Protein AF-A0A661VFE4-F1 (afdb_monomer)

Solvent-accessible surface area (backbone atoms only — not comparable to full-atom values): 43475 Å² total; per-residue (Å²): 133,80,76,56,65,61,62,65,55,52,48,54,53,46,51,54,51,51,53,50,30,51,55,43,28,48,50,41,43,52,26,38,53,48,42,45,53,54,50,52,63,56,60,64,73,55,56,63,56,96,65,20,28,38,39,48,95,72,30,42,71,54,50,55,58,47,53,76,40,45,63,58,50,42,50,72,30,40,44,46,44,54,51,48,54,50,53,46,51,57,38,50,52,54,46,48,32,49,53,35,42,71,66,75,36,89,49,80,80,51,70,69,55,51,49,52,51,48,51,54,34,52,53,52,48,51,52,54,50,53,53,53,48,57,52,49,53,55,50,50,51,52,52,50,50,30,28,64,68,37,33,44,46,67,56,52,51,49,52,53,38,13,48,33,60,42,88,44,98,44,101,59,88,14,48,37,55,52,52,36,40,50,37,37,40,50,56,46,29,51,48,30,51,54,45,49,52,52,29,52,77,64,70,43,52,30,29,34,32,42,62,84,89,54,96,88,63,50,60,74,46,42,42,36,53,74,26,31,31,20,52,67,34,44,69,70,38,83,64,88,31,83,92,49,85,74,53,33,68,50,41,62,63,24,82,70,45,78,56,45,74,42,79,39,57,78,90,53,55,60,92,86,53,52,73,46,67,53,77,89,61,84,68,74,46,60,71,75,32,50,76,55,69,65,99,64,82,77,53,67,76,56,48,74,72,39,56,71,70,53,46,53,54,56,81,68,63,73,80,81,50,71,68,53,46,54,54,31,56,52,48,50,48,47,57,17,62,58,56,74,24,57,67,46,88,69,97,62,86,44,47,25,37,45,102,55,41,35,28,39,66,45,64,35,72,69,83,92,62,67,48,75,52,56,68,70,58,48,48,59,37,50,55,47,27,63,73,71,74,39,47,49,30,32,36,37,36,33,51,74,81,40,59,92,90,73,32,44,40,28,39,41,86,41,88,64,67,47,44,62,96,78,33,49,79,41,89,48,43,67,53,45,47,47,64,70,54,59,92,62,76,86,74,76,88,79,74,74,99,41,58,90,82,63,74,78,51,93,48,51,68,50,31,53,48,42,38,40,69,73,55,62,23,77,39,78,54,62,93,67,62,56,48,70,55,46,44,50,46,51,30,50,52,51,42,41,28,79,72,68,74,57,65,56,40,36,41,51,76,64,49,88,37,61,47,93,88,51,89,66,59,66,50,50,52,57,66,92,85,78,79,75,72,50,59,93,67,89,70,92,50,68,70,54,47,35,52,48,17,41,49,36,26,54,74,37,47,34,60,55,51,49,78,57,39,62,56,36,25,54,50,17,42,52,56,46,41,75,39,45,44,44,78,61,56,28,66,36,58,59,47,77,53,57,57,50,52,53,53,76,57,35,87,86,50,30,55,71,75,48,18,66,42,28,65,57,15,47,32,45,30,46,6,50,51,42,18,36,49,79,67,73,45,85,72,51,71,62,56,54,49,53,44,52,60,48,49,54,54,23,44,50,46,34,52,52,47,54,56,29,51,75,73,74,40,37,64,60,58,52,49,33,56,66,70,64,45,62,70,61,29,54,48,51,53,36,56,59,27,52,78,73,40,47,70,59,25,44,52,54,49,51,58,48,49,58,63,54,72,71,70,73,70,96,64,85,78,60,76,63,53,62,56,48,38,54,74,58,71,51,86,87,84,80,79,83,78,77,73,83,90,67,88,86,62,103,67,90,75,84,92,68,87,80,80,93,78,85,88,79,89,82,135

Structure (mmCIF, N/CA/C/O backbone):
data_AF-A0A661VFE4-F1
#
_entry.id   AF-A0A661VFE4-F1
#
loop_
_atom_site.group_PDB
_atom_site.id
_atom_site.type_symbol
_atom_site.label_atom_id
_atom_site.label_alt_id
_atom_site.label_comp_id
_atom_site.label_asym_id
_atom_site.label_entity_id
_atom_site.label_seq_id
_atom_site.pdbx_PDB_ins_code
_atom_site.Cartn_x
_atom_site.Cartn_y
_atom_site.Cartn_z
_atom_site.occupancy
_atom_site.B_iso_or_equiv
_atom_site.auth_seq_id
_atom_site.auth_comp_id
_atom_site.auth_asym_id
_atom_site.auth_atom_id
_atom_site.pdbx_PDB_model_num
ATOM 1 N N . MET A 1 1 ? 15.286 -4.289 -36.364 1.00 44.66 1 MET A N 1
ATOM 2 C CA . MET A 1 1 ? 14.701 -4.050 -35.025 1.00 44.66 1 MET A CA 1
ATOM 3 C C . MET A 1 1 ? 15.507 -2.955 -34.356 1.00 44.66 1 MET A C 1
ATOM 5 O O . MET A 1 1 ? 16.729 -3.015 -34.435 1.00 44.66 1 MET A O 1
ATOM 9 N N . THR A 1 2 ? 14.849 -1.971 -33.752 1.00 53.34 2 THR A N 1
ATOM 10 C CA . THR A 1 2 ? 15.491 -0.965 -32.894 1.00 53.34 2 THR A CA 1
ATOM 11 C C . THR A 1 2 ? 16.020 -1.601 -31.606 1.00 53.34 2 THR A C 1
ATOM 13 O O . THR A 1 2 ? 15.553 -2.663 -31.187 1.00 53.34 2 THR A O 1
ATOM 16 N N . THR A 1 3 ? 17.007 -0.964 -30.977 1.00 62.25 3 THR A N 1
ATOM 17 C CA . THR A 1 3 ? 17.424 -1.308 -29.612 1.00 62.25 3 THR A CA 1
ATOM 18 C C . THR A 1 3 ? 16.289 -0.954 -28.643 1.00 62.25 3 THR A C 1
ATOM 20 O O . THR A 1 3 ? 15.757 0.152 -28.754 1.00 62.25 3 THR A O 1
ATOM 23 N N . PRO A 1 4 ? 15.875 -1.850 -27.726 1.00 73.38 4 PRO A N 1
ATOM 24 C CA . PRO A 1 4 ? 14.864 -1.519 -26.729 1.00 73.38 4 PRO A CA 1
ATOM 25 C C . PRO A 1 4 ? 15.422 -0.517 -25.711 1.00 73.38 4 PRO A C 1
ATOM 27 O O . PRO A 1 4 ? 16.558 -0.665 -25.261 1.00 73.38 4 PRO A O 1
ATOM 30 N N . ASP A 1 5 ? 14.612 0.466 -25.317 1.00 82.19 5 ASP A N 1
ATOM 31 C CA . ASP A 1 5 ? 14.948 1.404 -24.242 1.00 82.19 5 ASP A CA 1
ATOM 32 C C . ASP A 1 5 ? 14.908 0.678 -22.888 1.00 82.19 5 ASP A C 1
ATOM 34 O O . ASP A 1 5 ? 13.859 0.518 -22.255 1.00 82.19 5 ASP A O 1
ATOM 38 N N . ILE A 1 6 ? 16.080 0.212 -22.451 1.00 83.94 6 ILE A N 1
ATOM 39 C CA . ILE A 1 6 ? 16.243 -0.491 -21.176 1.00 83.94 6 ILE A CA 1
ATOM 40 C C . ILE A 1 6 ? 15.958 0.409 -19.968 1.00 83.94 6 ILE A C 1
ATOM 42 O O . ILE A 1 6 ? 15.633 -0.117 -18.904 1.00 83.94 6 ILE A O 1
ATOM 46 N N . TYR A 1 7 ? 16.046 1.736 -20.106 1.00 81.00 7 TYR A N 1
ATOM 47 C CA . TYR A 1 7 ? 15.844 2.680 -19.010 1.00 81.00 7 TYR A CA 1
ATOM 48 C C . TYR A 1 7 ? 14.367 2.986 -18.793 1.00 81.00 7 TYR A C 1
ATOM 50 O O . TYR A 1 7 ? 13.910 2.893 -17.655 1.00 81.00 7 TYR A O 1
ATOM 58 N N . SER A 1 8 ? 13.596 3.240 -19.855 1.00 77.12 8 SER A N 1
ATOM 59 C CA . SER A 1 8 ? 12.138 3.386 -19.754 1.00 77.12 8 SER A CA 1
ATOM 60 C C . SER A 1 8 ? 11.495 2.126 -19.168 1.00 77.12 8 SER A C 1
ATOM 62 O O . SER A 1 8 ? 10.645 2.230 -18.285 1.00 77.12 8 SER A O 1
ATOM 64 N N . VAL A 1 9 ? 11.936 0.937 -19.594 1.00 82.56 9 VAL A N 1
ATOM 65 C CA . VAL A 1 9 ? 11.483 -0.346 -19.032 1.00 82.56 9 VAL A CA 1
ATOM 66 C C . VAL A 1 9 ? 11.879 -0.486 -17.553 1.00 82.56 9 VAL A C 1
ATOM 68 O O . VAL A 1 9 ? 11.065 -0.877 -16.711 1.00 82.56 9 VAL A O 1
ATOM 71 N N . ALA A 1 10 ? 13.114 -0.119 -17.201 1.00 83.19 10 ALA A N 1
ATOM 72 C CA . ALA A 1 10 ? 13.590 -0.179 -15.825 1.00 83.19 10 ALA A CA 1
ATOM 73 C C . ALA A 1 10 ? 12.817 0.765 -14.879 1.00 83.19 10 ALA A C 1
ATOM 75 O O . ALA A 1 10 ? 12.535 0.375 -13.735 1.00 83.19 10 ALA A O 1
ATOM 76 N N . ASP A 1 11 ? 12.446 1.960 -15.357 1.00 77.19 11 ASP A N 1
ATOM 77 C CA . ASP A 1 11 ? 11.656 2.957 -14.625 1.00 77.19 11 ASP A CA 1
ATOM 78 C C . ASP A 1 11 ? 10.185 2.544 -14.457 1.00 77.19 11 ASP A C 1
ATOM 80 O O . ASP A 1 11 ? 9.675 2.612 -13.336 1.00 77.19 11 ASP A O 1
ATOM 84 N N . GLU A 1 12 ? 9.520 2.025 -15.499 1.00 78.69 12 GLU A N 1
ATOM 85 C CA . GLU A 1 12 ? 8.139 1.517 -15.384 1.00 78.69 12 GLU A CA 1
ATOM 86 C C . GLU A 1 12 ? 8.027 0.428 -14.303 1.00 78.69 12 GLU A C 1
ATOM 88 O O . GLU A 1 12 ? 7.130 0.464 -13.453 1.00 78.69 12 GLU A O 1
ATOM 93 N N . GLY A 1 13 ? 8.975 -0.515 -14.267 1.00 83.12 13 GLY A N 1
ATOM 94 C CA . GLY A 1 13 ? 8.996 -1.564 -13.246 1.00 83.12 13 GLY A CA 1
ATOM 95 C C . GLY A 1 13 ? 9.384 -1.050 -11.860 1.00 83.12 13 GLY A C 1
ATOM 96 O O . GLY A 1 13 ? 8.880 -1.547 -10.850 1.00 83.12 13 GLY A O 1
ATOM 97 N N . ASN A 1 14 ? 10.206 0.003 -11.780 1.00 84.19 14 ASN A N 1
ATOM 98 C CA . ASN A 1 14 ? 10.438 0.725 -10.529 1.00 84.19 14 ASN A CA 1
ATOM 99 C C . ASN A 1 14 ? 9.148 1.384 -10.015 1.00 84.19 14 ASN A C 1
ATOM 101 O O . ASN A 1 14 ? 8.880 1.306 -8.814 1.00 84.19 14 ASN A O 1
ATOM 105 N N . GLU A 1 15 ? 8.347 2.020 -10.874 1.00 79.06 15 GLU A N 1
ATOM 106 C CA . GLU A 1 15 ? 7.072 2.630 -10.482 1.00 79.06 15 GLU A CA 1
ATOM 107 C C . GLU A 1 15 ? 6.051 1.563 -10.056 1.00 79.06 15 GLU A C 1
ATOM 109 O O . GLU A 1 15 ? 5.450 1.687 -8.983 1.00 79.06 15 GLU A O 1
ATOM 114 N N . PHE A 1 16 ? 5.924 0.466 -10.809 1.00 85.81 16 PHE A N 1
ATOM 115 C CA . PHE A 1 16 ? 5.080 -0.679 -10.450 1.00 85.81 16 PHE A CA 1
ATOM 116 C C . PHE A 1 16 ? 5.457 -1.286 -9.085 1.00 85.81 16 PHE A C 1
ATOM 118 O O . PHE A 1 16 ? 4.590 -1.492 -8.228 1.00 85.81 16 PHE A O 1
ATOM 125 N N . LEU A 1 17 ? 6.748 -1.528 -8.832 1.00 88.31 17 LEU A N 1
ATOM 126 C CA . LEU A 1 17 ? 7.213 -2.081 -7.557 1.00 88.31 17 LEU A CA 1
ATOM 127 C C . LEU A 1 17 ? 7.037 -1.085 -6.404 1.00 88.31 17 LEU A C 1
ATOM 129 O O . LEU A 1 17 ? 6.501 -1.454 -5.359 1.00 88.31 17 LEU A O 1
ATOM 133 N N . ASN A 1 18 ? 7.424 0.185 -6.574 1.00 82.00 18 ASN A N 1
ATOM 134 C CA . ASN A 1 18 ? 7.297 1.187 -5.509 1.00 82.00 18 ASN A CA 1
ATOM 135 C C . ASN A 1 18 ? 5.829 1.466 -5.148 1.00 82.00 18 ASN A C 1
ATOM 137 O O . ASN A 1 18 ? 5.513 1.564 -3.961 1.00 82.00 18 ASN A O 1
ATOM 141 N N . SER A 1 19 ? 4.932 1.565 -6.134 1.00 78.62 19 SER A N 1
ATOM 142 C CA . SER A 1 19 ? 3.494 1.757 -5.897 1.00 78.62 19 SER A CA 1
ATOM 143 C C . SER A 1 19 ? 2.868 0.549 -5.194 1.00 78.62 19 SER A C 1
ATOM 145 O O . SER A 1 19 ? 2.152 0.723 -4.204 1.00 78.62 19 SER A O 1
ATOM 147 N N . SER A 1 20 ? 3.216 -0.673 -5.614 1.00 84.06 20 SER A N 1
ATOM 148 C CA . SER A 1 20 ? 2.823 -1.914 -4.932 1.00 84.06 20 SER A CA 1
ATOM 149 C C . SER A 1 20 ? 3.279 -1.918 -3.470 1.00 84.06 20 SER A C 1
ATOM 151 O O . SER A 1 20 ? 2.460 -2.079 -2.563 1.00 84.06 20 SER A O 1
ATOM 153 N N . ILE A 1 21 ? 4.568 -1.664 -3.216 1.00 86.94 21 ILE A N 1
ATOM 154 C CA . ILE A 1 21 ? 5.157 -1.641 -1.868 1.00 86.94 21 ILE A CA 1
ATOM 155 C C . ILE A 1 21 ? 4.464 -0.605 -0.981 1.00 86.94 21 ILE A C 1
ATOM 157 O O . ILE A 1 21 ? 4.054 -0.946 0.126 1.00 86.94 21 ILE A O 1
ATOM 161 N N . VAL A 1 22 ? 4.270 0.629 -1.458 1.00 80.81 22 VAL A N 1
ATOM 162 C CA . VAL A 1 22 ? 3.572 1.681 -0.698 1.00 80.81 22 VAL A CA 1
ATOM 163 C C . VAL A 1 22 ? 2.131 1.268 -0.382 1.00 80.81 22 VAL A C 1
ATOM 165 O O . VAL A 1 22 ? 1.692 1.408 0.761 1.00 80.81 22 VAL A O 1
ATOM 168 N N . ASN A 1 23 ? 1.408 0.685 -1.342 1.00 81.12 23 ASN A N 1
ATOM 169 C CA . ASN A 1 23 ? 0.038 0.213 -1.132 1.00 81.12 23 ASN A CA 1
ATOM 170 C C . ASN A 1 23 ? -0.061 -0.960 -0.146 1.00 81.12 23 ASN A C 1
ATOM 172 O O . ASN A 1 23 ? -1.050 -1.050 0.584 1.00 81.12 23 ASN A O 1
ATOM 176 N N . HIS A 1 24 ? 0.926 -1.856 -0.093 1.00 89.00 24 HIS A N 1
ATOM 177 C CA . HIS A 1 24 ? 0.970 -2.940 0.893 1.00 89.00 24 HIS A CA 1
ATOM 178 C C . HIS A 1 24 ? 1.425 -2.453 2.279 1.00 89.00 24 HIS A C 1
ATOM 180 O O . HIS A 1 24 ? 0.799 -2.800 3.280 1.00 89.00 24 HIS A O 1
ATOM 186 N N . GLN A 1 25 ? 2.441 -1.585 2.351 1.00 88.12 25 GLN A N 1
ATOM 187 C CA . GLN A 1 25 ? 2.897 -0.954 3.596 1.00 88.12 25 GLN A CA 1
ATOM 188 C C . GLN A 1 25 ? 1.782 -0.138 4.265 1.00 88.12 25 GLN A C 1
ATOM 190 O O . GLN A 1 25 ? 1.592 -0.244 5.480 1.00 88.12 25 GLN A O 1
ATOM 195 N N . ARG A 1 26 ? 1.016 0.633 3.481 1.00 88.06 26 ARG A N 1
ATOM 196 C CA . ARG A 1 26 ? -0.134 1.410 3.962 1.00 88.06 26 ARG A CA 1
ATOM 197 C C . ARG A 1 26 ? -1.221 0.501 4.541 1.00 88.06 26 ARG A C 1
ATOM 199 O O . ARG A 1 26 ? -1.540 0.634 5.719 1.00 88.06 26 ARG A O 1
ATOM 206 N N . ARG A 1 27 ? -1.724 -0.460 3.755 1.00 84.75 27 ARG A N 1
ATOM 207 C CA . ARG A 1 27 ? -2.814 -1.365 4.169 1.00 84.75 27 ARG A CA 1
ATOM 208 C C . ARG A 1 27 ? -2.469 -2.197 5.403 1.00 84.75 27 ARG A C 1
ATOM 210 O O . ARG A 1 27 ? -3.283 -2.295 6.314 1.00 84.75 27 ARG A O 1
ATOM 217 N N . LEU A 1 28 ? -1.244 -2.722 5.491 1.00 91.62 28 LEU A N 1
ATOM 218 C CA . LEU A 1 28 ? -0.790 -3.416 6.700 1.00 91.62 28 LEU A CA 1
ATOM 219 C C . LEU A 1 28 ? -0.782 -2.489 7.921 1.00 91.62 28 LEU A C 1
ATOM 221 O O . LEU A 1 28 ? -1.293 -2.874 8.968 1.00 91.62 28 LEU A O 1
ATOM 225 N N . THR A 1 29 ? -0.276 -1.260 7.787 1.00 88.56 29 THR A N 1
ATOM 226 C CA . THR A 1 29 ? -0.259 -0.283 8.893 1.00 88.56 29 THR A CA 1
ATOM 227 C C . THR A 1 29 ? -1.677 0.085 9.346 1.00 88.56 29 THR A C 1
ATOM 229 O O . THR A 1 29 ? -1.948 0.107 10.544 1.00 88.56 29 THR A O 1
ATOM 232 N N . GLU A 1 30 ? -2.602 0.299 8.406 1.00 84.31 30 GLU A N 1
ATOM 233 C CA . GLU A 1 30 ? -4.024 0.550 8.684 1.00 84.31 30 GLU A CA 1
ATOM 234 C C . GLU A 1 30 ? -4.689 -0.642 9.395 1.00 84.31 30 GLU A C 1
ATOM 236 O O . GLU A 1 30 ? -5.365 -0.449 10.407 1.00 84.31 30 GLU A O 1
ATOM 241 N N . SER A 1 31 ? -4.439 -1.873 8.927 1.00 92.81 31 SER A N 1
ATOM 242 C CA . SER A 1 31 ? -4.982 -3.100 9.532 1.00 92.81 31 SER A CA 1
ATOM 243 C C . SER A 1 31 ? -4.446 -3.363 10.944 1.00 92.81 31 SER A C 1
ATOM 245 O O . SER A 1 31 ? -5.195 -3.814 11.805 1.00 92.81 31 SER A O 1
ATOM 247 N N . ILE A 1 32 ? -3.181 -3.017 11.220 1.00 94.62 32 ILE A N 1
ATOM 248 C CA . ILE A 1 32 ? -2.570 -3.134 12.553 1.00 94.62 32 ILE A CA 1
ATOM 249 C C . ILE A 1 32 ? -3.127 -2.061 13.497 1.00 94.62 32 ILE A C 1
ATOM 251 O O . ILE A 1 32 ? -3.397 -2.356 14.658 1.00 94.62 32 ILE A O 1
ATOM 255 N N . ALA A 1 33 ? -3.392 -0.847 13.005 1.00 89.19 33 ALA A N 1
ATOM 256 C CA . ALA A 1 33 ? -4.090 0.173 13.786 1.00 89.19 33 ALA A CA 1
ATOM 257 C C . ALA A 1 33 ? -5.560 -0.209 14.068 1.00 89.19 33 ALA A C 1
ATOM 259 O O . ALA A 1 33 ? -6.108 0.168 15.102 1.00 89.19 33 ALA A O 1
ATOM 260 N N . GLU A 1 34 ? -6.221 -0.959 13.179 1.00 92.12 34 GLU A N 1
ATOM 261 C CA . GLU A 1 34 ? -7.553 -1.521 13.445 1.00 92.12 34 GLU A CA 1
ATOM 262 C C . GLU A 1 34 ? -7.514 -2.660 14.467 1.00 92.12 34 GLU A C 1
ATOM 264 O O . GLU A 1 34 ? -8.301 -2.658 15.414 1.00 92.12 34 GLU A O 1
ATOM 269 N N . LEU A 1 35 ? -6.553 -3.573 14.331 1.00 95.69 35 LEU A N 1
ATOM 270 C CA . LEU A 1 35 ? -6.276 -4.635 15.292 1.00 95.69 35 LEU A CA 1
ATOM 271 C C . LEU A 1 35 ? -6.008 -4.074 16.697 1.00 95.69 35 LEU A C 1
ATOM 273 O O . LEU A 1 35 ? -6.601 -4.543 17.666 1.00 95.69 35 LEU A O 1
ATOM 277 N N . GLU A 1 36 ? -5.198 -3.016 16.799 1.00 95.75 36 GLU A N 1
ATOM 278 C CA . GLU A 1 36 ? -4.948 -2.284 18.043 1.00 95.75 36 GLU A CA 1
ATOM 279 C C . GLU A 1 36 ? -6.245 -1.730 18.648 1.00 95.75 36 GLU A C 1
ATOM 281 O O . GLU A 1 36 ? -6.544 -2.018 19.806 1.00 95.75 36 GLU A O 1
ATOM 286 N N . ARG A 1 37 ? -7.070 -1.010 17.870 1.00 95.19 37 ARG A N 1
ATOM 287 C CA . ARG A 1 37 ? -8.371 -0.503 18.350 1.00 95.19 37 ARG A CA 1
ATOM 288 C C . ARG A 1 37 ? -9.288 -1.630 18.831 1.00 95.19 37 ARG A C 1
ATOM 290 O O . ARG A 1 37 ? -9.942 -1.476 19.862 1.00 95.19 37 ARG A O 1
ATOM 297 N N . ASN A 1 38 ? -9.325 -2.755 18.120 1.00 95.75 38 ASN A N 1
ATOM 298 C CA . ASN A 1 38 ? -10.153 -3.908 18.472 1.00 95.75 38 ASN A CA 1
ATOM 299 C C . ASN A 1 38 ? -9.688 -4.562 19.785 1.00 95.75 38 ASN A C 1
ATOM 301 O O . ASN A 1 38 ? -10.514 -4.826 20.659 1.00 95.75 38 ASN A O 1
ATOM 305 N N . ILE A 1 39 ? -8.378 -4.740 19.975 1.00 96.44 39 ILE A N 1
ATOM 306 C CA . ILE A 1 39 ? -7.798 -5.299 21.207 1.00 96.44 39 ILE A CA 1
ATOM 307 C C . ILE A 1 39 ? -7.974 -4.335 22.386 1.00 96.44 39 ILE A C 1
ATOM 309 O O . ILE A 1 39 ? -8.432 -4.759 23.447 1.00 96.44 39 ILE A O 1
ATOM 313 N N . ILE A 1 40 ? -7.710 -3.036 22.198 1.00 95.56 40 ILE A N 1
ATOM 314 C CA . ILE A 1 40 ? -7.955 -1.995 23.210 1.00 95.56 40 ILE A CA 1
ATOM 315 C C . ILE A 1 40 ? -9.426 -2.002 23.646 1.00 95.56 40 ILE A C 1
ATOM 317 O O . ILE A 1 40 ? -9.721 -1.968 24.839 1.00 95.56 40 ILE A O 1
ATOM 321 N N . ASN A 1 41 ? -10.364 -2.106 22.702 1.00 96.06 41 ASN A N 1
ATOM 322 C CA . ASN A 1 41 ? -11.790 -2.185 23.015 1.00 96.06 41 ASN A CA 1
ATOM 323 C C . ASN A 1 41 ? -12.195 -3.487 23.726 1.00 96.06 41 ASN A C 1
ATOM 325 O O . ASN A 1 41 ? -13.207 -3.491 24.421 1.00 96.06 41 ASN A O 1
ATOM 329 N N . GLN A 1 42 ? -11.415 -4.565 23.610 1.00 96.00 42 GLN A N 1
ATOM 330 C CA . GLN A 1 42 ? -11.625 -5.796 24.374 1.00 96.00 42 GLN A CA 1
ATOM 331 C C . GLN A 1 42 ? -11.038 -5.731 25.793 1.00 96.00 42 GLN A C 1
ATOM 333 O O . GLN A 1 42 ? -11.710 -6.165 26.729 1.00 96.00 42 GLN A O 1
ATOM 338 N N . VAL A 1 43 ? -9.849 -5.148 26.001 1.00 95.19 43 VAL A N 1
ATOM 339 C CA . VAL A 1 43 ? -9.286 -4.991 27.362 1.00 95.19 43 VAL A CA 1
ATOM 340 C C . VAL A 1 43 ? -10.002 -3.917 28.190 1.00 95.19 43 VAL A C 1
ATOM 342 O O . VAL A 1 43 ? -9.994 -4.004 29.412 1.00 95.19 43 VAL A O 1
ATOM 345 N N . LYS A 1 44 ? -10.718 -2.970 27.561 1.00 94.50 44 LYS A N 1
ATOM 346 C CA . LYS A 1 44 ? -11.669 -2.062 28.247 1.00 94.50 44 LYS A CA 1
ATOM 347 C C . LYS A 1 44 ? -12.803 -2.786 28.992 1.00 94.50 44 LYS A C 1
ATOM 349 O O . LYS A 1 44 ? -13.453 -2.167 29.826 1.00 94.50 44 LYS A O 1
ATOM 354 N N . GLU A 1 45 ? -13.065 -4.066 28.712 1.00 94.94 45 GLU A N 1
ATOM 355 C CA . GLU A 1 45 ? -14.029 -4.865 29.486 1.00 94.94 45 GLU A CA 1
ATOM 356 C C . GLU A 1 45 ? -13.486 -5.270 30.881 1.00 94.94 45 GLU A C 1
ATOM 358 O O . GLU A 1 45 ? -14.255 -5.771 31.706 1.00 94.94 45 GLU A O 1
ATOM 363 N N . PHE A 1 46 ? -12.191 -5.062 31.170 1.00 97.62 46 PHE A N 1
ATOM 364 C CA . PHE A 1 46 ? -11.612 -5.307 32.495 1.00 97.62 46 PHE A CA 1
ATOM 365 C C . PHE A 1 46 ? -12.129 -4.330 33.558 1.00 97.62 46 PHE A C 1
ATOM 367 O O . PHE A 1 46 ? -12.350 -3.147 33.310 1.00 97.62 46 PHE A O 1
ATOM 374 N N . LYS A 1 47 ? -12.285 -4.838 34.782 1.00 97.88 47 LYS A N 1
ATOM 375 C CA . LYS A 1 47 ? -12.681 -4.057 35.956 1.00 97.88 47 LYS A CA 1
ATOM 376 C C . LYS A 1 47 ? -11.470 -3.434 36.639 1.00 97.88 47 LYS A C 1
ATOM 378 O O . LYS A 1 47 ? -10.425 -4.078 36.774 1.00 97.88 47 LYS A O 1
ATOM 383 N N . THR A 1 48 ? -11.644 -2.205 37.105 1.00 97.69 48 THR A N 1
ATOM 384 C CA . THR A 1 48 ? -10.619 -1.398 37.767 1.00 97.69 48 THR A CA 1
ATOM 385 C C . THR A 1 48 ? -11.137 -0.799 39.073 1.00 97.69 48 THR A C 1
ATOM 387 O O . THR A 1 48 ? -12.342 -0.638 39.260 1.00 97.69 48 THR A O 1
ATOM 390 N N . THR A 1 49 ? -10.200 -0.439 39.944 1.00 96.88 49 THR A N 1
ATOM 391 C CA . THR A 1 49 ? -10.376 0.465 41.088 1.00 96.88 49 THR A CA 1
ATOM 392 C C . THR A 1 49 ? -9.270 1.507 40.969 1.00 96.88 49 THR A C 1
ATOM 394 O O . THR A 1 49 ? -8.131 1.136 40.704 1.00 96.88 49 THR A O 1
ATOM 397 N N . ASP A 1 50 ? -9.602 2.796 41.054 1.00 94.06 50 ASP A N 1
ATOM 398 C CA . ASP A 1 50 ? -8.644 3.913 40.968 1.00 94.06 50 ASP A CA 1
ATOM 399 C C . ASP A 1 50 ? -7.698 3.818 39.751 1.00 94.06 50 ASP A C 1
ATOM 401 O O . ASP A 1 50 ? -6.474 3.888 39.843 1.00 94.06 50 ASP A O 1
ATOM 405 N N . GLY A 1 51 ? -8.283 3.537 38.577 1.00 93.38 51 GLY A N 1
ATOM 406 C CA . GLY A 1 51 ? -7.561 3.329 37.309 1.00 93.38 51 GLY A CA 1
ATOM 407 C C . GLY A 1 51 ? -6.726 2.039 37.225 1.00 93.38 51 GLY A C 1
ATOM 408 O O . GLY A 1 51 ? -6.177 1.728 36.165 1.00 93.38 51 GLY A O 1
ATOM 409 N N . THR A 1 52 ? -6.656 1.265 38.304 1.00 97.12 52 THR A N 1
ATOM 410 C CA . THR A 1 52 ? -5.782 0.103 38.488 1.00 97.12 52 THR A CA 1
ATOM 411 C C . THR A 1 52 ? -6.552 -1.203 38.306 1.00 97.12 52 THR A C 1
ATOM 413 O O . THR A 1 52 ? -7.690 -1.324 38.757 1.00 97.12 52 THR A O 1
ATOM 416 N N . LEU A 1 53 ? -5.977 -2.187 37.603 1.00 96.88 53 LEU A N 1
ATOM 417 C CA . LEU A 1 53 ? -6.665 -3.447 37.293 1.00 96.88 53 LEU A CA 1
ATOM 418 C C . LEU A 1 53 ? -6.968 -4.267 38.552 1.00 96.88 53 LEU A C 1
ATOM 420 O O . LEU A 1 53 ? -6.083 -4.558 39.357 1.00 96.88 53 LEU A O 1
ATOM 424 N N . LEU A 1 54 ? -8.214 -4.732 38.674 1.00 96.75 54 LEU A N 1
ATOM 425 C CA . LEU A 1 54 ? -8.560 -5.743 39.669 1.00 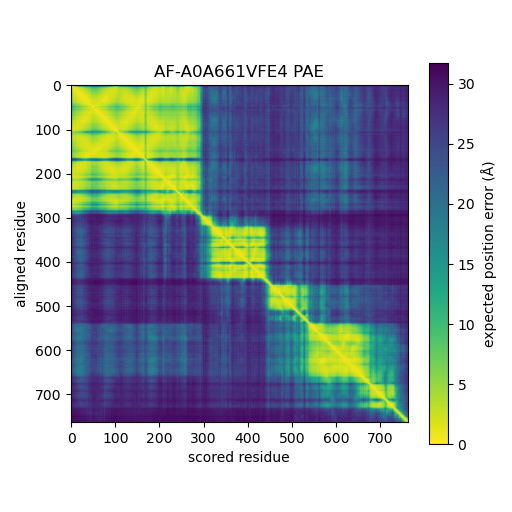96.75 54 LEU A CA 1
ATOM 426 C C . LEU A 1 54 ? -7.896 -7.087 39.331 1.00 96.75 54 LEU A C 1
ATOM 428 O O . LEU A 1 54 ? -7.734 -7.452 38.164 1.00 96.75 54 LEU A O 1
ATOM 432 N N . GLY A 1 55 ? -7.510 -7.820 40.376 1.00 93.62 55 GLY A N 1
ATOM 433 C CA . GLY A 1 55 ? -6.688 -9.026 40.253 1.00 93.62 55 GLY A CA 1
ATOM 434 C C . GLY A 1 55 ? -7.383 -10.233 39.595 1.00 93.62 55 GLY A C 1
ATOM 435 O O . GLY A 1 55 ? -8.558 -10.164 39.208 1.00 93.62 55 GLY A O 1
ATOM 436 N N . PRO A 1 56 ? -6.697 -11.393 39.530 1.00 96.31 56 PRO A N 1
ATOM 437 C CA . PRO A 1 56 ? -7.148 -12.563 38.772 1.00 96.31 56 PRO A CA 1
ATOM 438 C C . PRO A 1 56 ? -8.573 -13.039 39.081 1.00 96.31 56 PRO A C 1
ATOM 440 O O . PRO A 1 56 ? -9.300 -13.380 38.150 1.00 96.31 56 PRO A O 1
ATOM 443 N N . ARG A 1 57 ? -9.017 -12.987 40.349 1.00 96.81 57 ARG A N 1
ATOM 444 C CA . ARG A 1 57 ? -10.388 -13.373 40.757 1.00 96.81 57 ARG A CA 1
ATOM 445 C C . ARG A 1 57 ? -11.496 -12.622 40.002 1.00 96.81 57 ARG A C 1
ATOM 447 O O . ARG A 1 57 ? -12.592 -13.157 39.883 1.00 96.81 57 ARG A O 1
ATOM 454 N N . VAL A 1 58 ? -11.223 -11.416 39.496 1.00 97.38 58 VAL A N 1
ATOM 455 C CA . VAL A 1 58 ? -12.191 -10.597 38.746 1.00 97.38 58 VAL A CA 1
ATOM 456 C C . VAL A 1 58 ? -11.921 -10.655 37.240 1.00 97.38 58 VAL A C 1
ATOM 458 O O . VAL A 1 58 ? -12.830 -10.932 36.460 1.00 97.38 58 VAL A O 1
ATOM 461 N N . ASN A 1 59 ? -10.674 -10.423 36.815 1.00 97.94 59 ASN A N 1
ATOM 462 C CA . ASN A 1 59 ? -10.360 -10.194 35.400 1.00 97.94 59 ASN A CA 1
ATOM 463 C C . ASN A 1 59 ? -9.865 -11.431 34.623 1.00 97.94 59 ASN A C 1
ATOM 465 O O . ASN A 1 59 ? -9.887 -11.406 33.392 1.00 97.94 59 ASN A O 1
ATOM 469 N N . MET A 1 60 ? -9.470 -12.535 35.275 1.00 97.12 60 MET A N 1
ATOM 470 C CA . MET A 1 60 ? -8.850 -13.679 34.574 1.00 97.12 60 MET A CA 1
ATOM 471 C C . MET A 1 60 ? -9.788 -14.346 33.553 1.00 97.12 60 MET A C 1
ATOM 473 O O . MET A 1 60 ? -9.378 -14.621 32.425 1.00 97.12 60 MET A O 1
ATOM 477 N N . LYS A 1 61 ? -11.074 -14.523 33.893 1.00 96.88 61 LYS A N 1
ATOM 478 C CA . LYS A 1 61 ? -12.087 -15.081 32.974 1.00 96.88 61 LYS A CA 1
ATOM 479 C C . LYS A 1 61 ? -12.272 -14.213 31.722 1.00 96.88 61 LYS A C 1
ATOM 481 O O . LYS A 1 61 ? -12.494 -14.733 30.629 1.00 96.88 61 LYS A O 1
ATOM 486 N N . GLN A 1 62 ? -12.150 -12.892 31.866 1.00 97.25 62 GLN A N 1
ATOM 487 C CA . GLN A 1 62 ? -12.170 -11.973 30.730 1.00 97.25 62 GLN A CA 1
ATOM 488 C C . GLN A 1 62 ? -10.870 -12.075 29.919 1.00 97.25 62 GLN A C 1
ATOM 490 O O . GLN A 1 62 ? -10.940 -12.133 28.698 1.00 97.25 62 GLN A O 1
ATOM 495 N N . ALA A 1 63 ? -9.700 -12.180 30.557 1.00 96.81 63 ALA A N 1
ATOM 496 C CA . ALA A 1 63 ? -8.421 -12.315 29.854 1.00 96.81 63 ALA A CA 1
ATOM 497 C C . ALA A 1 63 ? -8.376 -13.593 28.992 1.00 96.81 63 ALA A C 1
ATOM 499 O O . ALA A 1 63 ? -8.027 -13.535 27.815 1.00 96.81 63 ALA A O 1
ATOM 500 N N . GLN A 1 64 ? -8.860 -14.722 29.517 1.00 96.81 64 GLN A N 1
ATOM 501 C CA . GLN A 1 64 ? -9.031 -15.978 28.769 1.00 96.81 64 GLN A CA 1
ATOM 502 C C . GLN A 1 64 ? -9.992 -15.825 27.566 1.00 96.81 64 GLN A C 1
ATOM 504 O O . GLN A 1 64 ? -9.716 -16.304 26.460 1.00 96.81 64 GLN A O 1
ATOM 509 N N . LYS A 1 65 ? -11.106 -15.101 27.746 1.00 97.06 65 LYS A N 1
ATOM 510 C CA . LYS A 1 65 ? -12.065 -14.767 26.675 1.00 97.06 65 LYS A CA 1
ATOM 511 C C . LYS A 1 65 ? -11.457 -13.852 25.599 1.00 97.06 65 LYS A C 1
ATOM 513 O O . LYS A 1 65 ? -11.821 -13.980 24.435 1.00 97.06 65 LYS A O 1
ATOM 518 N N . ILE A 1 66 ? -10.534 -12.956 25.950 1.00 96.88 66 ILE A N 1
ATOM 519 C CA . ILE A 1 66 ? -9.803 -12.125 24.977 1.00 96.88 66 ILE A CA 1
ATOM 520 C C . ILE A 1 66 ? -8.747 -12.965 24.248 1.00 96.88 66 ILE A C 1
ATOM 522 O O . ILE A 1 66 ? -8.677 -12.915 23.023 1.00 96.88 66 ILE A O 1
ATOM 526 N N . HIS A 1 67 ? -7.988 -13.796 24.967 1.00 97.00 67 HIS A N 1
ATOM 527 C CA . HIS A 1 67 ? -6.970 -14.686 24.400 1.00 97.00 67 HIS A CA 1
ATOM 528 C C . HIS A 1 67 ? -7.557 -15.604 23.315 1.00 97.00 67 HIS A C 1
ATOM 530 O O . HIS A 1 67 ? -7.095 -15.592 22.177 1.00 97.00 67 HIS A O 1
ATOM 536 N N . THR A 1 68 ? -8.653 -16.306 23.611 1.00 95.56 68 THR A N 1
ATOM 537 C CA . THR A 1 68 ? -9.358 -17.156 22.625 1.00 95.56 68 THR A CA 1
ATOM 538 C C . THR A 1 68 ? -9.886 -16.394 21.398 1.00 95.56 68 THR A C 1
ATOM 540 O O . THR A 1 68 ? -10.113 -16.999 20.351 1.00 95.56 68 THR A O 1
ATOM 543 N N . ARG A 1 69 ? -10.041 -15.064 21.482 1.00 95.75 69 ARG A N 1
ATOM 544 C CA . ARG A 1 69 ? -10.431 -14.185 20.365 1.00 95.75 69 ARG A CA 1
ATOM 545 C C . ARG A 1 69 ? -9.245 -13.590 19.599 1.00 95.75 69 ARG A C 1
ATOM 547 O O . ARG A 1 69 ? -9.440 -13.219 18.442 1.00 95.75 69 ARG A O 1
ATOM 554 N N . LEU A 1 70 ? -8.046 -13.498 20.190 1.00 94.62 70 LEU A N 1
ATOM 555 C CA . LEU A 1 70 ? -6.882 -12.831 19.581 1.00 94.62 70 LEU A CA 1
ATOM 556 C C . LEU A 1 70 ? -6.549 -13.403 18.202 1.00 94.62 70 LEU A C 1
ATOM 558 O O . LEU A 1 70 ? -6.463 -12.630 17.250 1.00 94.62 70 LEU A O 1
ATOM 562 N N . LYS A 1 71 ? -6.483 -14.735 18.064 1.00 94.38 71 LYS A N 1
ATOM 563 C CA . LYS A 1 71 ? -6.250 -15.389 16.767 1.00 94.38 71 LYS A CA 1
ATOM 564 C C . LYS A 1 71 ? -7.226 -14.914 15.697 1.00 94.38 71 LYS A C 1
ATOM 566 O O . LYS A 1 71 ? -6.794 -14.499 14.628 1.00 94.38 71 LYS A O 1
ATOM 571 N N . LYS A 1 72 ? -8.530 -14.901 15.999 1.00 94.50 72 LYS A N 1
ATOM 572 C CA . LYS A 1 72 ? -9.540 -14.445 15.037 1.00 94.50 72 LYS A CA 1
ATOM 573 C C . LYS A 1 72 ? -9.393 -12.954 14.722 1.00 94.50 72 LYS A C 1
ATOM 575 O O . LYS A 1 72 ? -9.498 -12.581 13.562 1.00 94.50 72 LYS A O 1
ATOM 580 N N . MET A 1 73 ? -9.109 -12.108 15.716 1.00 96.38 73 MET A N 1
ATOM 581 C CA . MET A 1 73 ? -8.888 -10.674 15.482 1.00 96.38 73 MET A CA 1
ATOM 582 C C . MET A 1 73 ? -7.680 -10.424 14.568 1.00 96.38 73 MET A C 1
ATOM 584 O O . MET A 1 73 ? -7.779 -9.605 13.656 1.00 96.38 73 MET A O 1
ATOM 588 N N . PHE A 1 74 ? -6.578 -11.159 14.751 1.00 96.88 74 PHE A N 1
ATOM 589 C CA . PHE A 1 74 ? -5.422 -11.131 13.849 1.00 96.88 74 PHE A CA 1
ATOM 590 C C . PHE A 1 74 ? -5.779 -11.648 12.447 1.00 96.88 74 PHE A C 1
ATOM 592 O O . PHE A 1 74 ? -5.473 -10.976 11.462 1.00 96.88 74 PHE A O 1
ATOM 599 N N . ASP A 1 75 ? -6.446 -12.801 12.340 1.00 90.75 75 ASP A N 1
ATOM 600 C CA . ASP A 1 75 ? -6.834 -13.409 11.060 1.00 90.75 75 ASP A CA 1
ATOM 601 C C . ASP A 1 75 ? -7.815 -12.547 10.252 1.00 90.75 75 ASP A C 1
ATOM 603 O O . ASP A 1 75 ? -7.681 -12.478 9.030 1.00 90.75 75 ASP A O 1
ATOM 607 N N . ASP A 1 76 ? -8.761 -11.873 10.914 1.00 92.25 76 ASP A N 1
ATOM 608 C CA . ASP A 1 76 ? -9.767 -10.996 10.298 1.00 92.25 76 ASP A CA 1
ATOM 609 C C . ASP A 1 76 ? -9.183 -9.656 9.806 1.00 92.25 76 ASP A C 1
ATOM 611 O O . ASP A 1 76 ? -9.771 -9.027 8.929 1.00 92.25 76 ASP A O 1
ATOM 615 N N . THR A 1 77 ? -8.049 -9.206 10.361 1.00 94.19 77 THR A N 1
ATOM 616 C CA . THR A 1 77 ? -7.462 -7.878 10.087 1.00 94.19 77 THR A CA 1
ATOM 617 C C . THR A 1 77 ? -6.097 -7.990 9.397 1.00 94.19 77 THR A C 1
ATOM 619 O O . THR A 1 77 ? -6.022 -8.077 8.171 1.00 94.19 77 THR A O 1
ATOM 622 N N . TYR A 1 78 ? -5.007 -8.036 10.167 1.00 94.75 78 TYR A N 1
ATOM 623 C CA . TYR A 1 78 ? -3.631 -8.172 9.685 1.00 94.75 78 TYR A CA 1
ATOM 624 C C . TYR A 1 78 ? -3.452 -9.366 8.735 1.00 94.75 78 TYR A C 1
ATOM 626 O O . TYR A 1 78 ? -2.815 -9.241 7.687 1.00 94.75 78 TYR A O 1
ATOM 634 N N . GLY A 1 79 ? -4.051 -10.513 9.068 1.00 93.94 79 GLY A N 1
ATOM 635 C CA . GLY A 1 79 ? -3.990 -11.730 8.265 1.00 93.94 79 GLY A CA 1
ATOM 636 C C . GLY A 1 79 ? -4.592 -11.551 6.871 1.00 93.94 79 GLY A C 1
ATOM 637 O O . GLY A 1 79 ? -4.060 -12.101 5.907 1.00 93.94 79 GLY A O 1
ATOM 638 N N . VAL A 1 80 ? -5.655 -10.748 6.723 1.00 92.56 80 VAL A N 1
ATOM 639 C CA . VAL A 1 80 ? -6.238 -10.431 5.409 1.00 92.56 80 VAL A CA 1
ATOM 640 C C . VAL A 1 80 ? -5.222 -9.688 4.548 1.00 92.56 80 VAL A C 1
ATOM 642 O O . VAL A 1 80 ? -4.916 -10.153 3.450 1.00 92.56 80 VAL A O 1
ATOM 645 N N . GLU A 1 81 ? -4.641 -8.595 5.043 1.00 93.38 81 GLU A N 1
ATOM 646 C CA . GLU A 1 81 ? -3.713 -7.783 4.245 1.00 93.38 81 GLU A CA 1
ATOM 647 C C . GLU A 1 81 ? -2.347 -8.448 4.032 1.00 93.38 81 GLU A C 1
ATOM 649 O O . GLU A 1 81 ? -1.779 -8.327 2.946 1.00 93.38 81 GLU A O 1
ATOM 654 N N . ALA A 1 82 ? -1.864 -9.259 4.978 1.00 94.88 82 ALA A N 1
ATOM 655 C CA . ALA A 1 82 ? -0.704 -10.124 4.764 1.00 94.88 82 ALA A CA 1
ATOM 656 C C . ALA A 1 82 ? -0.951 -11.134 3.623 1.00 94.88 82 ALA A C 1
ATOM 658 O O . ALA A 1 82 ? -0.097 -11.304 2.748 1.00 94.88 82 ALA A O 1
ATOM 659 N N . ARG A 1 83 ? -2.153 -11.729 3.543 1.00 93.88 83 ARG A N 1
ATOM 660 C CA . ARG A 1 83 ? -2.563 -12.561 2.394 1.00 93.88 83 ARG A CA 1
ATOM 661 C C . ARG A 1 83 ? -2.694 -11.745 1.099 1.00 93.88 83 ARG A C 1
ATOM 663 O O . ARG A 1 83 ? -2.416 -12.289 0.030 1.00 93.88 83 ARG A O 1
ATOM 670 N N . GLN A 1 84 ? -3.029 -10.450 1.153 1.00 91.56 84 GLN A N 1
ATOM 671 C CA . GLN A 1 84 ? -2.993 -9.586 -0.038 1.00 91.56 84 GLN A CA 1
ATOM 672 C C . GLN A 1 84 ? -1.562 -9.327 -0.543 1.00 91.56 84 GLN A C 1
ATOM 674 O O . GLN A 1 84 ? -1.375 -9.300 -1.758 1.00 91.56 84 GLN A O 1
ATOM 679 N N . VAL A 1 85 ? -0.544 -9.198 0.326 1.00 92.94 85 VAL A N 1
ATOM 680 C CA . VAL A 1 85 ? 0.874 -9.116 -0.116 1.00 92.94 85 VAL A CA 1
ATOM 681 C C . VAL A 1 85 ? 1.254 -10.349 -0.938 1.00 92.94 85 VAL A C 1
ATOM 683 O O . VAL A 1 85 ? 1.762 -10.232 -2.051 1.00 92.94 85 VAL A O 1
ATOM 686 N N . VAL A 1 86 ? 0.923 -11.536 -0.424 1.00 94.69 86 VAL A N 1
ATOM 687 C CA . VAL A 1 86 ? 1.205 -12.828 -1.074 1.00 94.69 86 VAL A CA 1
ATOM 688 C C . VAL A 1 86 ? 0.443 -12.990 -2.400 1.00 94.69 86 VAL A C 1
ATOM 690 O O . VAL A 1 86 ? 0.957 -13.588 -3.345 1.00 94.69 86 VAL A O 1
ATOM 693 N N . ARG A 1 87 ? -0.764 -12.420 -2.522 1.00 91.50 87 ARG A N 1
ATOM 694 C CA . ARG A 1 87 ? -1.514 -12.367 -3.793 1.00 91.50 87 ARG A CA 1
ATOM 695 C C . ARG A 1 87 ? -0.895 -11.406 -4.812 1.00 91.50 87 ARG A C 1
ATOM 697 O O . ARG A 1 87 ? -0.909 -11.720 -6.002 1.00 91.50 87 ARG A O 1
ATOM 704 N N . GLY A 1 88 ? -0.299 -10.296 -4.365 1.00 89.50 88 GLY A N 1
ATOM 705 C CA . GLY A 1 88 ? 0.390 -9.318 -5.221 1.00 89.50 88 GLY A CA 1
ATOM 706 C C . GLY A 1 88 ? 1.514 -9.919 -6.077 1.00 89.50 88 GLY A C 1
ATOM 707 O O . GLY A 1 88 ? 1.805 -9.419 -7.163 1.00 89.50 88 GLY A O 1
ATOM 708 N N . PHE A 1 89 ? 2.070 -11.061 -5.661 1.00 94.75 89 PHE A N 1
ATOM 709 C CA . PHE A 1 89 ? 3.047 -11.834 -6.434 1.00 94.75 89 PHE A CA 1
ATOM 710 C C . PHE A 1 89 ? 2.511 -12.283 -7.811 1.00 94.75 89 PHE A C 1
ATOM 712 O O . PHE A 1 89 ? 3.294 -12.428 -8.744 1.00 94.75 89 PHE A O 1
ATOM 719 N N . ASN A 1 90 ? 1.190 -12.449 -7.986 1.00 89.88 90 ASN A N 1
ATOM 720 C CA . ASN A 1 90 ? 0.593 -12.702 -9.308 1.00 89.88 90 ASN A CA 1
ATOM 721 C C . ASN A 1 90 ? 0.796 -11.511 -10.257 1.00 89.88 90 ASN A C 1
ATOM 723 O O . ASN A 1 90 ? 1.196 -11.696 -11.405 1.00 89.88 90 ASN A O 1
ATOM 727 N N . GLY A 1 91 ? 0.547 -10.292 -9.766 1.00 89.38 91 GLY A N 1
ATOM 728 C CA . GLY A 1 91 ? 0.759 -9.060 -10.525 1.00 89.38 91 GLY A CA 1
ATOM 729 C C . GLY A 1 91 ? 2.234 -8.862 -10.865 1.00 89.38 91 GLY A C 1
ATOM 730 O O . GLY A 1 91 ? 2.559 -8.560 -12.007 1.00 89.38 91 GLY A O 1
ATOM 731 N N . ALA A 1 92 ? 3.135 -9.127 -9.913 1.00 92.38 92 ALA A N 1
ATOM 732 C CA . ALA A 1 92 ? 4.577 -9.044 -10.143 1.00 92.38 92 ALA A CA 1
ATOM 733 C C . ALA A 1 92 ? 5.099 -10.094 -11.144 1.00 92.38 92 ALA A C 1
ATOM 735 O O . ALA A 1 92 ? 5.931 -9.759 -11.981 1.00 92.38 92 ALA A O 1
ATOM 736 N N . ALA A 1 93 ? 4.585 -11.330 -11.129 1.00 93.06 93 ALA A N 1
ATOM 737 C CA . ALA A 1 93 ? 4.937 -12.338 -12.135 1.00 93.06 93 ALA A CA 1
ATOM 738 C C . ALA A 1 93 ? 4.452 -11.943 -13.543 1.00 93.06 93 ALA A C 1
ATOM 740 O O . ALA A 1 93 ? 5.218 -12.026 -14.501 1.00 93.06 93 ALA A O 1
ATOM 741 N N . LYS A 1 94 ? 3.212 -11.440 -13.662 1.00 91.19 94 LYS A N 1
ATOM 742 C CA . LYS A 1 94 ? 2.683 -10.902 -14.928 1.00 91.19 94 LYS A CA 1
ATOM 743 C C . LYS A 1 94 ? 3.478 -9.679 -15.402 1.00 91.19 94 LYS A C 1
ATOM 745 O O . LYS A 1 94 ? 3.715 -9.539 -16.597 1.00 91.19 94 LYS A O 1
ATOM 750 N N . TYR A 1 95 ? 3.924 -8.821 -14.483 1.00 92.31 95 TYR A N 1
ATOM 751 C CA . TYR A 1 95 ? 4.789 -7.692 -14.817 1.00 92.31 95 TYR A CA 1
ATOM 752 C C . TYR A 1 95 ? 6.137 -8.162 -15.391 1.00 92.31 95 TYR A C 1
ATOM 754 O O . TYR A 1 95 ? 6.511 -7.712 -16.466 1.00 92.31 95 TYR A O 1
ATOM 762 N N . ILE A 1 96 ? 6.814 -9.121 -14.748 1.00 94.25 96 ILE A N 1
ATOM 763 C CA . ILE A 1 96 ? 8.080 -9.704 -15.240 1.00 94.25 96 ILE A CA 1
ATOM 764 C C . ILE A 1 96 ? 7.906 -10.346 -16.625 1.00 94.25 96 ILE A C 1
ATOM 766 O O . ILE A 1 96 ? 8.752 -10.164 -17.500 1.00 94.25 96 ILE A O 1
ATOM 770 N N . GLN A 1 97 ? 6.796 -11.060 -16.852 1.00 92.06 97 GLN A N 1
ATOM 771 C CA . GLN A 1 97 ? 6.468 -11.617 -18.167 1.00 92.06 97 GLN A CA 1
ATOM 772 C C . GLN A 1 97 ? 6.359 -10.523 -19.239 1.00 92.06 97 GLN A C 1
ATOM 774 O O . GLN A 1 97 ? 6.938 -10.659 -20.319 1.00 92.06 97 GLN A O 1
ATOM 779 N N . ASN A 1 98 ? 5.634 -9.443 -18.939 1.00 90.44 98 ASN A N 1
ATOM 780 C CA . ASN A 1 98 ? 5.461 -8.315 -19.849 1.00 90.44 98 ASN A CA 1
ATOM 781 C C . ASN A 1 98 ? 6.788 -7.580 -20.100 1.00 90.44 98 ASN A C 1
ATOM 783 O O . ASN A 1 98 ? 7.124 -7.342 -21.253 1.00 90.44 98 ASN A O 1
ATOM 787 N N . GLU A 1 99 ? 7.557 -7.271 -19.050 1.00 90.81 99 GLU A N 1
ATOM 788 C CA . GLU A 1 99 ? 8.852 -6.582 -19.142 1.00 90.81 99 GLU A CA 1
ATOM 789 C C . GLU A 1 99 ? 9.818 -7.318 -20.079 1.00 90.81 99 GLU A C 1
ATOM 791 O O . GLU A 1 99 ? 10.341 -6.732 -21.027 1.00 90.81 99 GLU A O 1
ATOM 796 N N . LEU A 1 100 ? 10.028 -8.616 -19.848 1.00 91.62 100 LEU A N 1
ATOM 797 C CA . LEU A 1 100 ? 10.917 -9.417 -20.687 1.00 91.62 100 LEU A CA 1
ATOM 798 C C . LEU A 1 100 ? 10.391 -9.495 -22.132 1.00 91.62 100 LEU A C 1
ATOM 800 O O . LEU A 1 100 ? 11.171 -9.366 -23.075 1.00 91.62 100 LEU A O 1
ATOM 804 N N . SER A 1 101 ? 9.071 -9.589 -22.321 1.00 90.38 101 SER A N 1
ATOM 805 C CA . SER A 1 101 ? 8.462 -9.563 -23.659 1.00 90.38 101 SER A CA 1
ATOM 806 C C . SER A 1 101 ? 8.717 -8.235 -24.392 1.00 90.38 101 SER A C 1
ATOM 808 O O . SER A 1 101 ? 9.070 -8.260 -25.570 1.00 90.38 101 SER A O 1
ATOM 810 N N . THR A 1 102 ? 8.640 -7.088 -23.703 1.00 88.62 102 THR A N 1
ATOM 811 C CA . THR A 1 102 ? 8.994 -5.758 -24.246 1.00 88.62 102 THR A CA 1
ATOM 812 C C . THR A 1 102 ? 10.469 -5.672 -24.654 1.00 88.62 102 THR A C 1
ATOM 814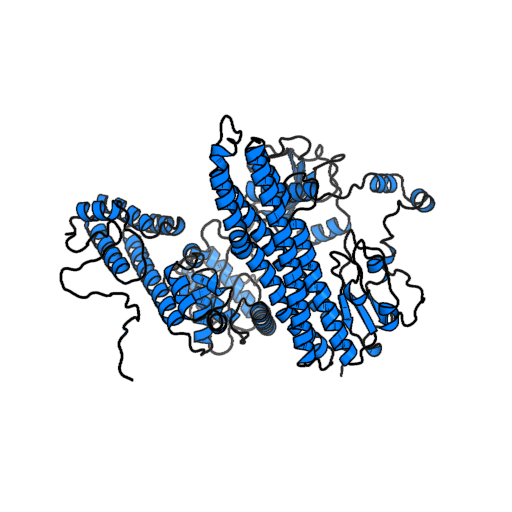 O O . THR A 1 102 ? 10.797 -5.053 -25.664 1.00 88.62 102 THR A O 1
ATOM 817 N N . LEU A 1 103 ? 11.365 -6.353 -23.933 1.00 86.69 103 LEU A N 1
ATOM 818 C CA . LEU A 1 103 ? 12.786 -6.484 -24.288 1.00 86.69 103 LEU A CA 1
ATOM 819 C C . LEU A 1 103 ? 13.049 -7.504 -25.422 1.00 86.69 103 LEU A C 1
ATOM 821 O O . LEU A 1 103 ? 14.203 -7.801 -25.740 1.00 86.69 103 LEU A O 1
ATOM 825 N N . GLY A 1 104 ? 12.007 -8.068 -26.044 1.00 88.25 104 GLY A N 1
ATOM 826 C CA . GLY A 1 104 ? 12.135 -9.090 -27.087 1.00 88.25 104 GLY A CA 1
ATOM 827 C C . GLY A 1 104 ? 12.636 -10.435 -26.549 1.00 88.25 104 GLY A C 1
ATOM 828 O O . GLY A 1 104 ? 13.420 -11.120 -27.212 1.00 88.25 104 GLY A O 1
ATOM 829 N N . VAL A 1 105 ? 12.237 -10.792 -25.325 1.00 87.69 105 VAL A N 1
ATOM 830 C CA . VAL A 1 105 ? 12.628 -12.022 -24.627 1.00 87.69 105 VAL A CA 1
ATOM 831 C C . VAL A 1 105 ? 11.382 -12.855 -24.305 1.00 87.69 105 VAL A C 1
ATOM 833 O O . VAL A 1 105 ? 10.595 -12.461 -23.443 1.00 87.69 105 VAL A O 1
ATOM 836 N N . PRO A 1 106 ? 11.185 -14.020 -24.952 1.00 81.75 106 PRO A N 1
ATOM 837 C CA . PRO A 1 106 ? 10.066 -14.911 -24.653 1.00 81.75 106 PRO A CA 1
ATOM 838 C C . PRO A 1 106 ? 10.103 -15.414 -23.201 1.00 81.75 106 PRO A C 1
ATOM 840 O O . PRO A 1 106 ? 10.916 -16.260 -22.840 1.00 81.75 106 PRO A O 1
ATOM 843 N N . ALA A 1 107 ? 9.205 -14.896 -22.361 1.00 79.88 107 ALA A N 1
ATOM 844 C CA . ALA A 1 107 ? 9.147 -15.188 -20.927 1.00 79.88 107 ALA A CA 1
ATOM 845 C C . ALA A 1 107 ? 7.891 -15.988 -20.542 1.00 79.88 107 ALA A C 1
ATOM 847 O O . ALA A 1 107 ? 7.131 -15.610 -19.651 1.00 79.88 107 ALA A O 1
ATOM 848 N N . THR A 1 108 ? 7.638 -17.105 -21.226 1.00 84.25 108 THR A N 1
ATOM 849 C CA . THR A 1 108 ? 6.535 -18.015 -20.879 1.00 84.25 108 THR A CA 1
ATOM 850 C C . THR A 1 108 ? 6.780 -18.701 -19.532 1.00 84.25 108 THR A C 1
ATOM 852 O O . THR A 1 108 ? 7.851 -19.262 -19.292 1.00 84.25 108 THR A O 1
ATOM 855 N N . PHE A 1 109 ? 5.768 -18.682 -18.659 1.00 86.44 109 PHE A N 1
ATOM 856 C CA . PHE A 1 109 ? 5.809 -19.317 -17.339 1.00 86.44 109 PHE A CA 1
ATOM 857 C C . PHE A 1 109 ? 5.344 -20.779 -17.413 1.00 86.44 109 PHE A C 1
ATOM 859 O O . PHE A 1 109 ? 4.165 -21.068 -17.651 1.00 86.44 109 PHE A O 1
ATOM 866 N N . THR A 1 110 ? 6.289 -21.691 -17.189 1.00 88.38 110 THR A N 1
ATOM 867 C CA . THR A 1 110 ? 6.108 -23.152 -17.166 1.00 88.38 110 THR A CA 1
ATOM 868 C C . THR A 1 110 ? 5.314 -23.622 -15.935 1.00 88.38 110 THR A C 1
ATOM 870 O O . THR A 1 110 ? 4.902 -22.813 -15.102 1.00 88.38 110 THR A O 1
ATOM 873 N N . SER A 1 111 ? 5.082 -24.933 -15.796 1.00 85.75 111 SER A N 1
ATOM 874 C CA . SER A 1 111 ? 4.652 -25.540 -14.522 1.00 85.75 111 SER A CA 1
ATOM 875 C C . SER A 1 111 ? 5.663 -25.251 -13.409 1.00 85.75 111 SER A C 1
ATOM 877 O O . SER A 1 111 ? 5.307 -24.622 -12.420 1.00 85.75 111 SER A O 1
ATOM 879 N N . VAL A 1 112 ? 6.941 -25.564 -13.643 1.00 87.94 112 VAL A N 1
ATOM 880 C CA . VAL A 1 112 ? 8.042 -25.373 -12.683 1.00 87.94 112 VAL A CA 1
ATOM 881 C C . VAL A 1 112 ? 8.142 -23.921 -12.190 1.00 87.94 112 VAL A C 1
ATOM 883 O O . VAL A 1 112 ? 8.355 -23.680 -11.003 1.00 87.94 112 VAL A O 1
ATOM 886 N N . ASP A 1 113 ? 7.924 -22.931 -13.065 1.00 90.19 113 ASP A N 1
ATOM 887 C CA . ASP A 1 113 ? 7.898 -21.521 -12.647 1.00 90.19 113 ASP A CA 1
ATOM 888 C C . ASP A 1 113 ? 6.698 -21.201 -11.732 1.00 90.19 113 ASP A C 1
ATOM 890 O O . ASP A 1 113 ? 6.822 -20.401 -10.802 1.00 90.19 113 ASP A O 1
ATOM 894 N N . LYS A 1 114 ? 5.532 -21.823 -11.964 1.00 91.31 114 LYS A N 1
ATOM 895 C CA . LYS A 1 114 ? 4.335 -21.674 -11.113 1.00 91.31 114 LYS A CA 1
ATOM 896 C C . LYS A 1 114 ? 4.531 -22.353 -9.759 1.00 91.31 114 LYS A C 1
ATOM 898 O O . LYS A 1 114 ? 4.127 -21.776 -8.749 1.00 91.31 114 LYS A O 1
ATOM 903 N N . ASP A 1 115 ? 5.199 -23.502 -9.726 1.00 92.44 115 ASP A N 1
ATOM 904 C CA . ASP A 1 115 ? 5.516 -24.240 -8.500 1.00 92.44 115 ASP A CA 1
ATOM 905 C C . ASP A 1 115 ? 6.537 -23.474 -7.645 1.00 92.44 115 ASP A C 1
ATOM 907 O O . ASP A 1 115 ? 6.324 -23.276 -6.446 1.00 92.44 115 ASP A O 1
ATOM 911 N N . MET A 1 116 ? 7.576 -22.904 -8.271 1.00 92.94 116 MET A N 1
ATOM 912 C CA . MET A 1 116 ? 8.504 -21.962 -7.630 1.00 92.94 116 MET A CA 1
ATOM 913 C C . MET A 1 116 ? 7.763 -20.744 -7.050 1.00 92.94 116 MET A C 1
ATOM 915 O O . MET A 1 116 ? 7.988 -20.363 -5.899 1.00 92.94 116 MET A O 1
ATOM 919 N N . ILE A 1 117 ? 6.843 -20.137 -7.812 1.00 93.88 117 ILE A N 1
ATOM 920 C CA . ILE A 1 117 ? 5.992 -19.042 -7.321 1.00 93.88 117 ILE A CA 1
ATOM 921 C C . ILE A 1 117 ? 5.122 -19.507 -6.139 1.00 93.88 117 ILE A C 1
ATOM 923 O O . ILE A 1 117 ? 4.939 -18.749 -5.185 1.00 93.88 117 ILE A O 1
ATOM 927 N N . GLY A 1 118 ? 4.598 -20.735 -6.174 1.00 95.31 118 GLY A N 1
ATOM 928 C CA . GLY A 1 118 ? 3.855 -21.361 -5.080 1.00 95.31 118 GLY A CA 1
ATOM 929 C C . GLY A 1 118 ? 4.690 -21.479 -3.805 1.00 95.31 118 GLY A C 1
ATOM 930 O O . GLY A 1 118 ? 4.274 -20.994 -2.753 1.00 95.31 118 GLY A O 1
ATOM 931 N N . ALA A 1 119 ? 5.904 -22.021 -3.903 1.00 95.00 119 ALA A N 1
ATOM 932 C CA . ALA A 1 119 ? 6.838 -22.131 -2.783 1.00 95.00 119 ALA A CA 1
ATOM 933 C C . ALA A 1 119 ? 7.206 -20.755 -2.191 1.00 95.00 119 ALA A C 1
ATOM 935 O O . ALA A 1 119 ? 7.150 -20.567 -0.972 1.00 95.00 119 ALA A O 1
ATOM 936 N N . LEU A 1 120 ? 7.501 -19.760 -3.039 1.00 94.62 120 LEU A N 1
ATOM 937 C CA . LEU A 1 120 ? 7.796 -18.386 -2.607 1.00 94.62 120 LEU A CA 1
ATOM 938 C C . LEU A 1 120 ? 6.605 -17.733 -1.883 1.00 94.62 120 LEU A C 1
ATOM 940 O O . LEU A 1 120 ? 6.798 -17.055 -0.868 1.00 94.62 120 LEU A O 1
ATOM 944 N N . LYS A 1 121 ? 5.371 -17.962 -2.355 1.00 96.31 121 LYS A N 1
ATOM 945 C CA . LYS A 1 121 ? 4.137 -17.514 -1.683 1.00 96.31 121 LYS A CA 1
ATOM 946 C C . LYS A 1 121 ? 3.964 -18.173 -0.317 1.00 96.31 121 LYS A C 1
ATOM 948 O O . LYS A 1 121 ? 3.730 -17.467 0.661 1.00 96.31 121 LYS A O 1
ATOM 953 N N . THR A 1 122 ? 4.110 -19.495 -0.238 1.00 96.06 122 THR A N 1
ATOM 954 C CA . THR A 1 122 ? 3.958 -20.271 1.004 1.00 96.06 122 THR A CA 1
ATOM 955 C C . THR A 1 122 ? 4.994 -19.865 2.052 1.00 96.06 122 THR A C 1
ATOM 957 O O . THR A 1 122 ? 4.631 -19.608 3.197 1.00 96.06 122 THR A O 1
ATOM 960 N N . SER A 1 123 ? 6.260 -19.699 1.657 1.00 94.31 123 SER A N 1
ATOM 961 C CA . SER A 1 123 ? 7.335 -19.207 2.532 1.00 94.31 123 SER A CA 1
ATOM 962 C C . SER A 1 123 ? 7.082 -17.771 3.026 1.00 94.31 123 SER A C 1
ATOM 964 O O . SER A 1 123 ? 7.214 -17.468 4.218 1.00 94.31 123 SER A O 1
ATOM 966 N N . THR A 1 124 ? 6.610 -16.887 2.138 1.00 94.56 124 THR A N 1
ATOM 967 C CA . THR A 1 124 ? 6.240 -15.506 2.498 1.00 94.56 124 THR A CA 1
ATOM 968 C C . THR A 1 124 ? 5.057 -15.471 3.471 1.00 94.56 124 THR A C 1
ATOM 970 O O . THR A 1 124 ? 5.106 -14.757 4.473 1.00 94.56 124 THR A O 1
ATOM 973 N N . TRP A 1 125 ? 4.011 -16.268 3.225 1.00 95.06 125 TRP A N 1
ATOM 974 C CA . TRP A 1 125 ? 2.879 -16.400 4.144 1.00 95.06 125 TRP A CA 1
ATOM 975 C C . TRP A 1 125 ? 3.314 -16.959 5.502 1.00 95.06 125 TRP A C 1
ATOM 977 O O . TRP A 1 125 ? 2.963 -16.384 6.527 1.00 95.06 125 TRP A O 1
ATOM 987 N N . GLY A 1 126 ? 4.134 -18.015 5.523 1.00 93.88 126 GLY A N 1
ATOM 988 C CA . GLY A 1 126 ? 4.687 -18.586 6.753 1.00 93.88 126 GLY A CA 1
ATOM 989 C C . GLY A 1 126 ? 5.474 -17.564 7.581 1.00 93.88 126 GLY A C 1
ATOM 990 O O . GLY A 1 126 ? 5.338 -17.532 8.802 1.00 93.88 126 GLY A O 1
ATOM 991 N N . THR A 1 127 ? 6.213 -16.668 6.919 1.00 91.38 127 THR A N 1
ATOM 992 C CA . THR A 1 127 ? 6.941 -15.561 7.563 1.00 91.38 127 THR A CA 1
ATOM 993 C C . THR A 1 127 ? 5.988 -14.564 8.234 1.00 91.38 127 THR A C 1
ATOM 995 O O . THR A 1 127 ? 6.146 -14.275 9.421 1.00 91.38 127 THR A O 1
ATOM 998 N N . PHE A 1 128 ? 4.963 -14.076 7.521 1.00 93.56 128 PHE A N 1
ATOM 999 C CA . PHE A 1 128 ? 3.951 -13.183 8.104 1.0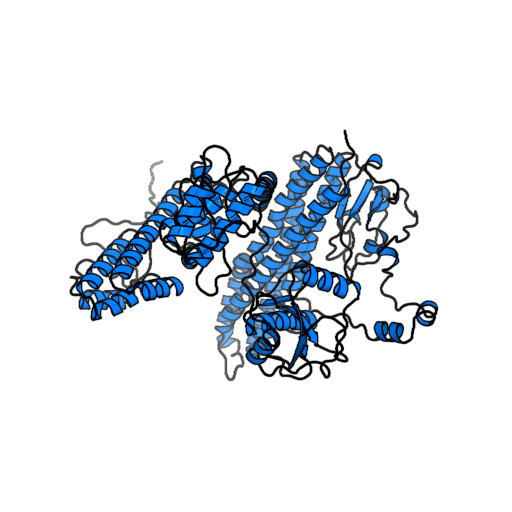0 93.56 128 PHE A CA 1
ATOM 1000 C C . PHE A 1 128 ? 3.143 -13.869 9.222 1.00 93.56 128 PHE A C 1
ATOM 1002 O O . PHE A 1 128 ? 2.899 -13.266 10.264 1.00 93.56 128 PHE A O 1
ATOM 1009 N N . ASN A 1 129 ? 2.767 -15.138 9.044 1.00 93.38 129 ASN A N 1
ATOM 1010 C CA . ASN A 1 129 ? 2.007 -15.903 10.030 1.00 93.38 129 ASN A CA 1
ATOM 1011 C C . ASN A 1 129 ? 2.811 -16.139 11.319 1.00 93.38 129 ASN A C 1
ATOM 1013 O O . ASN A 1 129 ? 2.300 -15.874 12.404 1.00 93.38 129 ASN A O 1
ATOM 1017 N N . LYS A 1 130 ? 4.085 -16.554 11.217 1.00 91.25 130 LYS A N 1
ATOM 1018 C CA . LYS A 1 130 ? 4.986 -16.689 12.375 1.00 91.25 130 LYS A CA 1
ATOM 1019 C C . LYS A 1 130 ? 5.090 -15.376 13.148 1.00 91.25 130 LYS A C 1
ATOM 1021 O O . LYS A 1 130 ? 4.956 -15.374 14.367 1.00 91.25 130 LYS A O 1
ATOM 1026 N N . PHE A 1 131 ? 5.269 -14.260 12.445 1.00 89.38 131 PHE A N 1
ATOM 1027 C CA . PHE A 1 131 ? 5.360 -12.950 13.081 1.00 89.38 131 PHE A CA 1
ATOM 1028 C C . PHE A 1 131 ? 4.039 -12.518 13.751 1.00 89.38 131 PHE A C 1
ATOM 1030 O O . PHE A 1 131 ? 4.039 -11.985 14.863 1.00 89.38 131 PHE A O 1
ATOM 1037 N N . GLY A 1 132 ? 2.899 -12.812 13.119 1.00 92.31 132 GLY A N 1
ATOM 1038 C CA . GLY A 1 132 ? 1.573 -12.614 13.706 1.00 92.31 132 GLY A CA 1
ATOM 1039 C C . GLY A 1 132 ? 1.340 -13.442 14.974 1.00 92.31 132 GLY A C 1
ATOM 1040 O O . GLY A 1 132 ? 0.732 -12.932 15.912 1.00 92.31 132 GLY A O 1
ATOM 1041 N N . LEU A 1 133 ? 1.833 -14.683 15.033 1.00 91.94 133 LEU A N 1
ATOM 1042 C CA . LEU A 1 133 ? 1.757 -15.544 16.224 1.00 91.94 133 LEU A CA 1
ATOM 1043 C C . LEU A 1 133 ? 2.642 -15.017 17.363 1.00 91.94 133 LEU A C 1
ATOM 1045 O O . LEU A 1 133 ? 2.137 -14.795 18.458 1.00 91.94 133 LEU A O 1
ATOM 1049 N N . GLN A 1 134 ? 3.901 -14.673 17.079 1.00 91.19 134 GLN A N 1
ATOM 1050 C CA . GLN A 1 134 ? 4.812 -14.073 18.069 1.00 91.19 134 GLN A CA 1
ATOM 1051 C C . GLN A 1 134 ? 4.266 -12.764 18.663 1.00 91.19 134 GLN A C 1
ATOM 1053 O O . GLN A 1 134 ? 4.465 -12.470 19.840 1.00 91.19 134 GLN A O 1
ATOM 1058 N N . THR A 1 135 ? 3.536 -11.979 17.865 1.00 94.00 135 THR A N 1
ATOM 1059 C CA . THR A 1 135 ? 2.869 -10.763 18.356 1.00 94.00 135 THR A CA 1
ATOM 1060 C C . THR A 1 135 ? 1.657 -11.094 19.244 1.00 94.00 135 THR A C 1
ATOM 1062 O O . THR A 1 135 ? 1.404 -10.388 20.217 1.00 94.00 135 THR A O 1
ATOM 1065 N N . GLN A 1 136 ? 0.910 -12.168 18.952 1.00 95.31 136 GLN A N 1
ATOM 1066 C CA . GLN A 1 136 ? -0.186 -12.639 19.813 1.00 95.31 136 GLN A CA 1
ATOM 1067 C C . GLN A 1 136 ? 0.334 -13.130 21.166 1.00 95.31 136 GLN A C 1
ATOM 1069 O O . GLN A 1 136 ? -0.220 -12.735 22.186 1.00 95.31 136 GLN A O 1
ATOM 1074 N N . GLU A 1 137 ? 1.407 -13.923 21.175 1.00 92.44 137 GLU A N 1
ATOM 1075 C CA . GLU A 1 137 ? 2.080 -14.414 22.388 1.00 92.44 137 GLU A CA 1
ATOM 1076 C C . GLU A 1 137 ? 2.468 -13.241 23.306 1.00 92.44 137 GLU A C 1
ATOM 1078 O O . GLU A 1 137 ? 2.004 -13.162 24.443 1.00 92.44 137 GLU A O 1
ATOM 1083 N N . GLN A 1 138 ? 3.174 -12.236 22.772 1.00 93.56 138 GLN A N 1
ATOM 1084 C CA . GLN A 1 138 ? 3.549 -11.030 23.524 1.00 93.56 138 GLN A CA 1
ATOM 1085 C C . GLN A 1 138 ? 2.346 -10.269 24.110 1.00 93.56 138 GLN A C 1
ATOM 1087 O O . GLN A 1 138 ? 2.418 -9.759 25.229 1.00 93.56 138 GLN A O 1
ATOM 1092 N N . LEU A 1 139 ? 1.228 -10.181 23.380 1.00 95.50 139 LEU A N 1
ATOM 1093 C CA . LEU A 1 139 ? 0.007 -9.527 23.867 1.00 95.50 139 LEU A CA 1
ATOM 1094 C C . LEU A 1 139 ? -0.697 -10.339 24.962 1.00 95.50 139 LEU A C 1
ATOM 1096 O O . LEU A 1 139 ? -1.236 -9.750 25.901 1.00 95.50 139 LEU A O 1
ATOM 1100 N N . VAL A 1 140 ? -0.687 -11.671 24.859 1.00 96.25 140 VAL A N 1
ATOM 1101 C CA . VAL A 1 140 ? -1.215 -12.585 25.883 1.00 96.25 140 VAL A CA 1
ATOM 1102 C C . VAL A 1 140 ? -0.410 -12.452 27.175 1.00 96.25 140 VAL A C 1
ATOM 1104 O O . VAL A 1 140 ? -1.006 -12.261 28.238 1.00 96.25 140 VAL A O 1
ATOM 1107 N N . ASP A 1 141 ? 0.920 -12.447 27.080 1.00 94.31 141 ASP A N 1
ATOM 1108 C CA . ASP A 1 141 ? 1.813 -12.281 28.228 1.00 94.31 141 ASP A CA 1
ATOM 1109 C C . ASP A 1 141 ? 1.611 -10.927 28.915 1.00 94.31 141 ASP A C 1
ATOM 1111 O O . ASP A 1 141 ? 1.450 -10.868 30.135 1.00 94.31 141 ASP A O 1
ATOM 1115 N N . GLN A 1 142 ? 1.569 -9.822 28.158 1.00 93.50 142 GLN A N 1
ATOM 1116 C CA . GLN A 1 142 ? 1.308 -8.497 28.736 1.00 93.50 142 GLN A CA 1
ATOM 1117 C C . GLN A 1 142 ? -0.068 -8.422 29.407 1.00 93.50 142 GLN A C 1
ATOM 1119 O O . GLN A 1 142 ? -0.190 -7.863 30.497 1.00 93.50 142 GLN A O 1
ATOM 1124 N N . MET A 1 143 ? -1.098 -9.013 28.798 1.00 96.44 143 MET A N 1
ATOM 1125 C CA . MET A 1 143 ? -2.453 -9.029 29.346 1.00 96.44 143 MET A CA 1
ATOM 1126 C C . MET A 1 143 ? -2.545 -9.826 30.655 1.00 96.44 143 MET A C 1
ATOM 1128 O O . MET A 1 143 ? -3.132 -9.338 31.623 1.00 96.44 143 MET A O 1
ATOM 1132 N N . TYR A 1 144 ? -1.976 -11.034 30.714 1.00 97.12 144 TYR A N 1
ATOM 1133 C CA . TYR A 1 144 ? -2.016 -11.845 31.932 1.00 97.12 144 TYR A CA 1
ATOM 1134 C C . TYR A 1 144 ? -1.146 -11.256 33.044 1.00 97.12 144 TYR A C 1
ATOM 1136 O O . TYR A 1 144 ? -1.619 -11.155 34.177 1.00 97.12 144 TYR A O 1
ATOM 1144 N N . ASN A 1 145 ? 0.068 -10.789 32.733 1.00 94.25 145 ASN A N 1
ATOM 1145 C CA . ASN A 1 145 ? 0.931 -10.136 33.719 1.00 94.25 145 ASN A CA 1
ATOM 1146 C C . ASN A 1 145 ? 0.280 -8.866 34.291 1.00 94.25 145 ASN A C 1
ATOM 1148 O O . ASN A 1 145 ? 0.324 -8.662 35.502 1.00 94.25 145 ASN A O 1
ATOM 1152 N N . ALA A 1 146 ? -0.412 -8.070 33.466 1.00 96.25 146 ALA A N 1
ATOM 1153 C CA . ALA A 1 146 ? -1.139 -6.889 33.935 1.00 96.25 146 ALA A CA 1
ATOM 1154 C C . ALA A 1 146 ? -2.311 -7.225 34.879 1.00 96.25 146 ALA A C 1
ATOM 1156 O O . ALA A 1 146 ? -2.556 -6.500 35.845 1.00 96.25 146 ALA A O 1
ATOM 1157 N N . VAL A 1 147 ? -3.020 -8.334 34.635 1.00 97.06 147 VAL A N 1
ATOM 1158 C CA . VAL A 1 147 ? -4.106 -8.820 35.509 1.00 97.06 147 VAL A CA 1
ATOM 1159 C C . VAL A 1 147 ? -3.571 -9.430 36.809 1.00 97.06 147 VAL A C 1
ATOM 1161 O O . VAL A 1 147 ? -4.178 -9.241 37.862 1.00 97.06 147 VAL A O 1
ATOM 1164 N N . ILE A 1 148 ? -2.446 -10.149 36.767 1.00 96.00 148 ILE A N 1
ATOM 1165 C CA . ILE A 1 148 ? -1.814 -10.750 37.953 1.00 96.00 148 ILE A CA 1
ATOM 1166 C C . ILE A 1 148 ? -1.199 -9.662 38.842 1.00 96.00 148 ILE A C 1
ATOM 1168 O O . ILE A 1 148 ? -1.513 -9.588 40.029 1.00 96.00 148 ILE A O 1
ATOM 1172 N N . GLY A 1 149 ? -0.385 -8.782 38.256 1.00 95.50 149 GLY A N 1
ATOM 1173 C CA . GLY A 1 149 ? 0.323 -7.705 38.948 1.00 95.50 149 GLY A CA 1
ATOM 1174 C C . GLY A 1 149 ? -0.525 -6.479 39.298 1.00 95.50 149 GLY A C 1
ATOM 1175 O O . GLY A 1 149 ? 0.041 -5.492 39.757 1.00 95.50 149 GLY A O 1
ATOM 1176 N N . LYS A 1 150 ? -1.851 -6.510 39.069 1.00 97.31 150 LYS A N 1
ATOM 1177 C CA . LYS A 1 150 ? -2.775 -5.373 39.270 1.00 97.31 150 LYS A CA 1
ATOM 1178 C C . LYS A 1 150 ? -2.241 -4.076 38.644 1.00 97.31 150 LYS A C 1
ATOM 1180 O O . LYS A 1 150 ? -2.154 -3.040 39.291 1.00 97.31 150 LYS A O 1
ATOM 1185 N N . THR A 1 151 ? -1.803 -4.135 37.392 1.00 95.94 151 THR A N 1
ATOM 1186 C CA . THR A 1 151 ? -1.151 -3.001 36.723 1.00 95.94 151 THR A CA 1
ATOM 1187 C C . THR A 1 151 ? -2.157 -1.873 36.420 1.00 95.94 151 THR A C 1
ATOM 1189 O O . THR A 1 151 ? -3.329 -2.161 36.153 1.00 95.94 151 THR A O 1
ATOM 1192 N N . PRO A 1 152 ? -1.752 -0.586 36.415 1.00 97.94 152 PRO A N 1
ATOM 1193 C CA . PRO A 1 152 ? -2.597 0.505 35.928 1.00 97.94 152 PRO A CA 1
ATOM 1194 C C . PRO A 1 152 ? -3.115 0.243 34.509 1.00 97.94 152 PRO A C 1
ATOM 1196 O O . PRO A 1 152 ? -2.354 -0.137 33.616 1.00 97.94 152 PRO A O 1
ATOM 1199 N N . PHE A 1 153 ? -4.410 0.467 34.271 1.00 97.12 153 PHE A N 1
ATOM 1200 C CA . PHE A 1 153 ? -5.033 0.174 32.975 1.00 97.12 153 PHE A CA 1
ATOM 1201 C C . PHE A 1 153 ? -4.391 0.969 31.826 1.00 97.12 153 PHE A C 1
ATOM 1203 O O . PHE A 1 153 ? -4.192 0.432 30.736 1.00 97.12 153 PHE A O 1
ATOM 1210 N N . ALA A 1 154 ? -3.988 2.216 32.090 1.00 94.62 154 ALA A N 1
ATOM 1211 C CA . ALA A 1 154 ? -3.258 3.043 31.132 1.00 94.62 154 ALA A CA 1
ATOM 1212 C C . ALA A 1 154 ? -1.934 2.390 30.688 1.00 94.62 154 ALA A C 1
ATOM 1214 O O . ALA A 1 154 ? -1.610 2.405 29.504 1.00 94.62 154 ALA A O 1
ATOM 1215 N N . THR A 1 155 ? -1.201 1.749 31.604 1.00 94.00 155 THR A N 1
ATOM 1216 C CA . THR A 1 155 ? 0.047 1.033 31.295 1.00 94.00 155 THR A CA 1
ATOM 1217 C C . THR A 1 155 ? -0.206 -0.214 30.446 1.00 94.00 155 THR A C 1
ATOM 1219 O O . THR A 1 155 ? 0.546 -0.463 29.508 1.00 94.00 155 THR A O 1
ATOM 1222 N N . LEU A 1 156 ? -1.291 -0.964 30.690 1.00 94.94 156 LEU A N 1
ATOM 1223 C CA . LEU A 1 156 ? -1.676 -2.077 29.809 1.00 94.94 156 LEU A CA 1
ATOM 1224 C C . LEU A 1 156 ? -1.979 -1.586 28.383 1.00 94.94 156 LEU A C 1
ATOM 1226 O O . LEU A 1 156 ? -1.495 -2.180 27.421 1.00 94.94 156 LEU A O 1
ATOM 1230 N N . VAL A 1 157 ? -2.742 -0.495 28.237 1.00 94.69 157 VAL A N 1
ATOM 1231 C CA . VAL A 1 157 ? -3.018 0.108 26.921 1.00 94.69 157 VAL A CA 1
ATOM 1232 C C . VAL A 1 157 ? -1.709 0.524 26.244 1.00 94.69 157 VAL A C 1
ATOM 1234 O O . VAL A 1 157 ? -1.449 0.088 25.125 1.00 94.69 157 VAL A O 1
ATOM 1237 N N . THR A 1 158 ? -0.842 1.259 26.944 1.00 92.06 158 THR A N 1
ATOM 1238 C CA . THR A 1 158 ? 0.498 1.643 26.470 1.00 92.06 158 THR A CA 1
ATOM 1239 C C . THR A 1 158 ? 1.321 0.449 25.979 1.00 92.06 158 THR A C 1
ATOM 1241 O O . THR A 1 158 ? 1.915 0.524 24.903 1.00 92.06 158 THR A O 1
ATOM 1244 N N . ASN A 1 159 ? 1.323 -0.677 26.699 1.00 91.06 159 ASN A N 1
ATOM 1245 C CA . ASN A 1 159 ? 2.083 -1.866 26.302 1.00 91.06 159 ASN A CA 1
ATOM 1246 C C . ASN A 1 159 ? 1.503 -2.526 25.036 1.00 91.06 159 ASN A C 1
ATOM 1248 O O . ASN A 1 159 ? 2.263 -2.914 24.148 1.00 91.06 159 ASN A O 1
ATOM 1252 N N . VAL A 1 160 ? 0.171 -2.591 24.901 1.00 92.94 160 VAL A N 1
ATOM 1253 C CA . VAL A 1 160 ? -0.505 -3.065 23.675 1.00 92.94 160 VAL A CA 1
ATOM 1254 C C . VAL A 1 160 ? -0.154 -2.179 22.473 1.00 92.94 160 VAL A C 1
ATOM 1256 O O . VAL A 1 160 ? 0.173 -2.698 21.403 1.00 92.94 160 VAL A O 1
ATOM 1259 N N . GLN A 1 161 ? -0.159 -0.853 22.647 1.00 92.19 161 GLN A N 1
ATOM 1260 C CA . GLN A 1 161 ? 0.208 0.095 21.589 1.00 92.19 161 GLN A CA 1
ATOM 1261 C C . GLN A 1 161 ? 1.698 0.018 21.232 1.00 92.19 161 GLN A C 1
ATOM 1263 O O . GLN A 1 161 ? 2.053 0.046 20.055 1.00 92.19 161 GLN A O 1
ATOM 1268 N N . GLY A 1 162 ? 2.579 -0.146 22.223 1.00 89.50 162 GLY A N 1
ATOM 1269 C CA . GLY A 1 162 ? 4.013 -0.356 22.014 1.00 89.50 162 GLY A CA 1
ATOM 1270 C C . GLY A 1 162 ? 4.315 -1.604 21.177 1.00 89.50 162 GLY A C 1
ATOM 1271 O O . GLY A 1 162 ? 5.134 -1.543 20.260 1.00 89.50 162 GLY A O 1
ATOM 1272 N N . ILE A 1 163 ? 3.608 -2.712 21.435 1.00 91.31 163 ILE A N 1
ATOM 1273 C CA . ILE A 1 163 ? 3.731 -3.955 20.658 1.00 91.31 163 ILE A CA 1
ATOM 1274 C C . ILE A 1 163 ? 3.192 -3.781 19.230 1.00 91.31 163 ILE A C 1
ATOM 1276 O O . ILE A 1 163 ? 3.859 -4.181 18.277 1.00 91.31 163 ILE A O 1
ATOM 1280 N N . LEU A 1 164 ? 2.005 -3.190 19.048 1.00 92.19 164 LEU A N 1
ATOM 1281 C CA . LEU A 1 164 ? 1.319 -3.157 17.749 1.00 92.19 164 LEU A CA 1
ATOM 1282 C C . LEU A 1 164 ? 1.770 -1.997 16.852 1.00 92.19 164 LEU A C 1
ATOM 1284 O O . LEU A 1 164 ? 2.445 -2.213 15.838 1.00 92.19 164 LEU A O 1
ATOM 1288 N N . SER A 1 165 ? 1.409 -0.760 17.190 1.00 85.44 165 SER A N 1
ATOM 1289 C CA . SER A 1 165 ? 1.765 0.417 16.390 1.00 85.44 165 SER A CA 1
ATOM 1290 C C . SER A 1 165 ? 3.205 0.869 16.622 1.00 85.44 165 SER A C 1
ATOM 1292 O O . SER A 1 165 ? 3.924 1.128 15.652 1.00 85.44 165 SER A O 1
ATOM 1294 N N . GLY A 1 166 ? 3.665 0.898 17.873 1.00 79.12 166 GLY A N 1
ATOM 1295 C CA . GLY A 1 166 ? 4.915 1.544 18.284 1.00 79.12 166 GLY A CA 1
ATOM 1296 C C . GLY A 1 166 ? 4.773 3.058 18.474 1.00 79.12 166 GLY A C 1
ATOM 1297 O O . GLY A 1 166 ? 5.716 3.794 18.202 1.00 79.12 166 GLY A O 1
ATOM 1298 N N . HIS A 1 167 ? 3.596 3.535 18.898 1.00 62.12 167 HIS A N 1
ATOM 1299 C CA . HIS A 1 167 ? 3.368 4.947 19.243 1.00 62.12 167 HIS A CA 1
ATOM 1300 C C . HIS A 1 167 ? 3.953 5.374 20.608 1.00 62.12 167 HIS A C 1
ATOM 1302 O O . HIS A 1 167 ? 3.844 6.541 20.974 1.00 62.12 167 HIS A O 1
ATOM 1308 N N . VAL A 1 168 ? 4.590 4.455 21.342 1.00 48.91 168 VAL A N 1
ATOM 1309 C CA . VAL A 1 168 ? 5.247 4.687 22.640 1.00 48.91 168 VAL A CA 1
ATOM 1310 C C . VAL A 1 168 ? 6.613 3.986 22.643 1.00 48.91 168 VAL A C 1
ATOM 1312 O O . VAL A 1 168 ? 6.802 3.040 21.874 1.00 48.91 168 VAL A O 1
ATOM 1315 N N . ASP A 1 169 ? 7.547 4.432 23.491 1.00 47.12 169 ASP A N 1
ATOM 1316 C CA . ASP A 1 169 ? 8.937 3.947 23.597 1.00 47.12 169 ASP A CA 1
ATOM 1317 C C . ASP A 1 169 ? 9.048 2.497 24.122 1.00 47.12 169 ASP A C 1
ATOM 1319 O O . ASP A 1 169 ? 9.517 2.212 25.227 1.00 47.12 169 ASP A O 1
ATOM 1323 N N . ALA A 1 170 ? 8.607 1.543 23.304 1.00 52.28 170 ALA A N 1
ATOM 1324 C CA . ALA A 1 170 ? 8.786 0.120 23.534 1.00 52.28 170 ALA A CA 1
ATOM 1325 C C . ALA A 1 170 ? 10.270 -0.270 23.430 1.00 52.28 170 ALA A C 1
ATOM 1327 O O . ALA A 1 170 ? 10.991 0.170 22.535 1.00 52.28 170 ALA A O 1
ATOM 1328 N N . ARG A 1 171 ? 10.717 -1.200 24.285 1.00 53.62 171 ARG A N 1
ATOM 1329 C CA . ARG A 1 171 ? 12.092 -1.749 24.293 1.00 53.62 171 ARG A CA 1
ATOM 1330 C C . ARG A 1 171 ? 12.405 -2.671 23.092 1.00 53.62 171 ARG A C 1
ATOM 1332 O O . ARG A 1 171 ? 13.326 -3.479 23.150 1.00 53.62 171 ARG A O 1
ATOM 1339 N N . GLY A 1 172 ? 11.629 -2.583 22.012 1.00 66.75 172 GLY A N 1
ATOM 1340 C CA . GLY A 1 172 ? 11.715 -3.418 20.817 1.00 66.75 172 GLY A CA 1
ATOM 1341 C C . GLY A 1 172 ? 10.924 -2.821 19.648 1.00 66.75 172 GLY A C 1
ATOM 1342 O O . GLY A 1 172 ? 10.136 -1.895 19.818 1.00 66.75 172 GLY A O 1
ATOM 1343 N N . ARG A 1 173 ? 11.143 -3.338 18.432 1.00 78.12 173 ARG A N 1
ATOM 1344 C CA . ARG A 1 173 ? 10.440 -2.870 17.221 1.00 78.12 173 ARG A CA 1
ATOM 1345 C C . ARG A 1 173 ? 9.004 -3.405 17.185 1.00 78.12 173 ARG A C 1
ATOM 1347 O O . ARG A 1 173 ? 8.806 -4.609 17.317 1.00 78.12 173 ARG A O 1
ATOM 1354 N N . SER A 1 174 ? 8.036 -2.525 16.940 1.00 88.38 174 SER A N 1
ATOM 1355 C CA . SER A 1 174 ? 6.608 -2.863 16.898 1.00 88.38 174 SER A CA 1
ATOM 1356 C C . SER A 1 174 ? 6.191 -3.661 15.655 1.00 88.38 174 SER A C 1
ATOM 1358 O O . SER A 1 174 ? 6.879 -3.684 14.624 1.00 88.38 174 SER A O 1
ATOM 1360 N N . MET A 1 175 ? 5.003 -4.267 15.729 1.00 91.44 175 MET A N 1
ATOM 1361 C CA . MET A 1 175 ? 4.373 -5.027 14.652 1.00 91.44 175 MET A CA 1
ATOM 1362 C C . MET A 1 175 ? 4.282 -4.220 13.354 1.00 91.44 175 MET A C 1
ATOM 1364 O O . MET A 1 175 ? 4.604 -4.733 12.281 1.00 91.44 175 MET A O 1
ATOM 1368 N N . SER A 1 176 ? 3.917 -2.937 13.440 1.00 89.75 176 SER A N 1
ATOM 1369 C CA . SER A 1 176 ? 3.800 -2.059 12.273 1.00 89.75 176 SER A CA 1
ATOM 1370 C C . SER A 1 176 ? 5.139 -1.826 11.559 1.00 89.75 176 SER A C 1
ATOM 1372 O O . SER A 1 176 ? 5.161 -1.659 10.338 1.00 89.75 176 SER A O 1
ATOM 1374 N N . VAL A 1 177 ? 6.266 -1.811 12.282 1.00 87.38 177 VAL A N 1
ATOM 1375 C CA . VAL A 1 177 ? 7.607 -1.616 11.701 1.00 87.38 177 VAL A CA 1
ATOM 1376 C C . VAL A 1 177 ? 8.041 -2.868 10.944 1.00 87.38 177 VAL A C 1
ATOM 1378 O O . VAL A 1 177 ? 8.430 -2.778 9.778 1.00 87.38 177 VAL A O 1
ATOM 1381 N N . TYR A 1 178 ? 7.906 -4.043 11.563 1.00 88.25 178 TYR A N 1
ATOM 1382 C CA . TYR A 1 178 ? 8.221 -5.318 10.917 1.00 88.25 178 TYR A CA 1
ATOM 1383 C C . TYR A 1 178 ? 7.297 -5.618 9.730 1.00 88.25 178 TYR A C 1
ATOM 1385 O O . TYR A 1 178 ? 7.783 -5.994 8.665 1.00 88.25 178 TYR A O 1
ATOM 1393 N N . ALA A 1 179 ? 5.986 -5.390 9.853 1.00 90.19 179 ALA A N 1
ATOM 1394 C CA . ALA A 1 179 ? 5.044 -5.596 8.753 1.00 90.19 179 ALA A CA 1
ATOM 1395 C C . ALA A 1 179 ? 5.385 -4.724 7.530 1.00 90.19 179 ALA A C 1
ATOM 1397 O O . ALA A 1 179 ? 5.376 -5.215 6.401 1.00 90.19 179 ALA A O 1
ATOM 1398 N N . ARG A 1 180 ? 5.769 -3.455 7.745 1.00 89.31 180 ARG A N 1
ATOM 1399 C CA . ARG A 1 180 ? 6.236 -2.564 6.669 1.00 89.31 180 ARG A CA 1
ATOM 1400 C C . ARG A 1 180 ? 7.548 -3.039 6.037 1.00 89.31 180 ARG A C 1
ATOM 1402 O O . ARG A 1 180 ? 7.682 -2.961 4.814 1.00 89.31 180 ARG A O 1
ATOM 1409 N N . LEU A 1 181 ? 8.488 -3.552 6.834 1.00 90.00 181 LEU A N 1
ATOM 1410 C CA . LEU A 1 181 ? 9.748 -4.122 6.344 1.00 90.00 181 LEU A CA 1
ATOM 1411 C C . LEU A 1 181 ? 9.504 -5.357 5.463 1.00 90.00 181 LEU A C 1
ATOM 1413 O O . LEU A 1 181 ? 9.935 -5.389 4.310 1.00 90.00 181 LEU A O 1
ATOM 1417 N N . TYR A 1 182 ? 8.754 -6.340 5.970 1.00 90.81 182 TYR A N 1
ATOM 1418 C CA . TYR A 1 182 ? 8.437 -7.561 5.229 1.00 90.81 182 TYR A CA 1
ATOM 1419 C C . TYR A 1 182 ? 7.591 -7.288 3.978 1.00 90.81 182 TYR A C 1
ATOM 1421 O O . TYR A 1 182 ? 7.759 -7.990 2.986 1.00 90.81 182 TYR A O 1
ATOM 1429 N N . ALA A 1 183 ? 6.747 -6.252 3.956 1.00 91.56 183 ALA A N 1
ATOM 1430 C CA . ALA A 1 183 ? 6.016 -5.851 2.750 1.00 91.56 183 ALA A CA 1
ATOM 1431 C C . ALA A 1 183 ? 6.929 -5.340 1.620 1.00 91.56 183 ALA A C 1
ATOM 1433 O O . ALA A 1 183 ? 6.697 -5.680 0.464 1.00 91.56 183 ALA A O 1
ATOM 1434 N N . ASN A 1 184 ? 7.982 -4.571 1.934 1.00 93.06 184 ASN A N 1
ATOM 1435 C CA . ASN A 1 184 ? 8.996 -4.196 0.938 1.00 93.06 184 ASN A CA 1
ATOM 1436 C C . ASN A 1 184 ? 9.767 -5.438 0.475 1.00 93.06 184 ASN A C 1
ATOM 1438 O O . ASN A 1 184 ? 9.875 -5.721 -0.718 1.00 93.06 184 ASN A O 1
ATOM 1442 N N . ASP A 1 185 ? 10.301 -6.189 1.436 1.00 92.56 185 ASP A N 1
ATOM 1443 C CA . ASP A 1 185 ? 11.304 -7.202 1.138 1.00 92.56 185 ASP A CA 1
ATOM 1444 C C . ASP A 1 185 ? 10.705 -8.464 0.519 1.00 92.56 185 ASP A C 1
ATOM 1446 O O . ASP A 1 185 ? 11.350 -9.058 -0.335 1.00 92.56 185 ASP A O 1
ATOM 1450 N N . SER A 1 186 ? 9.477 -8.860 0.862 1.00 94.19 186 SER A N 1
ATOM 1451 C CA . SER A 1 186 ? 8.804 -9.992 0.206 1.00 94.19 186 SER A CA 1
ATOM 1452 C C . SER A 1 186 ? 8.589 -9.738 -1.288 1.00 94.19 186 SER A C 1
ATOM 1454 O O . SER A 1 186 ? 9.025 -10.547 -2.103 1.00 94.19 186 SER A O 1
ATOM 1456 N N . ILE A 1 187 ? 8.012 -8.586 -1.653 1.00 94.56 187 ILE A N 1
ATOM 1457 C CA . ILE A 1 187 ? 7.772 -8.178 -3.046 1.00 94.56 187 ILE A CA 1
ATOM 1458 C C . ILE A 1 187 ? 9.092 -8.071 -3.815 1.00 94.56 187 ILE A C 1
ATOM 1460 O O . ILE A 1 187 ? 9.216 -8.620 -4.909 1.00 94.56 187 ILE A O 1
ATOM 1464 N N . MET A 1 188 ? 10.099 -7.404 -3.242 1.00 93.94 188 MET A N 1
ATOM 1465 C CA . MET A 1 188 ? 11.374 -7.197 -3.932 1.00 93.94 188 MET A CA 1
ATOM 1466 C C . MET A 1 188 ? 12.211 -8.477 -4.042 1.00 93.94 188 MET A C 1
ATOM 1468 O O . MET A 1 188 ? 12.832 -8.695 -5.081 1.00 93.94 188 MET A O 1
ATOM 1472 N N . ASN A 1 189 ? 12.231 -9.343 -3.023 1.00 92.69 189 ASN A N 1
ATOM 1473 C CA . ASN A 1 189 ? 12.916 -10.635 -3.124 1.00 92.69 189 ASN A CA 1
ATOM 1474 C C . ASN A 1 189 ? 12.198 -11.525 -4.152 1.00 92.69 189 ASN A C 1
ATOM 1476 O O . ASN A 1 189 ? 12.859 -12.051 -5.039 1.00 92.69 189 ASN A O 1
ATOM 1480 N N . PHE A 1 190 ? 10.860 -11.614 -4.100 1.00 95.12 190 PHE A N 1
ATOM 1481 C CA . PHE A 1 190 ? 10.059 -12.350 -5.085 1.00 95.12 190 PHE A CA 1
ATOM 1482 C C . PHE A 1 190 ? 10.349 -11.887 -6.513 1.00 95.12 190 PHE A C 1
ATOM 1484 O O . PHE A 1 190 ? 10.673 -12.716 -7.363 1.00 95.12 190 PHE A O 1
ATOM 1491 N N . HIS A 1 191 ? 10.288 -10.571 -6.760 1.00 94.94 191 HIS A N 1
ATOM 1492 C CA . HIS A 1 191 ? 10.562 -10.008 -8.077 1.00 94.94 191 HIS A CA 1
ATOM 1493 C C . HIS A 1 191 ? 11.923 -10.469 -8.590 1.00 94.94 191 HIS A C 1
ATOM 1495 O O . HIS A 1 191 ? 12.019 -10.999 -9.687 1.00 94.94 191 HIS A O 1
ATOM 1501 N N . ASN A 1 192 ? 12.983 -10.299 -7.797 1.00 93.06 192 ASN A N 1
ATOM 1502 C CA . ASN A 1 192 ? 14.334 -10.573 -8.274 1.00 93.06 192 ASN A CA 1
ATOM 1503 C C . ASN A 1 192 ? 14.627 -12.078 -8.385 1.00 93.06 192 ASN A C 1
ATOM 1505 O O . ASN A 1 192 ? 15.279 -12.471 -9.344 1.00 93.06 192 ASN A O 1
ATOM 1509 N N . SER A 1 193 ? 14.090 -12.936 -7.509 1.00 91.69 193 SER A N 1
ATOM 1510 C CA . SER A 1 193 ? 14.205 -14.395 -7.668 1.00 91.69 193 SER A CA 1
ATOM 1511 C C . SER A 1 193 ? 13.530 -14.892 -8.953 1.00 91.69 193 SER A C 1
ATOM 1513 O O . SER A 1 193 ? 14.128 -15.667 -9.696 1.00 91.69 193 SER A O 1
ATOM 1515 N N . VAL A 1 194 ? 12.309 -14.426 -9.245 1.00 93.94 194 VAL A N 1
ATOM 1516 C CA . VAL A 1 194 ? 11.570 -14.820 -10.458 1.00 93.94 194 VAL A CA 1
ATOM 1517 C C . VAL A 1 194 ? 12.197 -14.208 -11.714 1.00 93.94 194 VAL A C 1
ATOM 1519 O O . VAL A 1 194 ? 12.400 -14.911 -12.701 1.00 93.94 194 VAL A O 1
ATOM 1522 N N . HIS A 1 195 ? 12.549 -12.921 -11.671 1.00 93.75 195 HIS A N 1
ATOM 1523 C CA . HIS A 1 195 ? 13.154 -12.204 -12.794 1.00 93.75 195 HIS A CA 1
ATOM 1524 C C . HIS A 1 195 ? 14.506 -12.795 -13.188 1.00 93.75 195 HIS A C 1
ATOM 1526 O O . HIS A 1 195 ? 14.727 -13.056 -14.367 1.00 93.75 195 HIS A O 1
ATOM 1532 N N . MET A 1 196 ? 15.376 -13.087 -12.212 1.00 91.44 196 MET A N 1
ATOM 1533 C CA . MET A 1 196 ? 16.639 -13.778 -12.476 1.00 91.44 196 MET A CA 1
ATOM 1534 C C . MET A 1 196 ? 16.403 -15.152 -13.103 1.00 91.44 196 MET A C 1
ATOM 1536 O O . MET A 1 196 ? 16.991 -15.440 -14.137 1.00 91.44 196 MET A O 1
ATOM 1540 N N . LYS A 1 197 ? 15.492 -15.972 -12.554 1.00 92.25 197 LYS A N 1
ATOM 1541 C CA . LYS A 1 197 ? 15.186 -17.297 -13.118 1.00 92.25 197 LYS A CA 1
ATOM 1542 C C . LYS A 1 197 ? 14.742 -17.213 -14.583 1.00 92.25 197 LYS A C 1
ATOM 1544 O O . LYS A 1 197 ? 15.267 -17.953 -15.409 1.00 92.25 197 LYS A O 1
ATOM 1549 N N . LYS A 1 198 ? 13.831 -16.295 -14.933 1.00 93.44 198 LYS A N 1
ATOM 1550 C CA . LYS A 1 198 ? 13.376 -16.136 -16.328 1.00 93.44 198 LYS A CA 1
ATOM 1551 C C . LYS A 1 198 ? 14.433 -15.505 -17.242 1.00 93.44 198 LYS A C 1
ATOM 1553 O O . LYS A 1 198 ? 14.446 -15.802 -18.431 1.00 93.44 198 LYS A O 1
ATOM 1558 N N . ALA A 1 199 ? 15.331 -14.681 -16.706 1.00 92.06 199 ALA A N 1
ATOM 1559 C CA . ALA A 1 199 ? 16.471 -14.151 -17.446 1.00 92.06 199 ALA A CA 1
ATOM 1560 C C . ALA A 1 199 ? 17.530 -15.231 -17.737 1.00 92.06 199 ALA A C 1
ATOM 1562 O O . ALA A 1 199 ? 18.017 -15.314 -18.863 1.00 92.06 199 ALA A O 1
ATOM 1563 N N . ASP A 1 200 ? 17.832 -16.092 -16.763 1.00 91.00 200 ASP A N 1
ATOM 1564 C CA . ASP A 1 200 ? 18.743 -17.226 -16.930 1.00 91.00 200 ASP A CA 1
ATOM 1565 C C . ASP A 1 200 ? 18.188 -18.273 -17.907 1.00 91.00 200 ASP A C 1
ATOM 1567 O O . ASP A 1 200 ? 18.938 -18.724 -18.775 1.00 91.00 200 ASP A O 1
ATOM 1571 N N . ASP A 1 201 ? 16.883 -18.578 -17.844 1.00 92.00 201 ASP A N 1
ATOM 1572 C CA . ASP A 1 201 ? 16.181 -19.412 -18.839 1.00 92.00 201 ASP A CA 1
ATOM 1573 C C . ASP A 1 201 ? 16.293 -18.836 -20.263 1.00 92.00 201 ASP A C 1
ATOM 1575 O O . ASP A 1 201 ? 16.363 -19.574 -21.241 1.00 92.00 201 ASP A O 1
ATOM 1579 N N . ALA A 1 202 ? 16.327 -17.506 -20.383 1.00 91.38 202 ALA A N 1
ATOM 1580 C CA . ALA A 1 202 ? 16.486 -16.783 -21.642 1.00 91.38 202 ALA A CA 1
ATOM 1581 C C . ALA A 1 202 ? 17.955 -16.569 -22.068 1.00 91.38 202 ALA A C 1
ATOM 1583 O O . ALA A 1 202 ? 18.222 -15.818 -23.012 1.00 91.38 202 ALA A O 1
ATOM 1584 N N . GLY A 1 203 ? 18.920 -17.171 -21.362 1.00 92.44 203 GLY A N 1
ATOM 1585 C CA . GLY A 1 203 ? 20.350 -17.026 -21.646 1.00 92.44 203 GLY A CA 1
ATOM 1586 C C . GLY A 1 203 ? 20.918 -15.623 -21.379 1.00 92.44 203 GLY A C 1
ATOM 1587 O O . GLY A 1 203 ? 22.010 -15.303 -21.848 1.00 92.44 203 GLY A O 1
ATOM 1588 N N . LEU A 1 204 ? 20.208 -14.764 -20.641 1.00 93.94 204 LEU A N 1
ATOM 1589 C CA . LEU A 1 204 ? 20.677 -13.426 -20.282 1.00 93.94 204 LEU A CA 1
ATOM 1590 C C . LEU A 1 204 ? 21.659 -13.525 -19.111 1.00 93.94 204 LEU A C 1
ATOM 1592 O O . LEU A 1 204 ? 21.299 -13.959 -18.021 1.00 93.94 204 LEU A O 1
ATOM 1596 N N . LYS A 1 205 ? 22.908 -13.109 -19.338 1.00 95.62 205 LYS A N 1
ATOM 1597 C CA . LYS A 1 205 ? 23.998 -13.215 -18.349 1.00 95.62 205 LYS A CA 1
ATOM 1598 C C . LYS A 1 205 ? 24.492 -11.882 -17.793 1.00 95.62 205 LYS A C 1
ATOM 1600 O O . LYS A 1 205 ? 25.498 -11.873 -17.095 1.00 95.62 205 LYS A O 1
ATOM 1605 N N . HIS A 1 206 ? 23.803 -10.776 -18.084 1.00 96.06 206 HIS A N 1
ATOM 1606 C CA . HIS A 1 206 ? 24.192 -9.435 -17.640 1.00 96.06 206 HIS A CA 1
ATOM 1607 C C . HIS A 1 206 ? 22.976 -8.672 -17.118 1.00 96.06 206 HIS A C 1
ATOM 1609 O O . HIS A 1 206 ? 21.878 -8.790 -17.669 1.00 96.06 206 HIS A O 1
ATOM 1615 N N . PHE A 1 207 ? 23.170 -7.895 -16.054 1.00 95.94 207 PHE A N 1
ATOM 1616 C CA . PHE A 1 207 ? 22.083 -7.239 -15.336 1.00 95.94 207 PHE A CA 1
ATOM 1617 C C . PHE A 1 207 ? 22.449 -5.813 -14.933 1.00 95.94 207 PHE A C 1
ATOM 1619 O O . PHE A 1 207 ? 23.456 -5.586 -14.264 1.00 95.94 207 PHE A O 1
ATOM 1626 N N . LEU A 1 208 ? 21.600 -4.858 -15.308 1.00 93.88 208 LEU A N 1
ATOM 1627 C CA . LEU A 1 208 ? 21.650 -3.477 -14.835 1.00 93.88 208 LEU A CA 1
ATOM 1628 C C . LEU A 1 208 ? 21.154 -3.431 -13.382 1.00 93.88 208 LEU A C 1
ATOM 1630 O O . LEU A 1 208 ? 20.050 -3.903 -13.090 1.00 93.88 208 LEU A O 1
ATOM 1634 N N . TYR A 1 209 ? 21.943 -2.852 -12.474 1.00 93.31 209 TYR A N 1
ATOM 1635 C CA . TYR A 1 209 ? 21.499 -2.576 -11.106 1.00 93.31 209 TYR A CA 1
ATOM 1636 C C . TYR A 1 209 ? 20.765 -1.234 -11.073 1.00 93.31 209 TYR A C 1
ATOM 1638 O O . TYR A 1 209 ? 21.377 -0.163 -11.115 1.00 93.31 209 TYR A O 1
ATOM 1646 N N . TYR A 1 210 ? 19.435 -1.282 -11.025 1.00 89.44 210 TYR A N 1
ATOM 1647 C CA . TYR A 1 210 ? 18.587 -0.107 -11.203 1.00 89.44 210 TYR A CA 1
ATOM 1648 C C . TYR A 1 210 ? 17.829 0.277 -9.931 1.00 89.44 210 TYR A C 1
ATOM 1650 O O . TYR A 1 210 ? 17.424 -0.575 -9.141 1.00 89.44 210 TYR A O 1
ATOM 1658 N N . GLY A 1 211 ? 17.622 1.576 -9.720 1.00 83.19 211 GLY A N 1
ATOM 1659 C CA . GLY A 1 211 ? 16.934 2.111 -8.548 1.00 83.19 211 GLY A CA 1
ATOM 1660 C C . GLY A 1 211 ? 17.204 3.598 -8.339 1.00 83.19 211 GLY A C 1
ATOM 1661 O O . GLY A 1 211 ? 18.138 4.164 -8.895 1.00 83.19 211 GLY A O 1
ATOM 1662 N N . ASN A 1 212 ? 16.368 4.240 -7.524 1.00 76.62 212 ASN A N 1
ATOM 1663 C CA . ASN A 1 212 ? 16.568 5.631 -7.125 1.00 76.62 212 ASN A CA 1
ATOM 1664 C C . ASN A 1 212 ? 17.493 5.700 -5.898 1.00 76.62 212 ASN A C 1
ATOM 1666 O O . ASN A 1 212 ? 17.183 5.100 -4.864 1.00 76.62 212 ASN A O 1
ATOM 1670 N N . LEU A 1 213 ? 18.563 6.500 -5.967 1.00 75.50 213 LEU A N 1
ATOM 1671 C CA . LEU A 1 213 ? 19.327 6.871 -4.774 1.00 75.50 213 LEU A CA 1
ATOM 1672 C C . LEU A 1 213 ? 18.503 7.793 -3.863 1.00 75.50 213 LEU A C 1
ATOM 1674 O O . LEU A 1 213 ? 17.811 8.712 -4.304 1.00 75.50 213 LEU A O 1
ATOM 1678 N N . MET A 1 214 ? 18.598 7.541 -2.562 1.00 67.25 214 MET A N 1
ATOM 1679 C CA . MET A 1 214 ? 17.921 8.284 -1.497 1.00 67.25 214 MET A CA 1
ATOM 1680 C C . MET A 1 214 ? 18.815 8.421 -0.258 1.00 67.25 214 MET A C 1
ATOM 1682 O O . MET A 1 214 ? 19.773 7.667 -0.093 1.00 67.25 214 MET A O 1
ATOM 1686 N N . ASN A 1 215 ? 18.496 9.350 0.647 1.00 57.78 215 ASN A N 1
ATOM 1687 C CA . ASN A 1 215 ? 19.202 9.454 1.928 1.00 57.78 215 ASN A CA 1
ATOM 1688 C C . ASN A 1 215 ? 19.078 8.130 2.715 1.00 57.78 215 ASN A C 1
ATOM 1690 O O . ASN A 1 215 ? 17.971 7.607 2.854 1.00 57.78 215 ASN A O 1
ATOM 1694 N N . GLY A 1 216 ? 20.201 7.589 3.197 1.00 68.94 216 GLY A N 1
ATOM 1695 C CA . GLY A 1 216 ? 20.280 6.242 3.777 1.00 68.94 216 GLY A CA 1
ATOM 1696 C C . GLY A 1 216 ? 20.439 5.103 2.756 1.00 68.94 216 GLY A C 1
ATOM 1697 O O . GLY A 1 216 ? 20.273 3.939 3.122 1.00 68.94 216 GLY A O 1
ATOM 1698 N N . SER A 1 217 ? 20.755 5.401 1.489 1.00 76.31 217 SER A N 1
ATOM 1699 C CA . SER A 1 217 ? 21.275 4.383 0.561 1.00 76.31 217 SER A CA 1
ATOM 1700 C C . SER A 1 217 ? 22.615 3.865 1.073 1.00 76.31 217 SER A C 1
ATOM 1702 O O . SER A 1 217 ? 23.428 4.642 1.560 1.00 76.31 217 SER A O 1
ATOM 1704 N N . ARG A 1 218 ? 22.835 2.554 0.968 1.00 81.38 218 ARG A N 1
ATOM 1705 C CA . ARG A 1 218 ? 24.070 1.898 1.421 1.00 81.38 218 ARG A CA 1
ATOM 1706 C C . ARG A 1 218 ? 25.119 1.918 0.317 1.00 81.38 218 ARG A C 1
ATOM 1708 O O . ARG A 1 218 ? 24.757 1.824 -0.856 1.00 81.38 218 ARG A O 1
ATOM 1715 N N . ASP A 1 219 ? 26.387 1.926 0.700 1.00 83.00 219 ASP A N 1
ATOM 1716 C CA . ASP A 1 219 ? 27.561 1.994 -0.181 1.00 83.00 219 ASP A CA 1
ATOM 1717 C C . ASP A 1 219 ? 27.502 0.963 -1.313 1.00 83.00 219 ASP A C 1
ATOM 1719 O O . ASP A 1 219 ? 27.697 1.308 -2.477 1.00 83.00 219 ASP A O 1
ATOM 1723 N N . PHE A 1 220 ? 27.093 -0.274 -0.990 1.00 86.19 220 PHE A N 1
ATOM 1724 C CA . PHE A 1 220 ? 26.847 -1.335 -1.970 1.00 86.19 220 PHE A CA 1
ATOM 1725 C C . PHE A 1 220 ? 25.963 -0.857 -3.133 1.00 86.19 220 PHE A C 1
ATOM 1727 O O . PHE A 1 220 ? 26.275 -1.111 -4.293 1.00 86.19 220 PHE A O 1
ATOM 1734 N N . CYS A 1 221 ? 24.861 -0.164 -2.821 1.00 85.81 221 CYS A N 1
ATOM 1735 C CA . CYS A 1 221 ? 23.917 0.340 -3.815 1.00 85.81 221 CYS A CA 1
ATOM 1736 C C . CYS A 1 221 ? 24.482 1.545 -4.568 1.00 85.81 221 CYS A C 1
ATOM 1738 O O . CYS A 1 221 ? 24.318 1.628 -5.780 1.00 85.81 221 CYS A O 1
ATOM 1740 N N . ILE A 1 222 ? 25.143 2.457 -3.849 1.00 83.38 222 ILE A N 1
ATOM 1741 C CA . ILE A 1 222 ? 25.723 3.686 -4.401 1.00 83.38 222 ILE A CA 1
ATOM 1742 C C . ILE A 1 222 ? 26.778 3.340 -5.462 1.00 83.38 222 ILE A C 1
ATOM 1744 O O . ILE A 1 222 ? 26.684 3.811 -6.588 1.00 83.38 222 ILE A O 1
ATOM 1748 N N . GLN A 1 223 ? 27.708 2.433 -5.155 1.00 84.94 223 GLN A N 1
ATOM 1749 C CA . GLN A 1 223 ? 28.756 1.970 -6.079 1.00 84.94 223 GLN A CA 1
ATOM 1750 C C . GLN A 1 223 ? 28.215 1.305 -7.360 1.00 84.94 223 GLN A C 1
ATOM 1752 O O . GLN A 1 223 ? 28.911 1.263 -8.374 1.00 84.94 223 GLN A O 1
ATOM 1757 N N . ARG A 1 224 ? 27.005 0.730 -7.304 1.00 89.38 224 ARG A N 1
ATOM 1758 C CA . ARG A 1 224 ? 26.475 -0.175 -8.339 1.00 89.38 224 ARG A CA 1
ATOM 1759 C C . ARG A 1 224 ? 25.351 0.422 -9.179 1.00 89.38 224 ARG A C 1
ATOM 1761 O O . ARG A 1 224 ? 25.106 -0.083 -10.268 1.00 89.38 224 ARG A O 1
ATOM 1768 N N . VAL A 1 225 ? 24.655 1.456 -8.703 1.00 87.44 225 VAL A N 1
ATOM 1769 C CA . VAL A 1 225 ? 23.496 2.015 -9.417 1.00 87.44 225 VAL A CA 1
ATOM 1770 C C . VAL A 1 225 ? 23.881 2.510 -10.815 1.00 87.44 225 VAL A C 1
ATOM 1772 O O . VAL A 1 225 ? 24.889 3.186 -10.998 1.00 87.4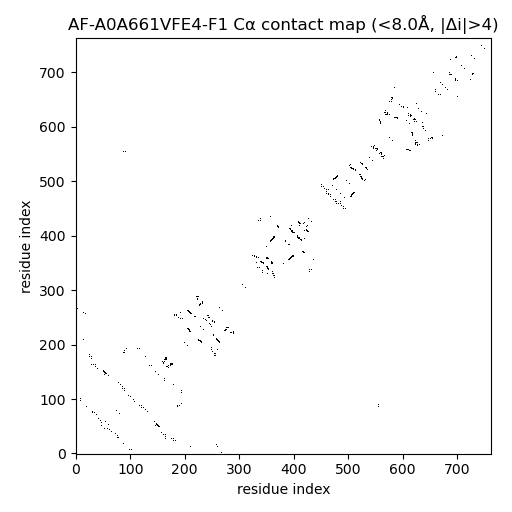4 225 VAL A O 1
ATOM 1775 N N . GLY A 1 226 ? 23.089 2.129 -11.817 1.00 86.44 226 GLY A N 1
ATOM 1776 C CA . GLY A 1 226 ? 23.335 2.482 -13.217 1.00 86.44 226 GLY A CA 1
ATOM 1777 C C . GLY A 1 226 ? 24.420 1.656 -13.920 1.00 86.44 226 GLY A C 1
ATOM 1778 O O . GLY A 1 226 ? 24.562 1.798 -15.129 1.00 86.44 226 GLY A O 1
ATOM 1779 N N . LYS A 1 227 ? 25.146 0.774 -13.216 1.00 90.69 227 LYS A N 1
ATOM 1780 C CA . LYS A 1 227 ? 26.129 -0.145 -13.816 1.00 90.69 227 LYS A CA 1
ATOM 1781 C C . LYS A 1 227 ? 25.515 -1.497 -14.173 1.00 90.69 227 LYS A C 1
ATOM 1783 O O . LYS A 1 227 ? 24.528 -1.931 -13.571 1.00 90.69 227 LYS A O 1
ATOM 1788 N N . VAL A 1 228 ? 26.144 -2.183 -15.123 1.00 95.31 228 VAL A N 1
ATOM 1789 C CA . VAL A 1 228 ? 25.780 -3.533 -15.568 1.00 95.31 228 VAL A CA 1
ATOM 1790 C C . VAL A 1 228 ? 26.801 -4.540 -15.047 1.00 95.31 228 VAL A C 1
ATOM 1792 O O . VAL A 1 228 ? 28.000 -4.293 -15.110 1.00 95.31 228 VAL A O 1
ATOM 1795 N N . PHE A 1 229 ? 26.338 -5.684 -14.550 1.00 95.81 229 PHE A N 1
ATOM 1796 C CA . PHE A 1 229 ? 27.181 -6.730 -13.962 1.00 95.81 229 PHE A CA 1
ATOM 1797 C C . PHE A 1 229 ? 26.898 -8.084 -14.612 1.00 95.81 229 PHE A C 1
ATOM 1799 O O . PHE A 1 229 ? 25.741 -8.378 -14.927 1.00 95.81 229 PHE A O 1
ATOM 1806 N N . SER A 1 230 ? 27.923 -8.918 -14.798 1.00 95.56 230 SER A N 1
ATOM 1807 C CA . SER A 1 230 ? 27.727 -10.315 -15.200 1.00 95.56 230 SER A CA 1
ATOM 1808 C C . SER A 1 230 ? 27.078 -11.138 -14.077 1.00 95.56 230 SER A C 1
ATOM 1810 O O . SER A 1 230 ? 27.186 -10.813 -12.892 1.00 95.56 230 SER A O 1
ATOM 1812 N N . ARG A 1 231 ? 26.395 -12.228 -14.446 1.00 93.38 231 ARG A N 1
ATOM 1813 C CA . ARG A 1 231 ? 25.792 -13.194 -13.509 1.00 93.38 231 ARG A CA 1
ATOM 1814 C C . ARG A 1 231 ? 26.827 -13.706 -12.499 1.00 93.38 231 ARG A C 1
ATOM 1816 O O . ARG A 1 231 ? 26.572 -13.692 -11.302 1.00 93.38 231 ARG A O 1
ATOM 1823 N N . GLU A 1 232 ? 28.007 -14.062 -12.999 1.00 92.94 232 GLU A N 1
ATOM 1824 C CA . GLU A 1 232 ? 29.161 -14.541 -12.232 1.00 92.94 232 GLU A CA 1
ATOM 1825 C C . GLU A 1 232 ? 29.652 -13.506 -11.206 1.00 92.94 232 GLU A C 1
ATOM 1827 O O . GLU A 1 232 ? 29.845 -13.836 -10.037 1.00 92.94 232 GLU A O 1
ATOM 1832 N N . VAL A 1 233 ? 29.750 -12.227 -11.593 1.00 94.19 233 VAL A N 1
ATOM 1833 C CA . VAL A 1 233 ? 30.092 -11.142 -10.660 1.00 94.19 233 VAL A CA 1
ATOM 1834 C C . VAL A 1 233 ? 29.035 -10.988 -9.563 1.00 94.19 233 VAL A C 1
ATOM 1836 O O . VAL A 1 233 ? 29.400 -10.837 -8.398 1.00 94.19 233 VAL A O 1
ATOM 1839 N N . ILE A 1 234 ? 27.742 -11.064 -9.893 1.00 92.88 234 ILE A N 1
ATOM 1840 C CA . ILE A 1 234 ? 26.658 -10.938 -8.902 1.00 92.88 234 ILE A CA 1
ATOM 1841 C C . ILE A 1 234 ? 26.656 -12.122 -7.928 1.00 92.88 234 ILE A C 1
ATOM 1843 O O . ILE A 1 234 ? 26.404 -11.927 -6.739 1.00 92.88 234 ILE A O 1
ATOM 1847 N N . ASP A 1 235 ? 26.941 -13.333 -8.407 1.00 90.94 235 ASP A N 1
ATOM 1848 C CA . ASP A 1 235 ? 26.986 -14.530 -7.561 1.00 90.94 235 ASP A CA 1
ATOM 1849 C C . ASP A 1 235 ? 28.274 -14.647 -6.731 1.00 90.94 235 ASP A C 1
ATOM 1851 O O . ASP A 1 235 ? 28.236 -15.231 -5.652 1.00 90.94 235 ASP A O 1
ATOM 1855 N N . SER A 1 236 ? 29.379 -14.017 -7.150 1.00 90.38 236 SER A N 1
ATOM 1856 C CA . SER A 1 236 ? 30.615 -13.920 -6.350 1.00 90.38 236 SER A CA 1
ATOM 1857 C C . SER A 1 236 ? 30.485 -13.073 -5.073 1.00 90.38 236 SER A C 1
ATOM 1859 O O . SER A 1 236 ? 31.390 -13.041 -4.240 1.00 90.38 236 SER A O 1
ATOM 1861 N N . TRP A 1 237 ? 29.379 -12.340 -4.923 1.00 87.69 237 TRP A N 1
ATOM 1862 C CA . TRP A 1 237 ? 29.166 -11.391 -3.835 1.00 87.69 237 TRP A CA 1
ATOM 1863 C C . TRP A 1 237 ? 28.444 -12.013 -2.635 1.00 87.69 237 TRP A C 1
ATOM 1865 O O . TRP A 1 237 ? 27.221 -11.883 -2.495 1.00 87.69 237 TRP A O 1
ATOM 1875 N N . ASP A 1 238 ? 29.218 -12.582 -1.712 1.00 75.00 238 ASP A N 1
ATOM 1876 C CA . ASP A 1 238 ? 28.769 -12.731 -0.327 1.00 75.00 238 ASP A CA 1
ATOM 1877 C C . ASP A 1 238 ? 29.078 -11.449 0.469 1.00 75.00 238 ASP A C 1
ATOM 1879 O O . ASP A 1 238 ? 30.219 -10.992 0.535 1.00 75.00 238 ASP A O 1
ATOM 1883 N N . PHE A 1 239 ? 28.044 -10.836 1.048 1.00 68.56 239 PHE A N 1
ATOM 1884 C CA . PHE A 1 239 ? 28.157 -9.643 1.889 1.00 68.56 239 PHE A CA 1
ATOM 1885 C C . PHE A 1 239 ? 27.314 -9.825 3.156 1.00 68.56 239 PHE A C 1
ATOM 1887 O O . PHE A 1 239 ? 26.185 -10.314 3.079 1.00 68.56 239 PHE A O 1
ATOM 1894 N N . PRO A 1 240 ? 27.765 -9.326 4.321 1.00 61.59 240 PRO A N 1
ATOM 1895 C CA . PRO A 1 240 ? 26.932 -9.279 5.515 1.00 61.59 240 PRO A CA 1
ATOM 1896 C C . PRO A 1 240 ? 25.797 -8.256 5.325 1.00 61.59 240 PRO A C 1
ATOM 1898 O O . PRO A 1 240 ? 25.959 -7.063 5.583 1.00 61.59 240 PRO A O 1
ATOM 1901 N N . TRP A 1 241 ? 24.612 -8.708 4.897 1.00 68.38 241 TRP A N 1
ATOM 1902 C CA . TRP A 1 241 ? 23.461 -7.856 4.538 1.00 68.38 241 TRP A CA 1
ATOM 1903 C C . TRP A 1 241 ? 22.733 -7.205 5.736 1.00 68.38 241 TRP A C 1
ATOM 1905 O O . TRP A 1 241 ? 21.502 -7.110 5.749 1.00 68.38 241 TRP A O 1
ATOM 1915 N N . GLY A 1 242 ? 23.467 -6.769 6.763 1.00 53.66 242 GLY A N 1
ATOM 1916 C CA . GLY A 1 242 ? 22.923 -6.092 7.944 1.00 53.66 242 GLY A CA 1
ATOM 1917 C C . GLY A 1 242 ? 21.947 -6.958 8.745 1.00 53.66 242 GLY A C 1
ATOM 1918 O O . GLY A 1 242 ? 20.870 -6.489 9.109 1.00 53.66 242 GLY A O 1
ATOM 1919 N N . GLY A 1 243 ? 22.293 -8.231 8.971 1.00 57.19 243 GLY A N 1
ATOM 1920 C CA . GLY A 1 243 ? 21.438 -9.208 9.662 1.00 57.19 243 GLY A CA 1
ATOM 1921 C C . GLY A 1 243 ? 20.507 -10.013 8.744 1.00 57.19 243 GLY A C 1
ATOM 1922 O O . GLY A 1 243 ? 19.465 -10.493 9.194 1.00 57.19 243 GLY A O 1
ATOM 1923 N N . LYS A 1 244 ? 20.839 -10.133 7.454 1.00 67.38 244 LYS A N 1
ATOM 1924 C CA . LYS A 1 244 ? 20.193 -11.037 6.488 1.00 67.38 244 LYS A CA 1
ATOM 1925 C C . LYS A 1 244 ? 21.280 -11.888 5.814 1.00 67.38 244 LYS A C 1
ATOM 1927 O O . LYS A 1 244 ? 22.398 -11.413 5.647 1.00 67.38 244 LYS A O 1
ATOM 1932 N N . SER A 1 245 ? 20.953 -13.122 5.440 1.00 63.88 245 SER A N 1
ATOM 1933 C CA . SER A 1 245 ? 21.843 -14.049 4.719 1.00 63.88 245 SER A CA 1
ATOM 1934 C C . SER A 1 245 ? 21.266 -14.392 3.336 1.00 63.88 245 SER A C 1
ATOM 1936 O O . SER A 1 245 ? 20.106 -14.070 3.049 1.00 63.88 245 SER A O 1
ATOM 1938 N N . GLY A 1 246 ? 22.073 -14.995 2.462 1.00 75.50 246 GLY A N 1
ATOM 1939 C CA . GLY A 1 246 ? 21.724 -15.370 1.089 1.00 75.50 246 GLY A CA 1
ATOM 1940 C C . GLY A 1 246 ? 22.304 -14.438 0.009 1.00 75.50 246 GLY A C 1
ATOM 1941 O O . GLY A 1 246 ? 22.903 -13.411 0.327 1.00 75.50 246 GLY A O 1
ATOM 1942 N N . PRO A 1 247 ? 22.117 -14.773 -1.278 1.00 84.75 247 PRO A N 1
ATOM 1943 C CA . PRO A 1 247 ? 22.894 -14.204 -2.381 1.00 84.75 247 PRO A CA 1
ATOM 1944 C C . PRO A 1 247 ? 22.482 -12.779 -2.779 1.00 84.75 247 PRO A C 1
ATOM 1946 O O . PRO A 1 247 ? 21.318 -12.373 -2.634 1.00 84.75 247 PRO A O 1
ATOM 1949 N N . ALA A 1 248 ? 23.425 -12.036 -3.369 1.00 87.56 248 ALA A N 1
ATOM 1950 C CA . ALA A 1 248 ? 23.241 -10.643 -3.781 1.00 87.56 248 ALA A CA 1
ATOM 1951 C C . ALA A 1 248 ? 22.117 -10.426 -4.808 1.00 87.56 248 ALA A C 1
ATOM 1953 O O . ALA A 1 248 ? 21.478 -9.371 -4.796 1.00 87.56 248 ALA A O 1
ATOM 1954 N N . TYR A 1 249 ? 21.799 -11.410 -5.657 1.00 87.19 249 TYR A N 1
ATOM 1955 C CA . TYR A 1 249 ? 20.680 -11.266 -6.592 1.00 87.19 249 TYR A CA 1
ATOM 1956 C C . TYR A 1 249 ? 19.322 -11.150 -5.870 1.00 87.19 249 TYR A C 1
ATOM 1958 O O . TYR A 1 249 ? 18.494 -10.311 -6.227 1.00 87.19 249 TYR A O 1
ATOM 1966 N N . THR A 1 250 ? 19.122 -11.917 -4.792 1.00 87.06 250 THR A N 1
ATOM 1967 C CA . THR A 1 250 ? 17.921 -11.837 -3.942 1.00 87.06 250 THR A CA 1
ATOM 1968 C C . THR A 1 250 ? 17.987 -10.622 -3.015 1.00 87.06 250 THR A C 1
ATOM 1970 O O . THR A 1 250 ? 17.025 -9.856 -2.894 1.00 87.06 250 THR A O 1
ATOM 1973 N N . ASN A 1 251 ? 19.125 -10.435 -2.341 1.00 86.75 251 ASN A N 1
ATOM 1974 C CA . ASN A 1 251 ? 19.259 -9.485 -1.236 1.00 86.75 251 ASN A CA 1
ATOM 1975 C C . ASN A 1 251 ? 19.531 -8.047 -1.681 1.00 86.75 251 ASN A C 1
ATOM 1977 O O . ASN A 1 251 ? 19.067 -7.120 -1.014 1.00 86.75 251 ASN A O 1
ATOM 1981 N N . ARG A 1 252 ? 20.189 -7.852 -2.827 1.00 90.56 252 ARG A N 1
ATOM 1982 C CA . ARG A 1 252 ? 20.495 -6.561 -3.461 1.00 90.56 252 ARG A CA 1
ATOM 1983 C C . ARG A 1 252 ? 21.258 -5.640 -2.522 1.00 90.56 252 ARG A C 1
ATOM 1985 O O . ARG A 1 252 ? 22.459 -5.761 -2.418 1.00 90.56 252 ARG A O 1
ATOM 1992 N N . GLY A 1 253 ? 20.570 -4.759 -1.802 1.00 87.75 253 GLY A N 1
ATOM 1993 C CA . GLY A 1 253 ? 21.178 -3.877 -0.803 1.00 87.75 253 GLY A CA 1
ATOM 1994 C C . GLY A 1 253 ? 20.902 -4.281 0.644 1.00 87.75 253 GLY A C 1
ATOM 1995 O O . GLY A 1 253 ? 21.071 -3.445 1.524 1.00 87.75 253 GLY A O 1
ATOM 1996 N N . GLY A 1 254 ? 20.381 -5.481 0.905 1.00 88.69 254 GLY A N 1
ATOM 1997 C CA . GLY A 1 254 ? 19.857 -5.888 2.212 1.00 88.69 254 GLY A CA 1
ATOM 1998 C C . GLY A 1 254 ? 18.476 -5.292 2.529 1.00 88.69 254 GLY A C 1
ATOM 1999 O O . GLY A 1 254 ? 17.733 -4.880 1.634 1.00 88.69 254 GLY A O 1
ATOM 2000 N N . TYR A 1 255 ? 18.127 -5.247 3.818 1.00 87.12 255 TYR A N 1
ATOM 2001 C CA . TYR A 1 255 ? 16.795 -4.863 4.311 1.00 87.12 255 TYR A CA 1
ATOM 2002 C C . TYR A 1 255 ? 16.254 -3.535 3.755 1.00 87.12 255 TYR A C 1
ATOM 2004 O O . TYR A 1 255 ? 16.970 -2.527 3.733 1.00 87.12 255 TYR A O 1
ATOM 2012 N N . ASN A 1 256 ? 14.973 -3.517 3.372 1.00 86.06 256 ASN A N 1
ATOM 2013 C CA . ASN A 1 256 ? 14.256 -2.368 2.797 1.00 86.06 256 ASN A CA 1
ATOM 2014 C C . ASN A 1 256 ? 14.890 -1.807 1.500 1.00 86.06 256 ASN A C 1
ATOM 2016 O O . ASN A 1 256 ? 14.651 -0.655 1.133 1.00 86.06 256 ASN A O 1
ATOM 2020 N N . CYS A 1 257 ? 15.721 -2.586 0.792 1.00 88.88 257 CYS A N 1
ATOM 2021 C CA . CYS A 1 257 ? 16.304 -2.133 -0.471 1.00 88.88 257 CYS A CA 1
ATOM 2022 C C . CYS A 1 257 ? 15.250 -2.102 -1.590 1.00 88.88 257 CYS A C 1
ATOM 2024 O O . CYS A 1 257 ? 14.560 -3.096 -1.841 1.00 88.88 257 CYS A O 1
ATOM 2026 N N . ARG A 1 258 ? 15.181 -0.962 -2.287 1.00 86.94 258 ARG A N 1
ATOM 2027 C CA . ARG A 1 258 ? 14.285 -0.688 -3.424 1.00 86.94 258 ARG A CA 1
ATOM 2028 C C . ARG A 1 258 ? 14.959 -0.790 -4.795 1.00 86.94 258 ARG A C 1
ATOM 2030 O O . ARG A 1 258 ? 14.286 -0.623 -5.803 1.00 86.94 258 ARG A O 1
ATOM 2037 N N . HIS A 1 259 ? 16.260 -1.073 -4.836 1.00 90.50 259 HIS A N 1
ATOM 2038 C CA . HIS A 1 259 ? 16.948 -1.399 -6.084 1.00 90.50 259 HIS A CA 1
ATOM 2039 C C . HIS A 1 259 ? 16.531 -2.789 -6.574 1.00 90.50 259 HIS A C 1
ATOM 2041 O O . HIS A 1 259 ? 16.163 -3.662 -5.775 1.00 90.50 259 HIS A O 1
ATOM 2047 N N . ARG A 1 260 ? 16.618 -2.983 -7.887 1.00 92.81 260 ARG A N 1
ATOM 2048 C CA . ARG A 1 260 ? 16.226 -4.173 -8.642 1.00 92.81 260 ARG A CA 1
ATOM 2049 C C . ARG A 1 260 ? 17.301 -4.515 -9.673 1.00 92.81 260 ARG A C 1
ATOM 2051 O O . ARG A 1 260 ? 18.038 -3.642 -10.125 1.00 92.81 260 ARG A O 1
ATOM 2058 N N . TRP A 1 261 ? 17.340 -5.775 -10.069 1.00 94.12 261 TRP A N 1
ATOM 2059 C CA . TRP A 1 261 ? 18.058 -6.227 -11.251 1.00 94.12 261 TRP A CA 1
ATOM 2060 C C . TRP A 1 261 ? 17.140 -6.120 -12.475 1.00 94.12 261 TRP A C 1
ATOM 2062 O O . TRP A 1 261 ? 15.949 -6.433 -12.392 1.00 94.12 261 TRP A O 1
ATOM 2072 N N . VAL A 1 262 ? 17.690 -5.650 -13.594 1.00 93.56 262 VAL A N 1
ATOM 2073 C CA . VAL A 1 262 ? 17.027 -5.587 -14.908 1.00 93.56 262 VAL A CA 1
ATOM 2074 C C . VAL A 1 262 ? 17.899 -6.361 -15.886 1.00 93.56 262 VAL A C 1
ATOM 2076 O O . VAL A 1 262 ? 19.112 -6.167 -15.904 1.00 93.56 262 VAL A O 1
ATOM 2079 N N . ALA A 1 263 ? 17.318 -7.281 -16.651 1.00 94.50 263 ALA A N 1
ATOM 2080 C CA . ALA A 1 263 ? 18.099 -8.227 -17.448 1.00 94.50 263 ALA A CA 1
ATOM 2081 C C . ALA A 1 263 ? 18.434 -7.630 -18.818 1.00 94.50 263 ALA A C 1
ATOM 2083 O O . ALA A 1 263 ? 17.540 -7.161 -19.517 1.00 94.50 263 ALA A O 1
ATOM 2084 N N . VAL A 1 264 ? 19.712 -7.650 -19.205 1.00 94.50 264 VAL A N 1
ATOM 2085 C CA . VAL A 1 264 ? 20.197 -6.966 -20.411 1.00 94.50 264 VAL A CA 1
ATOM 2086 C C . VAL A 1 264 ? 21.115 -7.843 -21.265 1.00 94.50 264 VAL A C 1
ATOM 2088 O O . VAL A 1 264 ? 21.853 -8.701 -20.780 1.00 94.50 264 VAL A O 1
ATOM 2091 N N . LYS A 1 265 ? 21.106 -7.597 -22.577 1.00 93.50 265 LYS A N 1
ATOM 2092 C CA . LYS A 1 265 ? 22.159 -8.034 -23.505 1.00 93.50 265 LYS A CA 1
ATOM 2093 C C . LYS A 1 265 ? 23.137 -6.867 -23.656 1.00 93.50 265 LYS A C 1
ATOM 2095 O O . LYS A 1 265 ? 22.680 -5.737 -23.778 1.00 93.50 265 LYS A O 1
ATOM 2100 N N . LYS A 1 266 ? 24.455 -7.109 -23.720 1.00 91.50 266 LYS A N 1
ATOM 2101 C CA . LYS A 1 266 ? 25.466 -6.026 -23.831 1.00 91.50 266 LYS A CA 1
ATOM 2102 C C . LYS A 1 266 ? 25.184 -5.046 -24.980 1.00 91.50 266 LYS A C 1
ATOM 2104 O O . LYS A 1 266 ? 25.393 -3.856 -24.832 1.00 91.50 266 LYS A O 1
ATOM 2109 N N . LYS A 1 267 ? 24.622 -5.531 -26.093 1.00 91.00 267 LYS A N 1
ATOM 2110 C CA . LYS A 1 267 ? 24.219 -4.710 -27.252 1.00 91.00 267 LYS A CA 1
ATOM 2111 C C . LYS A 1 267 ? 22.974 -3.822 -27.052 1.00 91.00 267 LYS A C 1
ATOM 2113 O O . LYS A 1 267 ? 22.538 -3.196 -28.012 1.00 91.00 267 LYS A O 1
ATOM 2118 N N . TRP A 1 268 ? 22.355 -3.835 -25.872 1.00 89.69 268 TRP A N 1
ATOM 2119 C CA . TRP A 1 268 ? 21.276 -2.915 -25.480 1.00 89.69 268 TRP A CA 1
ATOM 2120 C C . TRP A 1 268 ? 21.740 -1.830 -24.505 1.00 89.69 268 TRP A C 1
ATOM 2122 O O . TRP A 1 268 ? 20.939 -1.004 -24.090 1.00 89.69 268 TRP A O 1
ATOM 2132 N N . VAL A 1 269 ? 22.999 -1.897 -24.080 1.00 87.31 269 VAL A N 1
ATOM 2133 C CA . VAL A 1 269 ? 23.585 -1.033 -23.061 1.00 87.31 269 VAL A CA 1
ATOM 2134 C C . VAL A 1 269 ? 24.359 0.070 -23.780 1.00 87.31 269 VAL A C 1
ATOM 2136 O O . VAL A 1 269 ? 25.128 -0.225 -24.699 1.00 87.31 269 VAL A O 1
ATOM 2139 N N . ASP A 1 270 ? 24.137 1.325 -23.393 1.00 83.75 270 ASP A N 1
ATOM 2140 C CA . ASP A 1 270 ? 24.808 2.471 -24.010 1.00 83.75 270 ASP A CA 1
ATOM 2141 C C . ASP A 1 270 ? 26.323 2.462 -23.742 1.00 83.75 270 ASP A C 1
ATOM 2143 O O . ASP A 1 270 ? 26.807 1.903 -22.757 1.00 83.75 270 ASP A O 1
ATOM 2147 N N . LYS A 1 271 ? 27.102 3.043 -24.663 1.00 83.56 271 LYS A N 1
ATOM 2148 C CA . LYS A 1 271 ? 28.569 2.864 -24.717 1.00 83.56 271 LYS A CA 1
ATOM 2149 C C . LYS A 1 271 ? 29.334 3.480 -23.538 1.00 83.56 271 LYS A C 1
ATOM 2151 O O . LYS A 1 271 ? 30.488 3.124 -23.321 1.00 83.56 271 LYS A O 1
ATOM 2156 N N . ASP A 1 272 ? 28.727 4.422 -22.828 1.00 81.06 272 ASP A N 1
ATOM 2157 C CA . ASP A 1 272 ? 29.257 5.094 -21.639 1.00 81.06 272 ASP A CA 1
ATOM 2158 C C . ASP A 1 272 ? 28.922 4.355 -20.328 1.00 81.06 272 ASP A C 1
ATOM 2160 O O . ASP A 1 272 ? 29.528 4.623 -19.282 1.00 81.06 272 ASP A O 1
ATOM 2164 N N . VAL A 1 273 ? 27.999 3.391 -20.382 1.00 83.94 273 VAL A N 1
ATOM 2165 C CA . VAL A 1 273 ? 27.577 2.583 -19.237 1.00 83.94 273 VAL A CA 1
ATOM 2166 C C . VAL A 1 273 ? 28.636 1.535 -18.910 1.00 83.94 273 VAL A C 1
ATOM 2168 O O . VAL A 1 273 ? 29.119 0.784 -19.755 1.00 83.94 273 VAL A O 1
ATOM 2171 N N . GLU A 1 274 ? 28.992 1.460 -17.634 1.00 89.44 274 GLU A N 1
ATOM 2172 C CA . GLU A 1 274 ? 30.057 0.586 -17.165 1.00 89.44 274 GLU A CA 1
ATOM 2173 C C . GLU A 1 274 ? 29.577 -0.862 -17.014 1.00 89.44 274 GLU A C 1
ATOM 2175 O O . GLU A 1 274 ? 28.650 -1.144 -16.246 1.00 89.44 274 GLU A O 1
ATOM 2180 N N . ILE A 1 275 ? 30.238 -1.774 -17.733 1.00 93.75 275 ILE A N 1
ATOM 2181 C CA . ILE A 1 275 ? 30.008 -3.218 -17.666 1.00 93.75 275 ILE A CA 1
ATOM 2182 C C . ILE A 1 275 ? 31.120 -3.864 -16.825 1.00 93.75 275 ILE A C 1
ATOM 2184 O O . ILE A 1 275 ? 32.308 -3.766 -17.142 1.00 93.75 275 ILE A O 1
ATOM 2188 N N . ILE A 1 276 ? 30.718 -4.528 -15.743 1.00 94.69 276 ILE A N 1
ATOM 2189 C CA . ILE A 1 276 ? 31.578 -5.283 -14.833 1.00 94.69 276 ILE A CA 1
ATOM 2190 C C . ILE A 1 276 ? 31.399 -6.770 -15.136 1.00 94.69 276 ILE A C 1
ATOM 2192 O O . ILE A 1 276 ? 30.408 -7.386 -14.739 1.00 94.69 276 ILE A O 1
ATOM 2196 N N . ASP A 1 277 ? 32.348 -7.335 -15.875 1.00 94.56 277 ASP A N 1
ATOM 2197 C CA . ASP A 1 277 ? 32.258 -8.706 -16.379 1.00 94.56 277 ASP A CA 1
ATOM 2198 C C . ASP A 1 277 ? 32.999 -9.723 -15.510 1.00 94.56 277 ASP A C 1
ATOM 2200 O O . ASP A 1 277 ? 32.574 -10.876 -15.442 1.00 94.56 277 ASP A O 1
ATOM 2204 N N . LYS A 1 278 ? 34.092 -9.305 -14.857 1.00 93.69 278 LYS A N 1
ATOM 2205 C CA . LYS A 1 278 ? 35.020 -10.192 -14.142 1.00 93.69 278 LYS A CA 1
ATOM 2206 C C . LYS A 1 278 ? 34.930 -10.018 -12.629 1.00 93.69 278 LYS A C 1
ATOM 2208 O O . LYS A 1 278 ? 34.876 -8.895 -12.126 1.00 93.69 278 LYS A O 1
ATOM 2213 N N . VAL A 1 279 ? 34.981 -11.130 -11.897 1.00 90.19 279 VAL A N 1
ATOM 2214 C CA . VAL A 1 279 ? 35.110 -11.125 -10.431 1.00 90.19 279 VAL A CA 1
ATOM 2215 C C . VAL A 1 279 ? 36.379 -10.359 -10.034 1.00 90.19 279 VAL A C 1
ATOM 2217 O O . VAL A 1 279 ? 37.417 -10.489 -10.679 1.00 90.19 279 VAL A O 1
ATOM 2220 N N . GLY A 1 280 ? 36.286 -9.512 -9.006 1.00 86.62 280 GLY A N 1
ATOM 2221 C CA . GLY A 1 280 ? 37.397 -8.666 -8.546 1.00 86.62 280 GLY A CA 1
ATOM 2222 C C . GLY A 1 280 ? 37.677 -7.405 -9.381 1.00 86.62 280 GLY A C 1
ATOM 2223 O O . GLY A 1 280 ? 38.521 -6.607 -8.983 1.00 86.62 280 GLY A O 1
ATOM 2224 N N . GLN A 1 281 ? 36.972 -7.171 -10.496 1.00 87.12 281 GLN A N 1
ATOM 2225 C CA . GLN A 1 281 ? 37.077 -5.915 -11.253 1.00 87.12 281 GLN A CA 1
ATOM 2226 C C . GLN A 1 281 ? 36.652 -4.713 -10.370 1.00 87.12 281 GLN A C 1
ATOM 2228 O O . GLN A 1 281 ? 35.564 -4.763 -9.786 1.00 87.12 281 GLN A O 1
ATOM 2233 N N . PRO A 1 282 ? 37.458 -3.632 -10.266 1.00 83.12 282 PRO A N 1
ATOM 2234 C CA . PRO A 1 282 ? 37.132 -2.464 -9.441 1.00 83.12 282 PRO A CA 1
ATOM 2235 C C . PRO A 1 282 ? 35.791 -1.813 -9.802 1.00 83.12 282 PRO A C 1
ATOM 2237 O O . PRO A 1 282 ? 35.423 -1.728 -10.973 1.00 83.12 282 PRO A O 1
ATOM 2240 N N . ILE A 1 283 ? 35.064 -1.326 -8.789 1.00 83.81 283 ILE A N 1
ATOM 2241 C CA . ILE A 1 283 ? 33.718 -0.747 -8.936 1.00 83.81 283 ILE A CA 1
ATOM 2242 C C . ILE A 1 283 ? 33.739 0.725 -8.492 1.00 83.81 283 ILE A C 1
ATOM 2244 O O . ILE A 1 283 ? 33.202 1.085 -7.445 1.00 83.81 283 ILE A O 1
ATOM 2248 N N . GLU A 1 284 ? 34.330 1.591 -9.315 1.00 72.25 284 GLU A N 1
ATOM 2249 C CA . GLU A 1 284 ? 34.470 3.024 -9.006 1.00 72.25 284 GLU A CA 1
ATOM 2250 C C . GLU A 1 284 ? 33.128 3.779 -9.064 1.00 72.25 284 GLU A C 1
ATOM 2252 O O . GLU A 1 284 ? 32.446 3.721 -10.092 1.00 72.25 284 GLU A O 1
ATOM 2257 N N . PRO A 1 285 ? 32.692 4.497 -8.014 1.00 60.78 285 PRO A N 1
ATOM 2258 C CA . PRO A 1 285 ? 31.439 5.247 -8.060 1.00 60.78 285 PRO A CA 1
ATOM 2259 C C . PRO A 1 285 ? 31.522 6.395 -9.085 1.00 60.78 285 PRO A C 1
ATOM 2261 O O . PRO A 1 285 ? 32.513 7.119 -9.140 1.00 60.78 285 PRO A O 1
ATOM 2264 N N . LYS A 1 286 ? 30.465 6.587 -9.887 1.00 56.00 286 LYS A N 1
ATOM 2265 C CA . LYS A 1 286 ? 30.392 7.603 -10.959 1.00 56.00 286 LYS A CA 1
ATOM 2266 C C . LYS A 1 286 ? 29.218 8.568 -10.780 1.00 56.00 286 LYS A C 1
ATOM 2268 O O . LYS A 1 286 ? 28.183 8.216 -10.215 1.00 56.00 286 LYS A O 1
ATOM 2273 N N . GLY A 1 287 ? 29.365 9.793 -11.291 1.00 57.78 287 GLY A N 1
ATOM 2274 C CA . GLY A 1 287 ? 28.327 10.830 -11.237 1.00 57.78 287 GLY A CA 1
ATOM 2275 C C . GLY A 1 287 ? 27.855 11.114 -9.806 1.00 57.78 287 GLY A C 1
ATOM 2276 O O . GLY A 1 287 ? 28.664 11.185 -8.884 1.00 57.78 287 GLY A O 1
ATOM 2277 N N . LEU A 1 288 ? 26.536 11.196 -9.599 1.00 44.88 288 LEU A N 1
ATOM 2278 C CA . LEU A 1 288 ? 25.930 11.446 -8.281 1.00 44.88 288 LEU A CA 1
ATOM 2279 C C . LEU A 1 288 ? 26.339 10.411 -7.209 1.00 44.88 288 LEU A C 1
ATOM 2281 O O . LEU A 1 288 ? 26.307 10.719 -6.021 1.00 44.88 288 LEU A O 1
ATOM 2285 N N . ALA A 1 289 ? 26.749 9.197 -7.597 1.00 48.59 289 ALA A N 1
ATOM 2286 C CA . ALA A 1 289 ? 27.276 8.211 -6.655 1.00 48.59 289 ALA A CA 1
ATOM 2287 C C . ALA A 1 289 ? 28.692 8.552 -6.149 1.00 48.59 289 ALA A C 1
ATOM 2289 O O . ALA A 1 289 ? 29.028 8.206 -5.021 1.00 48.59 289 ALA A O 1
ATOM 2290 N N . ALA A 1 290 ? 29.509 9.253 -6.943 1.00 51.75 290 ALA A N 1
ATOM 2291 C CA . ALA A 1 290 ? 30.832 9.729 -6.528 1.00 51.75 290 ALA A CA 1
ATOM 2292 C C . ALA A 1 290 ? 30.733 10.895 -5.525 1.00 51.75 290 ALA A C 1
ATOM 2294 O O . ALA A 1 290 ? 31.548 11.012 -4.611 1.00 51.75 290 ALA A O 1
ATOM 2295 N N . GLU A 1 291 ? 29.701 11.732 -5.673 1.00 46.16 291 GLU A N 1
ATOM 2296 C CA . GLU A 1 291 ? 29.381 12.836 -4.756 1.00 46.16 291 GLU A CA 1
ATOM 2297 C C . GLU A 1 291 ? 28.842 12.352 -3.393 1.00 46.16 291 GLU A C 1
ATOM 2299 O O . GLU A 1 291 ? 28.897 13.081 -2.401 1.00 46.16 291 GLU A O 1
ATOM 2304 N N . LEU A 1 292 ? 28.327 11.119 -3.327 1.00 42.00 292 LEU A N 1
ATOM 2305 C CA . LEU A 1 292 ? 27.707 10.513 -2.147 1.00 42.00 292 LEU A CA 1
ATOM 2306 C C . LEU A 1 292 ? 28.638 9.478 -1.495 1.00 42.00 292 LEU A C 1
ATOM 2308 O O . LEU A 1 292 ? 28.391 8.275 -1.561 1.00 42.00 292 LEU A O 1
ATOM 2312 N N . LYS A 1 293 ? 29.708 9.945 -0.840 1.00 37.72 293 LYS A N 1
ATOM 2313 C CA . LYS A 1 293 ? 30.601 9.053 -0.079 1.00 37.72 293 LYS A CA 1
ATOM 2314 C C . LYS A 1 293 ? 29.905 8.393 1.138 1.00 37.72 293 LYS A C 1
ATOM 2316 O O . LYS A 1 293 ? 28.948 8.967 1.665 1.00 37.72 293 LYS A O 1
ATOM 2321 N N . PRO A 1 294 ? 30.398 7.216 1.588 1.00 36.62 294 PRO A N 1
ATOM 2322 C CA . PRO A 1 294 ? 29.942 6.510 2.793 1.00 36.62 294 PRO A CA 1
ATOM 2323 C C . PRO A 1 294 ? 29.934 7.349 4.079 1.00 36.62 294 PRO A C 1
ATOM 2325 O O . PRO A 1 294 ? 30.491 8.444 4.141 1.00 36.62 294 PRO A O 1
ATOM 2328 N N . SER A 1 295 ? 29.314 6.809 5.131 1.00 38.44 295 SER A N 1
ATOM 2329 C CA . SER A 1 295 ? 28.892 7.523 6.349 1.00 38.44 295 SER A CA 1
ATOM 2330 C C . SER A 1 295 ? 29.992 7.954 7.339 1.00 38.44 295 SER A C 1
ATOM 2332 O O . SER A 1 295 ? 29.727 8.051 8.538 1.00 38.44 295 SER A O 1
ATOM 2334 N N . GLU A 1 296 ? 31.209 8.232 6.878 1.00 38.38 296 GLU A N 1
ATOM 2335 C CA . GLU A 1 296 ? 32.270 8.809 7.711 1.00 38.38 296 GLU A CA 1
ATOM 2336 C C . GLU A 1 296 ? 32.230 10.345 7.730 1.00 38.38 296 GLU A C 1
ATOM 2338 O O . GLU A 1 296 ? 31.712 11.008 6.826 1.00 38.38 296 GLU A O 1
ATOM 2343 N N . LYS A 1 297 ? 32.797 10.950 8.782 1.00 45.25 297 LYS A N 1
ATOM 2344 C CA . LYS A 1 297 ? 32.967 12.407 8.841 1.00 45.25 297 LYS A CA 1
ATOM 2345 C C . LYS A 1 297 ? 33.985 12.828 7.777 1.00 45.25 297 LYS A C 1
ATOM 2347 O O . LYS A 1 297 ? 35.104 12.332 7.783 1.00 45.25 297 LYS A O 1
ATOM 2352 N N . LEU A 1 298 ? 33.602 13.783 6.922 1.00 45.72 298 LEU A N 1
ATOM 2353 C CA . LEU A 1 298 ? 34.442 14.350 5.854 1.00 45.72 298 LEU A CA 1
ATOM 2354 C C . LEU A 1 298 ? 35.911 14.555 6.300 1.00 45.72 298 LEU A C 1
ATOM 2356 O O . LEU A 1 298 ? 36.109 15.243 7.311 1.00 45.72 298 LEU A O 1
ATOM 2360 N N . PRO A 1 299 ? 36.906 14.004 5.565 1.00 50.47 299 PRO A N 1
ATOM 2361 C CA . PRO A 1 299 ? 38.325 14.071 5.920 1.00 50.47 299 PRO A CA 1
ATOM 2362 C C . PRO A 1 299 ? 38.842 15.485 6.189 1.00 50.47 299 PRO A C 1
ATOM 2364 O O . PRO A 1 299 ? 38.378 16.459 5.587 1.00 50.47 299 PRO A O 1
ATOM 2367 N N . ALA A 1 300 ? 39.846 15.589 7.066 1.00 47.47 300 ALA A N 1
ATOM 2368 C CA . ALA A 1 300 ? 40.418 16.859 7.517 1.00 47.47 300 ALA A CA 1
ATOM 2369 C C . ALA A 1 300 ? 40.890 17.751 6.353 1.00 47.47 300 ALA A C 1
ATOM 2371 O O . ALA A 1 300 ? 40.592 18.942 6.331 1.00 47.47 300 ALA A O 1
ATOM 2372 N N . GLU A 1 301 ? 41.522 17.166 5.335 1.00 50.81 301 GLU A N 1
ATOM 2373 C CA . GLU A 1 301 ? 41.978 17.858 4.121 1.00 50.81 301 GLU A CA 1
ATOM 2374 C C . GLU A 1 301 ? 40.843 18.487 3.299 1.00 50.81 301 GLU A C 1
ATOM 2376 O O . GLU A 1 301 ? 41.043 19.507 2.640 1.00 50.81 301 GLU A O 1
ATOM 2381 N N . ILE A 1 302 ? 39.645 17.891 3.324 1.00 44.25 302 ILE A N 1
ATOM 2382 C CA . ILE A 1 302 ? 38.466 18.436 2.640 1.00 44.25 302 ILE A CA 1
ATOM 2383 C C . ILE A 1 302 ? 37.791 19.479 3.534 1.00 44.25 302 ILE A C 1
ATOM 2385 O O . ILE A 1 302 ? 37.408 20.537 3.040 1.00 44.25 302 ILE A O 1
ATOM 2389 N N . ARG A 1 303 ? 37.732 19.254 4.856 1.00 47.84 303 ARG A N 1
ATOM 2390 C CA . ARG A 1 303 ? 37.287 20.270 5.829 1.00 47.84 303 ARG A CA 1
ATOM 2391 C C . ARG A 1 303 ? 38.122 21.550 5.745 1.00 47.84 303 ARG A C 1
ATOM 2393 O O . ARG A 1 303 ? 37.543 22.627 5.764 1.00 47.84 303 ARG A O 1
ATOM 2400 N N . ALA A 1 304 ? 39.441 21.440 5.580 1.00 54.66 304 ALA A N 1
ATOM 2401 C CA . ALA A 1 304 ? 40.348 22.577 5.400 1.00 54.66 304 ALA A CA 1
ATOM 2402 C C . ALA A 1 304 ? 40.110 23.354 4.088 1.00 54.66 304 ALA A C 1
ATOM 2404 O O . ALA A 1 304 ? 40.384 24.548 4.020 1.00 54.66 304 ALA A O 1
ATOM 2405 N N . LYS A 1 305 ? 39.566 22.695 3.054 1.00 53.53 305 LYS A N 1
ATOM 2406 C CA . LYS A 1 305 ? 39.197 23.302 1.759 1.00 53.53 305 LYS A CA 1
ATOM 2407 C C . LYS A 1 305 ? 37.750 23.821 1.726 1.00 53.53 305 LYS A C 1
ATOM 2409 O O . LYS A 1 305 ? 37.340 24.447 0.751 1.00 53.53 305 LYS A O 1
ATOM 2414 N N . MET A 1 306 ? 36.963 23.576 2.774 1.00 49.97 306 MET A N 1
ATOM 2415 C CA . MET A 1 306 ? 35.609 24.105 2.943 1.00 49.97 306 MET A CA 1
ATOM 2416 C C . MET A 1 306 ? 35.656 25.409 3.744 1.00 49.97 306 MET A C 1
ATOM 2418 O O . MET A 1 306 ? 36.326 25.498 4.768 1.00 49.97 306 MET A O 1
ATOM 2422 N N . SER A 1 307 ? 34.882 26.420 3.340 1.00 54.78 307 SER A N 1
ATOM 2423 C CA . SER A 1 307 ? 34.757 27.641 4.148 1.00 54.78 307 SER A CA 1
ATOM 2424 C C . SER A 1 307 ? 34.200 27.323 5.541 1.00 54.78 307 SER A C 1
ATOM 2426 O O . SER A 1 307 ? 33.366 26.424 5.696 1.00 54.78 307 SER A O 1
ATOM 2428 N N . ALA A 1 308 ? 34.567 28.114 6.555 1.00 44.38 308 ALA A N 1
ATOM 2429 C CA . ALA A 1 308 ? 34.069 27.941 7.924 1.00 44.38 308 ALA A CA 1
ATOM 2430 C C . ALA A 1 308 ? 32.527 27.870 7.995 1.00 44.38 308 ALA A C 1
ATOM 2432 O O . ALA A 1 308 ? 31.967 27.135 8.808 1.00 44.38 308 ALA A O 1
ATOM 2433 N N . ARG A 1 309 ? 31.819 28.554 7.083 1.00 39.69 309 ARG A N 1
ATOM 2434 C CA . ARG A 1 309 ? 30.352 28.518 6.952 1.00 39.69 309 ARG A CA 1
ATOM 2435 C C . ARG A 1 309 ? 29.819 27.179 6.418 1.00 39.69 309 ARG A C 1
ATOM 2437 O O . ARG A 1 309 ? 28.723 26.781 6.809 1.00 39.69 309 ARG A O 1
ATOM 2444 N N . GLN A 1 310 ? 30.569 26.487 5.557 1.00 40.75 310 GLN A N 1
ATOM 2445 C CA . GLN A 1 310 ? 30.254 25.140 5.062 1.00 40.75 310 GLN A CA 1
ATOM 2446 C C . GLN A 1 310 ? 30.582 24.063 6.103 1.00 40.75 310 GLN A C 1
ATOM 2448 O O . GLN A 1 310 ? 29.737 23.205 6.341 1.00 40.75 310 GLN A O 1
ATOM 2453 N N . VAL A 1 311 ? 31.742 24.139 6.770 1.00 45.34 311 VAL A N 1
ATOM 2454 C CA . VAL A 1 311 ? 32.094 23.230 7.883 1.00 45.34 311 VAL A CA 1
ATOM 2455 C C . VAL A 1 311 ? 31.048 23.339 8.999 1.00 45.34 311 VAL A C 1
ATOM 2457 O O . VAL A 1 311 ? 30.423 22.348 9.365 1.00 45.34 311 VAL A O 1
ATOM 2460 N N . THR A 1 312 ? 30.720 24.565 9.424 1.00 45.03 312 THR A N 1
ATOM 2461 C CA . THR A 1 312 ? 29.639 24.832 10.393 1.00 45.03 312 THR A CA 1
ATOM 2462 C C . THR A 1 312 ? 28.284 24.274 9.938 1.00 45.03 312 THR A C 1
ATOM 2464 O O . THR A 1 312 ? 27.518 23.771 10.759 1.00 45.03 312 THR A O 1
ATOM 2467 N N . ALA A 1 313 ? 27.956 24.350 8.642 1.00 43.88 313 ALA A N 1
ATOM 2468 C CA . ALA A 1 313 ? 26.699 23.813 8.115 1.00 43.88 313 ALA A CA 1
ATOM 2469 C C . ALA A 1 313 ? 26.659 22.274 8.093 1.00 43.88 313 ALA A C 1
ATOM 2471 O O . ALA A 1 313 ? 25.575 21.709 8.227 1.00 43.88 313 ALA A O 1
ATOM 2472 N N . LEU A 1 314 ? 27.813 21.619 7.943 1.00 45.81 314 LEU A N 1
ATOM 2473 C CA . LEU A 1 314 ? 27.961 20.168 8.021 1.00 45.81 314 LEU A CA 1
ATOM 2474 C C . LEU A 1 314 ? 27.844 19.681 9.472 1.00 45.81 314 LEU A C 1
ATOM 2476 O O . LEU A 1 314 ? 27.033 18.809 9.762 1.00 45.81 314 LEU A O 1
ATOM 2480 N N . ASP A 1 315 ? 28.595 20.283 10.397 1.00 44.59 315 ASP A N 1
ATOM 2481 C CA . ASP A 1 315 ? 28.648 19.834 11.797 1.00 44.59 315 ASP A CA 1
ATOM 2482 C C . ASP A 1 315 ? 27.365 20.144 12.595 1.00 44.59 315 ASP A C 1
ATOM 2484 O O . ASP A 1 315 ? 27.125 19.542 13.637 1.00 44.59 315 ASP A O 1
ATOM 2488 N N . ASN A 1 316 ? 26.496 21.033 12.093 1.00 42.09 316 ASN A N 1
ATOM 2489 C CA . ASN A 1 316 ? 25.144 21.248 12.635 1.00 42.09 316 ASN A CA 1
ATOM 2490 C C . ASN A 1 316 ? 24.048 20.459 11.869 1.00 42.09 316 ASN A C 1
ATOM 2492 O O . ASN A 1 316 ? 22.860 20.664 12.133 1.00 42.09 316 ASN A O 1
ATOM 2496 N N . TYR A 1 317 ? 24.392 19.574 10.919 1.00 39.44 317 TYR A N 1
ATOM 2497 C CA . TYR A 1 317 ? 23.409 18.771 10.177 1.00 39.44 317 TYR A CA 1
ATOM 2498 C C . TYR A 1 317 ? 22.984 17.517 10.958 1.00 39.44 317 TYR A C 1
ATOM 2500 O O . TYR A 1 317 ? 23.594 16.455 10.855 1.00 39.44 317 TYR A O 1
ATOM 2508 N N . VAL A 1 318 ? 21.885 17.629 11.708 1.00 40.84 318 VAL A N 1
ATOM 2509 C CA . VAL A 1 318 ? 21.229 16.487 12.365 1.00 40.84 318 VAL A CA 1
ATOM 2510 C C . VAL A 1 318 ? 20.130 15.924 11.447 1.00 40.84 318 VAL A C 1
ATOM 2512 O O . VAL A 1 318 ? 19.197 16.658 11.106 1.00 40.84 318 VAL A O 1
ATOM 2515 N N . PRO A 1 319 ? 20.178 14.639 11.039 1.00 39.22 319 PRO A N 1
ATOM 2516 C CA . PRO A 1 319 ? 19.101 14.019 10.269 1.00 39.22 319 PRO A CA 1
ATOM 2517 C C . PRO A 1 319 ? 17.791 13.965 11.067 1.00 39.22 319 PRO A C 1
ATOM 2519 O O . PRO A 1 319 ? 17.778 13.541 12.222 1.00 39.22 319 PRO A O 1
ATOM 2522 N N . SER A 1 320 ? 16.663 14.332 10.449 1.00 45.31 320 SER A N 1
ATOM 2523 C CA . SER A 1 320 ? 15.358 14.241 11.114 1.00 45.31 320 SER A CA 1
ATOM 2524 C C . SER A 1 320 ? 14.988 12.782 11.398 1.00 45.31 320 SER A C 1
ATOM 2526 O O . SER A 1 320 ? 14.839 11.971 10.473 1.00 45.31 320 SER A O 1
ATOM 2528 N N . ASN A 1 321 ? 14.830 12.463 12.686 1.00 53.50 321 ASN A N 1
ATOM 2529 C CA . ASN A 1 321 ? 14.305 11.181 13.151 1.00 53.50 321 ASN A CA 1
ATOM 2530 C C . ASN A 1 321 ? 12.797 11.062 12.840 1.00 53.50 321 ASN A C 1
ATOM 2532 O O . ASN A 1 321 ? 12.156 12.031 12.424 1.00 53.50 321 ASN A O 1
ATOM 2536 N N . LEU A 1 322 ? 12.222 9.868 13.021 1.00 51.97 322 LEU A N 1
ATOM 2537 C CA . LEU A 1 322 ? 10.825 9.611 12.654 1.00 51.97 322 LEU A CA 1
ATOM 2538 C C . LEU A 1 322 ? 9.835 10.492 13.438 1.00 51.97 322 LEU A C 1
ATOM 2540 O O . LEU A 1 322 ? 8.935 11.053 12.821 1.00 51.97 322 LEU A O 1
ATOM 2544 N N . LYS A 1 323 ? 10.047 10.697 14.748 1.00 61.78 323 LYS A N 1
ATOM 2545 C CA . LYS A 1 323 ? 9.214 11.575 15.592 1.00 61.78 323 LYS A CA 1
ATOM 2546 C C . LYS A 1 323 ? 9.221 13.012 15.056 1.00 61.78 323 LYS A C 1
ATOM 2548 O O . LYS A 1 323 ? 8.158 13.590 14.856 1.00 61.78 323 LYS A O 1
ATOM 2553 N N . SER A 1 324 ? 10.392 13.554 14.711 1.00 61.94 324 SER A N 1
ATOM 2554 C CA . SER A 1 324 ? 10.509 14.890 14.108 1.00 61.94 324 SER A CA 1
ATOM 2555 C C . SER A 1 324 ? 9.839 15.008 12.734 1.00 61.94 324 SER A C 1
ATOM 2557 O O . SER A 1 324 ? 9.334 16.079 12.412 1.00 61.94 324 SER A O 1
ATOM 2559 N N . ARG A 1 325 ? 9.805 13.938 11.924 1.00 66.19 325 ARG A N 1
ATOM 2560 C CA . ARG A 1 325 ? 9.076 13.940 10.639 1.00 66.19 325 ARG A CA 1
ATOM 2561 C C . ARG A 1 325 ? 7.569 13.901 10.841 1.00 66.19 325 ARG A C 1
ATOM 2563 O O . ARG A 1 325 ? 6.879 14.715 10.248 1.00 66.19 325 ARG A O 1
ATOM 2570 N N . THR A 1 326 ? 7.071 13.041 11.726 1.00 65.50 326 THR A N 1
ATOM 2571 C CA . THR A 1 326 ? 5.639 12.982 12.048 1.00 65.50 326 THR A CA 1
ATOM 2572 C C . THR A 1 326 ? 5.137 14.306 12.632 1.00 65.50 326 THR A C 1
ATOM 2574 O O . THR A 1 326 ? 4.076 14.772 12.231 1.00 65.50 326 THR A O 1
ATOM 2577 N N . ILE A 1 327 ? 5.918 14.967 13.496 1.00 72.62 327 ILE A N 1
ATOM 2578 C CA . ILE A 1 327 ? 5.597 16.313 14.006 1.00 72.62 327 ILE A CA 1
ATOM 2579 C C . ILE A 1 327 ? 5.588 17.356 12.873 1.00 72.62 327 ILE A C 1
ATOM 2581 O O . ILE A 1 327 ? 4.717 18.227 12.857 1.00 72.62 327 ILE A O 1
ATOM 2585 N N . ALA A 1 328 ? 6.513 17.266 11.907 1.00 75.38 328 ALA A N 1
ATOM 2586 C CA . ALA A 1 328 ? 6.533 18.152 10.742 1.00 75.38 328 ALA A CA 1
ATOM 2587 C C . ALA A 1 328 ? 5.310 17.952 9.834 1.00 75.38 328 ALA A C 1
ATOM 2589 O O . ALA A 1 328 ? 4.595 18.919 9.590 1.00 75.38 328 ALA A O 1
ATOM 2590 N N . GLU A 1 329 ? 5.002 16.714 9.445 1.00 76.25 329 GLU A N 1
ATOM 2591 C CA . GLU A 1 329 ? 3.823 16.353 8.641 1.00 76.25 329 GLU A CA 1
ATOM 2592 C C . GLU A 1 329 ? 2.509 16.772 9.340 1.00 76.25 329 GLU A C 1
ATOM 2594 O O . GLU A 1 329 ? 1.577 17.267 8.706 1.00 76.25 329 GLU A O 1
ATOM 2599 N N . GLN A 1 330 ? 2.437 16.644 10.672 1.00 79.50 330 GLN A N 1
ATOM 2600 C CA . GLN A 1 330 ? 1.304 17.119 11.475 1.00 79.50 330 GLN A CA 1
ATOM 2601 C C . GLN A 1 330 ? 1.225 18.650 11.571 1.00 79.50 330 GLN A C 1
ATOM 2603 O O . GLN A 1 330 ? 0.129 19.187 11.706 1.00 79.50 330 GLN A O 1
ATOM 2608 N N . ALA A 1 331 ? 2.345 19.375 11.544 1.00 83.06 331 ALA A N 1
ATOM 2609 C CA . ALA A 1 331 ? 2.358 20.840 11.494 1.00 83.06 331 ALA A CA 1
ATOM 2610 C C . ALA A 1 331 ? 1.960 21.368 10.107 1.00 83.06 331 ALA A C 1
ATOM 2612 O O . ALA A 1 331 ? 1.099 22.237 10.013 1.00 83.06 331 ALA A O 1
ATOM 2613 N N . GLU A 1 332 ? 2.517 20.787 9.044 1.00 83.31 332 GLU A N 1
ATOM 2614 C CA . GLU A 1 332 ? 2.191 21.083 7.644 1.00 83.31 332 GLU A CA 1
ATOM 2615 C C . GLU A 1 332 ? 0.690 20.900 7.377 1.00 83.31 332 GLU A C 1
ATOM 2617 O O . GLU A 1 332 ? 0.033 21.795 6.837 1.00 83.31 332 GLU A O 1
ATOM 2622 N N . ARG A 1 333 ? 0.123 19.784 7.856 1.00 81.50 333 ARG A N 1
ATOM 2623 C CA . ARG A 1 333 ? -1.313 19.513 7.772 1.00 81.50 333 ARG A CA 1
ATOM 2624 C C . ARG A 1 333 ? -2.158 20.487 8.604 1.00 81.50 333 ARG A C 1
ATOM 2626 O O . ARG A 1 333 ? -3.130 21.012 8.072 1.00 81.50 333 ARG A O 1
ATOM 2633 N N . ARG A 1 334 ? -1.787 20.772 9.862 1.00 85.56 334 ARG A N 1
ATOM 2634 C CA . ARG A 1 334 ? -2.517 21.731 10.724 1.00 85.56 334 ARG A CA 1
ATOM 2635 C C . ARG A 1 334 ? -2.526 23.149 10.149 1.00 85.56 334 ARG A C 1
ATOM 2637 O O . ARG A 1 334 ? -3.557 23.807 10.223 1.00 85.56 334 ARG A O 1
ATOM 2644 N N . VAL A 1 335 ? -1.424 23.603 9.544 1.00 88.00 335 VAL A N 1
ATOM 2645 C CA . VAL A 1 335 ? -1.378 24.904 8.854 1.00 88.00 335 VAL A CA 1
ATOM 2646 C C . VAL A 1 335 ? -2.327 24.925 7.662 1.00 88.00 335 VAL A C 1
ATOM 2648 O O . VAL A 1 335 ? -3.039 25.908 7.495 1.00 88.00 335 VAL A O 1
ATOM 2651 N N . ALA A 1 336 ? -2.368 23.858 6.856 1.00 84.06 336 ALA A N 1
ATOM 2652 C CA . ALA A 1 336 ? -3.278 23.777 5.716 1.00 84.06 336 ALA A CA 1
ATOM 2653 C C . ALA A 1 336 ? -4.756 23.746 6.151 1.00 84.06 336 ALA A C 1
ATOM 2655 O O . ALA A 1 336 ? -5.551 24.543 5.660 1.00 84.06 336 ALA A O 1
ATOM 2656 N N . GLU A 1 337 ? -5.109 22.888 7.111 1.00 83.56 337 GLU A N 1
ATOM 2657 C CA . GLU A 1 337 ? -6.481 22.757 7.623 1.00 83.56 337 GLU A CA 1
ATOM 2658 C C . GLU A 1 337 ? -6.951 24.021 8.357 1.00 83.56 337 GLU A C 1
ATOM 2660 O O . GLU A 1 337 ? -8.087 24.447 8.175 1.00 83.56 337 GLU A O 1
ATOM 2665 N N . GLY A 1 338 ? -6.075 24.666 9.135 1.00 84.00 338 GLY A N 1
ATOM 2666 C CA . GLY A 1 338 ? -6.406 25.881 9.881 1.00 84.00 338 GLY A CA 1
ATOM 2667 C C . GLY A 1 338 ? -6.716 27.097 9.003 1.00 84.00 338 GLY A C 1
ATOM 2668 O O . GLY A 1 338 ? -7.493 27.952 9.415 1.00 84.00 338 GLY A O 1
ATOM 2669 N N . ILE A 1 339 ? -6.144 27.177 7.795 1.00 86.12 339 ILE A N 1
ATOM 2670 C CA . ILE A 1 339 ? -6.365 28.289 6.851 1.00 86.12 339 ILE A CA 1
ATOM 2671 C C . ILE A 1 339 ? -7.290 27.936 5.677 1.00 86.12 339 ILE A C 1
ATOM 2673 O O . ILE A 1 339 ? -7.408 28.760 4.771 1.00 86.12 339 ILE A O 1
ATOM 2677 N N . ASP A 1 340 ? -7.936 26.766 5.687 1.00 84.44 340 ASP A N 1
ATOM 2678 C CA . ASP A 1 340 ? -8.781 26.247 4.592 1.00 84.44 340 ASP A CA 1
ATOM 2679 C C . ASP A 1 340 ? -8.035 26.125 3.238 1.00 84.44 340 ASP A C 1
ATOM 2681 O O . ASP A 1 340 ? -8.531 26.500 2.176 1.00 84.44 340 ASP A O 1
ATOM 2685 N N . ALA A 1 341 ? -6.787 25.638 3.278 1.00 80.06 341 ALA A N 1
ATOM 2686 C CA . ALA A 1 341 ? -5.928 25.438 2.107 1.00 80.06 341 ALA A CA 1
ATOM 2687 C C . ALA A 1 341 ? -5.865 23.970 1.649 1.00 80.06 341 ALA A C 1
ATOM 2689 O O . ALA A 1 341 ? -5.734 23.048 2.456 1.00 80.06 341 ALA A O 1
ATOM 2690 N N . ASP A 1 342 ? -5.820 23.756 0.329 1.00 72.19 342 ASP A N 1
ATOM 2691 C CA . ASP A 1 342 ? -5.592 22.437 -0.273 1.00 72.19 342 ASP A CA 1
ATOM 2692 C C . ASP A 1 342 ? -4.169 21.947 0.095 1.00 72.19 342 ASP A C 1
ATOM 2694 O O . ASP A 1 342 ? -3.156 22.503 -0.351 1.00 72.19 342 ASP A O 1
ATOM 2698 N N . HIS A 1 343 ? -4.076 20.887 0.903 1.00 73.19 343 HIS A N 1
ATOM 2699 C CA . HIS A 1 343 ? -2.808 20.253 1.288 1.00 73.19 343 HIS A CA 1
ATOM 2700 C C . HIS A 1 343 ? -2.234 19.401 0.141 1.00 73.19 343 HIS A C 1
ATOM 2702 O O . HIS A 1 343 ? -2.898 18.509 -0.397 1.00 73.19 343 HIS A O 1
ATOM 2708 N N . ILE A 1 344 ? -0.980 19.650 -0.247 1.00 70.50 344 ILE A N 1
ATOM 2709 C CA . ILE A 1 344 ? -0.382 19.092 -1.463 1.00 70.50 344 ILE A CA 1
ATOM 2710 C C . ILE A 1 344 ? 0.466 17.852 -1.142 1.00 70.50 344 ILE A C 1
ATOM 2712 O O . ILE A 1 344 ? 1.662 17.926 -0.876 1.00 70.50 344 ILE A O 1
ATOM 2716 N N . ILE A 1 345 ? -0.130 16.669 -1.279 1.00 45.94 345 ILE A N 1
ATOM 2717 C CA . ILE A 1 345 ? 0.584 15.398 -1.090 1.00 45.94 345 ILE A CA 1
ATOM 2718 C C . ILE A 1 345 ? 1.439 15.053 -2.332 1.00 45.94 345 ILE A C 1
ATOM 2720 O O . ILE A 1 345 ? 0.921 14.939 -3.446 1.00 45.94 345 ILE A O 1
ATOM 2724 N N . GLY A 1 346 ? 2.746 14.820 -2.143 1.00 47.50 346 GLY A N 1
ATOM 2725 C CA . GLY A 1 346 ? 3.662 14.246 -3.149 1.00 47.50 346 GLY A CA 1
ATOM 2726 C C . GLY A 1 346 ? 4.836 15.149 -3.567 1.00 47.50 346 GLY A C 1
ATOM 2727 O O . GLY A 1 346 ? 5.100 16.173 -2.954 1.00 47.50 346 GLY A O 1
ATOM 2728 N N . LYS A 1 347 ? 5.566 14.788 -4.641 1.00 51.84 347 LYS A N 1
ATOM 2729 C CA . LYS A 1 347 ? 6.789 15.492 -5.129 1.00 51.84 347 LYS A CA 1
ATOM 2730 C C . LYS A 1 347 ? 6.530 16.875 -5.791 1.00 51.84 347 LYS A C 1
ATOM 2732 O O . LYS A 1 347 ? 7.216 17.256 -6.748 1.00 51.84 347 LYS A O 1
ATOM 2737 N N . ARG A 1 348 ? 5.529 17.628 -5.328 1.00 71.31 348 ARG A N 1
ATOM 2738 C CA . ARG A 1 348 ? 5.183 18.973 -5.826 1.00 71.31 348 ARG A CA 1
ATOM 2739 C C . ARG A 1 348 ? 6.169 20.040 -5.301 1.00 71.31 348 ARG A C 1
ATOM 2741 O O . ARG A 1 348 ? 7.012 19.732 -4.462 1.00 71.31 348 ARG A O 1
ATOM 2748 N N . PRO A 1 349 ? 6.164 21.273 -5.847 1.00 77.50 349 PRO A N 1
ATOM 2749 C CA . PRO A 1 349 ? 7.069 22.331 -5.390 1.00 77.50 349 PRO A CA 1
ATOM 2750 C C . PRO A 1 349 ? 6.623 23.063 -4.114 1.00 77.50 349 PRO A C 1
ATOM 2752 O O . PRO A 1 349 ? 7.421 23.831 -3.601 1.00 77.50 349 PRO A O 1
ATOM 2755 N N . PHE A 1 350 ? 5.415 22.843 -3.599 1.00 88.31 350 PHE A N 1
ATOM 2756 C CA . PHE A 1 350 ? 4.877 23.503 -2.401 1.00 88.31 350 PHE A CA 1
ATOM 2757 C C . PHE A 1 350 ? 4.037 22.518 -1.593 1.00 88.31 350 PHE A C 1
ATOM 2759 O O . PHE A 1 350 ? 3.616 21.497 -2.145 1.00 88.31 350 PHE A O 1
ATOM 2766 N N . ASP A 1 351 ? 3.793 22.861 -0.331 1.00 84.81 351 ASP A N 1
ATOM 2767 C CA . ASP A 1 351 ? 3.268 21.954 0.691 1.00 84.81 351 ASP A CA 1
ATOM 2768 C C . ASP A 1 351 ? 1.747 22.167 0.899 1.00 84.81 351 ASP A C 1
ATOM 2770 O O . ASP A 1 351 ? 0.997 21.214 1.112 1.00 84.81 351 ASP A O 1
ATOM 2774 N N . SER A 1 352 ? 1.248 23.396 0.716 1.00 87.12 352 SER A N 1
ATOM 2775 C CA . SER A 1 352 ? -0.186 23.702 0.550 1.00 87.12 352 SER A CA 1
ATOM 2776 C C . SER A 1 352 ? -0.418 24.893 -0.397 1.00 87.12 352 SER A C 1
ATOM 2778 O O . SER A 1 352 ? 0.534 25.571 -0.801 1.00 87.12 352 SER A O 1
ATOM 2780 N N . PHE A 1 353 ? -1.669 25.148 -0.802 1.00 86.06 353 PHE A N 1
ATOM 2781 C CA . PHE A 1 353 ? -2.036 26.377 -1.521 1.00 86.06 353 PHE A CA 1
ATOM 2782 C C . PHE A 1 353 ? -3.434 26.901 -1.160 1.00 86.06 353 PHE A C 1
ATOM 2784 O O . PHE A 1 353 ? -4.355 26.125 -0.917 1.00 86.06 353 PHE A O 1
ATOM 2791 N N . LEU A 1 354 ? -3.580 28.229 -1.170 1.00 83.38 354 LEU A N 1
ATOM 2792 C CA . LEU A 1 354 ? -4.834 28.956 -0.955 1.00 83.38 354 LEU A CA 1
ATOM 2793 C C . LEU A 1 354 ? -5.005 29.978 -2.089 1.00 83.38 354 LEU A C 1
ATOM 2795 O O . LEU A 1 354 ? -4.199 30.897 -2.211 1.00 83.38 354 LEU A O 1
ATOM 2799 N N . ASP A 1 355 ? -6.009 29.806 -2.952 1.00 81.88 355 ASP A N 1
ATOM 2800 C CA . ASP A 1 355 ? -6.216 30.578 -4.193 1.00 81.88 355 ASP A CA 1
ATOM 2801 C C . ASP A 1 355 ? -4.966 30.690 -5.098 1.00 81.88 355 ASP A C 1
ATOM 2803 O O . ASP A 1 355 ? -4.706 29.822 -5.935 1.00 81.88 355 ASP A O 1
ATOM 2807 N N . LYS A 1 356 ? -4.198 31.781 -4.960 1.00 74.56 356 LYS A N 1
ATOM 2808 C CA . LYS A 1 356 ? -2.956 32.074 -5.701 1.00 74.56 356 LYS A CA 1
ATOM 2809 C C . LYS A 1 356 ? -1.716 32.109 -4.804 1.00 74.56 356 LYS A C 1
ATOM 2811 O O . LYS A 1 356 ? -0.626 32.430 -5.284 1.00 74.56 356 LYS A O 1
ATOM 2816 N N . GLU A 1 357 ? -1.870 31.760 -3.533 1.00 85.81 357 GLU A N 1
ATOM 2817 C CA . GLU A 1 357 ? -0.836 31.802 -2.509 1.00 85.81 357 GLU A CA 1
ATOM 2818 C C . GLU A 1 357 ? -0.328 30.378 -2.280 1.00 85.81 357 GLU A C 1
ATOM 2820 O O . GLU A 1 357 ? -0.993 29.544 -1.668 1.00 85.81 357 GLU A O 1
ATOM 2825 N N . PHE A 1 358 ? 0.850 30.082 -2.823 1.00 91.50 358 PHE A N 1
ATOM 2826 C CA . PHE A 1 358 ? 1.524 28.798 -2.665 1.00 91.50 358 PHE A CA 1
ATOM 2827 C C . PHE A 1 358 ? 2.433 28.842 -1.441 1.00 91.50 358 PHE A C 1
ATOM 2829 O O . PHE A 1 358 ? 3.257 29.750 -1.297 1.00 91.50 358 PHE A O 1
ATOM 2836 N N . ILE A 1 359 ? 2.268 27.865 -0.555 1.00 93.56 359 ILE A N 1
ATOM 2837 C CA . ILE A 1 359 ? 2.797 27.907 0.805 1.00 93.56 359 ILE A CA 1
ATOM 2838 C C . ILE A 1 359 ? 3.888 26.849 0.969 1.00 93.56 359 ILE A C 1
ATOM 2840 O O . ILE A 1 359 ? 3.696 25.658 0.719 1.00 93.56 359 ILE A O 1
ATOM 2844 N N . GLU A 1 360 ? 5.054 27.328 1.386 1.00 93.94 360 GLU A N 1
ATOM 2845 C CA . GLU A 1 360 ? 6.189 26.547 1.856 1.00 93.94 360 GLU A CA 1
ATOM 2846 C C . GLU A 1 360 ? 6.121 26.459 3.385 1.00 93.94 360 GLU A C 1
ATOM 2848 O O . GLU A 1 360 ? 6.365 27.452 4.071 1.00 93.94 360 GLU A O 1
ATOM 2853 N N . ASN A 1 361 ? 5.827 25.283 3.929 1.00 92.12 361 ASN A N 1
ATOM 2854 C CA . ASN A 1 361 ? 5.737 25.051 5.369 1.00 92.12 361 ASN A CA 1
ATOM 2855 C C . ASN A 1 361 ? 7.091 24.581 5.918 1.00 92.12 361 ASN A C 1
ATOM 2857 O O . ASN A 1 361 ? 7.755 23.745 5.306 1.00 92.12 361 ASN A O 1
ATOM 2861 N N . LYS A 1 362 ? 7.555 25.114 7.052 1.00 91.56 362 LYS A N 1
ATOM 2862 C CA . LYS A 1 362 ? 8.861 24.762 7.640 1.00 91.56 362 LYS A CA 1
ATOM 2863 C C . LYS A 1 362 ? 8.767 24.577 9.150 1.00 91.56 362 LYS A C 1
ATOM 2865 O O . LYS A 1 362 ? 8.650 25.545 9.895 1.00 91.56 362 LYS A O 1
ATOM 2870 N N . THR A 1 363 ? 8.856 23.328 9.596 1.00 88.81 363 THR A N 1
ATOM 2871 C CA . THR A 1 363 ? 8.654 22.970 11.006 1.00 88.81 363 THR A CA 1
ATOM 2872 C C . THR A 1 363 ? 9.974 22.855 11.766 1.00 88.81 363 THR A C 1
ATOM 2874 O O . THR A 1 363 ? 10.833 22.041 11.415 1.00 88.81 363 THR A O 1
ATOM 2877 N N . PHE A 1 364 ? 10.131 23.626 12.841 1.00 87.12 364 PHE A N 1
ATOM 2878 C CA . PHE A 1 364 ? 11.234 23.481 13.788 1.00 87.12 364 PHE A CA 1
ATOM 2879 C C . PHE A 1 364 ? 10.827 22.550 14.927 1.00 87.12 364 PHE A C 1
ATOM 2881 O O . PHE A 1 364 ? 9.928 22.862 15.700 1.00 87.12 364 PHE A O 1
ATOM 2888 N N . VAL A 1 365 ? 11.518 21.415 15.040 1.00 79.38 365 VAL A N 1
ATOM 2889 C CA . VAL A 1 365 ? 11.353 20.456 16.151 1.00 79.38 365 VAL A CA 1
ATOM 2890 C C . VAL A 1 365 ? 12.579 20.458 17.078 1.00 79.38 365 VAL A C 1
ATOM 2892 O O . VAL A 1 365 ? 12.498 20.035 18.224 1.00 79.38 365 VAL A O 1
ATOM 2895 N N . SER A 1 366 ? 13.726 20.956 16.604 1.00 75.50 366 SER A N 1
ATOM 2896 C CA . SER A 1 366 ? 14.974 21.078 17.369 1.00 75.50 366 SER A CA 1
ATOM 2897 C C . SER A 1 366 ? 15.963 22.026 16.670 1.00 75.50 366 SER A C 1
ATOM 2899 O O . SER A 1 366 ? 15.763 22.406 15.515 1.00 75.50 366 SER A O 1
A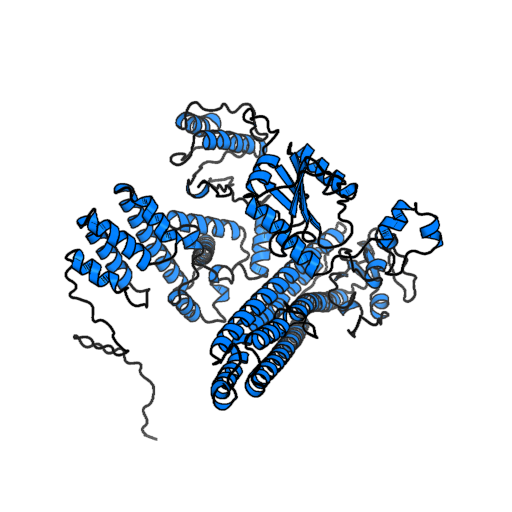TOM 2901 N N . GLY A 1 367 ? 17.071 22.366 17.335 1.00 72.06 367 GLY A N 1
ATOM 2902 C CA . GLY A 1 367 ? 18.172 23.146 16.750 1.00 72.06 367 GLY A CA 1
ATOM 2903 C C . GLY A 1 367 ? 17.976 24.669 16.799 1.00 72.06 367 GLY A C 1
ATOM 2904 O O . GLY A 1 367 ? 17.097 25.174 17.493 1.00 72.06 367 GLY A O 1
ATOM 2905 N N . ARG A 1 368 ? 18.822 25.412 16.065 1.00 62.19 368 ARG A N 1
ATOM 2906 C CA . ARG A 1 368 ? 18.963 26.886 16.165 1.00 62.19 368 ARG A CA 1
ATOM 2907 C C . ARG A 1 368 ? 17.922 27.719 15.387 1.00 62.19 368 ARG A C 1
ATOM 2909 O O . ARG A 1 368 ? 18.125 28.914 15.219 1.00 62.19 368 ARG A O 1
ATOM 2916 N N . GLY A 1 369 ? 16.848 27.114 14.876 1.00 72.62 369 GLY A N 1
ATOM 2917 C CA . GLY A 1 369 ? 15.700 27.851 14.322 1.00 72.62 369 GLY A CA 1
ATOM 2918 C C . GLY A 1 369 ? 15.885 28.579 12.977 1.00 72.62 369 GLY A C 1
ATOM 2919 O O . GLY A 1 369 ? 15.028 29.377 12.630 1.00 72.62 369 GLY A O 1
ATOM 2920 N N . GLN A 1 370 ? 16.945 28.344 12.192 1.00 82.75 370 GLN A N 1
ATOM 2921 C CA . GLN A 1 370 ? 17.105 29.009 10.883 1.00 82.75 370 GLN A CA 1
ATOM 2922 C C . GLN A 1 370 ? 16.436 28.232 9.734 1.00 82.75 370 GLN A C 1
ATOM 2924 O O . GLN A 1 370 ? 16.768 27.068 9.502 1.00 82.75 370 GLN A O 1
ATOM 2929 N N . ILE A 1 371 ? 15.595 28.895 8.929 1.00 83.25 371 ILE A N 1
ATOM 2930 C CA . ILE A 1 371 ? 15.176 28.381 7.614 1.00 83.25 371 ILE A CA 1
ATOM 2931 C C . ILE A 1 371 ? 16.334 28.555 6.627 1.00 83.25 371 ILE A C 1
ATOM 2933 O O . ILE A 1 371 ? 16.821 29.671 6.435 1.00 83.25 371 ILE A O 1
ATOM 2937 N N . ARG A 1 372 ? 16.735 27.473 5.948 1.00 81.88 372 ARG A N 1
ATOM 2938 C CA . ARG A 1 372 ? 17.611 27.530 4.766 1.00 81.88 372 ARG A CA 1
ATOM 2939 C C . ARG A 1 372 ? 16.990 26.787 3.590 1.00 81.88 372 ARG A C 1
ATOM 2941 O O . ARG A 1 372 ? 16.613 25.622 3.722 1.00 81.88 372 ARG A O 1
ATOM 2948 N N . MET A 1 373 ? 16.927 27.430 2.430 1.00 82.12 373 MET A N 1
ATOM 2949 C CA . MET A 1 373 ? 16.361 26.868 1.207 1.00 82.12 373 MET A CA 1
ATOM 2950 C C . MET A 1 373 ? 17.468 26.609 0.180 1.00 82.12 373 MET A C 1
ATOM 2952 O O . MET A 1 373 ? 18.070 27.539 -0.350 1.00 82.12 373 MET A O 1
ATOM 2956 N N . ARG A 1 374 ? 17.722 25.329 -0.143 1.00 76.44 374 ARG A N 1
ATOM 2957 C CA . ARG A 1 374 ? 18.739 24.939 -1.143 1.00 76.44 374 ARG A CA 1
ATOM 2958 C C . ARG A 1 374 ? 18.532 25.720 -2.459 1.00 76.44 374 ARG A C 1
ATOM 2960 O O . ARG A 1 374 ? 17.396 25.731 -2.938 1.00 76.44 374 ARG A O 1
ATOM 2967 N N . PRO A 1 375 ? 19.578 26.291 -3.094 1.00 76.44 375 PRO A N 1
ATOM 2968 C CA . PRO A 1 375 ? 19.427 27.130 -4.290 1.00 76.44 375 PRO A CA 1
ATOM 2969 C C . PRO A 1 375 ? 18.647 26.478 -5.439 1.00 76.44 375 PRO A C 1
ATOM 2971 O O . PRO A 1 375 ? 17.801 27.125 -6.049 1.00 76.44 375 PRO A O 1
ATOM 2974 N N . SER A 1 376 ? 18.846 25.179 -5.686 1.00 66.19 376 SER A N 1
ATOM 2975 C CA . SER A 1 376 ? 18.088 24.409 -6.686 1.00 66.19 376 SER A CA 1
ATOM 2976 C C . SER A 1 376 ? 16.599 24.264 -6.342 1.00 66.19 376 SER A C 1
ATOM 2978 O O . SER A 1 376 ? 15.748 24.346 -7.228 1.00 66.19 376 SER A O 1
ATOM 2980 N N . SER A 1 377 ? 16.269 24.116 -5.054 1.00 75.69 377 SER A N 1
ATOM 2981 C CA . SER A 1 377 ? 14.888 24.122 -4.556 1.00 75.69 377 SER A CA 1
ATOM 2982 C C . SER A 1 377 ? 14.262 25.506 -4.731 1.00 75.69 377 SER A C 1
ATOM 2984 O O . SER A 1 377 ? 13.196 25.621 -5.332 1.00 75.69 377 SER A O 1
ATOM 2986 N N . LYS A 1 378 ? 14.971 26.567 -4.314 1.00 86.00 378 LYS A N 1
ATOM 2987 C CA . LYS A 1 378 ? 14.535 27.957 -4.502 1.00 86.00 378 LYS A CA 1
ATOM 2988 C C . LYS A 1 378 ? 14.281 28.269 -5.977 1.00 86.00 378 LYS A C 1
ATOM 2990 O O . LYS A 1 378 ? 13.209 28.772 -6.290 1.00 86.00 378 LYS A O 1
ATOM 2995 N N . LYS A 1 379 ? 15.199 27.903 -6.883 1.00 81.94 379 LYS A N 1
ATOM 2996 C CA . LYS A 1 379 ? 15.016 28.080 -8.332 1.00 81.94 379 LYS A CA 1
ATOM 2997 C C . LYS A 1 379 ? 13.764 27.349 -8.826 1.00 81.94 379 LYS A C 1
ATOM 2999 O O . LYS A 1 379 ? 12.869 28.004 -9.341 1.00 81.94 379 LYS A O 1
ATOM 3004 N N . LYS A 1 380 ? 13.636 26.034 -8.585 1.00 83.62 380 LYS A N 1
ATOM 3005 C CA . LYS A 1 380 ? 12.462 25.237 -9.006 1.00 83.62 380 LYS A CA 1
ATOM 3006 C C . LYS A 1 380 ? 11.134 25.847 -8.534 1.00 83.62 380 LYS A C 1
ATOM 3008 O O . LYS A 1 380 ? 10.139 25.786 -9.257 1.00 83.62 380 LYS A O 1
ATOM 3013 N N . LYS A 1 381 ? 11.106 26.406 -7.321 1.00 87.81 381 LYS A N 1
ATOM 3014 C CA . LYS A 1 381 ? 9.914 27.029 -6.735 1.00 87.81 381 LYS A CA 1
ATOM 3015 C C . LYS A 1 381 ? 9.645 28.407 -7.351 1.00 87.81 381 LYS A C 1
ATOM 3017 O O . LYS A 1 381 ? 8.527 28.636 -7.796 1.00 87.81 381 LYS A O 1
ATOM 3022 N N . THR A 1 382 ? 10.651 29.268 -7.509 1.00 87.94 382 THR A N 1
ATOM 3023 C CA . THR A 1 382 ? 10.525 30.540 -8.251 1.00 87.94 382 THR A CA 1
ATOM 3024 C C . THR A 1 382 ? 10.086 30.327 -9.705 1.00 87.94 382 THR A C 1
ATOM 3026 O O . THR A 1 382 ? 9.158 30.991 -10.156 1.00 87.94 382 THR A O 1
ATOM 3029 N N . ASP A 1 383 ? 10.675 29.362 -10.418 1.00 81.31 383 ASP A N 1
ATOM 3030 C CA . ASP A 1 383 ? 10.316 29.018 -11.801 1.00 81.31 383 ASP A CA 1
ATOM 3031 C C . ASP A 1 383 ? 8.829 28.623 -11.914 1.00 81.31 383 ASP A C 1
ATOM 3033 O O . ASP A 1 383 ? 8.160 28.980 -12.885 1.00 81.31 383 ASP A O 1
ATOM 3037 N N . PHE A 1 384 ? 8.287 27.923 -10.908 1.00 86.88 384 PHE A N 1
ATOM 3038 C CA . PHE A 1 384 ? 6.859 27.603 -10.809 1.00 86.88 384 PHE A CA 1
ATOM 3039 C C . PHE A 1 384 ? 6.006 28.860 -10.571 1.00 86.88 384 PHE A C 1
ATOM 3041 O O . PHE A 1 384 ? 5.042 29.081 -11.303 1.00 86.88 384 PHE A O 1
ATOM 3048 N N . LEU A 1 385 ? 6.365 29.697 -9.588 1.00 86.56 385 LEU A N 1
ATOM 3049 C CA . LEU A 1 385 ? 5.625 30.927 -9.263 1.00 86.56 385 LEU A CA 1
ATOM 3050 C C . LEU A 1 385 ? 5.511 31.856 -10.479 1.00 86.56 385 LEU A C 1
ATOM 3052 O O . LEU A 1 385 ? 4.414 32.291 -10.832 1.00 86.56 385 LEU A O 1
ATOM 3056 N N . THR A 1 386 ? 6.634 32.085 -11.164 1.00 84.56 386 THR A N 1
ATOM 3057 C CA . THR A 1 386 ? 6.711 32.886 -12.391 1.00 84.56 386 THR A CA 1
ATOM 3058 C C . THR A 1 386 ? 5.868 32.276 -13.511 1.00 84.56 386 THR A C 1
ATOM 3060 O O . THR A 1 386 ? 5.066 32.981 -14.124 1.00 84.56 386 THR A O 1
ATOM 3063 N N . ARG A 1 387 ? 5.988 30.960 -13.754 1.00 79.44 387 ARG A N 1
ATOM 3064 C CA . ARG A 1 387 ? 5.260 30.251 -14.823 1.00 79.44 387 ARG A CA 1
ATOM 3065 C C . ARG A 1 387 ? 3.743 30.338 -14.674 1.00 79.44 387 ARG A C 1
ATOM 3067 O O . ARG A 1 387 ? 3.054 30.502 -15.676 1.00 79.44 387 ARG A O 1
ATOM 3074 N N . TYR A 1 388 ? 3.229 30.229 -13.451 1.00 73.62 388 TYR A N 1
ATOM 3075 C CA . TYR A 1 388 ? 1.786 30.248 -13.188 1.00 73.62 388 TYR A CA 1
ATOM 3076 C C . TYR A 1 388 ? 1.250 31.628 -12.767 1.00 73.62 388 TYR A C 1
ATOM 3078 O O . TYR A 1 388 ? 0.041 31.776 -12.605 1.00 73.62 388 TYR A O 1
ATOM 3086 N N . ARG A 1 389 ? 2.116 32.648 -12.646 1.00 80.81 389 ARG A N 1
ATOM 3087 C CA . ARG A 1 389 ? 1.783 34.010 -12.171 1.00 80.81 389 ARG A CA 1
ATOM 3088 C C . ARG A 1 389 ? 1.087 33.994 -10.800 1.00 80.81 389 ARG A C 1
ATOM 3090 O O . ARG A 1 389 ? 0.061 34.645 -10.591 1.00 80.81 389 ARG A O 1
ATOM 3097 N N . VAL A 1 390 ? 1.660 33.223 -9.878 1.00 85.50 390 VAL A N 1
ATOM 3098 C CA . VAL A 1 390 ? 1.179 32.996 -8.503 1.00 85.50 390 VAL A CA 1
ATOM 3099 C C . VAL A 1 390 ? 2.229 33.435 -7.479 1.00 85.50 390 VAL A C 1
ATOM 3101 O O . VAL A 1 390 ? 3.398 33.628 -7.817 1.00 85.50 390 VAL A O 1
ATOM 3104 N N . ARG A 1 391 ? 1.819 33.641 -6.227 1.00 85.94 391 ARG A N 1
ATOM 3105 C CA . ARG A 1 391 ? 2.678 34.139 -5.144 1.00 85.94 391 ARG A CA 1
ATOM 3106 C C . ARG A 1 391 ? 3.190 32.990 -4.283 1.00 85.94 391 ARG A C 1
ATOM 3108 O O . ARG A 1 391 ? 2.504 31.994 -4.096 1.00 85.94 391 ARG A O 1
ATOM 3115 N N . GLY A 1 392 ? 4.410 33.138 -3.773 1.00 92.38 392 GLY A N 1
ATOM 3116 C CA . GLY A 1 392 ? 5.033 32.185 -2.856 1.00 92.38 392 GLY A CA 1
ATOM 3117 C C . GLY A 1 392 ? 5.159 32.774 -1.462 1.00 92.38 392 GLY A C 1
ATOM 3118 O O . GLY A 1 392 ? 5.562 33.930 -1.318 1.00 92.38 392 GLY A O 1
ATOM 3119 N N . HIS A 1 393 ? 4.843 31.977 -0.454 1.00 94.69 393 HIS A N 1
ATOM 3120 C CA . HIS A 1 393 ? 4.912 32.331 0.958 1.00 94.69 393 HIS A CA 1
ATOM 3121 C C . HIS A 1 393 ? 5.695 31.265 1.713 1.00 94.69 393 HIS A C 1
ATOM 3123 O O . HIS A 1 393 ? 5.632 30.090 1.365 1.00 94.69 393 HIS A O 1
ATOM 3129 N N . THR A 1 394 ? 6.417 31.671 2.753 1.00 94.69 394 THR A N 1
ATOM 3130 C CA . THR A 1 394 ? 7.055 30.754 3.697 1.00 94.69 394 THR A CA 1
ATOM 3131 C C . THR A 1 394 ? 6.375 30.901 5.050 1.00 94.69 394 THR A C 1
ATOM 3133 O O . THR A 1 394 ? 6.362 31.992 5.625 1.00 94.69 394 THR A O 1
ATOM 3136 N N . VAL A 1 395 ? 5.805 29.807 5.548 1.00 94.50 395 VAL A N 1
ATOM 3137 C CA . VAL A 1 395 ? 5.222 29.699 6.886 1.00 94.50 395 VAL A CA 1
ATOM 3138 C C . VAL A 1 395 ? 6.125 28.799 7.718 1.00 94.50 395 VAL A C 1
ATOM 3140 O O . VAL A 1 395 ? 6.455 27.688 7.310 1.00 94.50 395 VAL A O 1
ATOM 3143 N N . ALA A 1 396 ? 6.556 29.284 8.877 1.00 93.19 396 ALA A N 1
ATOM 3144 C CA . ALA A 1 396 ? 7.317 28.501 9.836 1.00 93.19 396 ALA A CA 1
ATOM 3145 C C . ALA A 1 396 ? 6.415 28.085 10.997 1.00 93.19 396 ALA A C 1
ATOM 3147 O O . ALA A 1 396 ? 5.633 28.902 11.481 1.00 93.19 396 ALA A O 1
ATOM 3148 N N . VAL A 1 397 ? 6.555 26.846 11.463 1.00 92.12 397 VAL A N 1
ATOM 3149 C CA . VAL A 1 397 ? 5.898 26.362 12.683 1.00 92.12 397 VAL A CA 1
ATOM 3150 C C . VAL A 1 397 ? 6.977 25.957 13.669 1.00 92.12 397 VAL A C 1
ATOM 3152 O O . VAL A 1 397 ? 7.744 25.028 13.421 1.00 92.12 397 VAL A O 1
ATOM 3155 N N . ASP A 1 398 ? 7.061 26.669 14.780 1.00 90.19 398 ASP A N 1
ATOM 3156 C CA . ASP A 1 398 ? 8.037 26.422 15.823 1.00 90.19 398 ASP A CA 1
ATOM 3157 C C . ASP A 1 398 ? 7.426 25.606 16.959 1.00 90.19 398 ASP A C 1
ATOM 3159 O O . ASP A 1 398 ? 6.716 26.119 17.827 1.00 90.19 398 ASP A O 1
ATOM 3163 N N . MET A 1 399 ? 7.714 24.306 16.942 1.00 85.62 399 MET A N 1
ATOM 3164 C CA . MET A 1 399 ? 7.268 23.353 17.955 1.00 85.62 399 MET A CA 1
ATOM 3165 C C . MET A 1 399 ? 8.200 23.336 19.182 1.00 85.62 399 MET A C 1
ATOM 3167 O O . MET A 1 399 ? 8.026 22.488 20.052 1.00 85.62 399 MET A O 1
ATOM 3171 N N . ARG A 1 400 ? 9.201 24.232 19.257 1.00 84.31 400 ARG A N 1
ATOM 3172 C CA . ARG A 1 400 ? 10.155 24.327 20.382 1.00 84.31 400 ARG A CA 1
ATOM 3173 C C . ARG A 1 400 ? 9.685 25.271 21.497 1.00 84.31 400 ARG A C 1
ATOM 3175 O O . ARG A 1 400 ? 10.114 25.114 22.632 1.00 84.31 400 ARG A O 1
ATOM 3182 N N . GLU A 1 401 ? 8.849 26.260 21.169 1.00 62.81 401 GLU A N 1
ATOM 3183 C CA . GLU A 1 401 ? 8.474 27.382 22.056 1.00 62.81 401 GLU A CA 1
ATOM 3184 C C . GLU A 1 401 ? 6.962 27.470 22.356 1.00 62.81 401 GLU A C 1
ATOM 3186 O O . GLU A 1 401 ? 6.467 28.512 22.784 1.00 62.81 401 GLU A O 1
ATOM 3191 N N . GLY A 1 402 ? 6.204 26.403 22.102 1.00 56.09 402 GLY A N 1
ATOM 3192 C CA . GLY A 1 402 ? 4.768 26.339 22.384 1.00 56.09 402 GLY A CA 1
ATOM 3193 C C . GLY A 1 402 ? 4.374 25.010 23.019 1.00 56.09 402 GLY A C 1
ATOM 3194 O O . GLY A 1 402 ? 5.201 24.111 23.161 1.00 56.09 402 GLY A O 1
ATOM 3195 N N . SER A 1 403 ? 3.095 24.860 23.368 1.00 52.03 403 SER A N 1
ATOM 3196 C CA . SER A 1 403 ? 2.558 23.546 23.733 1.00 52.03 403 SER A CA 1
ATOM 3197 C C . SER A 1 403 ? 2.683 22.574 22.555 1.00 52.03 403 SER A C 1
ATOM 3199 O O . SER A 1 403 ? 2.525 22.974 21.395 1.00 52.03 403 SER A O 1
ATOM 3201 N N . GLU A 1 404 ? 2.924 21.289 22.849 1.00 51.72 404 GLU A N 1
ATOM 3202 C CA . GLU A 1 404 ? 3.107 20.227 21.840 1.00 51.72 404 GLU A CA 1
ATOM 3203 C C . GLU A 1 404 ? 1.949 20.157 20.822 1.00 51.72 404 GLU A C 1
ATOM 3205 O O . GLU A 1 404 ? 2.127 19.717 19.688 1.00 51.72 404 GLU A O 1
ATOM 3210 N N . THR A 1 405 ? 0.765 20.635 21.212 1.00 53.28 405 THR A N 1
ATOM 3211 C CA . THR A 1 405 ? -0.471 20.644 20.424 1.00 53.28 405 THR A CA 1
ATOM 3212 C C . THR A 1 405 ? -0.504 21.697 19.308 1.00 53.28 405 THR A C 1
ATOM 3214 O O . THR A 1 405 ? -1.202 21.494 18.311 1.00 53.28 405 THR A O 1
ATOM 3217 N N . TYR A 1 406 ? 0.229 22.816 19.432 1.00 60.59 406 TYR A N 1
ATOM 3218 C CA . TYR A 1 406 ? 0.100 23.966 18.517 1.00 60.59 406 TYR A CA 1
ATOM 3219 C C . TYR A 1 406 ? 1.436 24.495 17.976 1.00 60.59 406 TYR A C 1
ATOM 3221 O O . TYR A 1 406 ? 1.619 24.460 16.759 1.00 60.59 406 TYR A O 1
ATOM 3229 N N . GLY A 1 407 ? 2.379 24.892 18.838 1.00 80.38 407 GLY A N 1
ATOM 3230 C CA . GLY A 1 407 ? 3.591 25.625 18.433 1.00 80.38 407 GLY A CA 1
ATOM 3231 C C . GLY A 1 407 ? 3.327 27.095 18.057 1.00 80.38 407 GLY A C 1
ATOM 3232 O O . GLY A 1 407 ? 2.178 27.511 17.909 1.00 80.38 407 GLY A O 1
ATOM 3233 N N . LYS A 1 408 ? 4.389 27.897 17.905 1.00 91.44 408 LYS A N 1
ATOM 3234 C CA . LYS A 1 408 ? 4.292 29.280 17.390 1.00 91.44 408 LYS A CA 1
ATOM 3235 C C . LYS A 1 408 ? 4.312 29.277 15.866 1.00 91.44 408 LYS A C 1
ATOM 3237 O O . LYS A 1 408 ? 5.065 28.510 15.271 1.00 91.44 408 LYS A O 1
ATOM 3242 N N . ILE A 1 409 ? 3.537 30.142 15.218 1.00 93.06 409 ILE A N 1
ATOM 3243 C CA . ILE A 1 409 ? 3.502 30.236 13.752 1.00 93.06 409 ILE A CA 1
ATOM 3244 C C . ILE A 1 409 ? 4.110 31.573 13.314 1.00 93.06 409 ILE A C 1
ATOM 3246 O O . ILE A 1 409 ? 3.855 32.612 13.917 1.00 93.06 409 ILE A O 1
ATOM 3250 N N . PHE A 1 410 ? 4.905 31.557 12.246 1.00 94.19 410 PHE A N 1
ATOM 3251 C CA . PHE A 1 410 ? 5.520 32.746 11.655 1.00 94.19 410 PHE A CA 1
ATOM 3252 C C . PHE A 1 410 ? 5.285 32.777 10.144 1.00 94.19 410 PHE A C 1
ATOM 3254 O O . PHE A 1 410 ? 5.334 31.742 9.482 1.00 94.19 410 PHE A O 1
ATOM 3261 N N . HIS A 1 411 ? 5.091 33.959 9.564 1.00 94.81 411 HIS A N 1
ATOM 3262 C CA . HIS A 1 411 ? 4.835 34.154 8.134 1.00 94.81 411 HIS A CA 1
ATOM 3263 C C . HIS A 1 411 ? 5.839 35.114 7.501 1.00 94.81 411 HIS A C 1
ATOM 3265 O O . HIS A 1 411 ? 6.218 36.128 8.088 1.00 94.81 411 HIS A O 1
ATOM 3271 N N . ARG A 1 412 ? 6.250 34.822 6.265 1.00 93.44 412 ARG A N 1
ATOM 3272 C CA . ARG A 1 412 ? 6.920 35.794 5.399 1.00 93.44 412 ARG A CA 1
ATOM 3273 C C . ARG A 1 412 ? 6.574 35.558 3.935 1.00 93.44 412 ARG A C 1
ATOM 3275 O O . ARG A 1 412 ? 6.597 34.433 3.440 1.00 93.44 412 ARG A O 1
ATOM 3282 N N . ARG A 1 413 ? 6.280 36.641 3.214 1.00 90.69 413 ARG A N 1
ATOM 3283 C CA . ARG A 1 413 ? 6.085 36.622 1.757 1.00 90.69 413 ARG A CA 1
ATOM 3284 C C . ARG A 1 413 ? 7.424 36.385 1.044 1.00 90.69 413 ARG A C 1
ATOM 3286 O O . ARG A 1 413 ? 8.436 36.986 1.399 1.00 90.69 413 ARG A O 1
ATOM 3293 N N . GLY A 1 414 ? 7.412 35.549 0.010 1.00 89.56 414 GLY A N 1
ATOM 3294 C CA . GLY A 1 414 ? 8.592 35.141 -0.754 1.00 89.56 414 GLY A CA 1
ATOM 3295 C C . GLY A 1 414 ? 9.241 33.842 -0.262 1.00 89.56 414 GLY A C 1
ATOM 3296 O O . GLY A 1 414 ? 8.759 33.184 0.660 1.00 89.56 414 GLY A O 1
ATOM 3297 N N . LEU A 1 415 ? 10.349 33.471 -0.915 1.00 91.00 415 LEU A N 1
ATOM 3298 C CA . LEU A 1 415 ? 11.090 32.225 -0.689 1.00 91.00 415 LEU A CA 1
ATOM 3299 C C . LEU A 1 415 ? 12.589 32.494 -0.494 1.00 91.00 415 LEU A C 1
ATOM 3301 O O . LEU A 1 415 ? 13.219 33.221 -1.275 1.00 91.00 415 LEU A O 1
ATOM 3305 N N . GLY A 1 416 ? 13.197 31.871 0.512 1.00 85.94 416 GLY A N 1
ATOM 3306 C CA . GLY A 1 416 ? 14.618 32.035 0.805 1.00 85.94 416 GLY A CA 1
ATOM 3307 C C . GLY A 1 416 ? 15.026 31.519 2.177 1.00 85.94 416 GLY A C 1
ATOM 3308 O O . GLY A 1 416 ? 14.352 30.671 2.759 1.00 85.94 416 GLY A O 1
ATOM 3309 N N . ASP A 1 417 ? 16.146 32.052 2.656 1.00 85.94 417 ASP A N 1
ATOM 3310 C CA . ASP A 1 417 ? 16.672 31.807 3.993 1.00 85.94 417 ASP A CA 1
ATOM 3311 C C . ASP A 1 417 ? 16.117 32.878 4.939 1.00 85.94 417 ASP A C 1
ATOM 3313 O O . ASP A 1 417 ? 16.216 34.072 4.650 1.00 85.94 417 ASP A O 1
ATOM 3317 N N . PHE A 1 418 ? 15.544 32.460 6.067 1.00 87.50 418 PHE A N 1
ATOM 3318 C CA . PHE A 1 418 ? 14.870 33.341 7.025 1.00 87.50 418 PHE A CA 1
ATOM 3319 C C . PHE A 1 418 ? 15.161 32.910 8.467 1.00 87.50 418 PHE A C 1
ATOM 3321 O O . PHE A 1 418 ? 15.430 31.739 8.735 1.00 87.50 418 PHE A O 1
ATOM 3328 N N . GLN A 1 419 ? 15.078 33.859 9.399 1.00 83.31 419 GLN A N 1
ATOM 3329 C CA . GLN A 1 419 ? 15.051 33.602 10.843 1.00 83.31 419 GLN A CA 1
ATOM 3330 C C . GLN A 1 419 ? 13.647 33.945 11.380 1.00 83.31 419 GLN A C 1
ATOM 3332 O O . GLN A 1 419 ? 13.105 34.954 10.921 1.00 83.31 419 GLN A O 1
ATOM 3337 N N . PRO A 1 420 ? 13.073 33.213 12.353 1.00 81.38 420 PRO A N 1
ATOM 3338 C CA . PRO A 1 420 ? 11.752 33.496 12.927 1.00 81.38 420 PRO A CA 1
ATOM 3339 C C . PRO A 1 420 ? 11.577 34.940 13.412 1.00 81.38 420 PRO A C 1
ATOM 3341 O O . PRO A 1 420 ? 10.602 35.585 13.052 1.00 81.38 420 PRO A O 1
ATOM 3344 N N . HIS A 1 421 ? 12.584 35.512 14.083 1.00 83.56 421 HIS A N 1
ATOM 3345 C CA . HIS A 1 421 ? 12.592 36.923 14.508 1.00 83.56 421 HIS A CA 1
ATOM 3346 C C . HIS A 1 421 ? 12.654 37.946 13.347 1.00 83.56 421 HIS A C 1
ATOM 3348 O O . HIS A 1 421 ? 12.623 39.149 13.576 1.00 83.56 421 HIS A O 1
ATOM 3354 N N . THR A 1 422 ? 12.766 37.488 12.095 1.00 88.19 422 THR A N 1
ATOM 3355 C CA . THR A 1 422 ? 12.659 38.303 10.865 1.00 88.19 422 THR A CA 1
ATOM 3356 C C . THR A 1 422 ? 11.412 37.953 10.040 1.00 88.19 422 THR A C 1
ATOM 3358 O O . THR A 1 422 ? 11.337 38.262 8.847 1.00 88.19 422 THR A O 1
ATOM 3361 N N . MET A 1 423 ? 10.458 37.246 10.641 1.00 93.06 423 MET A N 1
ATOM 3362 C CA . MET A 1 423 ? 9.168 36.863 10.072 1.00 93.06 423 MET A CA 1
ATOM 3363 C C . MET A 1 423 ? 8.056 37.456 10.949 1.00 93.06 423 MET A C 1
ATOM 3365 O O . MET A 1 423 ? 8.270 37.747 12.122 1.00 93.06 423 MET A O 1
ATOM 3369 N N . THR A 1 424 ? 6.868 37.663 10.390 1.00 94.12 424 THR A N 1
ATOM 3370 C CA . THR A 1 424 ? 5.719 38.167 11.150 1.00 94.12 424 THR A CA 1
ATOM 3371 C C . THR A 1 424 ? 5.154 37.043 12.013 1.00 94.12 424 THR A C 1
ATOM 3373 O O . THR A 1 424 ? 4.757 36.011 11.472 1.00 94.12 424 THR A O 1
ATOM 3376 N N . GLU A 1 425 ? 5.105 37.221 13.334 1.00 94.25 425 GLU A N 1
ATOM 3377 C CA . GLU A 1 425 ? 4.451 36.258 14.226 1.00 94.25 425 GLU A CA 1
ATOM 3378 C C . GLU A 1 425 ? 2.931 36.243 13.987 1.00 94.25 425 GLU A C 1
ATOM 3380 O O . GLU A 1 425 ? 2.263 37.277 13.874 1.00 94.25 425 GLU A O 1
ATOM 3385 N N . VAL A 1 426 ? 2.392 35.036 13.862 1.00 93.56 426 VAL A N 1
ATOM 3386 C CA . VAL A 1 426 ? 0.998 34.751 13.530 1.00 93.56 426 VAL A CA 1
ATOM 3387 C C . VAL A 1 426 ? 0.250 34.462 14.827 1.00 93.56 426 VAL A C 1
ATOM 3389 O O . VAL A 1 426 ? 0.640 33.594 15.600 1.00 93.56 426 VAL A O 1
ATOM 3392 N N . LYS A 1 427 ? -0.853 35.183 15.054 1.00 91.31 427 LYS A N 1
ATOM 3393 C CA . LYS A 1 427 ? -1.615 35.137 16.316 1.00 91.31 427 LYS A CA 1
ATOM 3394 C C . LYS A 1 427 ? -2.605 33.970 16.353 1.00 91.31 427 LYS A C 1
ATOM 3396 O O . LYS A 1 427 ? -2.841 33.381 17.399 1.00 91.31 427 LYS A O 1
ATOM 3401 N N . ASN A 1 428 ? -3.198 33.677 15.201 1.00 90.56 428 ASN A N 1
ATOM 3402 C CA . ASN A 1 428 ? -4.171 32.623 14.933 1.00 90.56 428 ASN A CA 1
ATOM 3403 C C . ASN A 1 428 ? -4.232 32.396 13.407 1.00 90.56 428 ASN A C 1
ATOM 3405 O O . ASN A 1 428 ? -3.600 33.128 12.636 1.00 90.56 428 ASN A O 1
ATOM 3409 N N . TYR A 1 429 ? -4.989 31.397 12.953 1.00 92.75 429 TYR A N 1
ATOM 3410 C CA . TYR A 1 429 ? -5.096 31.106 11.520 1.00 92.75 429 TYR A CA 1
ATOM 3411 C C . TYR A 1 429 ? -5.822 32.199 10.719 1.00 92.75 429 TYR A C 1
ATOM 3413 O O . TYR A 1 429 ? -5.475 32.411 9.558 1.00 92.75 429 TYR A O 1
ATOM 3421 N N . ASP A 1 430 ? -6.727 32.966 11.334 1.00 90.25 430 ASP A N 1
ATOM 3422 C CA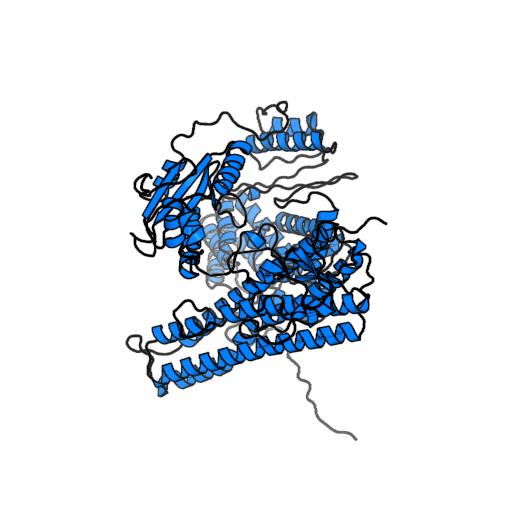 . ASP A 1 430 ? -7.359 34.127 10.690 1.00 90.25 430 ASP A CA 1
ATOM 3423 C C . ASP A 1 430 ? -6.325 35.213 10.360 1.00 90.25 430 ASP A C 1
ATOM 3425 O O . ASP A 1 430 ? -6.271 35.700 9.231 1.00 90.25 430 ASP A O 1
ATOM 3429 N N . HIS A 1 431 ? -5.416 35.523 11.296 1.00 93.94 431 HIS A N 1
ATOM 3430 C CA . HIS A 1 431 ? -4.294 36.431 11.049 1.00 93.94 431 HIS A CA 1
ATOM 3431 C C . HIS A 1 431 ? -3.351 35.879 9.962 1.00 93.94 431 HIS A C 1
ATOM 3433 O O . HIS A 1 431 ? -2.819 36.652 9.167 1.00 93.94 431 HIS A O 1
ATOM 3439 N N . LEU A 1 432 ? -3.179 34.553 9.849 1.00 93.12 432 LEU A N 1
ATOM 3440 C CA . LEU A 1 432 ? -2.432 33.960 8.731 1.00 93.12 432 LEU A CA 1
ATOM 3441 C C . LEU A 1 432 ? -3.160 34.137 7.392 1.00 93.12 432 LEU A C 1
ATOM 3443 O O . LEU A 1 432 ? -2.534 34.556 6.418 1.00 93.12 432 LEU A O 1
ATOM 3447 N N . GLN A 1 433 ? -4.472 33.884 7.333 1.00 90.62 433 GLN A N 1
ATOM 3448 C CA . GLN A 1 433 ? -5.272 34.173 6.142 1.00 90.62 433 GLN A CA 1
ATOM 3449 C C . GLN A 1 433 ? -5.200 35.660 5.767 1.00 90.62 433 GLN A C 1
ATOM 3451 O O . GLN A 1 433 ? -5.019 35.978 4.593 1.00 90.62 433 GLN A O 1
ATOM 3456 N N . GLU A 1 434 ? -5.293 36.577 6.734 1.00 90.12 434 GLU A N 1
ATOM 3457 C CA . GLU A 1 434 ? -5.095 38.010 6.503 1.00 90.12 434 GLU A CA 1
ATOM 3458 C C . GLU A 1 434 ? -3.721 38.312 5.903 1.00 90.12 434 GLU A C 1
ATOM 3460 O O . GLU A 1 434 ? -3.644 39.047 4.924 1.00 90.12 434 GLU A O 1
ATOM 3465 N N . LEU A 1 435 ? -2.638 37.752 6.450 1.00 90.12 435 LEU A N 1
ATOM 3466 C CA . LEU A 1 435 ? -1.268 37.982 5.975 1.00 90.12 435 LEU A CA 1
ATOM 3467 C C . LEU A 1 435 ? -0.991 37.365 4.592 1.00 90.12 435 LEU A C 1
ATOM 3469 O O . LEU A 1 435 ? -0.129 37.855 3.858 1.00 90.12 435 LEU A O 1
ATOM 3473 N N . LEU A 1 436 ? -1.722 36.315 4.209 1.00 89.19 436 LEU A N 1
ATOM 3474 C CA . LEU A 1 436 ? -1.747 35.776 2.843 1.00 89.19 436 LEU A CA 1
ATOM 3475 C C . LEU A 1 436 ? -2.547 36.694 1.895 1.00 89.19 436 LEU A C 1
ATOM 3477 O O . LEU A 1 436 ? -2.134 36.938 0.762 1.00 89.19 436 LEU A O 1
ATOM 3481 N N . LYS A 1 437 ? -3.662 37.267 2.367 1.00 82.38 437 LYS A N 1
ATOM 3482 C CA . LYS A 1 437 ? -4.549 38.147 1.584 1.00 82.38 437 LYS A CA 1
ATOM 3483 C C . LYS A 1 437 ? -4.014 39.589 1.451 1.00 82.38 437 LYS A C 1
ATOM 3485 O O . LYS A 1 437 ? -4.230 40.216 0.408 1.00 82.38 437 LYS A O 1
ATOM 3490 N N . LYS A 1 438 ? -3.287 40.130 2.439 1.00 70.69 438 LYS A N 1
ATOM 3491 C CA . LYS A 1 438 ? -2.753 41.512 2.464 1.00 70.69 438 LYS A CA 1
ATOM 3492 C C . LYS A 1 438 ? -1.711 41.738 1.363 1.00 70.69 438 LYS A C 1
ATOM 3494 O O . LYS A 1 438 ? -0.753 40.987 1.192 1.00 70.69 438 LYS A O 1
ATOM 3499 N N . GLY A 1 439 ? -1.895 42.811 0.593 1.00 54.97 439 GLY A N 1
ATOM 3500 C CA . GLY A 1 439 ? -1.072 43.096 -0.589 1.00 54.97 439 GLY A CA 1
ATOM 3501 C C . GLY A 1 439 ? -1.492 42.328 -1.849 1.00 54.97 439 GLY A C 1
ATOM 3502 O O . GLY A 1 439 ? -0.678 42.173 -2.765 1.00 54.97 439 GLY A O 1
ATOM 3503 N N . SER A 1 440 ? -2.739 41.847 -1.895 1.00 46.12 440 SER A N 1
ATOM 3504 C CA . SER A 1 440 ? -3.457 41.498 -3.128 1.00 46.12 440 SER A CA 1
ATOM 3505 C C . SER A 1 440 ? -4.109 42.752 -3.710 1.00 46.12 440 SER A C 1
ATOM 3507 O O . SER A 1 440 ? -4.888 43.403 -3.020 1.00 46.12 440 SER A O 1
ATOM 3509 N N . ARG A 1 441 ? -3.839 43.081 -4.979 1.00 37.62 441 ARG A N 1
ATOM 3510 C CA . ARG A 1 441 ? -4.749 43.960 -5.733 1.00 37.62 441 ARG A CA 1
ATOM 3511 C C . ARG A 1 441 ? -6.002 43.151 -6.107 1.00 37.62 441 ARG A C 1
ATOM 3513 O O . ARG A 1 441 ? -5.843 41.971 -6.434 1.00 37.62 441 ARG A O 1
ATOM 3520 N N . PRO A 1 442 ? -7.210 43.744 -6.107 1.00 35.50 442 PRO A N 1
ATOM 3521 C CA . PRO A 1 442 ? -8.362 43.116 -6.747 1.00 35.50 442 PRO A CA 1
ATOM 3522 C C . PRO A 1 442 ? -8.044 42.870 -8.229 1.00 35.50 442 PRO A C 1
ATOM 3524 O O . PRO A 1 442 ? -7.352 43.666 -8.868 1.00 35.50 442 PRO A O 1
ATOM 3527 N N . MET A 1 443 ? -8.497 41.738 -8.767 1.00 36.03 443 MET A N 1
ATOM 3528 C CA . MET A 1 443 ? -8.199 41.356 -10.147 1.00 36.03 443 MET A CA 1
ATOM 3529 C C . MET A 1 443 ? -9.171 42.002 -11.145 1.00 36.03 443 MET A C 1
ATOM 3531 O O . MET A 1 443 ? -10.379 41.848 -10.974 1.00 36.03 443 MET A O 1
ATOM 3535 N N . PRO A 1 444 ? -8.676 42.558 -12.266 1.00 33.88 444 PRO A N 1
ATOM 3536 C CA . PRO A 1 444 ? -9.372 42.446 -13.546 1.00 33.88 444 PRO A CA 1
ATOM 3537 C C . PRO A 1 444 ? -9.524 40.953 -13.885 1.00 33.88 444 PRO A C 1
ATOM 3539 O O . PRO A 1 444 ? -8.561 40.199 -13.727 1.00 33.88 444 PRO A O 1
ATOM 3542 N N . GLU A 1 445 ? -10.712 40.508 -14.300 1.00 34.62 445 GLU A N 1
ATOM 3543 C CA . GLU A 1 445 ? -11.085 39.081 -14.355 1.00 34.62 445 GLU A CA 1
ATOM 3544 C C . GLU A 1 445 ? -10.171 38.238 -15.267 1.00 34.62 445 GLU A C 1
ATOM 3546 O O . GLU A 1 445 ? -10.323 38.172 -16.486 1.00 34.62 445 GLU A O 1
ATOM 3551 N N . LEU A 1 446 ? -9.187 37.575 -14.653 1.00 30.67 446 LEU A N 1
ATOM 3552 C CA . LEU A 1 446 ? -8.092 36.919 -15.361 1.00 30.67 446 LEU A CA 1
ATOM 3553 C C . LEU A 1 446 ? -8.437 35.461 -15.696 1.00 30.67 446 LEU A C 1
ATOM 3555 O O . LEU A 1 446 ? -8.114 34.534 -14.949 1.00 30.67 446 LEU A O 1
ATOM 3559 N N . HIS A 1 447 ? -9.094 35.277 -16.841 1.00 34.41 447 HIS A N 1
ATOM 3560 C CA . HIS A 1 447 ? -9.350 33.962 -17.428 1.00 34.41 447 HIS A CA 1
ATOM 3561 C C . HIS A 1 447 ? -8.052 33.236 -17.819 1.00 34.41 447 HIS A C 1
ATOM 3563 O O . HIS A 1 447 ? -7.032 33.844 -18.149 1.00 34.41 447 HIS A O 1
ATOM 3569 N N . THR A 1 448 ? -8.097 31.904 -17.783 1.00 36.53 448 THR A N 1
ATOM 3570 C CA . THR A 1 448 ? -7.024 31.034 -18.276 1.00 36.53 448 THR A CA 1
ATOM 3571 C C . THR A 1 448 ? -6.902 31.109 -19.800 1.00 36.53 448 THR A C 1
ATOM 3573 O O . THR A 1 448 ? -7.869 31.397 -20.499 1.00 36.53 448 THR A O 1
ATOM 3576 N N . ALA A 1 449 ? -5.692 30.865 -20.314 1.00 35.19 449 ALA A N 1
ATOM 3577 C CA . ALA A 1 449 ? -5.309 31.148 -21.699 1.00 35.19 449 ALA A CA 1
ATOM 3578 C C . ALA A 1 449 ? -5.992 30.237 -22.743 1.00 35.19 449 ALA A C 1
ATOM 3580 O O . ALA A 1 449 ? -5.420 29.246 -23.198 1.00 35.19 449 ALA A O 1
ATOM 3581 N N . TYR A 1 450 ? -7.199 30.638 -23.136 1.00 42.72 450 TYR A N 1
ATOM 3582 C CA . TYR A 1 450 ? -7.973 30.176 -24.286 1.00 42.72 450 TYR A CA 1
ATOM 3583 C C . TYR A 1 450 ? -8.677 31.391 -24.917 1.00 42.72 450 TYR A C 1
ATOM 3585 O O . TYR A 1 450 ? -8.886 32.387 -24.227 1.00 42.72 450 TYR A O 1
ATOM 3593 N N . ARG A 1 451 ? -8.954 31.333 -26.231 1.00 41.06 451 ARG A N 1
ATOM 3594 C CA . ARG A 1 451 ? -9.312 32.456 -27.132 1.00 41.06 451 ARG A CA 1
ATOM 3595 C C . ARG A 1 451 ? -9.893 33.715 -26.454 1.00 41.06 451 ARG A C 1
ATOM 3597 O O . ARG A 1 451 ? -10.999 33.702 -25.921 1.00 41.06 451 ARG A O 1
ATOM 3604 N N . THR A 1 452 ? -9.208 34.846 -26.631 1.00 49.38 452 THR A N 1
ATOM 3605 C CA . THR A 1 452 ? -9.679 36.194 -26.246 1.00 49.38 452 THR A CA 1
ATOM 3606 C C . THR A 1 452 ? -10.911 36.678 -27.026 1.00 49.38 452 THR A C 1
ATOM 3608 O O . THR A 1 452 ? -11.465 37.716 -26.684 1.00 49.38 452 THR A O 1
ATOM 3611 N N . GLY A 1 453 ? -11.342 35.946 -28.062 1.00 59.56 453 GLY A N 1
ATOM 3612 C CA . GLY A 1 453 ? -12.474 36.290 -28.932 1.00 59.56 453 GLY A CA 1
ATOM 3613 C C . GLY A 1 453 ? -13.833 35.692 -28.544 1.00 59.56 453 GLY A C 1
ATOM 3614 O O . GLY A 1 453 ? -14.796 35.898 -29.276 1.00 59.56 453 GLY A O 1
ATOM 3615 N N . VAL A 1 454 ? -13.940 34.948 -27.436 1.00 69.50 454 VAL A N 1
ATOM 3616 C CA . VAL A 1 454 ? -15.254 34.578 -26.877 1.00 69.50 454 VAL A CA 1
ATOM 3617 C C . VAL A 1 454 ? -15.742 35.747 -26.012 1.00 69.50 454 VAL A C 1
ATOM 3619 O O . VAL A 1 454 ? -15.114 36.019 -24.983 1.00 69.50 454 VAL A O 1
ATOM 3622 N N . PRO A 1 455 ? -16.818 36.458 -26.400 1.00 74.19 455 PRO A N 1
ATOM 3623 C CA . PRO A 1 455 ? -17.338 37.567 -25.616 1.00 74.19 455 PRO A CA 1
ATOM 3624 C C . PRO A 1 455 ? -17.955 37.051 -24.315 1.00 74.19 455 PRO A C 1
ATOM 3626 O O . PRO A 1 455 ? -18.589 35.997 -24.293 1.00 74.19 455 PRO A O 1
ATOM 3629 N N . THR A 1 456 ? -17.821 37.823 -23.238 1.00 79.56 456 THR A N 1
ATOM 3630 C CA . THR A 1 456 ? -18.663 37.650 -22.049 1.00 79.56 456 THR A CA 1
ATOM 3631 C C . THR A 1 456 ? -20.114 37.886 -22.466 1.00 79.56 456 THR A C 1
ATOM 3633 O O . THR A 1 456 ? -20.430 38.947 -23.009 1.00 79.56 456 THR A O 1
ATOM 3636 N N . ALA A 1 457 ? -21.000 36.922 -22.230 1.00 78.06 457 ALA A N 1
ATOM 3637 C CA . ALA A 1 457 ? -22.415 37.061 -22.530 1.00 78.06 457 ALA A CA 1
ATOM 3638 C C . ALA A 1 457 ? -23.048 38.207 -21.718 1.00 78.06 457 ALA A C 1
ATOM 3640 O O . ALA A 1 457 ? -22.485 38.698 -20.735 1.00 78.06 457 ALA A O 1
ATOM 3641 N N . LYS A 1 458 ? -24.266 38.629 -22.073 1.00 79.81 458 LYS A N 1
ATOM 3642 C CA . LYS A 1 458 ? -25.060 39.529 -21.214 1.00 79.81 458 LYS A CA 1
ATOM 3643 C C . LYS A 1 458 ? -25.750 38.767 -20.074 1.00 79.81 458 LYS A C 1
ATOM 3645 O O . LYS A 1 458 ? -25.649 39.174 -18.918 1.00 79.81 458 LYS A O 1
ATOM 3650 N N . ASP A 1 459 ? -26.327 37.615 -20.389 1.00 78.88 459 ASP A N 1
ATOM 3651 C CA . ASP A 1 459 ? -27.113 36.734 -19.525 1.00 78.88 459 ASP A CA 1
ATOM 3652 C C . ASP A 1 459 ? -26.795 35.257 -19.851 1.00 78.88 459 ASP A C 1
ATOM 3654 O O . ASP A 1 459 ? -26.074 34.971 -20.811 1.00 78.88 459 ASP A O 1
ATOM 3658 N N . LEU A 1 460 ? -27.292 34.310 -19.046 1.00 77.31 460 LEU A N 1
ATOM 3659 C CA . LEU A 1 460 ? -27.028 32.876 -19.244 1.00 77.31 460 LEU A CA 1
ATOM 3660 C C . LEU A 1 460 ? -27.586 32.363 -20.584 1.00 77.31 460 LEU A C 1
ATOM 3662 O O . LEU A 1 460 ? -26.930 31.578 -21.267 1.00 77.31 460 LEU A O 1
ATOM 3666 N N . LYS A 1 461 ? -28.745 32.884 -21.012 1.00 82.31 461 LYS A N 1
ATOM 3667 C CA . LYS A 1 461 ? -29.372 32.557 -22.301 1.00 82.31 461 LYS A CA 1
ATOM 3668 C C . LYS A 1 461 ? -28.485 32.973 -23.476 1.00 82.31 461 LYS A C 1
ATOM 3670 O O . LYS A 1 461 ? -28.403 32.266 -24.473 1.00 82.31 461 LYS A O 1
ATOM 3675 N N . ALA A 1 462 ? -27.781 34.097 -23.379 1.00 83.50 462 ALA A N 1
ATOM 3676 C CA . ALA A 1 462 ? -26.806 34.529 -24.375 1.00 83.50 462 ALA A CA 1
ATOM 3677 C C . ALA A 1 462 ? -25.531 33.660 -24.376 1.00 83.50 462 ALA A C 1
ATOM 3679 O O . ALA A 1 462 ? -24.963 33.446 -25.446 1.00 83.50 462 ALA A O 1
ATOM 3680 N N . ALA A 1 463 ? -25.113 33.105 -23.231 1.00 78.62 463 ALA A N 1
ATOM 3681 C CA . ALA A 1 463 ? -24.020 32.129 -23.177 1.00 78.62 463 ALA A CA 1
ATOM 3682 C C . ALA A 1 463 ? -24.423 30.785 -23.819 1.00 78.62 463 ALA A C 1
ATOM 3684 O O . ALA A 1 463 ? -23.667 30.242 -24.623 1.00 78.62 463 ALA A O 1
ATOM 3685 N N . GLU A 1 464 ? -25.628 30.289 -23.530 1.00 80.75 464 GLU A N 1
ATOM 3686 C CA . GLU A 1 464 ? -26.225 29.095 -24.152 1.00 80.75 464 GLU A CA 1
ATOM 3687 C C . GLU A 1 464 ? -26.360 29.267 -25.679 1.00 80.75 464 GLU A C 1
ATOM 3689 O O . GLU A 1 464 ? -25.923 28.422 -26.461 1.00 80.75 464 GLU A O 1
ATOM 3694 N N . ASN A 1 465 ? -26.881 30.417 -26.124 1.00 83.94 465 ASN A N 1
ATOM 3695 C CA . ASN A 1 465 ? -26.984 30.760 -27.544 1.00 83.94 465 ASN A CA 1
ATOM 3696 C C . ASN A 1 465 ? -25.612 30.856 -28.230 1.00 83.94 465 ASN A C 1
ATOM 3698 O O . ASN A 1 465 ? -25.493 30.458 -29.386 1.00 83.94 465 ASN A O 1
ATOM 3702 N N . TYR A 1 466 ? -24.568 31.347 -27.551 1.00 85.62 466 TYR A N 1
ATOM 3703 C CA . TYR A 1 466 ? -23.206 31.345 -28.097 1.00 85.62 466 TYR A CA 1
ATOM 3704 C C . TYR A 1 466 ? -22.655 29.916 -28.233 1.00 85.62 466 TYR A C 1
ATOM 3706 O O . TYR A 1 466 ? -22.055 29.583 -29.256 1.00 85.62 466 TYR A O 1
ATOM 3714 N N . ALA A 1 467 ? -22.907 29.042 -27.254 1.00 81.81 467 ALA A N 1
ATOM 3715 C CA . ALA A 1 467 ? -22.528 27.631 -27.325 1.00 81.81 467 ALA A CA 1
ATOM 3716 C C . ALA A 1 467 ? -23.174 26.938 -28.543 1.00 81.81 467 ALA A C 1
ATOM 3718 O O . ALA A 1 467 ? -22.483 26.330 -29.364 1.00 81.81 467 ALA A O 1
ATOM 3719 N N . LYS A 1 468 ? -24.488 27.120 -28.721 1.00 82.81 468 LYS A N 1
ATOM 3720 C CA . LYS A 1 468 ? -25.254 26.534 -29.831 1.00 82.81 468 LYS A CA 1
ATOM 3721 C C . LYS A 1 468 ? -24.892 27.150 -31.195 1.00 82.81 468 LYS A C 1
ATOM 3723 O O . LYS A 1 468 ? -24.583 26.427 -32.139 1.00 82.81 468 LYS A O 1
ATOM 3728 N N . LYS A 1 469 ? -24.844 28.484 -31.314 1.00 84.25 469 LYS A N 1
ATOM 3729 C CA . LYS A 1 469 ? -24.643 29.190 -32.598 1.00 84.25 469 LYS A CA 1
ATOM 3730 C C . LYS A 1 469 ? -23.179 29.349 -33.021 1.00 84.25 469 LYS A C 1
ATOM 3732 O O . LYS A 1 469 ? -22.872 29.209 -34.202 1.00 84.25 469 LYS A O 1
ATOM 3737 N N . ASN A 1 470 ? -22.281 29.680 -32.093 1.00 86.50 470 ASN A N 1
ATOM 3738 C CA . ASN A 1 470 ? -20.893 30.041 -32.403 1.00 86.50 470 ASN A CA 1
ATOM 3739 C C . ASN A 1 470 ? -19.915 28.881 -32.178 1.00 86.50 470 ASN A C 1
ATOM 3741 O O . ASN A 1 470 ? -18.955 28.761 -32.936 1.00 86.50 470 ASN A O 1
ATOM 3745 N N . LEU A 1 471 ? -20.166 28.014 -31.189 1.00 79.75 471 LEU A N 1
ATOM 3746 C CA . LEU A 1 471 ? -19.384 26.786 -30.977 1.00 79.75 471 LEU A CA 1
ATOM 3747 C C . LEU A 1 471 ? -19.989 25.555 -31.683 1.00 79.75 471 LEU A C 1
ATOM 3749 O O . LEU A 1 471 ? -19.368 24.496 -31.669 1.00 79.75 471 LEU A O 1
ATOM 3753 N N . LYS A 1 472 ? -21.147 25.707 -32.349 1.00 82.31 472 LYS A N 1
ATOM 3754 C CA . LYS A 1 472 ? -21.867 24.671 -33.121 1.00 82.31 472 LYS A CA 1
ATOM 3755 C C . LYS A 1 472 ? -22.235 23.413 -32.319 1.00 82.31 472 LYS A C 1
ATOM 3757 O O . LYS A 1 472 ? -22.320 22.324 -32.883 1.00 82.31 472 LYS A O 1
ATOM 3762 N N . ILE A 1 473 ? -22.440 23.556 -31.014 1.00 75.88 473 ILE A N 1
ATOM 3763 C CA . ILE A 1 473 ? -22.855 22.443 -30.159 1.00 75.88 473 ILE A CA 1
ATOM 3764 C C . ILE A 1 473 ? -24.357 22.210 -30.365 1.00 75.88 473 ILE A C 1
ATOM 3766 O O . ILE A 1 473 ? -25.134 23.161 -30.311 1.00 75.88 473 ILE A O 1
ATOM 3770 N N . VAL A 1 474 ? -24.767 20.968 -30.629 1.00 72.31 474 VAL A N 1
ATOM 3771 C CA . VAL A 1 474 ? -26.163 20.642 -30.975 1.00 72.31 474 VAL A CA 1
ATOM 3772 C C . VAL A 1 474 ? -27.062 20.727 -29.743 1.00 72.31 474 VAL A C 1
ATOM 3774 O O . VAL A 1 474 ? -28.124 21.344 -29.803 1.00 72.31 474 VAL A O 1
ATOM 3777 N N . ASP A 1 475 ? -26.610 20.168 -28.619 1.00 66.06 475 ASP A N 1
ATOM 3778 C CA . ASP A 1 475 ? -27.334 20.183 -27.350 1.00 66.06 475 ASP A CA 1
ATOM 3779 C C . ASP A 1 475 ? -26.496 20.775 -26.207 1.00 66.06 475 ASP A C 1
ATOM 3781 O O . ASP A 1 475 ? -25.302 20.507 -26.069 1.00 66.06 475 ASP A O 1
ATOM 3785 N N . VAL A 1 476 ? -27.125 21.628 -25.402 1.00 68.50 476 VAL A N 1
ATOM 3786 C CA . VAL A 1 476 ? -26.491 22.371 -24.306 1.00 68.50 476 VAL A CA 1
ATOM 3787 C C . VAL A 1 476 ? -27.552 22.640 -23.247 1.00 68.50 476 VAL A C 1
ATOM 3789 O O . VAL A 1 476 ? -28.449 23.455 -23.486 1.00 68.50 476 VAL A O 1
ATOM 3792 N N . ASP A 1 477 ? -27.414 21.998 -22.091 1.00 63.94 477 ASP A N 1
ATOM 3793 C CA . ASP A 1 477 ? -28.208 22.264 -20.890 1.00 63.94 477 ASP A CA 1
ATOM 3794 C C . ASP A 1 477 ? -27.377 23.090 -19.896 1.00 63.94 477 ASP A C 1
ATOM 3796 O O . ASP A 1 477 ? -26.326 22.641 -19.439 1.00 63.94 477 ASP A O 1
ATOM 3800 N N . TYR A 1 478 ? -27.830 24.310 -19.591 1.00 70.31 478 TYR A N 1
ATOM 3801 C CA . TYR A 1 478 ? -27.223 25.225 -18.615 1.00 70.31 478 TYR A CA 1
ATOM 3802 C C . TYR A 1 478 ? -28.175 25.541 -17.440 1.00 70.31 478 TYR A C 1
ATOM 3804 O O . TYR A 1 478 ? -27.861 26.429 -16.648 1.00 70.31 478 TYR A O 1
ATOM 3812 N N . ASP A 1 479 ? -29.322 24.864 -17.306 1.00 51.56 479 ASP A N 1
ATOM 3813 C CA . ASP A 1 479 ? -30.445 25.348 -16.482 1.00 51.56 479 ASP A CA 1
ATOM 3814 C C . ASP A 1 479 ? -30.149 25.426 -14.966 1.00 51.56 479 ASP A C 1
ATOM 3816 O O . ASP A 1 479 ? -30.835 26.153 -14.246 1.00 51.56 479 ASP A O 1
ATOM 3820 N N . GLU A 1 480 ? -29.096 24.756 -14.478 1.00 54.88 480 GLU A N 1
ATOM 3821 C CA . GLU A 1 480 ? -28.642 24.816 -13.077 1.00 54.88 480 GLU A CA 1
ATOM 3822 C C . GLU A 1 480 ? -27.214 25.410 -12.889 1.00 54.88 480 GLU A C 1
ATOM 3824 O O . GLU A 1 480 ? -26.563 25.113 -11.893 1.00 54.88 480 GLU A O 1
ATOM 3829 N N . ILE A 1 481 ? -26.693 26.270 -13.791 1.00 55.59 481 ILE A N 1
ATOM 3830 C CA . ILE A 1 481 ? -25.384 26.959 -13.591 1.00 55.59 481 ILE A CA 1
ATOM 3831 C C . ILE A 1 481 ? -25.435 28.496 -13.667 1.00 55.59 481 ILE A C 1
ATOM 3833 O O . ILE A 1 481 ? -26.255 29.091 -14.362 1.00 55.59 481 ILE A O 1
ATOM 3837 N N . ASP A 1 482 ? -24.498 29.177 -12.990 1.00 64.81 482 ASP A N 1
ATOM 3838 C CA . ASP A 1 482 ? -24.383 30.640 -13.071 1.00 64.81 482 ASP A CA 1
ATOM 3839 C C . ASP A 1 482 ? -23.771 31.131 -14.404 1.00 64.81 482 ASP A C 1
ATOM 3841 O O . ASP A 1 482 ? -22.982 30.450 -15.068 1.00 64.81 482 ASP A O 1
ATOM 3845 N N . LYS A 1 483 ? -24.105 32.370 -14.790 1.00 73.69 483 LYS A N 1
ATOM 3846 C CA . LYS A 1 483 ? -23.624 33.016 -16.024 1.00 73.69 483 LYS A CA 1
ATOM 3847 C C . LYS A 1 483 ? -22.095 32.975 -16.178 1.00 73.69 483 LYS A C 1
ATOM 3849 O O . LYS A 1 483 ? -21.605 32.678 -17.265 1.00 73.69 483 LYS A O 1
ATOM 3854 N N . LYS A 1 484 ? -21.327 33.289 -15.129 1.00 64.94 484 LYS A N 1
ATOM 3855 C CA . LYS A 1 484 ? -19.855 33.294 -15.168 1.00 64.94 484 LYS A CA 1
ATOM 3856 C C . LYS A 1 484 ? -19.294 31.881 -15.311 1.00 64.94 484 LYS A C 1
ATOM 3858 O O . LYS A 1 484 ? -18.226 31.729 -15.911 1.00 64.94 484 LYS A O 1
ATOM 3863 N N . ALA A 1 485 ? -19.992 30.856 -14.819 1.00 59.06 485 ALA A N 1
ATOM 3864 C CA . ALA A 1 485 ? -19.663 29.464 -15.113 1.00 59.06 485 ALA A CA 1
ATOM 3865 C C . ALA A 1 485 ? -19.846 29.163 -16.614 1.00 59.06 485 ALA A C 1
ATOM 3867 O O . ALA A 1 485 ? -18.882 28.729 -17.249 1.00 59.06 485 ALA A O 1
ATOM 3868 N N . GLY A 1 486 ? -20.999 29.501 -17.205 1.00 65.31 486 GLY A N 1
ATOM 3869 C CA . GLY A 1 486 ? -21.257 29.356 -18.650 1.00 65.31 486 GLY A CA 1
ATOM 3870 C C . GLY A 1 486 ? -20.263 30.131 -19.532 1.00 65.31 486 GLY A C 1
ATOM 3871 O O . GLY A 1 486 ? -19.656 29.575 -20.447 1.00 65.31 486 GLY A O 1
ATOM 3872 N N . ASP A 1 487 ? -19.984 31.393 -19.198 1.00 67.69 487 ASP A N 1
ATOM 3873 C CA . ASP A 1 487 ? -18.987 32.232 -19.880 1.00 67.69 487 ASP A CA 1
ATOM 3874 C C . ASP A 1 487 ? -17.544 31.700 -19.740 1.00 67.69 487 ASP A C 1
ATOM 3876 O O . ASP A 1 487 ? -16.691 31.947 -20.599 1.00 67.69 487 ASP A O 1
ATOM 3880 N N . SER A 1 488 ? -17.222 31.000 -18.648 1.00 61.41 488 SER A N 1
ATOM 3881 C CA . SER A 1 488 ? -15.916 30.343 -18.461 1.00 61.41 488 SER A CA 1
ATOM 3882 C C . SER A 1 488 ? -15.820 29.048 -19.266 1.00 61.41 488 SER A C 1
ATOM 3884 O O . SER A 1 488 ? -14.776 28.747 -19.849 1.00 61.41 488 SER A O 1
ATOM 3886 N N . LEU A 1 489 ? -16.920 28.300 -19.314 1.00 66.25 489 LEU A N 1
ATOM 3887 C CA . LEU A 1 489 ? -17.061 27.042 -20.030 1.00 66.25 489 LEU A CA 1
ATOM 3888 C C . LEU A 1 489 ? -16.995 27.240 -21.549 1.00 66.25 489 LEU A C 1
ATOM 3890 O O . LEU A 1 489 ? -16.234 26.536 -22.206 1.00 66.25 489 LEU A O 1
ATOM 3894 N N . ASN A 1 490 ? -17.697 28.233 -22.102 1.00 74.00 490 ASN A N 1
ATOM 3895 C CA . ASN A 1 490 ? -17.628 28.577 -23.527 1.00 74.00 490 ASN A CA 1
ATOM 3896 C C . ASN A 1 490 ? -16.189 28.862 -23.987 1.00 74.00 490 ASN A C 1
ATOM 3898 O O . ASN A 1 490 ? -15.765 28.405 -25.049 1.00 74.00 490 ASN A O 1
ATOM 3902 N N . ARG A 1 491 ? -15.396 29.553 -23.156 1.00 70.19 491 ARG A N 1
ATOM 3903 C CA . ARG A 1 491 ? -13.961 29.779 -23.406 1.00 70.19 491 ARG A CA 1
ATOM 3904 C C . ARG A 1 491 ? -13.139 28.492 -23.364 1.00 70.19 491 ARG A C 1
ATOM 3906 O O . ARG A 1 491 ? -12.229 28.338 -24.176 1.00 70.19 491 ARG A O 1
ATOM 3913 N N . TYR A 1 492 ? -13.464 27.565 -22.465 1.00 60.19 492 TYR A N 1
ATOM 3914 C CA . TYR A 1 492 ? -12.808 26.259 -22.398 1.00 60.19 492 TYR A CA 1
ATOM 3915 C C . TYR A 1 492 ? -13.149 25.373 -23.607 1.00 60.19 492 TYR A C 1
ATOM 3917 O O . TYR A 1 492 ? -12.235 24.838 -24.229 1.00 60.19 492 TYR A O 1
ATOM 3925 N N . ILE A 1 493 ? -14.430 25.260 -23.981 1.00 65.62 493 ILE A N 1
ATOM 3926 C CA . ILE A 1 493 ? -14.875 24.436 -25.115 1.00 65.62 493 ILE A CA 1
ATOM 3927 C C . ILE A 1 493 ? -14.367 25.018 -26.440 1.00 65.62 493 ILE A C 1
ATOM 3929 O O . ILE A 1 493 ? -13.759 24.288 -27.217 1.00 65.62 493 ILE A O 1
ATOM 3933 N N . GLY A 1 494 ? -14.508 26.325 -26.688 1.00 65.56 494 GLY A N 1
ATOM 3934 C CA . GLY A 1 494 ? -13.952 26.948 -27.898 1.00 65.56 494 GLY A CA 1
ATOM 3935 C C . GLY A 1 494 ? -12.435 26.754 -28.005 1.00 65.56 494 GLY A C 1
ATOM 3936 O O . GLY A 1 494 ? -11.923 26.343 -29.041 1.00 65.56 494 GLY A O 1
ATOM 3937 N N . GLY A 1 495 ? -11.721 26.930 -26.889 1.00 61.94 495 GLY A N 1
ATOM 3938 C CA . GLY A 1 495 ? -10.284 26.677 -26.793 1.00 61.94 495 GLY A CA 1
ATOM 3939 C C . GLY A 1 495 ? -9.850 25.204 -26.873 1.00 61.94 495 GLY A C 1
ATOM 3940 O O . GLY A 1 495 ? -8.655 24.931 -27.010 1.00 61.94 495 GLY A O 1
ATOM 3941 N N . MET A 1 496 ? -10.796 24.269 -26.772 1.00 57.47 496 MET A N 1
ATOM 3942 C CA . MET A 1 496 ? -10.610 22.837 -27.004 1.00 57.47 496 MET A CA 1
ATOM 3943 C C . MET A 1 496 ? -10.839 22.504 -28.482 1.00 57.47 496 MET A C 1
ATOM 3945 O O . MET A 1 496 ? -9.969 21.875 -29.079 1.00 57.47 496 MET A O 1
ATOM 3949 N N . ILE A 1 497 ? -11.932 22.997 -29.081 1.00 62.78 497 ILE A N 1
ATOM 3950 C CA . ILE A 1 497 ? -12.228 22.879 -30.521 1.00 62.78 497 ILE A CA 1
ATOM 3951 C C . ILE A 1 497 ? -11.039 23.403 -31.342 1.00 62.78 497 ILE A C 1
ATOM 3953 O O . ILE A 1 497 ? -10.544 22.705 -32.222 1.00 62.78 497 ILE A O 1
ATOM 3957 N N . ASP A 1 498 ? -10.492 24.567 -30.973 1.00 61.12 498 ASP A N 1
ATOM 3958 C CA . ASP A 1 498 ? -9.305 25.168 -31.605 1.00 61.12 498 ASP A CA 1
ATOM 3959 C C . ASP A 1 498 ? -8.024 24.312 -31.518 1.00 61.12 498 ASP A C 1
ATOM 3961 O O . ASP A 1 498 ? -7.064 24.567 -32.244 1.00 61.12 498 ASP A O 1
ATOM 3965 N N . LYS A 1 499 ? -7.973 23.319 -30.619 1.00 51.47 499 LYS A N 1
ATOM 3966 C CA . LYS A 1 499 ? -6.817 22.426 -30.420 1.00 51.47 499 LYS A CA 1
ATOM 3967 C C . LYS A 1 499 ? -7.006 21.022 -30.985 1.00 51.47 499 LYS A C 1
ATOM 3969 O O . LYS A 1 499 ? -6.006 20.355 -31.235 1.00 51.47 499 LYS A O 1
ATOM 3974 N N . THR A 1 500 ? -8.243 20.550 -31.112 1.00 53.84 500 THR A N 1
ATOM 3975 C CA . THR A 1 500 ? -8.554 19.169 -31.522 1.00 53.84 500 THR A CA 1
ATOM 3976 C C . THR A 1 500 ? -9.247 19.083 -32.878 1.00 53.84 500 THR A C 1
ATOM 3978 O O . THR A 1 500 ? -9.279 18.004 -33.458 1.00 53.84 500 THR A O 1
ATOM 3981 N N . GLY A 1 501 ? -9.846 20.176 -33.361 1.00 61.56 501 GLY A N 1
ATOM 3982 C CA . GLY A 1 501 ? -10.775 20.178 -34.495 1.00 61.56 501 GLY A CA 1
ATOM 3983 C C . GLY A 1 501 ? -12.146 19.553 -34.189 1.00 61.56 501 GLY A C 1
ATOM 3984 O O . GLY A 1 501 ? -13.043 19.628 -35.023 1.00 61.56 501 GLY A O 1
ATOM 3985 N N . VAL A 1 502 ? -12.332 18.957 -33.005 1.00 58.88 502 VAL A N 1
ATOM 3986 C CA . VAL A 1 502 ? -13.541 18.204 -32.641 1.00 58.88 502 VAL A CA 1
ATOM 3987 C C . VAL A 1 502 ? -14.532 19.111 -31.919 1.00 58.88 502 VAL A C 1
ATOM 3989 O O . VAL A 1 502 ? -14.304 19.506 -30.773 1.00 58.88 502 VAL A O 1
ATOM 3992 N N . THR A 1 503 ? -15.661 19.385 -32.571 1.00 67.00 503 THR A N 1
ATOM 3993 C CA . THR A 1 503 ? -16.842 19.986 -31.940 1.00 67.00 503 THR A CA 1
ATOM 3994 C C . THR A 1 503 ? -17.664 18.902 -31.235 1.00 67.00 503 THR A C 1
ATOM 3996 O O . THR A 1 503 ? -18.081 17.948 -31.893 1.00 67.00 503 THR A O 1
ATOM 3999 N N . PRO A 1 504 ? -17.932 19.014 -29.921 1.00 65.19 504 PRO A N 1
ATOM 4000 C CA . PRO A 1 504 ? -18.808 18.074 -29.227 1.00 65.19 504 PRO A CA 1
ATOM 4001 C C . PRO A 1 504 ? -20.271 18.268 -29.652 1.00 65.19 504 PRO A C 1
ATOM 4003 O O . PRO A 1 504 ? -20.699 19.397 -29.888 1.00 65.19 504 PRO A O 1
ATOM 4006 N N . LYS A 1 505 ? -21.056 17.182 -29.718 1.00 61.91 505 LYS A N 1
ATOM 4007 C CA . LYS A 1 505 ? -22.482 17.266 -30.087 1.00 61.91 505 LYS A CA 1
ATOM 4008 C C . LYS A 1 505 ? -23.380 17.686 -28.911 1.00 61.91 505 LYS A C 1
ATOM 4010 O O . LYS A 1 505 ? -24.291 18.472 -29.144 1.00 61.91 505 LYS A O 1
ATOM 4015 N N . ALA A 1 506 ? -23.121 17.233 -27.680 1.00 56.12 506 ALA A N 1
ATOM 4016 C CA . ALA A 1 506 ? -23.965 17.514 -26.506 1.00 56.12 506 ALA A CA 1
ATOM 4017 C C . ALA A 1 506 ? -23.154 17.886 -25.246 1.00 56.12 506 ALA A C 1
ATOM 4019 O O . ALA A 1 506 ? -22.048 17.379 -25.065 1.00 56.12 506 ALA A O 1
ATOM 4020 N N . VAL A 1 507 ? -23.695 18.739 -24.362 1.00 59.16 507 VAL A N 1
ATOM 4021 C CA . VAL A 1 507 ? -23.113 19.059 -23.037 1.00 59.16 507 VAL A CA 1
ATOM 4022 C C . VAL A 1 507 ? -24.180 19.130 -21.945 1.00 59.16 507 VAL A C 1
ATOM 4024 O O . VAL A 1 507 ? -25.215 19.762 -22.138 1.00 59.16 507 VAL A O 1
ATOM 4027 N N . ILE A 1 508 ? -23.885 18.538 -20.783 1.00 52.34 508 ILE A N 1
ATOM 4028 C CA . ILE A 1 508 ? -24.783 18.424 -19.621 1.00 52.34 508 ILE A CA 1
ATOM 4029 C C . ILE A 1 508 ? -24.024 18.855 -18.356 1.00 52.34 508 ILE A C 1
ATOM 4031 O O . ILE A 1 508 ? -22.848 18.514 -18.207 1.00 52.34 508 ILE A O 1
ATOM 4035 N N . PHE A 1 509 ? -24.693 19.565 -17.441 1.00 57.50 509 PHE A N 1
ATOM 4036 C CA . PHE A 1 509 ? -24.129 20.065 -16.178 1.00 57.50 509 PHE A CA 1
ATOM 4037 C C . PHE A 1 509 ? -25.004 19.719 -14.962 1.00 57.50 509 PHE A C 1
ATOM 4039 O O . PHE A 1 509 ? -26.170 19.375 -15.107 1.00 57.50 509 PHE A O 1
ATOM 4046 N N . ASP A 1 510 ? -24.414 19.774 -13.762 1.00 44.16 510 ASP A N 1
ATOM 4047 C CA . ASP A 1 510 ? -25.059 19.457 -12.476 1.00 44.16 510 ASP A CA 1
ATOM 4048 C C . ASP A 1 510 ? -24.461 20.358 -11.371 1.00 44.16 510 ASP A C 1
ATOM 4050 O O . ASP A 1 510 ? -23.243 20.348 -11.138 1.00 44.16 510 ASP A O 1
ATOM 4054 N N . ASP A 1 511 ? -25.307 21.142 -10.692 1.00 35.69 511 ASP A N 1
ATOM 4055 C CA . ASP A 1 511 ? -24.919 22.090 -9.630 1.00 35.69 511 ASP A CA 1
ATOM 4056 C C . ASP A 1 511 ? -24.347 21.393 -8.378 1.00 35.69 511 ASP A C 1
ATOM 4058 O O . ASP A 1 511 ? -23.569 21.972 -7.610 1.00 35.69 511 ASP A O 1
ATOM 4062 N N . ALA A 1 512 ? -24.609 20.091 -8.195 1.00 38.69 512 ALA A N 1
ATOM 4063 C CA . ALA A 1 512 ? -23.998 19.298 -7.128 1.00 38.69 512 ALA A CA 1
ATOM 4064 C C . ALA A 1 512 ? -22.457 19.272 -7.207 1.00 38.69 512 ALA A C 1
ATOM 4066 O O . ALA A 1 512 ? -21.794 18.967 -6.210 1.00 38.69 512 ALA A O 1
ATOM 4067 N N . MET A 1 513 ? -21.866 19.625 -8.357 1.00 38.94 513 MET A N 1
ATOM 4068 C CA . MET A 1 513 ? -20.417 19.770 -8.515 1.00 38.94 513 MET A CA 1
ATOM 4069 C C . MET A 1 513 ? -19.855 21.132 -8.051 1.00 38.94 513 MET A C 1
ATOM 4071 O O . MET A 1 513 ? -18.629 21.263 -7.950 1.00 38.94 513 MET A O 1
ATOM 4075 N N . PHE A 1 514 ? -20.709 22.129 -7.770 1.00 37.72 514 PHE A N 1
ATOM 4076 C CA . PHE A 1 514 ? -20.329 23.533 -7.521 1.00 37.72 514 PHE A CA 1
ATOM 4077 C C . PHE A 1 514 ? -20.760 24.117 -6.168 1.00 37.72 514 PHE A C 1
ATOM 4079 O O . PHE A 1 514 ? -20.425 25.266 -5.860 1.00 37.72 514 PHE A O 1
ATOM 4086 N N . ALA A 1 515 ? -21.368 23.302 -5.300 1.00 33.78 515 ALA A N 1
ATOM 4087 C CA . ALA A 1 515 ? -21.606 23.636 -3.897 1.00 33.78 515 ALA A CA 1
ATOM 4088 C C . ALA A 1 515 ? -20.367 24.275 -3.227 1.00 33.78 515 ALA A C 1
ATOM 4090 O O . ALA A 1 515 ? -19.253 23.755 -3.306 1.00 33.78 515 ALA A O 1
ATOM 4091 N N . LYS A 1 516 ? -20.561 25.410 -2.545 1.00 31.02 516 LYS A N 1
ATOM 4092 C CA . LYS A 1 516 ? -19.490 26.245 -1.972 1.00 31.02 516 LYS A CA 1
ATOM 4093 C C . LYS A 1 516 ? -18.593 25.434 -1.015 1.00 31.02 516 LYS A C 1
ATOM 4095 O O . LYS A 1 516 ? -19.043 25.028 0.051 1.00 31.02 516 LYS A O 1
ATOM 4100 N N . GLY A 1 517 ? -17.339 25.199 -1.417 1.00 41.44 517 GLY A N 1
ATOM 4101 C CA . GLY A 1 517 ? -16.369 24.327 -0.728 1.00 41.44 517 GLY A CA 1
ATOM 4102 C C . GLY A 1 517 ? -16.014 23.035 -1.489 1.00 41.44 517 GLY A C 1
ATOM 4103 O O . GLY A 1 517 ? -15.004 22.402 -1.195 1.00 41.44 517 GLY A O 1
ATOM 4104 N N . ALA A 1 518 ? -16.779 22.650 -2.515 1.00 37.41 518 ALA A N 1
ATOM 4105 C CA . ALA A 1 518 ? -16.429 21.547 -3.406 1.00 37.41 518 ALA A CA 1
ATOM 4106 C C . ALA A 1 518 ? -15.356 21.980 -4.423 1.00 37.41 518 ALA A C 1
ATOM 4108 O O . ALA A 1 518 ? -15.518 22.956 -5.159 1.00 37.41 518 ALA A O 1
ATOM 4109 N N . SER A 1 519 ? -14.250 21.231 -4.517 1.00 33.19 519 SER A N 1
ATOM 4110 C CA . SER A 1 519 ? -13.138 21.555 -5.422 1.00 33.19 519 SER A CA 1
ATOM 4111 C C . SER A 1 519 ? -13.390 21.097 -6.873 1.00 33.19 519 SER A C 1
ATOM 4113 O O . SER A 1 519 ? -12.720 20.197 -7.387 1.00 33.19 519 SER A O 1
ATOM 4115 N N . ARG A 1 520 ? -14.380 21.758 -7.499 1.00 37.31 520 ARG A N 1
ATOM 4116 C CA . ARG A 1 520 ? -14.759 21.817 -8.930 1.00 37.31 520 ARG A CA 1
ATOM 4117 C C . ARG A 1 520 ? -14.434 20.572 -9.769 1.00 37.31 520 ARG A C 1
ATOM 4119 O O . ARG A 1 520 ? -13.290 20.361 -10.184 1.00 37.31 520 ARG A O 1
ATOM 4126 N N . ARG A 1 521 ? -15.469 19.807 -10.116 1.00 46.09 521 ARG A N 1
ATOM 4127 C CA . ARG A 1 521 ? -15.448 18.768 -11.164 1.00 46.09 521 ARG A CA 1
ATOM 4128 C C . ARG A 1 521 ? -16.461 19.162 -12.249 1.00 46.09 521 ARG A C 1
ATOM 4130 O O . ARG A 1 521 ? -17.382 19.899 -11.942 1.00 46.09 521 ARG A O 1
ATOM 4137 N N . TYR A 1 522 ? -16.280 18.708 -13.486 1.00 44.97 522 TYR A N 1
ATOM 4138 C CA . TYR A 1 522 ? -17.284 18.784 -14.558 1.00 44.97 522 TYR A CA 1
ATOM 4139 C C . TYR A 1 522 ? -17.024 17.662 -15.571 1.00 44.97 522 TYR A C 1
ATOM 4141 O O . TYR A 1 522 ? -15.871 17.260 -15.750 1.00 44.97 522 TYR A O 1
ATOM 4149 N N . ALA A 1 523 ? -18.096 17.200 -16.217 1.00 46.12 523 ALA A N 1
ATOM 4150 C CA . ALA A 1 523 ? -18.135 16.135 -17.220 1.00 46.12 523 ALA A CA 1
ATOM 4151 C C . ALA A 1 523 ? -19.095 16.511 -18.372 1.00 46.12 523 ALA A C 1
ATOM 4153 O O . ALA A 1 523 ? -19.624 17.617 -18.375 1.00 46.12 523 ALA A O 1
ATOM 4154 N N . ALA A 1 524 ? -19.276 15.596 -19.333 1.00 45.41 524 ALA A N 1
ATOM 4155 C CA . ALA A 1 524 ? -20.405 15.472 -20.275 1.00 45.41 524 ALA A CA 1
ATOM 4156 C C . ALA A 1 524 ? -20.274 14.108 -21.030 1.00 45.41 524 ALA A C 1
ATOM 4158 O O . ALA A 1 524 ? -19.777 13.169 -20.411 1.00 45.41 524 ALA A O 1
ATOM 4159 N N . ILE A 1 525 ? -20.685 14.003 -22.309 1.00 46.59 525 ILE A N 1
ATOM 4160 C CA . ILE A 1 525 ? -21.225 12.862 -23.117 1.00 46.59 525 ILE A CA 1
ATOM 4161 C C . ILE A 1 525 ? -22.022 13.532 -24.286 1.00 46.59 525 ILE A C 1
ATOM 4163 O O . ILE A 1 525 ? -22.600 14.573 -24.002 1.00 46.59 525 ILE A O 1
ATOM 4167 N N . ALA A 1 526 ? -22.174 13.139 -25.566 1.00 50.78 526 ALA A N 1
ATOM 4168 C CA . ALA A 1 526 ? -21.759 12.019 -26.438 1.00 50.78 526 ALA A CA 1
ATOM 4169 C C . ALA A 1 526 ? -21.603 12.503 -27.914 1.00 50.78 526 ALA A C 1
ATOM 4171 O O . ALA A 1 526 ? -21.662 13.707 -28.178 1.00 50.78 526 ALA A O 1
ATOM 4172 N N . MET A 1 527 ? -21.391 11.590 -28.877 1.00 47.19 527 MET A N 1
ATOM 4173 C CA . MET A 1 527 ? -21.377 11.881 -30.328 1.00 47.19 527 MET A CA 1
ATOM 4174 C C . MET A 1 527 ? -21.883 10.700 -31.187 1.00 47.19 527 MET A C 1
ATOM 4176 O O . MET A 1 527 ? -22.531 9.807 -30.650 1.00 47.19 527 MET A O 1
ATOM 4180 N N . GLU A 1 528 ? -21.518 10.660 -32.482 1.00 36.88 528 GLU A N 1
ATOM 4181 C CA . GLU A 1 528 ? -21.597 9.440 -33.318 1.00 36.88 528 GLU A CA 1
ATOM 4182 C C . GLU A 1 528 ? -20.240 8.972 -33.908 1.00 36.88 528 GLU A C 1
ATOM 4184 O O . GLU A 1 528 ? -20.105 7.792 -34.211 1.00 36.88 528 GLU A O 1
ATOM 4189 N N . ASP A 1 529 ? -19.220 9.839 -34.036 1.00 47.28 529 ASP A N 1
ATOM 4190 C CA . ASP A 1 529 ? -17.932 9.544 -34.705 1.00 47.28 529 ASP A CA 1
ATOM 4191 C C . ASP A 1 529 ? -16.642 9.937 -33.926 1.00 47.28 529 ASP A C 1
ATOM 4193 O O . ASP A 1 529 ? -15.736 9.112 -33.824 1.00 47.28 529 ASP A O 1
ATOM 4197 N N . GLY A 1 530 ? -16.537 11.122 -33.299 1.00 46.97 530 GLY A N 1
ATOM 4198 C CA . GLY A 1 530 ? -15.394 11.515 -32.431 1.00 46.97 530 GLY A CA 1
ATOM 4199 C C . GLY A 1 530 ? -15.732 11.884 -30.966 1.00 46.97 530 GLY A C 1
ATOM 4200 O O . GLY A 1 530 ? -16.104 13.022 -30.695 1.00 46.97 530 GLY A O 1
ATOM 4201 N N . THR A 1 531 ? -15.604 10.955 -29.997 1.00 46.09 531 THR A N 1
ATOM 4202 C CA . THR A 1 531 ? -16.050 11.146 -28.584 1.00 46.09 531 THR A CA 1
ATOM 4203 C C . THR A 1 531 ? -14.962 11.666 -27.646 1.00 46.09 531 THR A C 1
ATOM 4205 O O . THR A 1 531 ? -13.830 11.187 -27.643 1.00 46.09 531 THR A O 1
ATOM 4208 N N . LEU A 1 532 ? -15.361 12.585 -26.763 1.00 44.22 532 LEU A N 1
ATOM 4209 C CA . LEU A 1 532 ? -14.599 13.099 -25.624 1.00 44.22 532 LEU A CA 1
ATOM 4210 C C . LEU A 1 532 ? -15.580 13.621 -24.566 1.00 44.22 532 LEU A C 1
ATOM 4212 O O . LEU A 1 532 ? -16.501 14.311 -24.966 1.00 44.22 532 LEU A O 1
ATOM 4216 N N . TYR A 1 533 ? -15.345 13.373 -23.268 1.00 51.69 533 TYR A N 1
ATOM 4217 C CA . TYR A 1 533 ? -15.584 14.300 -22.136 1.00 51.69 533 TYR A CA 1
ATOM 4218 C C . TYR A 1 533 ? -14.898 13.755 -20.851 1.00 51.69 533 TYR A C 1
ATOM 4220 O O . TYR A 1 533 ? -14.095 12.826 -20.940 1.00 51.69 533 TYR A O 1
ATOM 4228 N N . LEU A 1 534 ? -15.065 14.410 -19.689 1.00 48.66 534 LEU A N 1
ATOM 4229 C CA . LEU A 1 534 ? -13.994 14.553 -18.681 1.00 48.66 534 LEU A CA 1
ATOM 4230 C C . LEU A 1 534 ? -14.360 14.202 -17.219 1.00 48.66 534 LEU A C 1
ATOM 4232 O O . LEU A 1 534 ? -15.498 14.326 -16.792 1.00 48.66 534 LEU A O 1
ATOM 4236 N N . ASN A 1 535 ? -13.330 13.883 -16.425 1.00 40.03 535 ASN A N 1
ATOM 4237 C CA . ASN A 1 535 ? -13.288 13.997 -14.956 1.00 40.03 535 ASN A CA 1
ATOM 4238 C C . ASN A 1 535 ? -11.901 14.583 -14.565 1.00 40.03 535 ASN A C 1
ATOM 4240 O O . ASN A 1 535 ? -10.989 14.639 -15.391 1.00 40.03 535 ASN A O 1
ATOM 4244 N N . ARG A 1 536 ? -11.688 15.042 -13.321 1.00 37.44 536 ARG A N 1
ATOM 4245 C CA . ARG A 1 536 ? -10.487 15.802 -12.880 1.00 37.44 536 ARG A CA 1
ATOM 4246 C C . ARG A 1 536 ? -9.165 14.998 -12.910 1.00 37.44 536 ARG A C 1
ATOM 4248 O O . ARG A 1 536 ? -8.103 15.567 -12.657 1.00 37.44 536 ARG A O 1
ATOM 4255 N N . LYS A 1 537 ? -9.194 13.696 -13.225 1.00 37.34 537 LYS A N 1
ATOM 4256 C CA . LYS A 1 537 ? -8.003 12.869 -13.500 1.00 37.34 537 LYS A CA 1
ATOM 4257 C C . LYS A 1 537 ? -7.805 12.726 -15.011 1.00 37.34 537 LYS A C 1
ATOM 4259 O O . LYS A 1 537 ? -8.707 12.304 -15.719 1.00 37.34 537 LYS A O 1
ATOM 4264 N N . MET A 1 538 ? -6.609 13.081 -15.483 1.00 39.78 538 MET A N 1
ATOM 4265 C CA . MET A 1 538 ? -6.254 13.074 -16.906 1.00 39.78 538 MET A CA 1
ATOM 4266 C C . MET A 1 538 ? -6.408 11.692 -17.549 1.00 39.78 538 MET A C 1
ATOM 4268 O O . MET A 1 538 ? -5.896 10.715 -17.008 1.00 39.78 538 MET A O 1
ATOM 4272 N N . PHE A 1 539 ? -6.891 11.680 -18.789 1.00 45.75 539 PHE A N 1
ATOM 4273 C CA . PHE A 1 539 ? -6.469 10.726 -19.811 1.00 45.75 539 PHE A CA 1
ATOM 4274 C C . PHE A 1 539 ? -6.004 11.528 -21.026 1.00 45.75 539 PHE A C 1
ATOM 4276 O O . PHE A 1 539 ? -6.727 12.401 -21.498 1.00 45.75 539 PHE A O 1
ATOM 4283 N N . LYS A 1 540 ? -4.762 11.312 -21.476 1.00 39.03 540 LYS A N 1
ATOM 4284 C CA . LYS A 1 540 ? -4.183 12.066 -22.604 1.00 39.03 540 LYS A CA 1
ATOM 4285 C C . LYS A 1 540 ? -4.491 11.441 -23.964 1.00 39.03 540 LYS A C 1
ATOM 4287 O O . LYS A 1 540 ? -4.500 12.154 -24.958 1.00 39.03 540 LYS A O 1
ATOM 4292 N N . ASN A 1 541 ? -4.702 10.127 -23.995 1.00 51.47 541 ASN A N 1
ATOM 4293 C CA . ASN A 1 541 ? -5.112 9.347 -25.156 1.00 51.47 541 ASN A CA 1
ATOM 4294 C C . ASN A 1 541 ? -5.715 8.001 -24.703 1.00 51.47 541 ASN A C 1
ATOM 4296 O O . ASN A 1 541 ? -5.746 7.696 -23.505 1.00 51.47 541 ASN A O 1
ATOM 4300 N N . VAL A 1 542 ? -6.174 7.197 -25.665 1.00 48.66 542 VAL A N 1
ATOM 4301 C CA . VAL A 1 542 ? -6.797 5.885 -25.425 1.00 48.66 542 VAL A CA 1
ATOM 4302 C C . VAL A 1 542 ? -5.807 4.879 -24.814 1.00 48.66 542 VAL A C 1
ATOM 4304 O O . VAL A 1 542 ? -6.151 4.207 -23.843 1.00 48.66 542 VAL A O 1
ATOM 4307 N N . ASP A 1 543 ? -4.541 4.853 -25.248 1.00 51.38 543 ASP A N 1
ATOM 4308 C CA . ASP A 1 543 ? -3.506 3.967 -24.680 1.00 51.38 543 ASP A CA 1
ATOM 4309 C C . ASP A 1 543 ? -3.332 4.131 -23.164 1.00 51.38 543 ASP A C 1
ATOM 4311 O O . ASP A 1 543 ? -2.950 3.194 -22.463 1.00 51.38 543 ASP A O 1
ATOM 4315 N N . MET A 1 544 ? -3.546 5.345 -22.648 1.00 52.97 544 MET A N 1
ATOM 4316 C CA . MET A 1 544 ? -3.461 5.646 -21.220 1.00 52.97 544 MET A CA 1
ATOM 4317 C C . MET A 1 544 ? -4.667 5.083 -20.449 1.00 52.97 544 MET A C 1
ATOM 4319 O O . MET A 1 544 ? -4.507 4.611 -19.322 1.00 52.97 544 MET A O 1
ATOM 4323 N N . ILE A 1 545 ? -5.854 5.070 -21.066 1.00 57.03 545 ILE A N 1
ATOM 4324 C CA . ILE A 1 545 ? -7.068 4.431 -20.532 1.00 57.03 545 ILE A CA 1
ATOM 4325 C C . ILE A 1 545 ? -6.880 2.910 -20.511 1.00 57.03 545 ILE A C 1
ATOM 4327 O O . ILE A 1 545 ? -7.130 2.271 -19.489 1.00 57.03 545 ILE A O 1
ATOM 4331 N N . ASN A 1 546 ? -6.366 2.332 -21.598 1.00 59.38 546 ASN A N 1
ATOM 4332 C CA . ASN A 1 546 ? -6.154 0.888 -21.727 1.00 59.38 546 ASN A CA 1
ATOM 4333 C C . ASN A 1 546 ? -5.039 0.375 -20.806 1.00 59.38 546 ASN A C 1
ATOM 4335 O O . ASN A 1 546 ? -5.188 -0.683 -20.187 1.00 59.38 546 ASN A O 1
ATOM 4339 N N . ARG A 1 547 ? -3.961 1.153 -20.623 1.00 60.62 547 ARG A N 1
ATOM 4340 C CA . ARG A 1 547 ? -2.936 0.874 -19.604 1.00 60.62 547 ARG A CA 1
ATOM 4341 C C . ARG A 1 547 ? -3.499 0.952 -18.184 1.00 60.62 547 ARG A C 1
ATOM 4343 O O . ARG A 1 547 ? -3.203 0.061 -17.390 1.00 60.62 547 ARG A O 1
ATOM 4350 N N . LEU A 1 548 ? -4.354 1.932 -17.863 1.00 58.50 548 LEU A N 1
ATOM 4351 C CA . LEU A 1 548 ? -4.989 1.990 -16.540 1.00 58.50 548 LEU A CA 1
ATOM 4352 C C . LEU A 1 548 ? -5.979 0.834 -16.321 1.00 58.50 548 LEU A C 1
ATOM 4354 O O . LEU A 1 548 ? -5.929 0.212 -15.265 1.00 58.50 548 LEU A O 1
ATOM 4358 N N . SER A 1 549 ? -6.816 0.500 -17.311 1.00 66.50 549 SER A N 1
ATOM 4359 C CA . SER A 1 549 ? -7.719 -0.666 -17.279 1.00 66.50 549 SER A CA 1
ATOM 4360 C C . SER A 1 549 ? -6.930 -1.952 -16.995 1.00 66.50 549 SER A C 1
ATOM 4362 O O . SER A 1 549 ? -7.222 -2.687 -16.051 1.00 66.50 549 SER A O 1
ATOM 4364 N N . SER A 1 550 ? -5.829 -2.153 -17.727 1.00 66.00 550 SER A N 1
ATOM 4365 C CA . SER A 1 550 ? -4.919 -3.291 -17.559 1.00 66.00 550 SER A CA 1
ATOM 4366 C C . SER A 1 550 ? -4.244 -3.333 -16.185 1.00 66.00 550 SER A C 1
ATOM 4368 O O . SER A 1 550 ? -4.135 -4.411 -15.598 1.00 66.00 550 SER A O 1
ATOM 4370 N N . HIS A 1 551 ? -3.812 -2.184 -15.654 1.00 64.44 551 HIS A N 1
ATOM 4371 C CA . HIS A 1 551 ? -3.201 -2.075 -14.325 1.00 64.44 551 HIS A CA 1
ATOM 4372 C C . HIS A 1 551 ? -4.213 -2.373 -13.210 1.00 64.44 551 HIS A C 1
ATOM 4374 O O . HIS A 1 551 ? -3.959 -3.219 -12.355 1.00 64.44 551 HIS A O 1
ATOM 4380 N N . GLN A 1 552 ? -5.381 -1.727 -13.248 1.00 64.88 552 GLN A N 1
ATOM 4381 C CA . GLN A 1 552 ? -6.432 -1.873 -12.240 1.00 64.88 552 GLN A CA 1
ATOM 4382 C C . GLN A 1 552 ? -7.009 -3.296 -12.217 1.00 64.88 552 GLN A C 1
ATOM 4384 O O . GLN A 1 552 ? -7.254 -3.838 -11.140 1.00 64.88 552 GLN A O 1
ATOM 4389 N N . PHE A 1 553 ? -7.137 -3.951 -13.374 1.00 68.50 553 PHE A N 1
ATOM 4390 C CA . PHE A 1 553 ? -7.417 -5.387 -13.450 1.00 68.50 553 PHE A CA 1
ATOM 4391 C C . PHE A 1 553 ? -6.290 -6.233 -12.836 1.00 68.50 553 PHE A C 1
ATOM 4393 O O . PHE A 1 553 ? -6.553 -7.119 -12.025 1.00 68.50 553 PHE A O 1
ATOM 4400 N N . ALA A 1 554 ? -5.022 -5.947 -13.160 1.00 57.41 554 ALA A N 1
ATOM 4401 C CA . ALA A 1 554 ? -3.876 -6.711 -12.656 1.00 57.41 554 ALA A CA 1
ATOM 4402 C C . ALA A 1 554 ? -3.698 -6.641 -11.124 1.00 57.41 554 ALA A C 1
ATOM 4404 O O . ALA A 1 554 ? -3.143 -7.577 -10.546 1.00 57.41 554 ALA A O 1
ATOM 4405 N N . ILE A 1 555 ? -4.188 -5.581 -10.467 1.00 56.44 555 ILE A N 1
ATOM 4406 C CA . ILE A 1 555 ? -4.226 -5.466 -8.996 1.00 56.44 555 ILE A CA 1
ATOM 4407 C C . ILE A 1 555 ? -5.587 -5.835 -8.367 1.00 56.44 555 ILE A C 1
ATOM 4409 O O . ILE A 1 555 ? -5.727 -5.778 -7.145 1.00 56.44 555 ILE A O 1
ATOM 4413 N N . GLY A 1 556 ? -6.578 -6.245 -9.169 1.00 63.28 556 GLY A N 1
ATOM 4414 C CA . GLY A 1 556 ? -7.896 -6.703 -8.708 1.00 63.28 556 GLY A CA 1
ATOM 4415 C C . GLY A 1 556 ? -8.906 -5.602 -8.354 1.00 63.28 556 GLY A C 1
ATOM 4416 O O . GLY A 1 556 ? -9.928 -5.894 -7.724 1.00 63.28 556 GLY A O 1
ATOM 4417 N N . GLU A 1 557 ? -8.654 -4.348 -8.744 1.00 68.88 557 GLU A N 1
ATOM 4418 C CA . GLU A 1 557 ? -9.633 -3.263 -8.605 1.00 68.88 557 GLU A CA 1
ATOM 4419 C C . GLU A 1 557 ? -10.736 -3.324 -9.682 1.00 68.88 557 GLU A C 1
ATOM 4421 O O . GLU A 1 557 ? -11.870 -2.978 -9.377 1.00 68.88 557 GLU A O 1
ATOM 4426 N N . PHE A 1 558 ? -10.497 -3.883 -10.873 1.00 81.50 558 PHE A N 1
ATOM 4427 C CA . PHE A 1 558 ? -11.570 -4.195 -11.840 1.00 81.50 558 PHE A CA 1
ATOM 4428 C C . PHE A 1 558 ? -11.690 -5.696 -12.118 1.00 81.50 558 PHE A C 1
ATOM 4430 O O . PHE A 1 558 ? -10.735 -6.451 -11.947 1.00 81.50 558 PHE A O 1
ATOM 4437 N N . THR A 1 559 ? -12.879 -6.129 -12.543 1.00 80.44 559 THR A N 1
ATOM 4438 C CA . THR A 1 559 ? -13.180 -7.520 -12.938 1.00 80.44 559 THR A CA 1
ATOM 4439 C C . THR A 1 559 ? -12.694 -7.880 -14.342 1.00 80.44 559 THR A C 1
ATOM 4441 O O . THR A 1 559 ? -12.659 -9.057 -14.692 1.00 80.44 559 THR A O 1
ATOM 4444 N N . THR A 1 560 ? -12.333 -6.885 -15.152 1.00 78.50 560 THR A N 1
ATOM 4445 C CA . THR A 1 560 ? -11.913 -7.039 -16.547 1.00 78.50 560 THR A CA 1
ATOM 4446 C C . THR A 1 560 ? -10.894 -5.955 -16.908 1.00 78.50 560 THR A C 1
ATOM 4448 O O . THR A 1 560 ? -10.914 -4.869 -16.331 1.00 78.50 560 THR A O 1
ATOM 4451 N N . SER A 1 561 ? -9.992 -6.250 -17.847 1.00 75.56 561 SER A N 1
ATOM 4452 C CA . SER A 1 561 ? -9.065 -5.276 -18.448 1.00 75.56 561 SER A CA 1
ATOM 4453 C C . SER A 1 561 ? -9.550 -4.781 -19.811 1.00 75.56 561 SER A C 1
ATOM 4455 O O . SER A 1 561 ? -8.730 -4.386 -20.640 1.00 75.56 561 SER A O 1
ATOM 4457 N N . SER A 1 562 ? -10.853 -4.878 -20.098 1.00 77.19 562 SER A N 1
ATOM 4458 C CA . SER A 1 562 ? -11.394 -4.512 -21.406 1.00 77.19 562 SER A CA 1
ATOM 4459 C C . SER A 1 562 ? -11.118 -3.043 -21.749 1.00 77.19 562 SER A C 1
ATOM 4461 O O . SER A 1 562 ? -11.079 -2.156 -20.884 1.00 77.19 562 SER A O 1
ATOM 4463 N N . GLU A 1 563 ? -10.891 -2.791 -23.037 1.00 71.00 563 GLU A N 1
ATOM 4464 C CA . GLU A 1 563 ? -10.672 -1.450 -23.575 1.00 71.00 563 GLU A CA 1
ATOM 4465 C C . GLU A 1 563 ? -11.867 -0.556 -23.241 1.00 71.00 563 GLU A C 1
ATOM 4467 O O . GLU A 1 563 ? -13.023 -0.956 -23.397 1.00 71.00 563 GLU A O 1
ATOM 4472 N N . GLY A 1 564 ? -11.595 0.628 -22.694 1.00 66.38 564 GLY A N 1
ATOM 4473 C CA . GLY A 1 564 ? -12.633 1.548 -22.230 1.00 66.38 564 GLY A CA 1
ATOM 4474 C C . GLY A 1 564 ? -13.398 1.134 -20.959 1.00 66.38 564 GLY A C 1
ATOM 4475 O O . GLY A 1 564 ? -14.356 1.824 -20.619 1.00 66.38 564 GLY A O 1
ATOM 4476 N N . HIS A 1 565 ? -13.011 0.083 -20.214 1.00 79.06 565 HIS A N 1
ATOM 4477 C CA . HIS A 1 565 ? -13.725 -0.303 -18.973 1.00 79.06 565 HIS A CA 1
ATOM 4478 C C . HIS A 1 565 ? -13.805 0.845 -17.961 1.00 79.06 565 HIS A C 1
ATOM 4480 O O . HIS A 1 565 ? -14.866 1.117 -17.413 1.00 79.06 565 HIS A O 1
ATOM 4486 N N . VAL A 1 566 ? -12.704 1.587 -17.804 1.00 73.69 566 VAL A N 1
ATOM 4487 C CA . VAL A 1 566 ? -12.625 2.812 -16.988 1.00 73.69 566 VAL A CA 1
ATOM 4488 C C . VAL A 1 566 ? -13.695 3.836 -17.389 1.00 73.69 566 VAL A C 1
ATOM 4490 O O . VAL A 1 566 ? -14.331 4.420 -16.519 1.00 73.69 566 VAL A O 1
ATOM 4493 N N . LEU A 1 567 ? -13.928 4.035 -18.693 1.00 64.62 567 LEU A N 1
ATOM 4494 C CA . LEU A 1 567 ? -14.938 4.978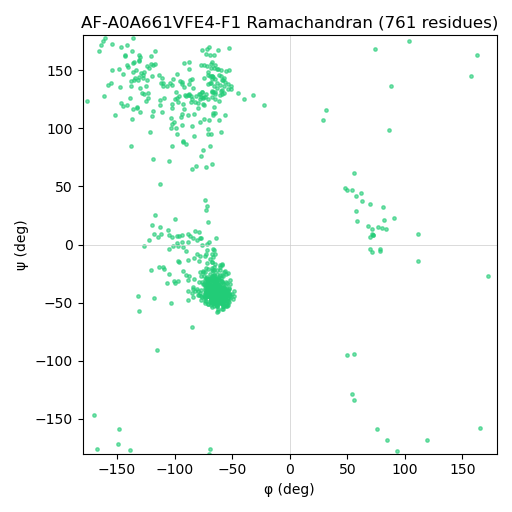 -19.185 1.00 64.62 567 LEU A CA 1
ATOM 4495 C C . LEU A 1 567 ? -16.347 4.496 -18.833 1.00 64.62 567 LEU A C 1
ATOM 4497 O O . LEU A 1 567 ? -17.139 5.261 -18.292 1.00 64.62 567 LEU A O 1
ATOM 4501 N N . ARG A 1 568 ? -16.643 3.212 -19.075 1.00 79.44 568 ARG A N 1
ATOM 4502 C CA . ARG A 1 568 ? -17.951 2.623 -18.748 1.00 79.44 568 ARG A CA 1
ATOM 4503 C C . ARG A 1 568 ? -18.215 2.598 -17.231 1.00 79.44 568 ARG A C 1
ATOM 4505 O O . ARG A 1 568 ? -19.361 2.729 -16.817 1.00 79.44 568 ARG A O 1
ATOM 4512 N N . HIS A 1 569 ? -17.169 2.501 -16.405 1.00 82.06 569 HIS A N 1
ATOM 4513 C CA . HIS A 1 569 ? -17.244 2.611 -14.942 1.00 82.06 569 HIS A CA 1
ATOM 4514 C C . HIS A 1 569 ? -17.593 4.044 -14.501 1.00 82.06 569 HIS A C 1
ATOM 4516 O O . HIS A 1 569 ? -18.548 4.239 -13.752 1.00 82.06 569 HIS A O 1
ATOM 4522 N N . GLU A 1 570 ? -16.913 5.066 -15.030 1.00 76.12 570 GLU A N 1
ATOM 4523 C CA . GLU A 1 570 ? -17.254 6.474 -14.759 1.00 76.12 570 GLU A CA 1
ATOM 4524 C C . GLU A 1 570 ? -18.676 6.824 -15.261 1.00 76.12 570 GLU A C 1
ATOM 4526 O O . GLU A 1 570 ? -19.433 7.492 -14.556 1.00 76.12 570 GLU A O 1
ATOM 4531 N N . MET A 1 571 ? -19.109 6.292 -16.414 1.00 70.50 571 MET A N 1
ATOM 4532 C CA . MET A 1 571 ? -20.504 6.404 -16.882 1.00 70.50 571 MET A CA 1
ATOM 4533 C C . MET A 1 571 ? -21.502 5.694 -15.951 1.00 70.50 571 MET A C 1
ATOM 4535 O O . MET A 1 571 ? -22.620 6.168 -15.758 1.00 70.50 571 MET A O 1
ATOM 4539 N N . GLY A 1 572 ? -21.097 4.600 -15.305 1.00 78.25 572 GLY A N 1
ATOM 4540 C CA . GLY A 1 572 ? -21.876 3.948 -14.256 1.00 78.25 572 GLY A CA 1
ATOM 4541 C C . GLY A 1 572 ? -22.043 4.798 -12.989 1.00 78.25 572 GLY A C 1
ATOM 4542 O O . GLY A 1 572 ? -23.104 4.747 -12.364 1.00 78.25 572 GLY A O 1
ATOM 4543 N N . HIS A 1 573 ? -21.067 5.650 -12.643 1.00 79.19 573 HIS A N 1
ATOM 4544 C CA . HIS A 1 573 ? -21.265 6.681 -11.615 1.00 79.19 573 HIS A CA 1
ATOM 4545 C C . HIS A 1 573 ? -22.262 7.754 -12.065 1.00 79.19 573 HIS A C 1
ATOM 4547 O O . HIS A 1 573 ? -23.146 8.103 -11.285 1.00 79.19 573 HIS A O 1
ATOM 4553 N N . LEU A 1 574 ? -22.178 8.243 -13.311 1.00 70.19 574 LEU A N 1
ATOM 4554 C CA . LEU A 1 574 ? -23.172 9.186 -13.848 1.00 70.19 574 LEU A CA 1
ATOM 4555 C C . LEU A 1 574 ? -24.587 8.600 -13.732 1.00 70.19 574 LEU A C 1
ATOM 4557 O O . LEU A 1 574 ? -25.478 9.250 -13.185 1.00 70.19 574 LEU A O 1
ATOM 4561 N N . LYS A 1 575 ? -24.769 7.325 -14.105 1.00 73.75 575 LYS A N 1
ATOM 4562 C CA . LYS A 1 575 ? -26.067 6.647 -14.001 1.00 73.75 575 LYS A CA 1
ATOM 4563 C C . LYS A 1 575 ? -26.563 6.489 -12.558 1.00 73.75 575 LYS A C 1
ATOM 4565 O O . LYS A 1 575 ? -27.761 6.602 -12.300 1.00 73.75 575 LYS A O 1
ATOM 4570 N N . TYR A 1 576 ? -25.656 6.282 -11.603 1.00 78.62 576 TYR A N 1
ATOM 4571 C CA . TYR A 1 576 ? -25.978 6.276 -10.172 1.00 78.62 576 TYR A CA 1
ATOM 4572 C C . TYR A 1 576 ? -26.483 7.651 -9.685 1.00 78.62 576 TYR A C 1
ATOM 4574 O O . TYR A 1 576 ? -27.435 7.724 -8.903 1.00 78.62 576 TYR A O 1
ATOM 4582 N N . PHE A 1 577 ? -25.890 8.752 -10.159 1.00 74.81 577 PHE A N 1
ATOM 4583 C CA . PHE A 1 577 ? -26.330 10.107 -9.805 1.00 74.81 577 PHE A CA 1
ATOM 4584 C C . PHE A 1 577 ? -27.647 10.495 -10.498 1.00 74.81 577 PHE A C 1
ATOM 4586 O O . PHE A 1 577 ? -28.556 10.966 -9.813 1.00 74.81 577 PHE A O 1
ATOM 4593 N N . GLU A 1 578 ? -27.829 10.176 -11.789 1.00 69.50 578 GLU A N 1
ATOM 4594 C CA . GLU A 1 578 ? -29.100 10.361 -12.519 1.00 69.50 578 GLU A CA 1
ATOM 4595 C C . GLU A 1 578 ? -30.309 9.804 -11.750 1.00 69.50 578 GLU A C 1
ATOM 4597 O O . GLU A 1 578 ? -31.386 10.409 -11.730 1.00 69.50 578 GLU A O 1
ATOM 4602 N N . LEU A 1 579 ? -30.148 8.644 -11.108 1.00 71.50 579 LEU A N 1
ATOM 4603 C CA . LEU A 1 579 ? -31.210 7.965 -10.368 1.00 71.50 579 LEU A CA 1
ATOM 4604 C C . LEU A 1 579 ? -31.571 8.644 -9.033 1.00 71.50 579 LEU A C 1
ATOM 4606 O O . LEU A 1 579 ? -32.578 8.272 -8.437 1.00 71.50 579 LEU A O 1
ATOM 4610 N N . GLY A 1 580 ? -30.818 9.655 -8.582 1.00 69.19 580 GLY A N 1
ATOM 4611 C CA . GLY A 1 580 ? -31.037 10.395 -7.328 1.00 69.19 580 GLY A CA 1
ATOM 4612 C C . GLY A 1 580 ? -29.978 10.164 -6.244 1.00 69.19 580 GLY A C 1
ATOM 4613 O O . GLY A 1 580 ? -30.172 10.587 -5.094 1.00 69.19 580 GLY A O 1
ATOM 4614 N N . GLY A 1 581 ? -28.883 9.478 -6.592 1.00 71.56 581 GLY A N 1
ATOM 4615 C CA . GLY A 1 581 ? -27.736 9.260 -5.715 1.00 71.56 581 GLY A CA 1
ATOM 4616 C C . GLY A 1 581 ? -26.986 10.549 -5.370 1.00 71.56 581 GLY A C 1
ATOM 4617 O O . GLY A 1 581 ? -27.126 11.576 -6.022 1.00 71.56 581 GLY A O 1
ATOM 4618 N N . THR A 1 582 ? -26.171 10.495 -4.320 1.00 70.00 582 THR A N 1
ATOM 4619 C CA . THR A 1 582 ? -25.282 11.583 -3.878 1.00 70.00 582 THR A CA 1
ATOM 4620 C C . THR A 1 582 ? -23.879 11.032 -3.639 1.00 70.00 582 THR A C 1
ATOM 4622 O O . THR A 1 582 ? -23.719 9.824 -3.471 1.00 70.00 582 THR A O 1
ATOM 4625 N N . GLU A 1 583 ? -22.836 11.871 -3.571 1.00 60.50 583 GLU A N 1
ATOM 4626 C CA . GLU A 1 583 ? -21.487 11.377 -3.217 1.00 60.50 583 GLU A CA 1
ATOM 4627 C C . GLU A 1 583 ? -21.487 10.701 -1.826 1.00 60.50 583 GLU A C 1
ATOM 4629 O O . GLU A 1 583 ? -20.785 9.713 -1.608 1.00 60.50 583 GLU A O 1
ATOM 4634 N N . VAL A 1 584 ? -22.348 11.164 -0.909 1.00 61.91 584 VAL A N 1
ATOM 4635 C CA . VAL A 1 584 ? -22.579 10.513 0.390 1.00 61.91 584 VAL A CA 1
ATOM 4636 C C . VAL A 1 584 ? -23.227 9.140 0.213 1.00 61.91 584 VAL A C 1
ATOM 4638 O O . VAL A 1 584 ? -22.768 8.189 0.841 1.00 61.91 584 VAL A O 1
ATOM 4641 N N . SER A 1 585 ? -24.257 8.996 -0.635 1.00 66.44 585 SER A N 1
ATOM 4642 C CA . SER A 1 585 ? -24.896 7.694 -0.857 1.00 66.44 585 SER A CA 1
ATOM 4643 C C . SER A 1 585 ? -24.000 6.713 -1.610 1.00 66.44 585 SER A C 1
ATOM 4645 O O . SER A 1 585 ? -23.929 5.554 -1.213 1.00 66.44 585 SER A O 1
ATOM 4647 N N . ALA A 1 586 ? -23.253 7.175 -2.616 1.00 61.94 586 ALA A N 1
ATOM 4648 C CA . ALA A 1 586 ? -22.286 6.367 -3.353 1.00 61.94 586 ALA A CA 1
ATOM 4649 C C . ALA A 1 586 ? -21.263 5.743 -2.393 1.00 61.94 586 ALA A C 1
ATOM 4651 O O . ALA A 1 586 ? -21.047 4.534 -2.411 1.00 61.94 586 ALA A O 1
ATOM 4652 N N . ARG A 1 587 ? -20.721 6.546 -1.465 1.00 67.75 587 ARG A N 1
ATOM 4653 C CA . ARG A 1 587 ? -19.760 6.106 -0.442 1.00 67.75 587 ARG A CA 1
ATOM 4654 C C . ARG A 1 587 ? -20.360 5.229 0.675 1.00 67.75 587 ARG A C 1
ATOM 4656 O O . ARG A 1 587 ? -19.591 4.738 1.506 1.00 67.75 587 ARG A O 1
ATOM 4663 N N . LYS A 1 588 ? -21.682 4.982 0.731 1.00 74.81 588 LYS A N 1
ATOM 4664 C CA . LYS A 1 588 ? -22.286 4.064 1.724 1.00 74.81 588 LYS A CA 1
ATOM 4665 C C . LYS A 1 588 ? -21.784 2.637 1.467 1.00 74.81 588 LYS A C 1
ATOM 4667 O O . LYS A 1 588 ? -21.900 2.114 0.359 1.00 74.81 588 LYS A O 1
ATOM 4672 N N . LYS A 1 589 ? -21.211 1.998 2.497 1.00 79.50 589 LYS A N 1
ATOM 4673 C CA . LYS A 1 589 ? -20.779 0.587 2.445 1.00 79.50 589 LYS A CA 1
ATOM 4674 C C . LYS A 1 589 ? -21.953 -0.312 2.038 1.00 79.50 589 LYS A C 1
ATOM 4676 O O . LYS A 1 589 ? -23.098 -0.020 2.381 1.00 79.50 589 LYS A O 1
ATOM 4681 N N . LEU A 1 590 ? -21.661 -1.425 1.362 1.00 77.19 590 LEU A N 1
ATOM 4682 C CA . LEU A 1 590 ? -22.671 -2.442 1.048 1.00 77.19 590 LEU A CA 1
ATOM 4683 C C . LEU A 1 590 ? -23.395 -2.897 2.328 1.00 77.19 590 LEU A C 1
ATOM 4685 O O . LEU A 1 590 ? -22.772 -3.084 3.376 1.00 77.19 590 LEU A O 1
ATOM 4689 N N . THR A 1 591 ? -24.719 -3.060 2.256 1.00 76.44 591 THR A N 1
ATOM 4690 C CA . THR A 1 591 ? -25.524 -3.451 3.423 1.00 76.44 591 THR A CA 1
ATOM 4691 C C . THR A 1 591 ? -25.228 -4.893 3.841 1.00 76.44 591 THR A C 1
ATOM 4693 O O . THR A 1 591 ? -24.705 -5.695 3.067 1.00 76.44 591 THR A O 1
ATOM 4696 N N . ARG A 1 592 ? -25.614 -5.278 5.065 1.00 71.88 592 ARG A N 1
ATOM 4697 C CA . ARG A 1 592 ? -25.453 -6.667 5.533 1.00 71.88 592 ARG A CA 1
ATOM 4698 C C . ARG A 1 592 ? -26.204 -7.679 4.653 1.00 71.88 592 ARG A C 1
ATOM 4700 O O . ARG A 1 592 ? -25.721 -8.795 4.501 1.00 71.88 592 ARG A O 1
ATOM 4707 N N . GLY A 1 593 ? -27.335 -7.271 4.068 1.00 75.44 593 GLY A N 1
ATOM 4708 C CA . GLY A 1 593 ? -28.059 -8.039 3.052 1.00 75.44 593 GLY A CA 1
ATOM 4709 C C . GLY A 1 593 ? -27.215 -8.214 1.793 1.00 75.44 593 GLY A C 1
ATOM 4710 O O . GLY A 1 593 ? -26.845 -9.333 1.472 1.00 75.44 593 GLY A O 1
ATOM 4711 N N . MET A 1 594 ? -26.779 -7.112 1.174 1.00 81.62 594 MET A N 1
ATOM 4712 C CA . MET A 1 594 ? -25.912 -7.120 -0.017 1.00 81.62 594 MET A CA 1
ATOM 4713 C C . MET A 1 594 ? -24.627 -7.947 0.170 1.00 81.62 594 MET A C 1
ATOM 4715 O O . MET A 1 594 ? -24.216 -8.677 -0.724 1.00 81.62 594 MET A O 1
ATOM 4719 N N . ILE A 1 595 ? -23.996 -7.882 1.346 1.00 80.81 595 ILE A N 1
ATOM 4720 C CA . ILE A 1 595 ? -22.798 -8.674 1.673 1.00 80.81 595 ILE A CA 1
ATOM 4721 C C . ILE A 1 595 ? -23.117 -10.173 1.806 1.00 80.81 595 ILE A C 1
ATOM 4723 O O . ILE A 1 595 ? -22.251 -11.005 1.546 1.00 80.81 595 ILE A O 1
ATOM 4727 N N . ASN A 1 596 ? -24.328 -10.545 2.225 1.00 81.00 596 ASN A N 1
ATOM 4728 C CA . ASN A 1 596 ? -24.758 -11.943 2.273 1.00 81.00 596 ASN A CA 1
ATOM 4729 C C . ASN A 1 596 ? -25.189 -12.450 0.889 1.00 81.00 596 ASN A C 1
ATOM 4731 O O . ASN A 1 596 ? -24.790 -13.550 0.517 1.00 81.00 596 ASN A O 1
ATOM 4735 N N . ASP A 1 597 ? -25.888 -11.627 0.108 1.00 84.75 597 ASP A N 1
ATOM 4736 C CA . ASP A 1 597 ? -26.204 -11.874 -1.300 1.00 84.75 597 ASP A CA 1
ATOM 4737 C C . ASP A 1 597 ? -24.913 -12.177 -2.089 1.00 84.75 597 ASP A C 1
ATOM 4739 O O . ASP A 1 597 ? -24.812 -13.222 -2.729 1.00 84.75 597 ASP A O 1
ATOM 4743 N N . LEU A 1 598 ? -23.860 -11.357 -1.949 1.00 87.88 598 LEU A N 1
ATOM 4744 C CA . LEU A 1 598 ? -22.556 -11.616 -2.582 1.00 87.88 598 LEU A CA 1
ATOM 4745 C C . LEU A 1 598 ? -21.874 -12.920 -2.130 1.00 87.88 598 LEU A C 1
ATOM 4747 O O . LEU A 1 598 ? -21.151 -13.523 -2.921 1.00 87.88 598 LEU A O 1
ATOM 4751 N N . LYS A 1 599 ? -22.098 -13.402 -0.898 1.00 86.31 599 LYS A N 1
ATOM 4752 C CA . LYS A 1 599 ? -21.560 -14.709 -0.461 1.00 86.31 599 LYS A CA 1
ATOM 4753 C C . LYS A 1 599 ? -22.241 -15.878 -1.164 1.00 86.31 599 LYS A C 1
ATOM 4755 O O . LYS A 1 599 ? -21.588 -16.897 -1.365 1.00 86.31 599 LYS A O 1
ATOM 4760 N N . ALA A 1 600 ? -23.505 -15.733 -1.568 1.00 88.00 600 ALA A N 1
ATOM 4761 C CA . ALA A 1 600 ? -24.231 -16.760 -2.316 1.00 88.00 600 ALA A CA 1
ATOM 4762 C C . ALA A 1 600 ? -23.681 -16.978 -3.742 1.00 88.00 600 ALA A C 1
ATOM 4764 O O . ALA A 1 600 ? -24.076 -17.930 -4.407 1.00 88.00 600 ALA A O 1
ATOM 4765 N N . ILE A 1 601 ? -22.753 -16.129 -4.206 1.00 87.56 601 ILE A N 1
ATOM 4766 C CA . ILE A 1 601 ? -21.993 -16.340 -5.448 1.00 87.56 601 ILE A CA 1
ATOM 4767 C C . ILE A 1 601 ? -20.894 -17.408 -5.262 1.00 87.56 601 ILE A C 1
ATOM 4769 O O . ILE A 1 601 ? -20.502 -18.032 -6.240 1.00 87.56 601 ILE A O 1
ATOM 4773 N N . GLY A 1 602 ? -20.425 -17.642 -4.029 1.00 84.62 602 GLY A N 1
ATOM 4774 C CA . GLY A 1 602 ? -19.280 -18.506 -3.714 1.00 84.62 602 GLY A CA 1
ATOM 4775 C C . GLY A 1 602 ? -17.937 -17.747 -3.752 1.00 84.62 602 GLY A C 1
ATOM 4776 O O . GLY A 1 602 ? -17.733 -16.905 -4.630 1.00 84.62 602 GLY A O 1
ATOM 4777 N N . PRO A 1 603 ? -17.017 -17.952 -2.785 1.00 74.94 603 PRO A N 1
ATOM 4778 C CA . PRO A 1 603 ? -15.783 -17.163 -2.666 1.00 74.94 603 PRO A CA 1
ATOM 4779 C C . PRO A 1 603 ? -14.784 -17.371 -3.818 1.00 74.94 603 PRO A C 1
ATOM 4781 O O . PRO A 1 603 ? -13.997 -16.474 -4.114 1.00 74.94 603 PRO A O 1
ATOM 4784 N N . GLU A 1 604 ? -14.812 -18.534 -4.463 1.00 71.94 604 GLU A N 1
ATOM 4785 C CA . GLU A 1 604 ? -14.041 -18.866 -5.668 1.00 71.94 604 GLU A CA 1
ATOM 4786 C C . GLU A 1 604 ? -14.603 -18.210 -6.941 1.00 71.94 604 GLU A C 1
ATOM 4788 O O . GLU A 1 604 ? -13.833 -17.792 -7.806 1.00 71.94 604 GLU A O 1
ATOM 4793 N N . ASN A 1 605 ? -15.927 -18.052 -7.038 1.00 76.25 605 ASN A N 1
ATOM 4794 C CA . ASN A 1 605 ? -16.597 -17.432 -8.183 1.00 76.25 605 ASN A CA 1
ATOM 4795 C C . ASN A 1 605 ? -16.749 -15.905 -8.061 1.00 76.25 605 ASN A C 1
ATOM 4797 O O . ASN A 1 605 ? -16.724 -15.207 -9.076 1.00 76.25 605 ASN A O 1
ATOM 4801 N N . LEU A 1 606 ? -16.878 -15.360 -6.846 1.00 81.88 606 LEU A N 1
ATOM 4802 C CA . LEU A 1 606 ? -17.104 -13.930 -6.592 1.00 81.88 606 LEU A CA 1
ATOM 4803 C C . LEU A 1 606 ? -16.140 -12.987 -7.357 1.00 81.88 606 LEU A C 1
ATOM 4805 O O . LEU A 1 606 ? -16.643 -12.038 -7.964 1.00 81.88 606 LEU A O 1
ATOM 4809 N N . PRO A 1 607 ? -14.811 -13.234 -7.441 1.00 79.88 607 PRO A N 1
ATOM 4810 C CA . PRO A 1 607 ? -13.886 -12.354 -8.166 1.00 79.88 607 PRO A CA 1
ATOM 4811 C C . PRO A 1 607 ? -14.145 -12.244 -9.677 1.00 79.88 607 PRO A C 1
ATOM 4813 O O . PRO A 1 607 ? -13.743 -11.257 -10.289 1.00 79.88 607 PRO A O 1
ATOM 4816 N N . ARG A 1 608 ? -14.823 -13.229 -10.287 1.00 80.00 608 ARG A N 1
ATOM 4817 C CA . ARG A 1 608 ? -15.218 -13.209 -11.710 1.00 80.00 608 ARG A CA 1
ATOM 4818 C C . ARG A 1 608 ? -16.337 -12.199 -11.980 1.00 80.00 608 ARG A C 1
ATOM 4820 O O . ARG A 1 608 ? -16.430 -11.645 -13.076 1.00 80.00 608 ARG A O 1
ATOM 4827 N N . TYR A 1 609 ? -17.190 -11.974 -10.983 1.00 85.62 609 TYR A N 1
ATOM 4828 C CA . TYR A 1 609 ? -18.403 -11.172 -11.118 1.00 85.62 609 TYR A CA 1
ATOM 4829 C C . TYR A 1 609 ? -18.298 -9.798 -10.453 1.00 85.62 609 TYR A C 1
ATOM 4831 O O . TYR A 1 609 ? -18.870 -8.856 -10.990 1.00 85.62 609 TYR A O 1
ATOM 4839 N N . VAL A 1 610 ? -17.566 -9.657 -9.337 1.00 87.81 610 VAL A N 1
ATOM 4840 C CA . VAL A 1 610 ? -17.488 -8.411 -8.548 1.00 87.81 610 VAL A CA 1
ATOM 4841 C C . VAL A 1 610 ? -16.064 -8.170 -8.032 1.00 87.81 610 VAL A C 1
ATOM 4843 O O . VAL A 1 610 ? -15.528 -8.967 -7.260 1.00 87.81 610 VAL A O 1
ATOM 4846 N N . SER A 1 611 ? -15.451 -7.047 -8.419 1.00 85.44 611 SER A N 1
ATOM 4847 C CA . SER A 1 611 ? -14.062 -6.721 -8.062 1.00 85.44 611 SER A CA 1
ATOM 4848 C C . SER A 1 611 ? -13.893 -6.345 -6.586 1.00 85.44 611 SER A C 1
ATOM 4850 O O . SER A 1 611 ? -14.862 -6.071 -5.874 1.00 85.44 611 SER A O 1
ATOM 4852 N N . ILE A 1 612 ? -12.641 -6.264 -6.121 1.00 76.06 612 ILE A N 1
ATOM 4853 C CA . ILE A 1 612 ? -12.329 -5.794 -4.759 1.00 76.06 612 ILE A CA 1
ATOM 4854 C C . ILE A 1 612 ? -12.709 -4.308 -4.597 1.00 76.06 612 ILE A C 1
ATOM 4856 O O . ILE A 1 612 ? -13.033 -3.869 -3.496 1.00 76.06 612 ILE A O 1
ATOM 4860 N N . TYR A 1 613 ? -12.721 -3.532 -5.689 1.00 77.94 613 TYR A N 1
ATOM 4861 C CA . TYR A 1 613 ? -13.188 -2.142 -5.707 1.00 77.94 613 TYR A CA 1
ATOM 4862 C C . TYR A 1 613 ? -14.709 -2.057 -5.543 1.00 77.94 613 TYR A C 1
ATOM 4864 O O . TYR A 1 613 ? -15.190 -1.397 -4.625 1.00 77.94 613 TYR A O 1
ATOM 4872 N N . ALA A 1 614 ? -15.452 -2.818 -6.350 1.00 87.25 614 ALA A N 1
ATOM 4873 C CA . ALA A 1 614 ? -16.911 -2.898 -6.311 1.00 87.25 614 ALA A CA 1
ATOM 4874 C C . ALA A 1 614 ? -17.468 -3.402 -4.965 1.00 87.25 614 ALA A C 1
ATOM 4876 O O . ALA A 1 614 ? -18.607 -3.117 -4.613 1.00 87.25 614 ALA A O 1
ATOM 4877 N N . GLN A 1 615 ? -16.671 -4.118 -4.168 1.00 86.44 615 GLN A N 1
ATOM 4878 C CA . GLN A 1 615 ? -17.054 -4.556 -2.820 1.00 86.44 615 GLN A CA 1
ATOM 4879 C C . GLN A 1 615 ? -16.961 -3.444 -1.747 1.00 86.44 615 GLN A C 1
ATOM 4881 O O . GLN A 1 615 ? -17.429 -3.648 -0.625 1.00 86.44 615 GLN A O 1
ATOM 4886 N N . LYS A 1 616 ? -16.379 -2.270 -2.049 1.00 76.88 616 LYS A N 1
ATOM 4887 C CA . LYS A 1 616 ? -16.141 -1.190 -1.067 1.00 76.88 616 LYS A CA 1
ATOM 4888 C C . LYS A 1 616 ? -17.421 -0.444 -0.666 1.00 76.88 616 LYS A C 1
ATOM 4890 O O . LYS A 1 616 ? -17.650 -0.223 0.526 1.00 76.88 616 LYS A O 1
ATOM 4895 N N . ASN A 1 617 ? -18.228 -0.019 -1.638 1.00 88.12 617 ASN A N 1
ATOM 4896 C CA . ASN A 1 617 ? -19.427 0.799 -1.427 1.00 88.12 617 ASN A CA 1
ATOM 4897 C C . ASN A 1 617 ? -20.456 0.617 -2.564 1.00 88.12 617 ASN A C 1
ATOM 4899 O O . ASN A 1 617 ? -20.190 -0.065 -3.552 1.00 88.12 617 ASN A O 1
ATOM 4903 N N . GLN A 1 618 ? -21.649 1.194 -2.400 1.00 86.56 618 GLN A N 1
ATOM 4904 C CA . GLN A 1 618 ? -22.751 1.061 -3.362 1.00 86.56 618 GLN A CA 1
ATOM 4905 C C . GLN A 1 618 ? -22.479 1.756 -4.708 1.00 86.56 618 GLN A C 1
ATOM 4907 O O . GLN A 1 618 ? -22.962 1.275 -5.732 1.00 86.56 618 GLN A O 1
ATOM 4912 N N . GLY A 1 619 ? -21.708 2.849 -4.715 1.00 82.94 619 GLY A N 1
ATOM 4913 C CA . GLY A 1 619 ? -21.321 3.574 -5.928 1.00 82.94 619 GLY A CA 1
ATOM 4914 C C . GLY A 1 619 ? -20.371 2.770 -6.813 1.00 82.94 619 GLY A C 1
ATOM 4915 O O . GLY A 1 619 ? -20.681 2.555 -7.982 1.00 82.94 619 GLY A O 1
ATOM 4916 N N . GLU A 1 620 ? -19.273 2.259 -6.242 1.00 86.56 620 GLU A N 1
ATOM 4917 C CA . GLU A 1 620 ? -18.300 1.412 -6.949 1.00 86.56 620 GLU A CA 1
ATOM 4918 C C . GLU A 1 620 ? -18.970 0.131 -7.474 1.00 86.56 620 GLU A C 1
ATOM 4920 O O . GLU A 1 620 ? -18.650 -0.351 -8.560 1.00 86.56 620 GLU A O 1
ATOM 4925 N N . PHE A 1 621 ? -19.898 -0.441 -6.691 1.00 94.00 621 PHE A N 1
ATOM 4926 C CA . PHE A 1 621 ? -20.644 -1.632 -7.089 1.00 94.00 621 PHE A CA 1
ATOM 4927 C C . PHE A 1 621 ? -21.497 -1.368 -8.327 1.00 94.00 621 PHE A C 1
ATOM 4929 O O . PHE A 1 621 ? -21.377 -2.081 -9.322 1.00 94.00 621 PHE A O 1
ATOM 4936 N N . TYR A 1 622 ? -22.356 -0.346 -8.271 1.00 91.81 622 TYR A N 1
ATOM 4937 C CA . TYR A 1 622 ? -23.255 -0.024 -9.375 1.00 91.81 622 TYR A CA 1
ATOM 4938 C C . TYR A 1 622 ? -22.465 0.359 -10.634 1.00 91.81 622 TYR A C 1
ATOM 4940 O O . TYR A 1 622 ? -22.777 -0.118 -11.723 1.00 91.81 622 TYR A O 1
ATOM 4948 N N . ALA A 1 623 ? -21.386 1.130 -10.466 1.00 86.81 623 ALA A N 1
ATOM 4949 C CA . ALA A 1 623 ? -20.498 1.532 -11.547 1.00 86.81 623 ALA A CA 1
ATOM 4950 C C . ALA A 1 623 ? -19.819 0.348 -12.251 1.00 86.81 623 ALA A C 1
ATOM 4952 O O . ALA A 1 623 ? -19.882 0.248 -13.475 1.00 86.81 623 ALA A O 1
ATOM 4953 N N . GLU A 1 624 ? -19.249 -0.597 -11.497 1.00 92.12 624 GLU A N 1
ATOM 4954 C CA . GLU A 1 624 ? -18.642 -1.805 -12.068 1.00 92.12 624 GLU A CA 1
ATOM 4955 C C . GLU A 1 624 ? -19.678 -2.688 -12.782 1.00 92.12 624 GLU A C 1
ATOM 4957 O O . GLU A 1 624 ? -19.375 -3.266 -13.826 1.00 92.12 624 GLU A O 1
ATOM 4962 N N . MET A 1 625 ? -20.907 -2.801 -12.260 1.00 95.25 625 MET A N 1
ATOM 4963 C CA . MET A 1 625 ? -21.934 -3.631 -12.902 1.00 95.25 625 MET A CA 1
ATOM 4964 C C . MET A 1 625 ? -22.470 -2.997 -14.196 1.00 95.25 625 MET A C 1
ATOM 4966 O O . MET A 1 625 ? -22.599 -3.707 -15.196 1.00 95.25 625 MET A O 1
ATOM 4970 N N . ILE A 1 626 ? -22.695 -1.675 -14.220 1.00 90.25 626 ILE A N 1
ATOM 4971 C CA . ILE A 1 626 ? -23.002 -0.933 -15.456 1.00 90.25 626 ILE A CA 1
ATOM 4972 C C . ILE A 1 626 ? -21.857 -1.094 -16.463 1.00 90.25 626 ILE A C 1
ATOM 4974 O O . ILE A 1 626 ? -22.108 -1.405 -17.627 1.00 90.25 626 ILE A O 1
ATOM 4978 N N . ALA A 1 627 ? -20.600 -0.978 -16.018 1.00 87.12 627 ALA A N 1
ATOM 4979 C CA . ALA A 1 627 ? -19.437 -1.107 -16.892 1.00 87.12 627 ALA A CA 1
ATOM 4980 C C . ALA A 1 627 ? -19.367 -2.463 -17.609 1.00 87.12 627 ALA A C 1
ATOM 4982 O O . ALA A 1 627 ? -19.048 -2.520 -18.798 1.00 87.12 627 ALA A O 1
ATOM 4983 N N . LYS A 1 628 ? -19.725 -3.539 -16.896 1.00 89.56 628 LYS A N 1
ATOM 4984 C CA . LYS A 1 628 ? -19.831 -4.904 -17.428 1.00 89.56 628 LYS A CA 1
ATOM 4985 C C . LYS A 1 628 ? -21.012 -5.056 -18.392 1.00 89.56 628 LYS A C 1
ATOM 4987 O O . LYS A 1 628 ? -20.817 -5.587 -19.481 1.00 89.56 628 LYS A O 1
ATOM 4992 N N . GLN A 1 629 ? -22.200 -4.540 -18.062 1.00 90.31 629 GLN A N 1
ATOM 4993 C CA . GLN A 1 629 ? -23.358 -4.569 -18.975 1.00 90.31 629 GLN A CA 1
ATOM 4994 C C . GLN A 1 629 ? -23.083 -3.818 -20.283 1.00 90.31 629 GLN A C 1
ATOM 4996 O O . GLN A 1 629 ? -23.352 -4.338 -21.362 1.00 90.31 629 GLN A O 1
ATOM 5001 N N . MET A 1 630 ? -22.479 -2.631 -20.196 1.00 82.75 630 MET A N 1
ATOM 5002 C CA . MET A 1 630 ? -22.042 -1.844 -21.354 1.00 82.75 630 MET A CA 1
ATOM 5003 C C . MET A 1 630 ? -20.887 -2.501 -22.137 1.00 82.75 630 MET A C 1
ATOM 5005 O O . MET A 1 630 ? -20.615 -2.100 -23.263 1.00 82.75 630 MET A O 1
ATOM 5009 N N . ASN A 1 631 ? -20.210 -3.501 -21.561 1.00 84.25 631 ASN A N 1
ATOM 5010 C CA . ASN A 1 631 ? -19.220 -4.354 -22.230 1.00 84.25 631 ASN A CA 1
ATOM 5011 C C . ASN A 1 631 ? -19.841 -5.656 -22.794 1.00 84.25 631 ASN A C 1
ATOM 5013 O O . ASN A 1 631 ? -19.113 -6.561 -23.192 1.00 84.25 631 ASN A O 1
ATOM 5017 N N . GLY A 1 632 ? -21.175 -5.793 -22.773 1.00 86.88 632 GLY A N 1
ATOM 5018 C CA . GLY A 1 632 ? -21.892 -7.002 -23.199 1.00 86.88 632 GLY A CA 1
ATOM 5019 C C . GLY A 1 632 ? -21.778 -8.195 -22.239 1.00 86.88 632 GLY A C 1
ATOM 5020 O O . GLY A 1 632 ? -22.209 -9.299 -22.571 1.00 86.88 632 GLY A O 1
ATOM 5021 N N . GLU A 1 633 ? -21.204 -8.018 -21.045 1.00 87.62 633 GLU A N 1
ATOM 5022 C CA . GLU A 1 633 ? -20.970 -9.119 -20.110 1.00 87.62 633 GLU A CA 1
ATOM 5023 C C . GLU A 1 633 ? -22.242 -9.514 -19.347 1.00 87.62 633 GLU A C 1
ATOM 5025 O O . GLU A 1 633 ? -22.903 -8.698 -18.698 1.00 87.62 633 GLU A O 1
ATOM 5030 N N . ARG A 1 634 ? -22.550 -10.817 -19.344 1.00 89.75 634 ARG A N 1
ATOM 5031 C CA . ARG A 1 634 ? -23.664 -11.377 -18.571 1.00 89.75 634 ARG A CA 1
ATOM 5032 C C . ARG A 1 634 ? -23.365 -11.323 -17.069 1.00 89.75 634 ARG A C 1
ATOM 5034 O O . ARG A 1 634 ? -22.574 -12.112 -16.554 1.00 89.75 634 ARG A O 1
ATOM 5041 N N . LEU A 1 635 ? -24.045 -10.423 -16.361 1.00 92.06 635 LEU A N 1
ATOM 5042 C CA . LEU A 1 635 ? -24.002 -10.341 -14.900 1.00 92.06 635 LEU A CA 1
ATOM 5043 C C . LEU A 1 635 ? -24.548 -11.611 -14.224 1.00 92.06 635 LEU A C 1
ATOM 5045 O O . LEU A 1 635 ? -25.457 -12.273 -14.731 1.00 92.06 635 LEU A O 1
ATOM 5049 N N . HIS A 1 636 ? -24.041 -11.903 -13.024 1.00 94.94 636 HIS A N 1
ATOM 5050 C CA . HIS A 1 636 ? -24.604 -12.936 -12.156 1.00 94.94 636 HIS A CA 1
ATOM 5051 C C . HIS A 1 636 ? -26.010 -12.521 -11.663 1.00 94.94 636 HIS A C 1
ATOM 5053 O O . HIS A 1 636 ? -26.199 -11.339 -11.361 1.00 94.94 636 HIS A O 1
ATOM 5059 N N . PRO A 1 637 ? -26.992 -13.436 -11.504 1.00 94.56 637 PRO A N 1
ATOM 5060 C CA . PRO A 1 637 ? -28.354 -13.076 -11.082 1.00 94.56 637 PRO A CA 1
ATOM 5061 C C . PRO A 1 637 ? -28.416 -12.293 -9.761 1.00 94.56 637 PRO A C 1
ATOM 5063 O O . PRO A 1 637 ? -29.199 -11.354 -9.633 1.00 94.56 637 PRO A O 1
ATOM 5066 N N . VAL A 1 638 ? -27.528 -12.619 -8.815 1.00 93.06 638 VAL A N 1
ATOM 5067 C CA . VAL A 1 638 ? -27.335 -11.870 -7.560 1.00 93.06 638 VAL A CA 1
ATOM 5068 C C . VAL A 1 638 ? -26.980 -10.404 -7.826 1.00 93.06 638 VAL A C 1
ATOM 5070 O O . VAL A 1 638 ? -27.570 -9.508 -7.231 1.00 93.06 638 VAL A O 1
ATOM 5073 N N . CYS A 1 639 ? -26.051 -10.142 -8.747 1.00 93.19 639 CYS A N 1
ATOM 5074 C CA . CYS A 1 639 ? -25.642 -8.786 -9.098 1.00 93.19 639 CYS A CA 1
ATOM 5075 C C . CYS A 1 639 ? -26.790 -8.012 -9.760 1.00 93.19 639 CYS A C 1
ATOM 5077 O O . CYS A 1 639 ? -27.011 -6.855 -9.419 1.00 93.19 639 CYS A O 1
ATOM 5079 N N . VAL A 1 640 ? -27.566 -8.664 -10.636 1.00 94.31 640 VAL A N 1
ATOM 5080 C CA . VAL A 1 640 ? -28.759 -8.067 -11.267 1.00 94.31 640 VAL A CA 1
ATOM 5081 C C . VAL A 1 640 ? -29.820 -7.698 -10.224 1.00 94.31 640 VAL A C 1
ATOM 5083 O O . VAL A 1 640 ? -30.387 -6.609 -10.301 1.00 94.31 640 VAL A O 1
ATOM 5086 N N . LYS A 1 641 ? -30.063 -8.559 -9.224 1.00 93.44 641 LYS A N 1
ATOM 5087 C CA . LYS A 1 641 ? -30.920 -8.229 -8.073 1.00 93.44 641 LYS A CA 1
ATOM 5088 C C . LYS A 1 641 ? -30.372 -7.009 -7.326 1.00 93.44 641 LYS A C 1
ATOM 5090 O O . LYS A 1 641 ? -31.071 -6.011 -7.211 1.00 93.44 641 LYS A O 1
ATOM 5095 N N . MET A 1 642 ? -29.111 -7.054 -6.895 1.00 91.25 642 MET A N 1
ATOM 5096 C CA . MET A 1 642 ? -28.486 -5.969 -6.129 1.00 91.25 642 MET A CA 1
ATOM 5097 C C . MET A 1 642 ? -28.470 -4.625 -6.872 1.00 91.25 642 MET A C 1
ATOM 5099 O O . MET A 1 642 ? -28.566 -3.585 -6.226 1.00 91.25 642 MET A O 1
ATOM 5103 N N . MET A 1 643 ? -28.371 -4.621 -8.206 1.00 93.94 643 MET A N 1
ATOM 5104 C CA . MET A 1 643 ? -28.550 -3.401 -8.998 1.00 93.94 643 MET A CA 1
ATOM 5105 C C . MET A 1 643 ? -29.970 -2.854 -8.873 1.00 93.94 643 MET A C 1
ATOM 5107 O O . MET A 1 643 ? -30.115 -1.691 -8.520 1.00 93.94 643 MET A O 1
ATOM 5111 N N . ARG A 1 644 ? -31.006 -3.675 -9.097 1.00 91.12 644 ARG A N 1
ATOM 5112 C CA . ARG A 1 644 ? -32.415 -3.256 -8.950 1.00 91.12 644 ARG A CA 1
ATOM 5113 C C . ARG A 1 644 ? -32.698 -2.731 -7.542 1.00 91.12 644 ARG A C 1
ATOM 5115 O O . ARG A 1 644 ? -33.273 -1.657 -7.400 1.00 91.12 644 ARG A O 1
ATOM 5122 N N . ASP A 1 645 ? -32.192 -3.423 -6.520 1.00 85.12 645 ASP A N 1
ATOM 5123 C CA . ASP A 1 645 ? -32.286 -2.996 -5.121 1.00 85.12 645 ASP A CA 1
ATOM 5124 C C . ASP A 1 645 ? -31.661 -1.601 -4.904 1.00 85.12 645 ASP A C 1
ATOM 5126 O O . ASP A 1 645 ? -32.202 -0.793 -4.149 1.00 85.12 645 ASP A O 1
ATOM 5130 N N . ILE A 1 646 ? -30.533 -1.284 -5.556 1.00 84.94 646 ILE A N 1
ATOM 5131 C CA . ILE A 1 646 ? -29.943 0.067 -5.536 1.00 84.94 646 ILE A CA 1
ATOM 5132 C C . ILE A 1 646 ? -30.853 1.047 -6.281 1.00 84.94 646 ILE A C 1
ATOM 5134 O O . ILE A 1 646 ? -31.239 2.067 -5.710 1.00 84.94 646 ILE A O 1
ATOM 5138 N N . GLU A 1 647 ? -31.208 0.749 -7.532 1.00 88.19 647 GLU A N 1
ATOM 5139 C CA . GLU A 1 647 ? -31.969 1.665 -8.380 1.00 88.19 647 GLU A CA 1
ATOM 5140 C C . GLU A 1 647 ? -33.297 2.075 -7.758 1.00 88.19 647 GLU A C 1
ATOM 5142 O O . GLU A 1 647 ? -33.643 3.251 -7.782 1.00 88.19 647 GLU A O 1
ATOM 5147 N N . ASP A 1 648 ? -34.047 1.132 -7.196 1.00 84.56 648 ASP A N 1
ATOM 5148 C CA . ASP A 1 648 ? -35.386 1.410 -6.686 1.00 84.56 648 ASP A CA 1
ATOM 5149 C C . ASP A 1 648 ? -35.333 2.214 -5.384 1.00 84.56 648 ASP A C 1
ATOM 5151 O O . ASP A 1 648 ? -36.189 3.071 -5.153 1.00 84.56 648 ASP A O 1
ATOM 5155 N N . ASN A 1 649 ? -34.281 2.041 -4.577 1.00 79.12 649 ASN A N 1
ATOM 5156 C CA . ASN A 1 649 ? -33.995 2.926 -3.446 1.00 79.12 649 ASN A CA 1
ATOM 5157 C C . ASN A 1 649 ? -33.595 4.341 -3.902 1.00 79.12 649 ASN A C 1
ATOM 5159 O O . ASN A 1 649 ? -34.035 5.322 -3.299 1.00 79.12 649 ASN A O 1
ATOM 5163 N N . LEU A 1 650 ? -32.823 4.472 -4.987 1.00 80.75 650 LEU A N 1
ATOM 5164 C CA . LEU A 1 650 ? -32.473 5.773 -5.566 1.00 80.75 650 LEU A CA 1
ATOM 5165 C C . LEU A 1 650 ? -33.695 6.476 -6.183 1.00 80.75 650 LEU A C 1
ATOM 5167 O O . LEU A 1 650 ? -33.962 7.627 -5.842 1.00 80.75 650 LEU A O 1
ATOM 5171 N N . LYS A 1 651 ? -34.511 5.774 -6.982 1.00 81.69 651 LYS A N 1
ATOM 5172 C CA . LYS A 1 651 ? -35.774 6.279 -7.560 1.00 81.69 651 LYS A CA 1
ATOM 5173 C C . LYS A 1 651 ? -36.728 6.777 -6.466 1.00 81.69 651 LYS A C 1
ATOM 5175 O O . LYS A 1 651 ? -37.281 7.872 -6.590 1.00 81.69 651 LYS A O 1
ATOM 5180 N N . LYS A 1 652 ? -36.871 6.026 -5.361 1.00 76.88 652 LYS A N 1
ATOM 5181 C CA . LYS A 1 652 ? -37.616 6.454 -4.158 1.00 76.88 652 LYS A CA 1
ATOM 5182 C C . LYS A 1 652 ? -37.025 7.739 -3.564 1.00 76.88 652 LYS A C 1
ATOM 5184 O O . LYS A 1 652 ? -37.759 8.701 -3.351 1.00 76.88 652 LYS A O 1
ATOM 5189 N N . LEU A 1 653 ? -35.705 7.808 -3.376 1.00 70.94 653 LEU A N 1
ATOM 5190 C CA . LEU A 1 653 ? -35.024 9.006 -2.870 1.00 70.94 653 LEU A CA 1
ATOM 5191 C C . LEU A 1 653 ? -35.200 10.226 -3.799 1.00 70.94 653 LEU A C 1
ATOM 5193 O O . LEU A 1 653 ? -35.419 11.333 -3.308 1.00 70.94 653 LEU A O 1
ATOM 5197 N N . LYS A 1 654 ? -35.184 10.037 -5.126 1.00 76.56 654 LYS A N 1
ATOM 5198 C CA . LYS A 1 654 ? -35.457 11.088 -6.124 1.00 76.56 654 LYS A CA 1
ATOM 5199 C C . LYS A 1 654 ? -36.909 11.574 -6.055 1.00 76.56 654 LYS A C 1
ATOM 5201 O O . LYS A 1 654 ? -37.135 12.783 -6.091 1.00 76.56 654 LYS A O 1
ATOM 5206 N N . LYS A 1 655 ? -37.885 10.668 -5.874 1.00 76.06 655 LYS A N 1
ATOM 5207 C CA . LYS A 1 655 ? -39.302 11.012 -5.625 1.00 76.06 655 LYS A CA 1
ATOM 5208 C C . LYS A 1 655 ? -39.438 11.893 -4.375 1.00 76.06 655 LYS A C 1
ATOM 5210 O O . LYS A 1 655 ? -40.010 12.976 -4.469 1.00 76.06 655 LYS A O 1
ATOM 5215 N N . VAL A 1 656 ? -38.851 11.476 -3.248 1.00 68.62 656 VAL A N 1
ATOM 5216 C CA . VAL A 1 656 ? -38.868 12.227 -1.975 1.00 68.62 656 VAL A CA 1
ATOM 5217 C C . VAL A 1 656 ? -38.217 13.607 -2.126 1.00 68.62 656 VAL A C 1
ATOM 5219 O O . VAL A 1 656 ? -38.830 14.608 -1.760 1.00 68.62 656 VAL A O 1
ATOM 5222 N N . LYS A 1 657 ? -37.017 13.691 -2.722 1.00 69.12 657 LYS A N 1
ATOM 5223 C CA . LYS A 1 657 ? -36.312 14.965 -2.967 1.00 69.12 657 LYS A CA 1
ATOM 5224 C C . LYS A 1 657 ? -37.123 15.916 -3.858 1.00 69.12 657 LYS A C 1
ATOM 5226 O O . LYS A 1 657 ? -37.214 17.099 -3.542 1.00 69.12 657 LYS A O 1
ATOM 5231 N N . ARG A 1 658 ? -37.764 15.411 -4.924 1.00 74.69 658 ARG A N 1
ATOM 5232 C CA . ARG A 1 658 ? -38.631 16.214 -5.808 1.00 74.69 658 ARG A CA 1
ATOM 5233 C C . ARG A 1 658 ? -39.843 16.776 -5.066 1.00 74.69 658 ARG A C 1
ATOM 5235 O O . ARG A 1 658 ? -40.129 17.959 -5.200 1.00 74.69 658 ARG A O 1
ATOM 5242 N N . LEU A 1 659 ? -40.535 15.945 -4.285 1.00 69.12 659 LEU A N 1
ATOM 5243 C CA . LEU A 1 659 ? -41.704 16.378 -3.516 1.00 69.12 659 LEU A CA 1
ATOM 5244 C C . LEU A 1 659 ? -41.314 17.428 -2.459 1.00 69.12 659 LEU A C 1
ATOM 5246 O O . LEU A 1 659 ? -41.940 18.479 -2.374 1.00 69.12 659 LEU A O 1
ATOM 5250 N N . ALA A 1 660 ? -40.205 17.218 -1.745 1.00 64.00 660 ALA A N 1
ATOM 5251 C CA . ALA A 1 660 ? -39.685 18.192 -0.786 1.00 64.00 660 ALA A CA 1
ATOM 5252 C C . ALA A 1 660 ? -39.185 19.507 -1.426 1.00 64.00 660 ALA A C 1
ATOM 5254 O O . ALA A 1 660 ? -39.152 20.522 -0.735 1.00 64.00 660 ALA A O 1
ATOM 5255 N N . LYS A 1 661 ? -38.818 19.531 -2.721 1.00 69.56 661 LYS A N 1
ATOM 5256 C CA . LYS A 1 661 ? -38.516 20.780 -3.460 1.00 69.56 661 LYS A CA 1
ATOM 5257 C C . LYS A 1 661 ? -39.778 21.633 -3.656 1.00 69.56 661 LYS A C 1
ATOM 5259 O O . LYS A 1 661 ? -39.673 22.850 -3.572 1.00 69.56 661 LYS A O 1
ATOM 5264 N N . GLY A 1 662 ? -40.951 21.014 -3.835 1.00 66.81 662 GLY A N 1
ATOM 5265 C CA . GLY A 1 662 ? -42.240 21.718 -3.921 1.00 66.81 662 GLY A CA 1
ATOM 5266 C C . GLY A 1 662 ? -42.677 22.367 -2.602 1.00 66.81 662 GLY A C 1
ATOM 5267 O O . GLY A 1 662 ? -43.173 23.485 -2.606 1.00 66.81 662 GLY A O 1
ATOM 5268 N N . GLU A 1 663 ? -42.407 21.708 -1.473 1.00 64.88 663 GLU A N 1
ATOM 5269 C CA . GLU A 1 663 ? -42.753 22.186 -0.120 1.00 64.88 663 GLU A CA 1
ATOM 5270 C C . GLU A 1 663 ? -41.658 23.079 0.520 1.00 64.88 663 GLU A C 1
ATOM 5272 O O . GLU A 1 663 ? -41.699 23.357 1.715 1.00 64.88 663 GLU A O 1
ATOM 5277 N N . GLY A 1 664 ? -40.618 23.483 -0.226 1.00 67.62 664 GLY A N 1
ATOM 5278 C CA . GLY A 1 664 ? -39.511 24.314 0.290 1.00 67.62 664 GLY A CA 1
ATOM 5279 C C . GLY A 1 664 ? -38.520 23.608 1.238 1.00 67.62 664 GLY A C 1
ATOM 5280 O O . GLY A 1 664 ? -37.634 24.243 1.807 1.00 67.62 664 GLY A O 1
ATOM 5281 N N . LEU A 1 665 ? -38.618 22.286 1.397 1.00 63.84 665 LEU A N 1
ATOM 5282 C CA . LEU A 1 665 ? -37.899 21.481 2.400 1.00 63.84 665 LEU A CA 1
ATOM 5283 C C . LEU A 1 665 ? -36.693 20.697 1.846 1.00 63.84 665 LEU A C 1
ATOM 5285 O O . LEU A 1 665 ? -36.062 19.921 2.570 1.00 63.84 665 LEU A O 1
ATOM 5289 N N . ALA A 1 666 ? -36.328 20.908 0.577 1.00 63.59 666 ALA A N 1
ATOM 5290 C CA . ALA A 1 666 ? -35.218 20.216 -0.091 1.00 63.59 666 ALA A CA 1
ATOM 5291 C C . ALA A 1 666 ? -33.871 20.317 0.656 1.00 63.59 666 ALA A C 1
ATOM 5293 O O . ALA A 1 666 ? -33.091 19.359 0.640 1.00 63.59 666 ALA A O 1
ATOM 5294 N N . ALA A 1 667 ? -33.610 21.431 1.351 1.00 60.84 667 ALA A N 1
ATOM 5295 C CA . ALA A 1 667 ? -32.414 21.603 2.178 1.00 60.84 667 ALA A CA 1
ATOM 5296 C C . ALA A 1 667 ? -32.359 20.579 3.329 1.00 60.84 667 ALA A C 1
ATOM 5298 O O . ALA A 1 667 ? -31.379 19.842 3.442 1.00 60.84 667 ALA A O 1
ATOM 5299 N N . LYS A 1 668 ? -33.445 20.448 4.108 1.00 61.66 668 LYS A N 1
ATOM 5300 C CA . LYS A 1 668 ? -33.541 19.512 5.244 1.00 61.66 668 LYS A CA 1
ATOM 5301 C C . LYS A 1 668 ? -33.462 18.047 4.807 1.00 61.66 668 LYS A C 1
ATOM 5303 O O . LYS A 1 668 ? -32.795 17.241 5.449 1.00 61.66 668 LYS A O 1
ATOM 5308 N N . VAL A 1 669 ? -34.075 17.694 3.673 1.00 62.03 669 VAL A N 1
ATOM 5309 C CA . VAL A 1 669 ? -33.950 16.341 3.090 1.00 62.03 669 VAL A CA 1
ATOM 5310 C C . VAL A 1 669 ? -32.511 16.044 2.658 1.00 62.03 669 VAL A C 1
ATOM 5312 O O . VAL A 1 669 ? -32.017 14.933 2.856 1.00 62.03 669 VAL A O 1
ATOM 5315 N N . SER A 1 670 ? -31.814 17.035 2.098 1.00 60.97 670 SER A N 1
ATOM 5316 C CA . SER A 1 670 ? -30.408 16.897 1.700 1.00 60.97 670 SER A CA 1
ATOM 5317 C C . SER A 1 670 ? -29.474 16.785 2.909 1.00 60.97 670 SER A C 1
ATOM 5319 O O . SER A 1 670 ? -28.495 16.041 2.869 1.00 60.97 670 SER A O 1
ATOM 5321 N N . GLU A 1 671 ? -29.792 17.472 4.004 1.00 57.53 671 GLU A N 1
ATOM 5322 C CA . GLU A 1 671 ? -29.097 17.366 5.288 1.00 57.53 671 GLU A CA 1
ATOM 5323 C C . GLU A 1 671 ? -29.300 15.987 5.945 1.00 57.53 671 GLU A C 1
ATOM 5325 O O . GLU A 1 671 ? -28.329 15.344 6.350 1.00 57.53 671 GLU A O 1
ATOM 5330 N N . ALA A 1 672 ? -30.526 15.457 5.940 1.00 57.47 672 ALA A N 1
ATOM 5331 C CA . ALA A 1 672 ? -30.819 14.109 6.432 1.00 57.47 672 ALA A CA 1
ATOM 5332 C C . ALA A 1 672 ? -30.088 12.996 5.641 1.00 57.47 672 ALA A C 1
ATOM 5334 O O . ALA A 1 672 ? -29.639 12.014 6.239 1.00 57.47 672 ALA A O 1
ATOM 5335 N N . ASP A 1 673 ? -29.910 13.147 4.318 1.00 55.59 673 ASP A N 1
ATOM 5336 C CA . ASP A 1 673 ? -29.105 12.220 3.495 1.00 55.59 673 ASP A CA 1
ATOM 5337 C C . ASP A 1 673 ? -27.598 12.323 3.823 1.00 55.59 673 ASP A C 1
ATOM 5339 O O . ASP A 1 673 ? -26.911 11.297 3.885 1.00 55.59 673 ASP A O 1
ATOM 5343 N N . ARG A 1 674 ? -27.090 13.536 4.119 1.00 48.12 674 ARG A N 1
ATOM 5344 C CA . ARG A 1 674 ? -25.691 13.774 4.540 1.00 48.12 674 ARG A CA 1
ATOM 5345 C C . ARG A 1 674 ? -25.343 13.084 5.859 1.00 48.12 674 ARG A C 1
ATOM 5347 O O . ARG A 1 674 ? -24.279 12.477 5.949 1.00 48.12 674 ARG A O 1
ATOM 5354 N N . PHE A 1 675 ? -26.225 13.136 6.859 1.00 43.81 675 PHE A N 1
ATOM 5355 C CA . PHE A 1 675 ? -25.971 12.538 8.179 1.00 43.81 675 PHE A CA 1
ATOM 5356 C C . PHE A 1 675 ? -26.203 11.016 8.252 1.00 43.81 675 PHE A C 1
ATOM 5358 O O . PHE A 1 675 ? -26.042 10.412 9.310 1.00 43.81 675 PHE A O 1
ATOM 5365 N N . GLY A 1 676 ? -26.535 10.359 7.133 1.00 47.53 676 GLY A N 1
ATOM 5366 C CA . GLY A 1 676 ? -26.454 8.898 6.996 1.00 47.53 676 GLY A CA 1
ATOM 5367 C C . GLY A 1 676 ? -27.473 8.077 7.799 1.00 47.53 676 GLY A C 1
ATOM 5368 O O . GLY A 1 676 ? -27.401 6.850 7.774 1.00 47.53 676 GLY A O 1
ATOM 5369 N N . GLY A 1 677 ? -28.439 8.716 8.467 1.00 41.31 677 GLY A N 1
ATOM 5370 C CA . GLY A 1 677 ? -29.356 8.087 9.430 1.00 41.31 677 GLY A CA 1
ATOM 5371 C C . GLY A 1 677 ? -30.413 7.129 8.862 1.00 41.31 677 GLY A C 1
ATOM 5372 O O . GLY A 1 677 ? -31.244 6.640 9.624 1.00 41.31 677 GLY A O 1
ATOM 5373 N N . GLY A 1 678 ? -30.428 6.869 7.550 1.00 57.75 678 GLY A N 1
ATOM 5374 C CA . GLY A 1 678 ? -31.369 5.943 6.908 1.00 57.75 678 GLY A CA 1
ATOM 5375 C C . GLY A 1 678 ? -32.835 6.274 7.212 1.00 57.75 678 GLY A C 1
ATOM 5376 O O . GLY A 1 678 ? -33.264 7.420 7.068 1.00 57.75 678 GLY A O 1
ATOM 5377 N N . THR A 1 679 ? -33.595 5.273 7.665 1.00 50.66 679 THR A N 1
ATOM 5378 C CA . THR A 1 679 ? -34.993 5.432 8.096 1.00 50.66 679 THR A CA 1
ATOM 5379 C C . THR A 1 679 ? -35.157 6.464 9.212 1.00 50.66 679 THR A C 1
ATOM 5381 O O . THR A 1 679 ? -36.121 7.217 9.172 1.00 50.66 679 THR A O 1
ATOM 5384 N N . THR A 1 680 ? -34.219 6.579 10.158 1.00 50.59 680 THR A N 1
ATOM 5385 C CA . THR A 1 680 ? -34.298 7.551 11.265 1.00 50.59 680 THR A CA 1
ATOM 5386 C C . THR A 1 680 ? -34.222 8.999 10.771 1.00 50.59 680 THR A C 1
ATOM 5388 O O . THR A 1 680 ? -34.958 9.856 11.253 1.00 50.59 680 THR A O 1
ATOM 5391 N N . GLY A 1 681 ? -33.384 9.276 9.764 1.00 58.94 681 GLY A N 1
ATOM 5392 C CA . GLY A 1 681 ? -33.299 10.609 9.153 1.00 58.94 681 GLY A CA 1
ATOM 5393 C C . GLY A 1 681 ? -34.603 11.004 8.454 1.00 58.94 681 GLY A C 1
ATOM 5394 O O . GLY A 1 681 ? -35.098 12.113 8.636 1.00 58.94 681 GLY A O 1
ATOM 5395 N N . ALA A 1 682 ? -35.203 10.068 7.716 1.00 57.66 682 ALA A N 1
ATOM 5396 C CA . ALA A 1 682 ? -36.486 10.288 7.056 1.00 57.66 682 ALA A CA 1
ATOM 5397 C C . ALA A 1 682 ? -37.666 10.372 8.049 1.00 57.66 682 ALA A C 1
ATOM 5399 O O . ALA A 1 682 ? -38.544 11.210 7.867 1.00 57.66 682 ALA A O 1
ATOM 5400 N N . VAL A 1 683 ? -37.658 9.597 9.144 1.00 61.88 683 VAL A N 1
ATOM 5401 C CA . VAL A 1 683 ? -38.638 9.719 10.242 1.00 61.88 683 VAL A CA 1
ATOM 5402 C C . VAL A 1 683 ? -38.591 11.110 10.863 1.00 61.88 683 VAL A C 1
ATOM 5404 O O . VAL A 1 683 ? -39.646 11.700 11.065 1.00 61.88 683 VAL A O 1
ATOM 5407 N N . ASN A 1 684 ? -37.404 11.678 11.100 1.00 62.75 684 ASN A N 1
ATOM 5408 C CA . ASN A 1 684 ? -37.280 13.039 11.633 1.00 62.75 684 ASN A CA 1
ATOM 5409 C C . ASN A 1 684 ? -37.844 14.095 10.662 1.00 62.75 684 ASN A C 1
ATOM 5411 O O . ASN A 1 684 ? -38.593 14.971 11.091 1.00 62.75 684 ASN A O 1
ATOM 5415 N N . VAL A 1 685 ? -37.589 13.964 9.354 1.00 62.94 685 VAL A N 1
ATOM 5416 C CA . VAL A 1 685 ? -38.210 14.830 8.333 1.00 62.94 685 VAL A CA 1
ATOM 5417 C C . VAL A 1 685 ? -39.738 14.679 8.315 1.00 62.94 685 VAL A C 1
ATOM 5419 O O . VAL A 1 685 ? -40.442 15.682 8.239 1.00 62.94 685 VAL A O 1
ATOM 5422 N N . ILE A 1 686 ? -40.282 13.460 8.442 1.00 68.19 686 ILE A N 1
ATOM 5423 C CA . ILE A 1 686 ? -41.742 13.257 8.522 1.00 68.19 686 ILE A CA 1
ATOM 5424 C C . ILE A 1 686 ? -42.309 13.797 9.844 1.00 68.19 686 ILE A C 1
ATOM 5426 O O . ILE A 1 686 ? -43.429 14.301 9.865 1.00 68.19 686 ILE A O 1
ATOM 5430 N N . LYS A 1 687 ? -41.540 13.764 10.937 1.00 68.69 687 LYS A N 1
ATOM 5431 C CA . LYS A 1 687 ? -41.915 14.323 12.244 1.00 68.69 687 LYS A CA 1
ATOM 5432 C C . LYS A 1 687 ? -42.056 15.847 12.165 1.00 68.69 687 LYS A C 1
ATOM 5434 O O . LYS A 1 687 ? -43.074 16.370 12.610 1.00 68.69 687 LYS A O 1
ATOM 5439 N N . GLU A 1 688 ? -41.133 16.541 11.498 1.00 66.06 688 GLU A N 1
ATOM 5440 C CA . GLU A 1 688 ? -41.253 17.980 11.197 1.00 66.06 688 GLU A CA 1
ATOM 5441 C C . GLU A 1 688 ? -42.345 18.303 10.160 1.00 66.06 688 GLU A C 1
ATOM 5443 O O . GLU A 1 688 ? -43.041 19.311 10.276 1.00 66.06 688 GLU A O 1
ATOM 5448 N N . LEU A 1 689 ? -42.561 17.436 9.167 1.00 62.81 689 LEU A N 1
ATOM 5449 C CA . LEU A 1 689 ? -43.687 17.572 8.238 1.00 62.81 689 LEU A CA 1
ATOM 5450 C C . LEU A 1 689 ? -45.043 17.364 8.928 1.00 62.81 689 LEU A C 1
ATOM 5452 O O . LEU A 1 689 ? -46.026 17.997 8.557 1.00 62.81 689 LEU A O 1
ATOM 5456 N N . SER A 1 690 ? -45.121 16.520 9.960 1.00 70.62 690 SER A N 1
ATOM 5457 C CA . SER A 1 690 ? -46.377 16.220 10.664 1.00 70.62 690 SER A CA 1
ATOM 5458 C C . SER A 1 690 ? -46.956 17.402 11.452 1.00 70.62 690 SER A C 1
ATOM 5460 O O . SER A 1 690 ? -48.134 17.375 11.815 1.00 70.62 690 SER A O 1
ATOM 5462 N N . THR A 1 691 ? -46.160 18.449 11.692 1.00 69.31 691 THR A N 1
ATOM 5463 C CA . THR A 1 691 ? -46.607 19.702 12.318 1.00 69.31 691 THR A CA 1
ATOM 5464 C C . THR A 1 691 ? -46.954 20.794 11.302 1.00 69.31 691 THR A C 1
ATOM 5466 O O . THR A 1 691 ? -47.616 21.757 11.674 1.00 69.31 691 THR A O 1
ATOM 5469 N N . THR A 1 692 ? -46.550 20.645 10.034 1.00 62.91 692 THR A N 1
ATOM 5470 C CA . THR A 1 692 ? -46.642 21.690 8.995 1.00 62.91 692 THR A CA 1
ATOM 5471 C C . THR A 1 692 ? -47.540 21.301 7.817 1.00 62.91 692 THR A C 1
ATOM 5473 O O . THR A 1 692 ? -48.415 22.075 7.443 1.00 62.91 692 THR A O 1
ATOM 5476 N N . ASN A 1 693 ? -47.409 20.084 7.279 1.00 70.94 693 ASN A N 1
ATOM 5477 C CA . ASN A 1 693 ? -48.286 19.530 6.243 1.00 70.94 693 ASN A CA 1
ATOM 5478 C C . ASN A 1 693 ? -48.606 18.051 6.545 1.00 70.94 693 ASN A C 1
ATOM 5480 O O . ASN A 1 693 ? -47.969 17.124 6.037 1.00 70.94 693 ASN A O 1
ATOM 5484 N N . LYS A 1 694 ? -49.627 17.820 7.385 1.00 74.38 694 LYS A N 1
ATOM 5485 C CA . LYS A 1 694 ? -50.032 16.471 7.831 1.00 74.38 694 LYS A CA 1
ATOM 5486 C C . LYS A 1 694 ? -50.397 15.524 6.690 1.00 74.38 694 LYS A C 1
ATOM 5488 O O . LYS A 1 694 ? -50.079 14.341 6.781 1.00 74.38 694 LYS A O 1
ATOM 5493 N N . GLN A 1 695 ? -51.057 16.009 5.639 1.00 71.12 695 GLN A N 1
ATOM 5494 C CA . GLN A 1 695 ? -51.479 15.145 4.535 1.00 71.12 695 GLN A CA 1
ATOM 5495 C C . GLN A 1 695 ? -50.270 14.688 3.711 1.00 71.12 695 GLN A C 1
ATOM 5497 O O . GLN A 1 695 ? -50.156 13.503 3.402 1.00 71.12 695 GLN A O 1
ATOM 5502 N N . PHE A 1 696 ? -49.317 15.584 3.446 1.00 68.88 696 PHE A N 1
ATOM 5503 C CA . PHE A 1 696 ? -48.066 15.221 2.786 1.00 68.88 696 PHE A CA 1
ATOM 5504 C C . PHE A 1 696 ? -47.192 14.296 3.652 1.00 68.88 696 PHE A C 1
ATOM 5506 O O . PHE A 1 696 ? -46.706 13.276 3.163 1.00 68.88 696 PHE A O 1
ATOM 5513 N N . ALA A 1 697 ? -47.071 14.577 4.956 1.00 70.88 697 ALA A N 1
ATOM 5514 C CA . ALA A 1 697 ? -46.391 13.707 5.921 1.00 70.88 697 ALA A CA 1
ATOM 5515 C C . ALA A 1 697 ? -46.968 12.277 5.920 1.00 70.88 697 ALA A C 1
ATOM 5517 O O . ALA A 1 697 ? -46.223 11.296 5.941 1.00 70.88 697 ALA A O 1
ATOM 5518 N N . LYS A 1 698 ? -48.300 12.162 5.846 1.00 74.62 698 LYS A N 1
ATOM 5519 C CA . LYS A 1 698 ? -49.033 10.893 5.770 1.00 74.62 698 LYS A CA 1
ATOM 5520 C C . LYS A 1 698 ? -48.711 10.120 4.490 1.00 74.62 698 LYS A C 1
ATOM 5522 O O . LYS A 1 698 ? -48.412 8.932 4.568 1.00 74.62 698 LYS A O 1
ATOM 5527 N N . THR A 1 699 ? -48.703 10.786 3.333 1.00 70.19 699 THR A N 1
ATOM 5528 C CA . THR A 1 699 ? -48.288 10.176 2.057 1.00 70.19 699 THR A CA 1
ATOM 5529 C C . THR A 1 699 ? -46.834 9.702 2.100 1.00 70.19 699 THR A C 1
ATOM 5531 O O . THR A 1 699 ? -46.547 8.588 1.667 1.00 70.19 699 THR A O 1
ATOM 5534 N N . LEU A 1 700 ? -45.922 10.504 2.663 1.00 65.25 700 LEU A N 1
ATOM 5535 C CA . LEU A 1 700 ? -44.500 10.160 2.737 1.00 65.25 700 LEU A CA 1
ATOM 5536 C C . LEU A 1 700 ? -44.230 8.963 3.666 1.00 65.25 700 LEU A C 1
ATOM 5538 O O . LEU A 1 700 ? -43.345 8.157 3.376 1.00 65.25 700 LEU A O 1
ATOM 5542 N N . LEU A 1 701 ? -45.005 8.808 4.748 1.00 72.81 701 LEU A N 1
ATOM 5543 C CA . LEU A 1 701 ? -44.877 7.657 5.649 1.00 72.81 701 LEU A CA 1
ATOM 5544 C C . LEU A 1 701 ? -45.371 6.355 4.998 1.00 72.81 701 LEU A C 1
ATOM 5546 O O . LEU A 1 701 ? -44.724 5.327 5.166 1.00 72.81 701 LEU A O 1
ATOM 5550 N N . VAL A 1 702 ? -46.448 6.404 4.205 1.00 68.50 702 VAL A N 1
ATOM 5551 C CA . VAL A 1 702 ? -46.958 5.241 3.447 1.00 68.50 702 VAL A CA 1
ATOM 5552 C C . VAL A 1 702 ? -46.000 4.842 2.311 1.00 68.50 702 VAL A C 1
ATOM 5554 O O . VAL A 1 702 ? -45.735 3.657 2.113 1.00 68.50 702 VAL A O 1
ATOM 5557 N N . ASP A 1 703 ? -45.397 5.813 1.612 1.00 60.00 703 ASP A N 1
ATOM 5558 C CA . ASP A 1 703 ? -44.309 5.554 0.649 1.00 60.00 703 ASP A CA 1
ATOM 5559 C C . ASP A 1 703 ? -43.092 4.878 1.325 1.00 60.00 703 ASP A C 1
ATOM 5561 O O . ASP A 1 703 ? -42.443 4.017 0.724 1.00 60.00 703 ASP A O 1
ATOM 5565 N N . MET A 1 704 ? -42.775 5.245 2.576 1.00 62.81 704 MET A N 1
ATOM 5566 C CA . MET A 1 704 ? -41.722 4.595 3.368 1.00 62.81 704 MET A CA 1
ATOM 5567 C C . MET A 1 704 ? -42.110 3.194 3.853 1.00 62.81 704 MET A C 1
ATOM 5569 O O . MET A 1 704 ? -41.272 2.298 3.819 1.00 62.81 704 MET A O 1
ATOM 5573 N N . GLU A 1 705 ? -43.353 2.990 4.284 1.00 62.41 705 GLU A N 1
ATOM 5574 C CA . GLU A 1 705 ? -43.892 1.697 4.725 1.00 62.41 705 GLU A CA 1
ATOM 5575 C C . GLU A 1 705 ? -43.772 0.652 3.604 1.00 62.41 705 GLU A C 1
ATOM 5577 O O . GLU A 1 705 ? -43.080 -0.357 3.766 1.00 62.41 705 GLU A O 1
ATOM 5582 N N . ALA A 1 706 ? -44.283 0.968 2.409 1.00 53.94 706 ALA A N 1
ATOM 5583 C CA . ALA A 1 706 ? -44.146 0.125 1.220 1.00 53.94 706 ALA A CA 1
ATOM 5584 C C . ALA A 1 706 ? -42.677 -0.090 0.789 1.00 53.94 706 ALA A C 1
ATOM 5586 O O . ALA A 1 706 ? -42.327 -1.117 0.199 1.00 53.94 706 ALA A O 1
ATOM 5587 N N . ALA A 1 707 ? -41.779 0.858 1.087 1.00 49.12 707 ALA A N 1
ATOM 5588 C CA . ALA A 1 707 ? -40.350 0.698 0.830 1.00 49.12 707 ALA A CA 1
ATOM 5589 C C . ALA A 1 707 ? -39.639 -0.238 1.824 1.00 49.12 707 ALA A C 1
ATOM 5591 O O . ALA A 1 707 ? -38.595 -0.785 1.466 1.00 49.12 707 ALA A O 1
ATOM 5592 N N . ILE A 1 708 ? -40.190 -0.428 3.027 1.00 57.00 708 ILE A N 1
ATOM 5593 C CA . ILE A 1 708 ? -39.661 -1.312 4.075 1.00 57.00 708 ILE A CA 1
ATOM 5594 C C . ILE A 1 708 ? -40.210 -2.738 3.912 1.00 57.00 708 ILE A C 1
ATOM 5596 O O . ILE A 1 708 ? -39.441 -3.695 4.022 1.00 57.00 708 ILE A O 1
ATOM 5600 N N . GLU A 1 709 ? -41.496 -2.893 3.571 1.00 49.72 709 GLU A N 1
ATOM 5601 C CA . GLU A 1 709 ? -42.107 -4.205 3.295 1.00 49.72 709 GLU A CA 1
ATOM 5602 C C . GLU A 1 709 ? -41.497 -4.910 2.069 1.00 49.72 709 GLU A C 1
ATOM 5604 O O . GLU A 1 709 ? -41.384 -6.134 2.057 1.00 49.72 709 GLU A O 1
ATOM 5609 N N . GLY A 1 710 ? -41.038 -4.152 1.064 1.00 44.44 710 GLY A N 1
ATOM 5610 C CA . GLY A 1 710 ? -40.521 -4.664 -0.216 1.00 44.44 710 GLY A CA 1
ATOM 5611 C C . GLY A 1 710 ? -39.238 -5.517 -0.174 1.00 44.44 710 GLY A C 1
ATOM 5612 O O . GLY A 1 710 ? -38.735 -5.880 -1.232 1.00 44.44 710 GLY A O 1
ATOM 5613 N N . GLY A 1 711 ? -38.711 -5.846 1.010 1.00 50.12 711 GLY A N 1
ATOM 5614 C CA . GLY A 1 711 ? -37.637 -6.828 1.196 1.00 50.12 711 GLY A CA 1
ATOM 5615 C C . GLY A 1 711 ? -36.214 -6.275 1.055 1.00 50.12 711 GLY A C 1
ATOM 5616 O O . GLY A 1 711 ? -35.659 -6.193 -0.034 1.00 50.12 711 GLY A O 1
ATOM 5617 N N . GLY A 1 712 ? -35.560 -5.982 2.186 1.00 40.91 712 GLY A N 1
ATOM 5618 C CA . GLY A 1 712 ? -34.122 -5.666 2.195 1.00 40.91 712 GLY A CA 1
ATOM 5619 C C . GLY A 1 712 ? -33.554 -5.172 3.529 1.00 40.91 712 GLY A C 1
ATOM 5620 O O . GLY A 1 712 ? -32.376 -5.394 3.815 1.00 40.91 712 GLY A O 1
ATOM 5621 N N . MET A 1 713 ? -34.375 -4.545 4.379 1.00 38.41 713 MET A N 1
ATOM 5622 C CA . MET A 1 713 ? -33.944 -4.007 5.677 1.00 38.41 713 MET A CA 1
ATOM 5623 C C . MET A 1 713 ? -34.362 -4.908 6.843 1.00 38.41 713 MET A C 1
ATOM 5625 O O . MET A 1 713 ? -35.372 -4.686 7.502 1.00 38.41 713 MET A O 1
ATOM 5629 N N . GLY A 1 714 ? -33.547 -5.926 7.127 1.00 42.97 714 GLY A N 1
ATOM 5630 C CA . GLY A 1 714 ? -33.689 -6.773 8.317 1.00 42.97 714 GLY A CA 1
ATOM 5631 C C . GLY A 1 714 ? -33.272 -6.063 9.613 1.00 42.97 714 GLY A C 1
ATOM 5632 O O . GLY A 1 714 ? -32.269 -6.443 10.218 1.00 42.97 714 GLY A O 1
ATOM 5633 N N . SER A 1 715 ? -34.009 -5.029 10.029 1.00 42.50 715 SER A N 1
ATOM 5634 C CA . SER A 1 715 ? -33.786 -4.311 11.292 1.00 42.50 715 SER A CA 1
ATOM 5635 C C . SER A 1 715 ? -35.033 -3.569 11.782 1.00 42.50 715 SER A C 1
ATOM 5637 O O . SER A 1 715 ? -35.690 -2.884 11.007 1.00 42.50 715 SER A O 1
ATOM 5639 N N . VAL A 1 716 ? -35.278 -3.680 13.091 1.00 45.75 716 VAL A N 1
ATOM 5640 C CA . VAL A 1 716 ? -36.294 -2.998 13.917 1.00 45.75 716 VAL A CA 1
ATOM 5641 C C . VAL A 1 716 ? -36.640 -1.573 13.442 1.00 45.75 716 VAL A C 1
ATOM 5643 O O . VAL A 1 716 ? -35.748 -0.736 13.301 1.00 45.75 716 VAL A O 1
ATOM 5646 N N . LEU A 1 717 ? -37.939 -1.287 13.268 1.00 51.72 717 LEU A N 1
ATOM 5647 C CA . LEU A 1 717 ? -38.458 0.078 13.099 1.00 51.72 717 LEU A CA 1
ATOM 5648 C C . LEU A 1 717 ? -38.128 0.932 14.341 1.00 51.72 717 LEU A C 1
ATOM 5650 O O . LEU A 1 717 ? -38.327 0.450 15.458 1.00 51.72 717 LEU A O 1
ATOM 5654 N N . PRO A 1 718 ? -37.685 2.196 14.194 1.00 57.00 718 PRO A N 1
ATOM 5655 C CA . PRO A 1 718 ? -37.573 3.113 15.325 1.00 57.00 718 PRO A CA 1
ATOM 5656 C C . PRO A 1 718 ? -38.917 3.252 16.054 1.00 57.00 718 PRO A C 1
ATOM 5658 O O . PRO A 1 718 ? -39.954 3.372 15.403 1.00 57.00 718 PRO A O 1
ATOM 5661 N N . SER A 1 719 ? -38.908 3.310 17.388 1.00 60.56 719 SER A N 1
ATOM 5662 C CA . SER A 1 719 ? -40.122 3.506 18.205 1.00 60.56 719 SER A CA 1
ATOM 5663 C C . SER A 1 719 ? -40.884 4.793 17.860 1.00 60.56 719 SER A C 1
ATOM 5665 O O . SER A 1 719 ? -42.103 4.862 18.004 1.00 60.56 719 SER A O 1
ATOM 5667 N N . ASP A 1 720 ? -40.178 5.803 17.346 1.00 59.50 720 ASP A N 1
ATOM 5668 C CA . ASP A 1 720 ? -40.771 7.023 16.801 1.00 59.50 720 ASP A CA 1
ATOM 5669 C C . ASP A 1 720 ? -41.679 6.784 15.583 1.00 59.50 720 ASP A C 1
ATOM 5671 O O . ASP A 1 720 ? -42.613 7.555 15.391 1.00 59.50 720 ASP A O 1
ATOM 5675 N N . PHE A 1 721 ? -41.453 5.739 14.775 1.00 66.06 721 PHE A N 1
ATOM 5676 C CA . PHE A 1 721 ? -42.235 5.478 13.556 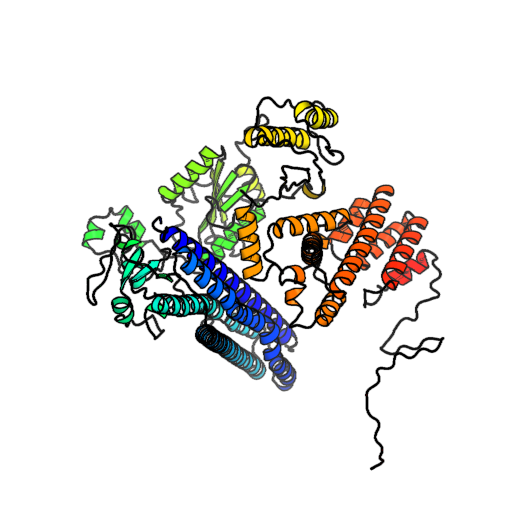1.00 66.06 721 PHE A CA 1
ATOM 5677 C C . PHE A 1 721 ? -43.694 5.139 13.889 1.00 66.06 721 PHE A C 1
ATOM 5679 O O . PHE A 1 721 ? -44.611 5.717 13.312 1.00 66.06 721 PHE A O 1
ATOM 5686 N N . GLU A 1 722 ? -43.917 4.244 14.854 1.00 66.06 722 GLU A N 1
ATOM 5687 C CA . GLU A 1 722 ? -45.255 3.827 15.300 1.00 66.06 722 GLU A CA 1
ATOM 5688 C C . GLU A 1 722 ? -46.008 4.993 15.970 1.00 66.06 722 GLU A C 1
ATOM 5690 O O . GLU A 1 722 ? -47.178 5.253 15.677 1.00 66.06 722 GLU A O 1
ATOM 5695 N N . SER A 1 723 ? -45.300 5.772 16.798 1.00 70.38 723 SER A N 1
ATOM 5696 C CA . SER A 1 723 ? -45.818 6.999 17.419 1.00 70.38 723 SER A CA 1
ATOM 5697 C C . SER A 1 723 ? -46.231 8.051 16.376 1.00 70.38 723 SER A C 1
ATOM 5699 O O . SER A 1 723 ? -47.308 8.650 16.460 1.00 70.38 723 SER A O 1
ATOM 5701 N N . LEU A 1 724 ? -45.413 8.235 15.336 1.00 69.56 724 LEU A N 1
ATOM 5702 C CA . LEU A 1 724 ? -45.652 9.175 14.242 1.00 69.56 724 LEU A CA 1
ATOM 5703 C C . LEU A 1 724 ? -46.802 8.723 13.325 1.00 69.56 724 LEU A C 1
ATOM 5705 O O . LEU A 1 724 ? -47.662 9.537 12.989 1.00 69.56 724 LEU A O 1
ATOM 5709 N N . ALA A 1 725 ? -46.888 7.430 12.995 1.00 70.25 725 ALA A N 1
ATOM 5710 C CA . ALA A 1 725 ? -47.999 6.855 12.231 1.00 70.25 725 ALA A CA 1
ATOM 5711 C C . ALA A 1 725 ? -49.348 7.059 12.941 1.00 70.25 725 ALA A C 1
ATOM 5713 O O . ALA A 1 725 ? -50.324 7.506 12.328 1.00 70.25 725 ALA A O 1
ATOM 5714 N N . LYS A 1 726 ? -49.376 6.816 14.259 1.00 75.56 726 LYS A N 1
ATOM 5715 C CA . LYS A 1 726 ? -50.539 7.063 15.121 1.00 75.56 726 LYS A CA 1
ATOM 5716 C C . LYS A 1 726 ? -50.908 8.552 15.167 1.00 75.56 726 LYS A C 1
ATOM 5718 O O . LYS A 1 726 ? -52.081 8.892 15.037 1.00 75.56 726 LYS A O 1
ATOM 5723 N N . THR A 1 727 ? -49.915 9.439 15.256 1.00 74.31 727 THR A N 1
ATOM 5724 C CA . THR A 1 727 ? -50.092 10.908 15.243 1.00 74.31 727 THR A CA 1
ATOM 5725 C C . THR A 1 727 ? -50.633 11.438 13.903 1.00 74.31 727 THR A C 1
ATOM 5727 O O . THR A 1 727 ? -51.367 12.427 13.872 1.00 74.31 727 THR A O 1
ATOM 5730 N N . LEU A 1 728 ? -50.326 10.759 12.792 1.00 74.06 728 LEU A N 1
ATOM 5731 C CA . LEU A 1 728 ? -50.832 11.057 11.442 1.00 74.06 728 LEU A CA 1
ATOM 5732 C C . LEU A 1 728 ? -52.169 10.358 11.111 1.00 74.06 728 LEU A C 1
ATOM 5734 O O . LEU A 1 728 ? -52.694 10.489 9.997 1.00 74.06 728 LEU A O 1
ATOM 5738 N N . GLY A 1 729 ? -52.751 9.619 12.061 1.00 73.00 729 GLY A N 1
ATOM 5739 C CA . GLY A 1 729 ? -54.025 8.918 11.884 1.00 73.00 729 GLY A CA 1
ATOM 5740 C C . GLY A 1 729 ? -53.975 7.844 10.793 1.00 73.00 729 GLY A C 1
ATOM 5741 O O . GLY A 1 729 ? -54.915 7.726 10.003 1.00 73.00 729 GLY A O 1
ATOM 5742 N N . ILE A 1 730 ? -52.858 7.122 10.680 1.00 73.81 730 ILE A N 1
ATOM 5743 C CA . ILE A 1 730 ? -52.733 5.919 9.847 1.00 73.81 730 ILE A CA 1
ATOM 5744 C C . ILE A 1 730 ? -53.165 4.721 10.705 1.00 73.81 730 ILE A C 1
ATOM 5746 O O . ILE A 1 730 ? -52.705 4.576 11.838 1.00 73.81 730 ILE A O 1
ATOM 5750 N N . ARG A 1 731 ? -54.074 3.873 10.201 1.00 57.69 731 ARG A N 1
ATOM 5751 C CA . ARG A 1 731 ? -54.548 2.696 10.949 1.00 57.69 731 ARG A CA 1
ATOM 5752 C C . ARG A 1 731 ? -53.514 1.573 10.890 1.00 57.69 731 ARG A C 1
ATOM 5754 O O . ARG A 1 731 ? -53.360 0.911 9.868 1.00 57.69 731 ARG A O 1
ATOM 5761 N N . TYR A 1 732 ? -52.816 1.367 12.000 1.00 51.25 732 TYR A N 1
ATOM 5762 C CA . TYR A 1 732 ? -51.682 0.450 12.110 1.00 51.25 732 TYR A CA 1
ATOM 5763 C C . TYR A 1 732 ? -52.133 -0.999 12.402 1.00 51.25 732 TYR A C 1
ATOM 5765 O O . TYR A 1 732 ? -51.900 -1.542 13.476 1.00 51.25 732 TYR A O 1
ATOM 5773 N N . GLU A 1 733 ? -52.840 -1.622 11.454 1.00 45.31 733 GLU A N 1
ATOM 5774 C CA . GLU A 1 733 ? -53.558 -2.899 11.665 1.00 45.31 733 GLU A CA 1
ATOM 5775 C C . GLU A 1 733 ? -52.803 -4.168 11.188 1.00 45.31 733 GLU A C 1
ATOM 5777 O O . GLU A 1 733 ? -53.383 -5.255 11.185 1.00 45.31 733 GLU A O 1
ATOM 5782 N N . ARG A 1 734 ? -51.527 -4.079 10.761 1.00 41.38 734 ARG A N 1
ATOM 5783 C CA . ARG A 1 734 ? -50.830 -5.199 10.071 1.00 41.38 734 ARG A CA 1
ATOM 5784 C C . ARG A 1 734 ? -49.479 -5.693 10.612 1.00 41.38 734 ARG A C 1
ATOM 5786 O O . ARG A 1 734 ? -48.984 -6.692 10.094 1.00 41.38 734 ARG A O 1
ATOM 5793 N N . PHE A 1 735 ? -48.908 -5.112 11.669 1.00 41.00 735 PHE A N 1
ATOM 5794 C CA . PHE A 1 735 ? -47.593 -5.546 12.176 1.00 41.00 735 PHE A CA 1
ATOM 5795 C C . PHE A 1 735 ? -47.651 -6.415 13.441 1.00 41.00 735 PHE A C 1
ATOM 5797 O O . PHE A 1 735 ? -47.851 -5.928 14.551 1.00 41.00 735 PHE A O 1
ATOM 5804 N N . ASN A 1 736 ? -47.348 -7.710 13.286 1.00 41.59 736 ASN A N 1
ATOM 5805 C CA . ASN A 1 736 ? -46.918 -8.563 14.400 1.00 41.59 736 ASN A CA 1
ATOM 5806 C C . ASN A 1 736 ? -45.496 -8.145 14.826 1.00 41.59 736 ASN A C 1
ATOM 5808 O O . ASN A 1 736 ? -44.510 -8.535 14.197 1.00 41.59 736 ASN A O 1
ATOM 5812 N N . ILE A 1 737 ? -45.379 -7.356 15.897 1.00 39.06 737 ILE A N 1
ATOM 5813 C CA . ILE A 1 737 ? -44.084 -6.921 16.441 1.00 39.06 737 ILE A CA 1
ATOM 5814 C C . ILE A 1 737 ? -43.325 -8.136 16.999 1.00 39.06 737 ILE A C 1
ATOM 5816 O O . ILE A 1 737 ? -43.716 -8.719 18.012 1.00 39.06 737 ILE A O 1
ATOM 5820 N N . VAL A 1 738 ? -42.201 -8.501 16.372 1.00 38.34 738 VAL A N 1
ATOM 5821 C CA . VAL A 1 738 ? -41.369 -9.643 16.792 1.00 38.34 738 VAL A CA 1
ATOM 5822 C C . VAL A 1 738 ? -40.557 -9.298 18.047 1.00 38.34 738 VAL A C 1
ATOM 5824 O O . VAL A 1 738 ? -39.363 -9.001 17.990 1.00 38.34 738 VAL A O 1
ATOM 5827 N N . LYS A 1 739 ? -41.194 -9.385 19.219 1.00 36.31 739 LYS A N 1
ATOM 5828 C CA . LYS A 1 739 ? -40.476 -9.532 20.492 1.00 36.31 739 LYS A CA 1
ATOM 5829 C C . LYS A 1 739 ? -39.949 -10.968 20.610 1.00 36.31 739 LYS A C 1
ATOM 5831 O O . LYS A 1 739 ? -40.720 -11.918 20.636 1.00 36.31 739 LYS A O 1
ATOM 5836 N N . ALA A 1 740 ? -38.626 -11.103 20.718 1.00 35.41 740 ALA A N 1
ATOM 5837 C CA . ALA A 1 740 ? -37.922 -12.321 21.136 1.00 35.41 740 ALA A CA 1
ATOM 5838 C C . ALA A 1 740 ? -38.205 -13.624 20.339 1.00 35.41 740 ALA A C 1
ATOM 5840 O O . ALA A 1 740 ? -38.565 -14.656 20.899 1.00 35.41 740 ALA A O 1
ATOM 5841 N N . GLY A 1 741 ? -37.898 -13.622 19.038 1.00 35.22 741 GLY A N 1
ATOM 5842 C CA . GLY A 1 741 ? -37.307 -14.812 18.397 1.00 35.22 741 GLY A CA 1
ATOM 5843 C C . GLY A 1 741 ? -38.210 -16.009 18.066 1.00 35.22 741 GLY A C 1
ATOM 5844 O O . GLY A 1 741 ? -37.679 -17.072 17.751 1.00 35.22 741 GLY A O 1
ATOM 5845 N N . LYS A 1 742 ? -39.541 -15.869 18.076 1.00 33.84 742 LYS A N 1
ATOM 5846 C CA . LYS A 1 742 ? -40.464 -16.841 17.457 1.00 33.84 742 LYS A CA 1
ATOM 5847 C C . LYS A 1 742 ? -41.427 -16.141 16.499 1.00 33.84 742 LYS A C 1
ATOM 5849 O O . LYS A 1 742 ? -41.829 -15.007 16.741 1.00 33.84 742 LYS A O 1
ATOM 5854 N N . VAL A 1 743 ? -41.790 -16.831 15.418 1.00 30.81 743 VAL A N 1
ATOM 5855 C CA . VAL A 1 743 ? -42.731 -16.354 14.395 1.00 30.81 743 VAL A CA 1
ATOM 5856 C C . VAL A 1 743 ? -43.879 -17.348 14.277 1.00 30.81 743 VAL A C 1
ATOM 5858 O O . VAL A 1 743 ? -43.653 -18.532 14.039 1.00 30.81 743 VAL A O 1
ATOM 5861 N N . THR A 1 744 ? -45.106 -16.852 14.399 1.00 33.16 744 THR A N 1
ATOM 5862 C CA . THR A 1 744 ? -46.338 -17.556 14.030 1.00 33.16 744 THR A CA 1
ATOM 5863 C C . THR A 1 744 ? -47.273 -16.581 13.316 1.00 33.16 744 THR A C 1
ATOM 5865 O O . THR A 1 744 ? -47.374 -15.406 13.674 1.00 33.16 744 THR A O 1
ATOM 5868 N N . THR A 1 745 ? -47.952 -17.059 12.275 1.00 32.88 745 THR A N 1
ATOM 5869 C CA . THR A 1 745 ? -48.908 -16.288 11.468 1.00 32.88 745 THR A CA 1
ATOM 5870 C C . THR A 1 745 ? -50.291 -16.931 11.544 1.00 32.88 745 THR A C 1
ATOM 5872 O O . THR A 1 745 ? -50.422 -18.152 11.595 1.00 32.88 745 THR A O 1
ATOM 5875 N N . LYS A 1 746 ? -51.357 -16.118 11.528 1.00 32.56 746 LYS A N 1
ATOM 5876 C CA . LYS A 1 746 ? -52.749 -16.597 11.692 1.00 32.56 746 LYS A CA 1
ATOM 5877 C C . LYS A 1 746 ? -53.360 -17.226 10.419 1.00 32.56 746 LYS A C 1
ATOM 5879 O O . LYS A 1 746 ? -54.556 -17.491 10.372 1.00 32.56 746 LYS A O 1
ATOM 5884 N N . LYS A 1 747 ? -52.538 -17.474 9.394 1.00 36.91 747 LYS A N 1
ATOM 5885 C CA . LYS A 1 747 ? -52.799 -18.375 8.260 1.00 36.91 747 LYS A CA 1
ATOM 5886 C C . LYS A 1 747 ? -51.549 -19.236 8.083 1.00 36.91 747 LYS A C 1
ATOM 5888 O O . LYS A 1 747 ? -50.459 -18.696 7.901 1.00 36.91 747 LYS A O 1
ATOM 5893 N N . GLY A 1 748 ? -51.705 -20.549 8.233 1.00 34.97 748 GLY A N 1
ATOM 5894 C CA . GLY A 1 748 ? -50.588 -21.457 8.478 1.00 34.97 748 GLY A CA 1
ATOM 5895 C C . GLY A 1 748 ? -49.717 -21.726 7.252 1.00 34.97 748 GLY A C 1
ATOM 5896 O O . GLY A 1 748 ? -50.103 -22.500 6.386 1.00 34.97 748 GLY A O 1
ATOM 5897 N N . PHE A 1 749 ? -48.508 -21.166 7.244 1.00 27.75 749 PHE A N 1
ATOM 5898 C CA . PHE A 1 749 ? -47.371 -21.678 6.478 1.00 27.75 749 PHE A CA 1
ATOM 5899 C C . PHE A 1 749 ? -46.127 -21.636 7.367 1.00 27.75 749 PHE A C 1
ATOM 5901 O O . PHE A 1 749 ? -45.700 -20.569 7.807 1.00 27.75 749 PHE A O 1
ATOM 5908 N N . ILE A 1 750 ? -45.562 -22.808 7.661 1.00 28.48 750 ILE A N 1
ATOM 5909 C CA . ILE A 1 750 ? -44.389 -22.959 8.527 1.00 28.48 750 ILE A CA 1
ATOM 5910 C C . ILE A 1 750 ? -43.159 -23.148 7.639 1.00 28.48 750 ILE A C 1
ATOM 5912 O O . ILE A 1 750 ? -42.932 -24.238 7.117 1.00 28.48 750 ILE A O 1
ATOM 5916 N N . PHE A 1 751 ? -42.324 -22.114 7.513 1.00 25.77 751 PHE A N 1
ATOM 5917 C CA . PHE A 1 751 ? -40.962 -22.275 6.994 1.00 25.77 751 PHE A CA 1
ATOM 5918 C C . PHE A 1 751 ? -40.057 -22.860 8.085 1.00 25.77 751 PHE A C 1
ATOM 5920 O O . PHE A 1 751 ? -39.290 -22.164 8.746 1.00 25.77 751 PHE A O 1
ATOM 5927 N N . GLY A 1 752 ? -40.208 -24.167 8.303 1.00 27.30 752 GLY A N 1
ATOM 5928 C CA . GLY A 1 752 ? -39.359 -24.947 9.195 1.00 27.30 752 GLY A CA 1
ATOM 5929 C C . GLY A 1 752 ? -38.059 -25.342 8.500 1.00 27.30 752 GLY A C 1
ATOM 5930 O O . GLY A 1 752 ? -38.083 -25.928 7.420 1.00 27.30 752 GLY A O 1
ATOM 5931 N N . ASN A 1 753 ? -36.926 -25.057 9.139 1.00 31.28 753 ASN A N 1
ATOM 5932 C CA . ASN A 1 753 ? -35.632 -25.580 8.715 1.00 31.28 753 ASN A CA 1
ATOM 5933 C C . ASN A 1 753 ? -35.629 -27.106 8.932 1.00 31.28 753 ASN A C 1
ATOM 5935 O O . ASN A 1 753 ? -35.705 -27.552 10.077 1.00 31.28 753 ASN A O 1
ATOM 5939 N N . ARG A 1 754 ? -35.612 -27.908 7.859 1.00 26.34 754 ARG A N 1
ATOM 5940 C CA . ARG A 1 754 ? -35.647 -29.378 7.951 1.00 26.34 754 ARG A CA 1
ATOM 5941 C C . ARG A 1 754 ? -34.235 -29.956 7.936 1.00 26.34 754 ARG A C 1
ATOM 5943 O O . ARG A 1 754 ? -33.623 -30.088 6.880 1.00 26.34 754 ARG A O 1
ATOM 5950 N N . GLU A 1 755 ? -33.753 -30.344 9.111 1.00 29.33 755 GLU A N 1
ATOM 5951 C CA . GLU A 1 755 ? -32.623 -31.266 9.225 1.00 29.33 755 GLU A CA 1
ATOM 5952 C C . GLU A 1 755 ? -33.006 -32.647 8.672 1.00 29.33 755 GLU A C 1
ATOM 5954 O O . GLU A 1 755 ? -34.133 -33.118 8.844 1.00 29.33 755 GLU A O 1
ATOM 5959 N N . PHE A 1 756 ? -32.056 -33.305 8.007 1.00 28.62 756 PHE A N 1
ATOM 5960 C CA . PHE A 1 756 ? -32.239 -34.639 7.441 1.00 28.62 756 PHE A CA 1
ATOM 5961 C C . PHE A 1 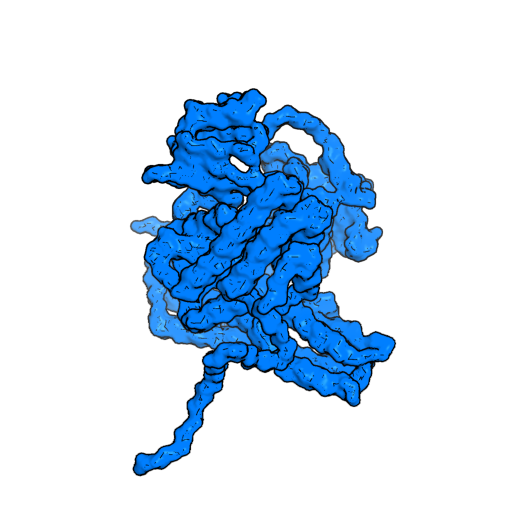756 ? -31.777 -35.706 8.443 1.00 28.62 756 PHE A C 1
ATOM 5963 O O . PHE A 1 756 ? -30.634 -36.155 8.412 1.00 28.62 756 PHE A O 1
ATOM 5970 N N . ILE A 1 757 ? -32.678 -36.143 9.325 1.00 27.88 757 ILE A N 1
ATOM 5971 C CA . ILE A 1 757 ? -32.539 -37.428 10.024 1.00 27.88 757 ILE A CA 1
ATOM 5972 C C . ILE A 1 757 ? -33.867 -38.172 9.944 1.00 27.88 757 ILE A C 1
ATOM 5974 O O . ILE A 1 757 ? -34.861 -37.747 10.528 1.00 27.88 757 ILE A O 1
ATOM 5978 N N . ASN A 1 758 ? -33.861 -39.332 9.291 1.00 26.61 758 ASN A N 1
ATOM 5979 C CA . ASN A 1 758 ? -34.812 -40.386 9.609 1.00 26.61 758 ASN A CA 1
ATOM 5980 C C . ASN A 1 758 ? -34.140 -41.755 9.438 1.00 26.61 758 ASN A C 1
ATOM 5982 O O . ASN A 1 758 ? -33.676 -42.094 8.352 1.00 26.61 758 ASN A O 1
ATOM 5986 N N . LYS A 1 759 ? -34.063 -42.532 10.522 1.00 31.84 759 LYS A N 1
ATOM 5987 C CA . LYS A 1 759 ? -33.636 -43.936 10.493 1.00 31.84 759 LYS A CA 1
ATOM 5988 C C . LYS A 1 759 ? -34.884 -44.812 10.445 1.00 31.84 759 LYS A C 1
ATOM 5990 O O . LYS A 1 759 ? -35.655 -44.744 11.399 1.00 31.84 759 LYS A O 1
ATOM 5995 N N . ARG A 1 760 ? -34.969 -45.741 9.485 1.00 29.55 760 ARG A N 1
ATOM 5996 C CA . ARG A 1 760 ? -35.157 -47.178 9.788 1.00 29.55 760 ARG A CA 1
ATOM 5997 C C . ARG A 1 760 ? -35.134 -48.079 8.545 1.00 29.55 760 ARG A C 1
ATOM 5999 O O . ARG A 1 760 ? -35.937 -47.907 7.643 1.00 29.55 760 ARG A O 1
ATOM 6006 N N . SER A 1 761 ? -34.217 -49.048 8.592 1.00 28.27 761 SER A N 1
ATOM 6007 C CA . SER A 1 761 ? -34.365 -50.454 8.178 1.00 28.27 761 SER A CA 1
ATOM 6008 C C . SER A 1 761 ? -35.304 -50.812 7.015 1.00 28.27 761 SER A C 1
ATOM 6010 O O . SER A 1 761 ? -36.519 -50.846 7.205 1.00 28.27 761 SER A O 1
ATOM 6012 N N . LEU A 1 762 ? -34.718 -51.335 5.935 1.00 30.16 762 LEU A N 1
ATOM 6013 C CA . LEU A 1 762 ? -34.956 -52.723 5.512 1.00 30.16 762 LEU A CA 1
ATOM 6014 C C . LEU A 1 762 ? -33.833 -53.176 4.562 1.00 30.16 762 LEU A C 1
ATOM 6016 O O . LEU A 1 762 ? -33.594 -52.502 3.564 1.00 30.16 762 LEU A O 1
ATOM 6020 N N . MET A 1 763 ? -33.222 -54.324 4.899 1.00 31.09 763 MET A N 1
ATOM 6021 C CA . MET A 1 763 ? -31.968 -54.883 4.349 1.00 31.09 763 MET A CA 1
ATOM 6022 C C . MET A 1 763 ? -30.704 -54.053 4.640 1.00 31.09 763 MET A C 1
ATOM 6024 O O . MET A 1 763 ? -30.743 -52.810 4.529 1.00 31.09 763 MET A O 1
#

pLDDT: mean 74.56, std 19.34, range [25.77, 97.94]

Radius of gyration: 31.98 Å; Cα contacts (8 Å, |Δi|>4): 933; chains: 1; bounding box: 96×99×76 Å

Secondary structure (DSSP, 8-state):
-PPP-HHHHHHHHHHHHHHHHHHHHHHHHHHHHHHHHHHHHHHTTS-EETTEEP-HHHHHHHHHHHHHHHHHHHHHTHHHHHHHHHHHHHHHHHHHHHHHHHTT------HHHHHHHHHHHHHHHHHHHHHHHHHHHHHHHHHHHHHHTT-BHHHHHHHHHHHHT--S--SS--HHHHHHHHHHHHHHHHHHHHHHHHHHHTT--EEEEE----TT--HHHHHHTT-EEEHHHHHT-----SS--S-HHHHTTSTT---EEEEE-GGGS-TTSPEE-STT------THHHHS--SS---HHHHTTS-HHHHHHHHT-PPPPHHHHHHHHHHHHHHHHHTT-EE--SS-S-SEEETTEEEEEEEESSSS--B---HHHHHHHHHHHHHHT-EEEEEEEETTSS-TTT-EEEEEES-S-B-GGGSEEESSHHHHHHHHHTTPPPPP----SS-TTSPPPSSHHHHHHHHHHTS--SEE--TTS-HHHHHHHHHHHHHHHHHH----SEE---GGGTSTT----------SSS-----SS---SHHHHHHHHHHHHHTTSSS---TTHHHHHHHHHHHHHHTT--HHHHTSPPPHHHHHHHHTT-TTTHHHHS-TTTTS-HHHHHHHHHHHHTTT----HHHHHHHHHHHHHHHHHHHHHHHHHHTT-HHHHHHHHHTT-HHHHHHHHHHHHHHH-HHHHHHHHHHHHHHHHTS---S---HHHHHHHHHTT----S-----SS----SS----------------

Sequence (763 aa):
MTTPDIYSVADEGNEFLNSSIVNHQRRLTESIAELERNIINQVKEFKTTDGTLLGPRVNMKQAQKIHTRLKKMFDDTYGVEARQVVRGFNGAAKYIQNELSTLGVPATFTSVDKDMIGALKTSTWGTFNKFGLQTQEQLVDQMYNAVIGKTPFATLVTNVQGILSGHVDARGRSMSVYARLYANDSIMNFHNSVHMKKADDAGLKHFLYYGNLMNGSRDFCIQRVGKVFSREVIDSWDFPWGGKSGPAYTNRGGYNCRHRWVAVKKKWVDKDVEIIDKVGQPIEPKGLAAELKPSEKLPAEIRAKMSARQVTALDNYVPSNLKSRTIAEQAERRVAEGIDADHIIGKRPFDSFLDKEFIENKTFVSGRGQIRMRPSSKKKKTDFLTRYRVRGHTVAVDMREGSETYGKIFHRRGLGDFQPHTMTEVKNYDHLQELLKKGSRPMPELHTAYRTGVPTAKDLKAAENYAKKNLKIVDVDYDEIDKKAGDSLNRYIGGMIDKTGVTPKAVIFDDAMFAKGASRRYAAIAMEDGTLYLNRKMFKNVDMINRLSSHQFAIGEFTTSSEGHVLRHEMGHLKYFELGGTEVSARKKLTRGMINDLKAIGPENLPRYVSIYAQKNQGEFYAEMIAKQMNGERLHPVCVKMMRDIEDNLKKLKKVKRLAKGEGLAAKVSEADRFGGGTTGAVNVIKELSTTNKQFAKTLLVDMEAAIEGGGMGSVLPSDFESLAKTLGIRYERFNIVKAGKVTTKKGFIFGNREFINKRSLM

Foldseek 3Di:
DDQFPLPVLLVVVLCVLVVQLVVLLVQLLVLLVVLLVVLLVQLVVFDADPLWGAACVGCVVSLVVSLVCSVVSCCVGNVVSLLLLLVLLLLLLVSLCVSCVSNVFRQDQDPVLVVVSVVLSVVSSVVSVVLSVVLSVQLSVLSNCSRHVRGRSVVNSVSSCCQRNNPDPDPDDHPSRVSSQSSSQSSQLSNLVSNVVSLVVRVQFKWQWADDDDPVQDLLSLLRHQAMEGNVQQQVDDDPLVPDGDGCSRQVNHTNDSIHIRTDDPVSRDPPHHYHYDHPPDRDGDDVSNVDDDDDDPDPVVCVVDPPVVVVVVVQDDDDDPVNVVLQLVQLVCLCVQQVWAADPDPDLAGTDDPQEGEHEAEAPDDDQKDADDPVSLVVNVVVCVVVVGWYKYKYFYCPPDPVVGGWIWIDTGDGIDGRVRTHTAPGSVSVNVVSVPPDDDDPDDADDFDPPQDQAPAQVRLVCCCCPVLVAQEEDPPPDGSVVSSNVSRVQNRVCVVPVDRHRYADFDCLQVPPSRPHWGWGDDDDPDDDIDTPDDDPDQVSQLVVLVVCVSSQLALHSDRCLVVQLVVLLVVLVVLQDHPLQQQAQQDPQLVVLLCVCPPVRSSNAATPNLNRGVSSVSSRNSSCVVVVHDHDVSSVVSNVLSSVVSNLLVVVLVVCVVVVNNVLSVVLSNVVPPLVSLLVVLVVCCVPPLVVSQVNLVSVVVVVVVDDDPDDDPPSSVVSCVSSVNPPDDDPPDDPDDDDDPDDDDPDDDDDDDDDDDD

Mean predicted aligned error: 20.56 Å

Nearest PDB structures (foldseek):
  2eo0-assembly2_A  TM=7.008E-01  e=2.925E-01  Sulfurisphaera tokodaii str. 7
  7xgg-assembly2_D  TM=3.659E-01  e=2.542E+00  synthetic construct
  7sqc-assembly1_1F  TM=2.042E-01  e=1.620E+00  Chlamydomonas reinhardtii